Protein AF-0000000077534816 (afdb_homodimer)

Radius of gyration: 38.3 Å; Cα contacts (8 Å, |Δi|>4): 1230; chains: 2; bounding box: 118×128×109 Å

Secondary structure (DSSP, 8-state):
----------STTGGGSGGGGS---------------------------------------------------------------------------------------------------------------B---SGGGGGGBSSEEEEES-PPPPTT-THHHHHHTTTT-EEGGGHHHHHHHHTTS----GGGEE-SS---HHHHHHHHHHHHHHHHHHHHHHHTT--HHHHIIIIIHHHHHHHHTT-TTEEEEE-TTPPPPGGG--BBTTSPBBPP----EEEEE-GGG-HHHHHHHHHHHHHS-GGG--SSS---HHHHTS-EEEEEEEESSTTS--HHHHHHHHHHHHHHHHHHHHHHH-TTSPP-GGGPPPP-SPEEEEEEETTEEEEEEEEE-SSEEEEEEEEEEEESSSHHHHHHHHHHHHHHHHHIIIIIHHHIIIIIS---/----------S--------------------------------------------------------------------------------------------------------------------------B---SGGGGGGBSSEEEEES---PPTT-THHHHHHTTTT-EEGGGHHHHHHHHTTS----GGGEE-SS---HHHHHHHHHHHHHHHHHHHHHHHTT--HHHHIIIIIHHHHHHHHTT-TTEEEEE-TTPPPPGGG--BBTTSPBBPP----EEEEE-GGG-HHHHHHHHHHHHHS-GGG--SSS---HHHHTS-EEEEEEEESSTTS--HHHHHHHHHHHHHHHHHHHHHHH-TTSPP-GGGPPPP-SPEEEEEEETTEEEEEEEEE-SSEEEEEEEEEEEESSSHHHHHHHHHHHHHHHHHIIIIIHHHIIIIIS---

Organism: Fusarium solani (NCBI:txid169388)

Foldseek 3Di:
DDPPPPPDDDPPPPPPPPVPPPPPPDDPPDPPPPDDPCPDPDDDDDDDDDDDDDDDDDDDDDDDDDDDDDDDDDDPDDDPDDDDDPDDDDDPDDDDDDDDDDDDDDDDDDPPPDCPPPVPPCPVPVPVPPQDAAEDQDLVSQCQFQQHEAEAAPDDDDPLQVVLVVLVVLAQLAEQVCQVVVQVVQPDVDDDDPRNYHDDDDDDPVLRVVLLVLLVQLLVQLVVCVVVVNFQVSCCVRHVVSLQCSLCVPPVQKHKDFFQPFWFQPVLFTAGNVRHGHDIAGATMFMWTDCVVPVVLQVLLVVLLVLADPSLSALFRGCPPVRRSTHTQETEHEAQAPVGDRCRRVVRRVSSRFQSLQVLLCCLVPSPDDDDSLPTAGQQDWGWYWYHHRFWIWIWIWGTDNRHIYIHTYGTQFGSNHSSRSSSSSVSVNSSVSCCVPVVVVSCDPRRSDVD/DDPDDDDPDDDPDDPDDDDDPPDDDDDPDDDDDDDDDDDDPDDDDDPDDDDDDDDDDDDYDDDDDDDDDDDDDDDDDDDDDDDDDDDDDDDDDDDDDDDDDDDDDDDDDDPDDPCPPPVCPCPVPVPVPPQDAAEDQDPVSQCQFQQHEAEAAPDDDDPLQVCLVVLVVLFQLAEQVCQVVVQVVQPDVDDDDPRNYHDDDDDDPVLRVVLLVLLVQLLVQLVVCVVVVNFQVSCCVRHVVSLQCSLCVPPVQKHKDFFQPFWFQPVLFTAGNVRHGHDIAGATMFMWTDCVVPVVLQVLLVVLLVLADPSLSALFRGCPPVRRSTHTQETEHEAQAPVGDCCRRVVRRVSSRFQSLQVLLVCLVPSPDDDDSLPTDGQQDWGWYWYHHRFWIWIWIWGTDNRHIYIHTYGTQFGSNHSSRSSSSSVSVNSSVSCCVPVVVVSCDPRRSDVD

Structure (mmCIF, N/CA/C/O backbone):
data_AF-0000000077534816-model_v1
#
loop_
_entity.id
_entity.type
_entity.pdbx_description
1 polymer 'PD-(D/E)XK nuclease-like domain-containing protein'
#
loop_
_atom_site.group_PDB
_atom_site.id
_atom_site.type_symbol
_atom_site.label_atom_id
_atom_site.label_alt_id
_atom_site.label_comp_id
_atom_site.label_asym_id
_atom_site.label_entity_id
_atom_site.label_seq_id
_atom_site.pdbx_PDB_ins_code
_atom_site.Cartn_x
_atom_site.Cartn_y
_atom_site.Cartn_z
_atom_site.occupancy
_atom_site.B_iso_or_equiv
_atom_site.auth_seq_id
_atom_site.auth_comp_id
_atom_site.auth_asym_id
_atom_site.auth_atom_id
_atom_site.pdbx_PDB_model_num
ATOM 1 N N . MET A 1 1 ? 45.531 0.245 58.906 1 21.25 1 MET A N 1
ATOM 2 C CA . MET A 1 1 ? 46.25 -0.153 57.719 1 21.25 1 MET A CA 1
ATOM 3 C C . MET A 1 1 ? 45.312 -0.323 56.531 1 21.25 1 MET A C 1
ATOM 5 O O . MET A 1 1 ? 44.375 -1.097 56.594 1 21.25 1 MET A O 1
ATOM 9 N N . PRO A 1 2 ? 45.219 0.678 55.75 1 23.55 2 PRO A N 1
ATOM 10 C CA . PRO A 1 2 ? 44.062 1.249 55.062 1 23.55 2 PRO A CA 1
ATOM 11 C C . PRO A 1 2 ? 43.75 0.535 53.75 1 23.55 2 PRO A C 1
ATOM 13 O O . PRO A 1 2 ? 44.625 0.396 52.875 1 23.55 2 PRO A O 1
ATOM 16 N N . TYR A 1 3 ? 43.094 -0.6 53.812 1 24.61 3 TYR A N 1
ATOM 17 C CA . TYR A 1 3 ? 42.969 -1.604 52.781 1 24.61 3 TYR A CA 1
ATOM 18 C C . TYR A 1 3 ? 42.344 -1.017 51.531 1 24.61 3 TYR A C 1
ATOM 20 O O . TYR A 1 3 ? 41.188 -0.53 51.562 1 24.61 3 TYR A O 1
ATOM 28 N N . ASN A 1 4 ? 43.156 -0.454 50.594 1 22.78 4 ASN A N 1
ATOM 29 C CA . ASN A 1 4 ? 43 0.358 49.375 1 22.78 4 ASN A CA 1
ATOM 30 C C . ASN A 1 4 ? 42.281 -0.413 48.281 1 22.78 4 ASN A C 1
ATOM 32 O O . ASN A 1 4 ? 42.812 -1.35 47.719 1 22.78 4 ASN A O 1
ATOM 36 N N . LEU A 1 5 ? 41.094 -0.756 48.5 1 22.59 5 LEU A N 1
ATOM 37 C CA . LEU A 1 5 ? 40.25 -1.59 47.625 1 22.59 5 LEU A CA 1
ATOM 38 C C . LEU A 1 5 ? 40.219 -1.009 46.219 1 22.59 5 LEU A C 1
ATOM 40 O O . LEU A 1 5 ? 39.688 0.09 46 1 22.59 5 LEU A O 1
ATOM 44 N N . SER A 1 6 ? 41.25 -1.318 45.312 1 24.66 6 SER A N 1
ATOM 45 C CA . SER A 1 6 ? 41.594 -0.836 44 1 24.66 6 SER A CA 1
ATOM 46 C C . SER A 1 6 ? 40.5 -1.162 42.969 1 24.66 6 SER A C 1
ATOM 48 O O . SER A 1 6 ? 40.125 -2.326 42.812 1 24.66 6 SER A O 1
ATOM 50 N N . TYR A 1 7 ? 39.5 -0.253 42.875 1 23.41 7 TYR A N 1
ATOM 51 C CA . TYR A 1 7 ? 38.344 -0.152 42.031 1 23.41 7 TYR A CA 1
ATOM 52 C C . TYR A 1 7 ? 38.719 -0.36 40.562 1 23.41 7 TYR A C 1
ATOM 54 O O . TYR A 1 7 ? 39.469 0.415 40 1 23.41 7 TYR A O 1
ATOM 62 N N . ALA A 1 8 ? 38.781 -1.659 40.094 1 24.36 8 ALA A N 1
ATOM 63 C CA . ALA A 1 8 ? 39.219 -2.236 38.812 1 24.36 8 ALA A CA 1
ATOM 64 C C . ALA A 1 8 ? 38.469 -1.615 37.656 1 24.36 8 ALA A C 1
ATOM 66 O O . ALA A 1 8 ? 37.219 -1.441 37.719 1 24.36 8 ALA A O 1
ATOM 67 N N . ASN A 1 9 ? 39.156 -0.868 36.656 1 24.5 9 ASN A N 1
ATOM 68 C CA . ASN A 1 9 ? 39.062 0.013 35.5 1 24.5 9 ASN A CA 1
ATOM 69 C C . ASN A 1 9 ? 38.25 -0.627 34.375 1 24.5 9 ASN A C 1
ATOM 71 O O . ASN A 1 9 ? 38.562 -1.755 33.969 1 24.5 9 ASN A O 1
ATOM 75 N N . SER A 1 10 ? 36.969 -0.318 34.25 1 24.31 10 SER A N 1
ATOM 76 C CA . SER A 1 10 ? 35.875 -0.645 33.344 1 24.31 10 SER A CA 1
ATOM 77 C C . SER A 1 10 ? 36.281 -0.472 31.891 1 24.31 10 SER A C 1
ATOM 79 O O . SER A 1 10 ? 36.719 0.607 31.5 1 24.31 10 SER A O 1
ATOM 81 N N . PRO A 1 11 ? 36.656 -1.533 31.094 1 25.75 11 PRO A N 1
ATOM 82 C CA . PRO A 1 11 ? 37.375 -1.544 29.797 1 25.75 11 PRO A CA 1
ATOM 83 C C . PRO A 1 11 ? 36.594 -0.839 28.703 1 25.75 11 PRO A C 1
ATOM 85 O O . PRO A 1 11 ? 36.938 -0.936 27.531 1 25.75 11 PRO A O 1
ATOM 88 N N . TYR A 1 12 ? 35.344 -0.355 28.938 1 24.59 12 TYR A N 1
ATOM 89 C CA . TYR A 1 12 ? 34.625 0.256 27.828 1 24.59 12 TYR A CA 1
ATOM 90 C C . TYR A 1 12 ? 35.438 1.389 27.203 1 24.59 12 TYR A C 1
ATOM 92 O O . TYR A 1 12 ? 34.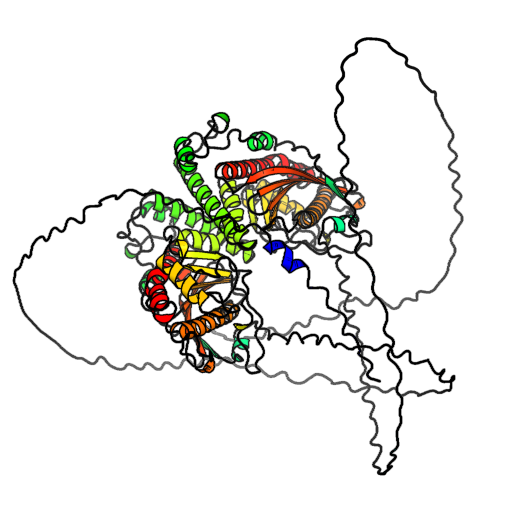906 2.463 26.922 1 24.59 12 TYR A O 1
ATOM 100 N N . ILE A 1 13 ? 36.688 1.562 27.531 1 24.81 13 ILE A N 1
ATOM 101 C CA . ILE A 1 13 ? 37.469 2.693 27.078 1 24.81 13 ILE A CA 1
ATOM 102 C C . ILE A 1 13 ? 37.625 2.631 25.562 1 24.81 13 ILE A C 1
ATOM 104 O O . ILE A 1 13 ? 37.812 3.662 24.906 1 24.81 13 ILE A O 1
ATOM 108 N N . PHE A 1 14 ? 37.781 1.457 24.969 1 24.23 14 PHE A N 1
ATOM 109 C CA . PHE A 1 14 ? 38.75 1.448 23.891 1 24.23 14 PHE A CA 1
ATOM 110 C C . PHE A 1 14 ? 38.188 2.068 22.625 1 24.23 14 PHE A C 1
ATOM 112 O O . PHE A 1 14 ? 38.938 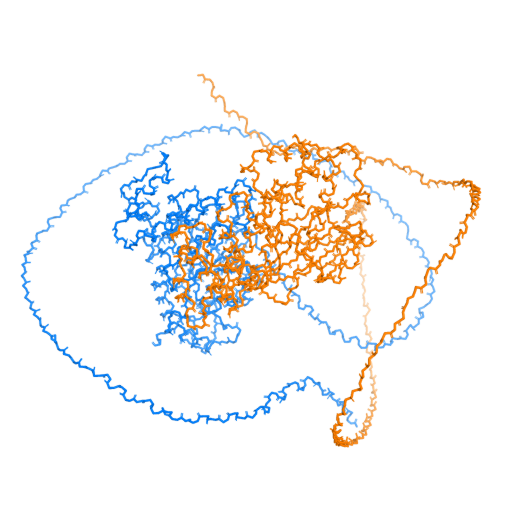2.445 21.719 1 24.23 14 PHE A O 1
ATOM 119 N N . VAL A 1 15 ? 36.844 1.881 22.344 1 25.44 15 VAL A N 1
ATOM 120 C CA . VAL A 1 15 ? 36.594 2.055 20.922 1 25.44 15 VAL A CA 1
ATOM 121 C C . VAL A 1 15 ? 36.688 3.535 20.562 1 25.44 15 VAL A C 1
ATOM 123 O O . VAL A 1 15 ? 36.469 3.914 19.406 1 25.44 15 VAL A O 1
ATOM 126 N N . GLU A 1 16 ? 36.75 4.438 21.547 1 23.31 16 GLU A N 1
ATOM 127 C CA . GLU A 1 16 ? 36.719 5.859 21.203 1 23.31 16 GLU A CA 1
ATOM 128 C C . GLU A 1 16 ? 37.875 6.227 20.266 1 23.31 16 GLU A C 1
ATOM 130 O O . GLU A 1 16 ? 37.75 7.16 19.469 1 23.31 16 GLU A O 1
ATOM 135 N N . SER A 1 17 ? 39 5.609 20.516 1 25.08 17 SER A N 1
ATOM 136 C CA . SER A 1 17 ? 40.219 6.348 20.141 1 25.08 17 SER A CA 1
ATOM 137 C C . SER A 1 17 ? 40.375 6.41 18.625 1 25.08 17 SER A C 1
ATOM 139 O O . SER A 1 17 ? 41.156 7.223 18.125 1 25.08 17 SER A O 1
ATOM 141 N N . TRP A 1 18 ? 40.031 5.281 17.984 1 27.73 18 TRP A N 1
ATOM 142 C CA . TRP A 1 18 ? 40.719 5.184 16.719 1 27.73 18 TRP A CA 1
ATOM 143 C C . TRP A 1 18 ? 40.25 6.262 15.75 1 27.73 18 TRP A C 1
ATOM 145 O O . TRP A 1 18 ? 41.031 6.691 14.875 1 27.73 18 TRP A O 1
ATOM 155 N N . LEU A 1 19 ? 39 6.637 15.898 1 24.55 19 LEU A N 1
ATOM 156 C CA . LEU A 1 19 ? 38.531 7.469 14.797 1 24.55 19 LEU A CA 1
ATOM 157 C C . LEU A 1 19 ? 39.281 8.805 14.766 1 24.55 19 LEU A C 1
ATOM 159 O O . LEU A 1 19 ? 38.969 9.672 13.938 1 24.55 19 LEU A O 1
ATOM 163 N N . ASP A 1 20 ? 39.969 8.977 15.875 1 26.61 20 ASP A N 1
ATOM 164 C CA . ASP A 1 20 ? 40.562 10.312 15.922 1 26.61 20 ASP A CA 1
ATOM 165 C C . ASP A 1 20 ? 41.562 10.508 14.789 1 26.61 20 ASP A C 1
ATOM 167 O O . ASP A 1 20 ? 42 11.633 14.523 1 26.61 20 ASP A O 1
ATOM 171 N N . GLU A 1 21 ? 42.375 9.406 14.594 1 28.05 21 GLU A N 1
ATOM 172 C CA . GLU A 1 21 ? 43.625 9.789 13.938 1 28.05 21 GLU A CA 1
ATOM 173 C C . GLU A 1 21 ? 43.375 10.164 12.477 1 28.05 21 GLU A C 1
ATOM 175 O O . GLU A 1 21 ? 44.312 10.227 11.68 1 28.05 21 GLU A O 1
ATOM 180 N N . LEU A 1 22 ? 42.188 10.023 12 1 24.58 22 LEU A N 1
ATOM 181 C CA . LEU A 1 22 ? 42.25 10.297 10.57 1 24.58 22 LEU A CA 1
ATOM 182 C C . LEU A 1 22 ? 42.75 11.711 10.312 1 24.58 22 LEU A C 1
ATOM 184 O O . LEU A 1 22 ? 42.438 12.641 11.062 1 24.58 22 LEU A O 1
ATOM 188 N N . PRO A 1 23 ? 43.844 11.789 9.516 1 24.14 23 PRO A N 1
ATOM 189 C CA . PRO A 1 23 ? 44.562 13.055 9.312 1 24.14 23 PRO A CA 1
ATOM 190 C C . PRO A 1 23 ? 43.625 14.211 8.977 1 24.14 23 PRO A C 1
ATOM 192 O O . PRO A 1 23 ? 42.5 13.977 8.516 1 24.14 23 PRO A O 1
ATOM 195 N N . PRO A 1 24 ? 43.875 15.359 9.602 1 23.11 24 PRO A N 1
ATOM 196 C CA . PRO A 1 24 ? 43.188 16.656 9.391 1 23.11 24 PRO A CA 1
ATOM 197 C C . PRO A 1 24 ? 43.031 17 7.91 1 23.11 24 PRO A C 1
ATOM 199 O O . PRO A 1 24 ? 44.031 17.125 7.195 1 23.11 24 PRO A O 1
ATOM 202 N N . ALA A 1 25 ? 42.406 16.047 7.148 1 22.12 25 ALA A N 1
ATOM 203 C CA . ALA A 1 25 ? 42.5 16.453 5.746 1 22.12 25 ALA A CA 1
ATOM 204 C C . ALA A 1 25 ? 42.375 17.969 5.602 1 22.12 25 ALA A C 1
ATOM 206 O O . ALA A 1 25 ? 41.531 18.594 6.234 1 22.12 25 ALA A O 1
ATOM 207 N N . CYS A 1 26 ? 43.5 18.531 5.273 1 20.67 26 CYS A N 1
ATOM 208 C CA . CYS A 1 26 ? 43.844 19.891 4.91 1 20.67 26 CYS A CA 1
ATOM 209 C C . CYS A 1 26 ? 42.75 20.547 4.09 1 20.67 26 CYS A C 1
ATOM 211 O O . CYS A 1 26 ? 42 19.859 3.389 1 20.67 26 CYS A O 1
ATOM 213 N N . ASP A 1 27 ? 42.5 21.766 4.535 1 21 27 ASP A N 1
ATOM 214 C CA . ASP A 1 27 ? 41.812 23 4.18 1 21 27 ASP A CA 1
ATOM 215 C C . ASP A 1 27 ? 42.031 23.359 2.715 1 21 27 ASP A C 1
ATOM 217 O O . ASP A 1 27 ? 43.156 23.672 2.322 1 21 27 ASP A O 1
ATOM 221 N N . LEU A 1 28 ? 41.531 22.453 1.84 1 19.7 28 LEU A N 1
ATOM 222 C CA . LEU A 1 28 ? 41.531 22.875 0.44 1 19.7 28 LEU A CA 1
ATOM 223 C C . LEU A 1 28 ? 41.094 24.312 0.294 1 19.7 28 LEU A C 1
ATOM 225 O O . LEU A 1 28 ? 39.938 24.656 0.609 1 19.7 28 LEU A O 1
ATOM 229 N N . ASP A 1 29 ? 42.031 25.25 0.446 1 20.73 29 ASP A N 1
ATOM 230 C CA . ASP A 1 29 ? 42.031 26.703 0.28 1 20.73 29 ASP A CA 1
ATOM 231 C C . ASP A 1 29 ? 41.375 27.109 -1.039 1 20.73 29 ASP A C 1
ATOM 233 O O . ASP A 1 29 ? 41.156 28.297 -1.292 1 20.73 29 ASP A O 1
ATOM 237 N N . LYS A 1 30 ? 41.594 26.234 -2.102 1 20.67 30 LYS A N 1
ATOM 238 C CA . LYS A 1 30 ? 41.812 27.078 -3.277 1 20.67 30 LYS A CA 1
ATOM 239 C C . LYS A 1 30 ? 40.594 27.922 -3.572 1 20.67 30 LYS A C 1
ATOM 241 O O . LYS A 1 30 ? 39.469 27.453 -3.459 1 20.67 30 LYS A O 1
ATOM 246 N N . GLU A 1 31 ? 40.719 29.219 -3.697 1 21.22 31 GLU A N 1
ATOM 247 C CA . GLU A 1 31 ? 40 30.484 -3.881 1 21.22 31 GLU A CA 1
ATOM 248 C C . GLU A 1 31 ? 39.219 30.484 -5.184 1 21.22 31 GLU A C 1
ATOM 250 O O . GLU A 1 31 ? 38.469 31.438 -5.457 1 21.22 31 GLU A O 1
ATOM 255 N N . PRO A 1 32 ? 38.781 29.297 -5.832 1 20.77 32 PRO A N 1
ATOM 256 C CA . PRO A 1 32 ? 38.719 29.828 -7.191 1 20.77 32 PRO A CA 1
ATOM 257 C C . PRO A 1 32 ? 37.844 31.062 -7.297 1 20.77 32 PRO A C 1
ATOM 259 O O . PRO A 1 32 ? 36.938 31.25 -6.484 1 20.77 32 PRO A O 1
ATOM 262 N N . VAL A 1 33 ? 38.25 31.969 -8.133 1 20.8 33 VAL A N 1
ATOM 263 C CA . VAL A 1 33 ? 37.906 33.312 -8.594 1 20.8 33 VAL A CA 1
ATOM 264 C C . VAL A 1 33 ? 36.562 33.281 -9.305 1 20.8 33 VAL A C 1
ATOM 266 O O . VAL A 1 33 ? 36.406 32.688 -10.375 1 20.8 33 VAL A O 1
ATOM 269 N N . LEU A 1 34 ? 35.562 32.656 -8.695 1 19.84 34 LEU A N 1
ATOM 270 C CA . LEU A 1 34 ? 34.406 32.719 -9.586 1 19.84 34 LEU A CA 1
ATOM 271 C C . LEU A 1 34 ? 34.219 34.125 -10.125 1 19.84 34 LEU A C 1
ATOM 273 O O . LEU A 1 34 ? 34.312 35.094 -9.375 1 19.84 34 LEU A O 1
ATOM 277 N N . PRO A 1 35 ? 34.344 34.281 -11.414 1 20.08 35 PRO A N 1
ATOM 278 C CA . PRO A 1 35 ? 34.25 35.562 -12.094 1 20.08 35 PRO A CA 1
ATOM 279 C C . PRO A 1 35 ? 33 36.344 -11.727 1 20.08 35 PRO A C 1
ATOM 281 O O . PRO A 1 35 ? 32.031 35.75 -11.25 1 20.08 35 PRO A O 1
ATOM 284 N N . PRO A 1 36 ? 33.062 37.656 -11.852 1 19.56 36 PRO A N 1
ATOM 285 C CA . PRO A 1 36 ? 32.281 38.844 -11.445 1 19.56 36 PRO A CA 1
ATOM 286 C C . PRO A 1 36 ? 30.891 38.875 -12.102 1 19.56 36 PRO A C 1
ATOM 288 O O . PRO A 1 36 ? 30.125 39.812 -11.875 1 19.56 36 PRO A O 1
ATOM 291 N N . PHE A 1 37 ? 30.219 37.656 -12.438 1 19.78 37 PHE A N 1
ATOM 292 C CA . PHE A 1 37 ? 29.219 38.031 -13.438 1 19.78 37 PHE A CA 1
ATOM 293 C C . PHE A 1 37 ? 28.375 39.219 -12.961 1 19.78 37 PHE A C 1
ATOM 295 O O . PHE A 1 37 ? 27.938 39.219 -11.805 1 19.78 37 PHE A O 1
ATOM 302 N N . GLY A 1 38 ? 28.516 40.312 -13.562 1 17.52 38 GLY A N 1
ATOM 303 C CA . GLY A 1 38 ? 28.031 41.688 -13.57 1 17.52 38 GLY A CA 1
ATOM 304 C C . GLY A 1 38 ? 26.531 41.781 -13.727 1 17.52 38 GLY A C 1
ATOM 305 O O . GLY A 1 38 ? 26.016 41.812 -14.844 1 17.52 38 GLY A O 1
ATOM 306 N N . TYR A 1 39 ? 25.719 40.875 -13.156 1 18.02 39 TYR A N 1
ATOM 307 C CA . TYR A 1 39 ? 24.359 41.156 -13.625 1 18.02 39 TYR A CA 1
ATOM 308 C C . TYR A 1 39 ? 23.938 42.562 -13.297 1 18.02 39 TYR A C 1
ATOM 310 O O . TYR A 1 39 ? 24.141 43.031 -12.18 1 18.02 39 TYR A O 1
ATOM 318 N N . ASP A 1 40 ? 23.875 43.406 -14.273 1 17.16 40 ASP A N 1
ATOM 319 C CA . ASP A 1 40 ? 23.406 44.781 -14.352 1 17.16 40 ASP A CA 1
ATOM 320 C C . ASP A 1 40 ? 22 44.906 -13.773 1 17.16 40 ASP A C 1
ATOM 322 O O . ASP A 1 40 ? 21.109 44.125 -14.117 1 17.16 40 ASP A O 1
ATOM 326 N N . MET A 1 41 ? 21.891 45.594 -12.641 1 18.16 41 MET A N 1
ATOM 327 C CA . MET A 1 41 ? 20.797 46.094 -11.805 1 18.16 41 MET A CA 1
ATOM 328 C C . MET A 1 41 ? 19.859 47 -12.609 1 18.16 41 MET A C 1
ATOM 330 O O . MET A 1 41 ? 19 47.656 -12.039 1 18.16 41 MET A O 1
ATOM 334 N N . SER A 1 42 ? 19.812 47.031 -13.938 1 16.5 42 SER A N 1
ATOM 335 C CA . SER A 1 42 ? 19.234 48.312 -14.312 1 16.5 42 SER A CA 1
ATOM 336 C C . SER A 1 42 ? 17.844 48.5 -13.727 1 16.5 42 SER A C 1
ATOM 338 O O . SER A 1 42 ? 17.094 47.531 -13.57 1 16.5 42 SER A O 1
ATOM 340 N N . GLY A 1 43 ? 17.5 49.812 -13.211 1 16.34 43 GLY A N 1
ATOM 341 C CA . GLY A 1 43 ? 16.656 50.656 -12.398 1 16.34 43 GLY A CA 1
ATOM 342 C C . GLY A 1 43 ? 15.289 50.906 -13.023 1 16.34 43 GLY A C 1
ATOM 343 O O . GLY A 1 43 ? 14.406 51.5 -12.383 1 16.34 43 GLY A O 1
ATOM 344 N N . THR A 1 44 ? 14.969 50.656 -14.328 1 16.08 44 THR A N 1
ATOM 345 C CA . THR A 1 44 ? 14.164 51.812 -14.711 1 16.08 44 THR A CA 1
ATOM 346 C C . THR A 1 44 ? 12.867 51.875 -13.914 1 16.08 44 THR A C 1
ATOM 348 O O . THR A 1 44 ? 12.352 50.812 -13.508 1 16.08 44 THR A O 1
ATOM 351 N N . SER A 1 45 ? 12.336 53.156 -13.664 1 15.86 45 SER A N 1
ATOM 352 C CA . SER A 1 45 ? 11.461 54.031 -12.898 1 15.86 45 SER A CA 1
ATOM 353 C C . SER A 1 45 ? 10.023 53.938 -13.391 1 15.86 45 SER A C 1
ATOM 355 O O . SER A 1 45 ? 9.125 54.562 -12.797 1 15.86 45 SER A O 1
ATOM 357 N N . ARG A 1 46 ? 9.789 53.344 -14.539 1 15.8 46 ARG A N 1
ATOM 358 C CA . ARG A 1 46 ? 8.758 54.156 -15.148 1 15.8 46 ARG A CA 1
ATOM 359 C C . ARG A 1 46 ? 7.648 54.469 -14.156 1 15.8 46 ARG A C 1
ATOM 361 O O . ARG A 1 46 ? 7.477 53.781 -13.164 1 15.8 46 ARG A O 1
ATOM 368 N N . ARG A 1 47 ? 6.453 55.031 -14.875 1 15.34 47 ARG A N 1
ATOM 369 C CA . ARG A 1 47 ? 5.5 56.156 -14.922 1 15.34 47 ARG A CA 1
ATOM 370 C C . ARG A 1 47 ? 4.309 55.875 -14.008 1 15.34 47 ARG A C 1
ATOM 372 O O . ARG A 1 47 ? 3.912 54.719 -13.812 1 15.34 47 ARG A O 1
ATOM 379 N N . SER A 1 48 ? 3.594 57 -13.602 1 14.64 48 SER A N 1
ATOM 380 C CA . SER A 1 48 ? 2.723 57.719 -12.664 1 14.64 48 SER A CA 1
ATOM 381 C C . SER A 1 48 ? 1.257 57.375 -12.906 1 14.64 48 SER A C 1
ATOM 383 O O . SER A 1 48 ? 0.437 57.438 -11.992 1 14.64 48 SER A O 1
ATOM 385 N N . GLU A 1 49 ? 0.746 57.156 -14.211 1 15.73 49 GLU A N 1
ATOM 386 C CA . GLU A 1 49 ? -0.409 58.031 -14.406 1 15.73 49 GLU A CA 1
ATOM 387 C C . GLU A 1 49 ? -1.533 57.688 -13.438 1 15.73 49 GLU A C 1
ATOM 389 O O . GLU A 1 49 ? -1.649 56.531 -13 1 15.73 49 GLU A O 1
ATOM 394 N N . ARG A 1 50 ? -2.492 58.75 -13.414 1 15.33 50 ARG A N 1
ATOM 395 C CA . ARG A 1 50 ? -3.406 59.562 -12.625 1 15.33 50 ARG A CA 1
ATOM 396 C C . ARG A 1 50 ? -4.754 58.875 -12.453 1 15.33 50 ARG A C 1
ATOM 398 O O . ARG A 1 50 ? -5.25 58.719 -11.336 1 15.33 50 ARG A O 1
ATOM 405 N N . LEU A 1 51 ? -5.719 59.219 -13.477 1 14.9 51 LEU A N 1
ATOM 406 C CA . LEU A 1 51 ? -6.816 60.094 -13.055 1 14.9 51 LEU A CA 1
ATOM 407 C C . LEU A 1 51 ? -7.953 59.25 -12.453 1 14.9 51 LEU A C 1
ATOM 409 O O . LEU A 1 51 ? -8.414 59.531 -11.344 1 14.9 51 LEU A O 1
ATOM 413 N N . ARG A 1 52 ? -9.109 59.031 -13.352 1 15.71 52 ARG A N 1
ATOM 414 C CA . ARG A 1 52 ? -10.344 59.781 -13.203 1 15.71 52 ARG A CA 1
ATOM 415 C C . ARG A 1 52 ? -11.312 59.094 -12.258 1 15.71 52 ARG A C 1
ATOM 417 O O . ARG A 1 52 ? -11.172 57.906 -11.984 1 15.71 52 ARG A O 1
ATOM 424 N N . ALA A 1 53 ? -12.68 59.25 -12.688 1 15.27 53 ALA A N 1
ATOM 425 C CA . ALA A 1 53 ? -13.812 60 -12.109 1 15.27 53 ALA A CA 1
ATOM 426 C C . ALA A 1 53 ? -14.727 59.031 -11.336 1 15.27 53 ALA A C 1
ATOM 428 O O . ALA A 1 53 ? -15.047 59.312 -10.172 1 15.27 53 ALA A O 1
ATOM 429 N N . ARG A 1 54 ? -15.883 58.562 -12.008 1 15.62 54 ARG A N 1
ATOM 430 C CA . ARG A 1 54 ? -17.125 59.219 -11.625 1 15.62 54 ARG A CA 1
ATOM 431 C C . ARG A 1 54 ? -17.781 58.5 -10.43 1 15.62 54 ARG A C 1
ATOM 433 O O . ARG A 1 54 ? -17.406 57.375 -10.086 1 15.62 54 ARG A O 1
ATOM 440 N N . PRO A 1 55 ? -19.141 58.156 -10.711 1 15.92 55 PRO A N 1
ATOM 441 C CA . PRO A 1 55 ? -20.328 58.688 -10.039 1 15.92 55 PRO A CA 1
ATOM 442 C C . PRO A 1 55 ? -20.766 57.875 -8.836 1 15.92 55 PRO A C 1
ATOM 444 O O . PRO A 1 55 ? -20.422 56.688 -8.742 1 15.92 55 PRO A O 1
ATOM 447 N N . ALA A 1 56 ? -21.766 58.406 -8.188 1 14.85 56 ALA A N 1
ATOM 448 C CA . ALA A 1 56 ? -22.25 58.625 -6.82 1 14.85 56 ALA A CA 1
ATOM 449 C C . ALA A 1 56 ? -23.016 57.375 -6.328 1 14.85 56 ALA A C 1
ATOM 451 O O . ALA A 1 56 ? -22.703 56.844 -5.266 1 14.85 56 ALA A O 1
ATOM 452 N N . SER A 1 57 ? -24.391 57.5 -6.465 1 15.01 57 SER A N 1
ATOM 453 C CA . SER A 1 57 ? -25.156 57.781 -5.258 1 15.01 57 SER A CA 1
ATOM 454 C C . SER A 1 57 ? -25.547 56.469 -4.543 1 15.01 57 SER A C 1
ATOM 456 O O . SER A 1 57 ? -25.266 56.312 -3.354 1 15.01 57 SER A O 1
ATOM 458 N N . GLY A 1 58 ? -26.906 56.156 -4.699 1 15.35 58 GLY A N 1
ATOM 459 C CA . GLY A 1 58 ? -27.953 56.281 -3.689 1 15.35 58 GLY A CA 1
ATOM 460 C C . GLY A 1 58 ? -28.172 55 -2.9 1 15.35 58 GLY A C 1
ATOM 461 O O . GLY A 1 58 ? -27.797 53.938 -3.35 1 15.35 58 GLY A O 1
ATOM 462 N N . VAL A 1 59 ? -28.875 55.156 -1.685 1 15.35 59 VAL A N 1
ATOM 463 C CA . VAL A 1 59 ? -28.984 54.625 -0.325 1 15.35 59 VAL A CA 1
ATOM 464 C C . VAL A 1 59 ? -29.938 53.438 -0.309 1 15.35 59 VAL A C 1
ATOM 466 O O . VAL A 1 59 ? -29.734 52.469 0.436 1 15.35 59 VAL A O 1
ATOM 469 N N . GLU A 1 60 ? -31.078 53.312 -1.068 1 16.11 60 GLU A N 1
ATOM 470 C CA . GLU A 1 60 ? -32.25 53.25 -0.196 1 16.11 60 GLU A CA 1
ATOM 471 C C . GLU A 1 60 ? -32.344 51.875 0.478 1 16.11 60 GLU A C 1
ATOM 473 O O . GLU A 1 60 ? -32.031 50.875 -0.122 1 16.11 60 GLU A O 1
ATOM 478 N N . GLY A 1 61 ? -32.844 51.812 1.812 1 15.29 61 GLY A N 1
ATOM 479 C CA . GLY A 1 61 ? -32.875 51 3.021 1 15.29 61 GLY A CA 1
ATOM 480 C C . GLY A 1 61 ? -33.938 49.906 2.994 1 15.29 61 GLY A C 1
ATOM 481 O O . GLY A 1 61 ? -33.969 49.062 3.871 1 15.29 61 GLY A O 1
ATOM 482 N N . PRO A 1 62 ? -34.969 49.812 2.178 1 15.66 62 PRO A N 1
ATOM 483 C CA . PRO A 1 62 ? -36.125 49.656 3.098 1 15.66 62 PRO A CA 1
ATOM 484 C C . PRO A 1 62 ? -36 48.375 3.955 1 15.66 62 PRO A C 1
ATOM 486 O O . PRO A 1 62 ? -35.188 47.5 3.674 1 15.66 62 PRO A O 1
ATOM 489 N N . ALA A 1 63 ? -37.406 47.906 4.52 1 15.76 63 ALA A N 1
ATOM 490 C CA . ALA A 1 63 ? -38.156 47.688 5.73 1 15.76 63 ALA A CA 1
ATOM 491 C C . ALA A 1 63 ? -38.156 46.188 6.098 1 15.76 63 ALA A C 1
ATOM 493 O O . ALA A 1 63 ? -37.812 45.344 5.281 1 15.76 63 ALA A O 1
ATOM 494 N N . ASP A 1 64 ? -39.219 45.812 7.066 1 15.15 64 ASP A N 1
ATOM 495 C CA . ASP A 1 64 ? -39.406 45.188 8.383 1 15.15 64 ASP A CA 1
ATOM 496 C C . ASP A 1 64 ? -39.719 43.688 8.258 1 15.15 64 ASP A C 1
ATOM 498 O O . ASP A 1 64 ? -39.062 42.875 8.906 1 15.15 64 ASP A O 1
ATOM 502 N N . SER A 1 65 ? -41.031 43.281 7.828 1 15.61 65 SER A N 1
ATOM 503 C CA . SER A 1 65 ? -41.969 42.75 8.805 1 15.61 65 SER A CA 1
ATOM 504 C C . SER A 1 65 ? -41.656 41.281 9.086 1 15.61 65 SER A C 1
ATOM 506 O O . SER A 1 65 ? -40.969 40.625 8.312 1 15.61 65 SER A O 1
ATOM 508 N N . SER A 1 66 ? -42.719 40.562 9.922 1 15.72 66 SER A N 1
ATOM 509 C CA . SER A 1 66 ? -43.094 39.844 11.133 1 15.72 66 SER A CA 1
ATOM 510 C C . SER A 1 66 ? -43.344 38.375 10.82 1 15.72 66 SER A C 1
ATOM 512 O O . SER A 1 66 ? -43.688 37.594 11.719 1 15.72 66 SER A O 1
ATOM 514 N N . GLU A 1 67 ? -43.188 37.812 9.758 1 16.12 67 GLU A N 1
ATOM 515 C CA . GLU A 1 67 ? -44.125 36.688 9.758 1 16.12 67 GLU A CA 1
ATOM 516 C C . GLU A 1 67 ? -43.812 35.688 10.859 1 16.12 67 GLU A C 1
ATOM 518 O O . GLU A 1 67 ? -42.656 35.25 10.984 1 16.12 67 GLU A O 1
ATOM 523 N N . ALA A 1 68 ? -44.844 35.344 11.773 1 15.75 68 ALA A N 1
ATOM 524 C CA . ALA A 1 68 ? -45.25 34.688 13.016 1 15.75 68 ALA A CA 1
ATOM 525 C C . ALA A 1 68 ? -45 33.188 12.961 1 15.75 68 ALA A C 1
ATOM 527 O O . ALA A 1 68 ? -44.75 32.625 11.883 1 15.75 68 ALA A O 1
ATOM 528 N N . GLY A 1 69 ? -45.781 32.406 14.008 1 15.73 69 GLY A N 1
ATOM 529 C CA . GLY A 1 69 ? -45.656 31.5 15.148 1 15.73 69 GLY A CA 1
ATOM 530 C C . GLY A 1 69 ? -45.906 30.047 14.789 1 15.73 69 GLY A C 1
ATOM 531 O O . GLY A 1 69 ? -45.688 29.156 15.602 1 15.73 69 GLY A O 1
ATOM 532 N N . GLN A 1 70 ? -46.594 29.594 13.688 1 15.99 70 GLN A N 1
ATOM 533 C CA . GLN A 1 70 ? -47.5 28.531 14.055 1 15.99 70 GLN A CA 1
ATOM 534 C C . GLN A 1 70 ? -46.75 27.297 14.539 1 15.99 70 GLN A C 1
ATOM 536 O O . GLN A 1 70 ? -45.812 26.828 13.875 1 15.99 70 GLN A O 1
ATOM 541 N N . ALA A 1 71 ? -47.031 26.844 15.805 1 15.56 71 ALA A N 1
ATOM 542 C CA . ALA A 1 71 ? -46.688 25.938 16.891 1 15.56 71 ALA A CA 1
ATOM 543 C C . ALA A 1 71 ? -47.094 24.5 16.562 1 15.56 71 ALA A C 1
ATOM 545 O O . ALA A 1 71 ? -46.812 23.578 17.328 1 15.56 71 ALA A O 1
ATOM 546 N N . SER A 1 72 ? -47.406 23.969 15.43 1 15.88 72 SER A N 1
ATOM 547 C CA . SER A 1 72 ? -48.281 22.797 15.57 1 15.88 72 SER A CA 1
ATOM 548 C C . SER A 1 72 ? -47.562 21.672 16.312 1 15.88 72 SER A C 1
ATOM 550 O O . SER A 1 72 ? -46.375 21.438 16.109 1 15.88 72 SER A O 1
ATOM 552 N N . THR A 1 73 ? -48.219 21.078 17.438 1 16.19 73 THR A N 1
ATOM 553 C CA . THR A 1 73 ? -48.156 20.234 18.609 1 16.19 73 THR A CA 1
ATOM 554 C C . THR A 1 73 ? -48 18.766 18.219 1 16.19 73 THR A C 1
ATOM 556 O O . THR A 1 73 ? -47.562 17.938 19.016 1 16.19 73 THR A O 1
ATOM 559 N N . VAL A 1 74 ? -48.25 18.203 17.016 1 16.91 74 VAL A N 1
ATOM 560 C CA . VAL A 1 74 ? -49 16.969 17.172 1 16.91 74 VAL A CA 1
ATOM 561 C C . VAL A 1 74 ? -48.156 15.906 17.875 1 16.91 74 VAL A C 1
ATOM 563 O O . VAL A 1 74 ? -46.969 15.758 17.578 1 16.91 74 VAL A O 1
ATOM 566 N N . ALA A 1 75 ? -48.688 15.219 18.969 1 16.33 75 ALA A N 1
ATOM 567 C CA . ALA A 1 75 ? -48.531 14.367 20.141 1 16.33 75 ALA A CA 1
ATOM 568 C C . ALA A 1 75 ? -48.344 12.906 19.75 1 16.33 75 ALA A C 1
ATOM 570 O O . ALA A 1 75 ? -48.125 12.055 20.594 1 16.33 75 ALA A O 1
ATOM 571 N N . ASN A 1 76 ? -47.812 12.438 18.641 1 16.45 76 ASN A N 1
ATOM 572 C CA . ASN A 1 76 ? -48.219 11.047 18.406 1 16.45 76 ASN A CA 1
ATOM 573 C C . ASN A 1 76 ? -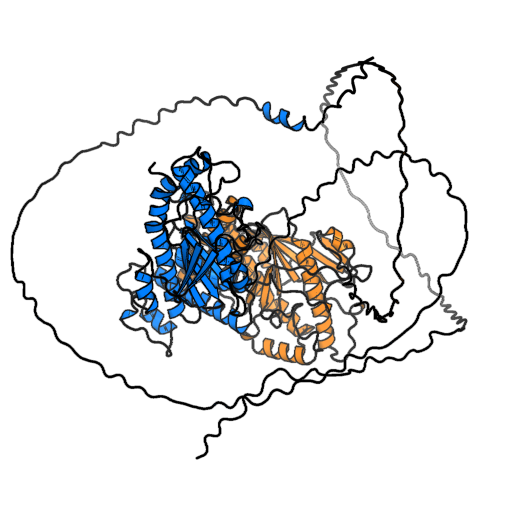47.625 10.117 19.469 1 16.45 76 ASN A C 1
ATOM 575 O O . ASN A 1 76 ? -46.438 10.172 19.75 1 16.45 76 ASN A O 1
ATOM 579 N N . ASP A 1 77 ? -48.406 9.398 20.312 1 16.28 77 ASP A N 1
ATOM 580 C CA . ASP A 1 77 ? -48.562 8.625 21.547 1 16.28 77 ASP A CA 1
ATOM 581 C C . ASP A 1 77 ? -47.875 7.258 21.422 1 16.28 77 ASP A C 1
ATOM 583 O O . ASP A 1 77 ? -47.594 6.609 22.422 1 16.28 77 ASP A O 1
ATOM 587 N N . LEU A 1 78 ? -47.594 6.598 20.297 1 17.23 78 LEU A N 1
ATOM 588 C CA . LEU A 1 78 ? -47.969 5.195 20.391 1 17.23 78 LEU A CA 1
ATOM 589 C C . LEU A 1 78 ? -47.125 4.461 21.422 1 17.23 78 LEU A C 1
ATOM 591 O O . LEU A 1 78 ? -45.938 4.77 21.578 1 17.23 78 LEU A O 1
ATOM 595 N N . VAL A 1 79 ? -47.719 3.557 22.25 1 16.66 79 VAL A N 1
ATOM 596 C CA . VAL A 1 79 ? -47.781 2.818 23.516 1 16.66 79 VAL A CA 1
ATOM 597 C C . VAL A 1 79 ? -46.875 1.584 23.438 1 16.66 79 VAL A C 1
ATOM 599 O O . VAL A 1 79 ? -47.219 0.61 22.75 1 16.66 79 VAL A O 1
ATOM 602 N N . TYR A 1 80 ? -45.656 1.501 22.922 1 17.19 80 TYR A N 1
ATOM 603 C CA . TYR A 1 80 ? -45.125 0.152 22.812 1 17.19 80 TYR A CA 1
ATOM 604 C C . TYR A 1 80 ? -44.938 -0.485 24.188 1 17.19 80 TYR A C 1
ATOM 606 O O . TYR A 1 80 ? -44.312 0.108 25.078 1 17.19 80 TYR A O 1
ATOM 614 N N . ARG A 1 81 ? -45.812 -1.413 24.609 1 16.16 81 ARG A N 1
ATOM 615 C CA . ARG A 1 81 ? -46.031 -2.201 25.828 1 16.16 81 ARG A CA 1
ATOM 616 C C . ARG A 1 81 ? -44.812 -3.076 26.125 1 16.16 81 ARG A C 1
ATOM 618 O O . ARG A 1 81 ? -44.312 -3.756 25.234 1 16.16 81 ARG A O 1
ATOM 625 N N . GLY A 1 82 ? -44.094 -2.957 27.297 1 17.31 82 GLY A N 1
ATOM 626 C CA . GLY A 1 82 ? -42.906 -3.4 28.016 1 17.31 82 GLY A CA 1
ATOM 627 C C . GLY A 1 82 ? -43.031 -4.816 28.547 1 17.31 82 GLY A C 1
ATOM 628 O O . GLY A 1 82 ? -43.812 -5.078 29.469 1 17.31 82 GLY A O 1
ATOM 629 N N . ASN A 1 83 ? -43.344 -5.809 27.703 1 16.89 83 ASN A N 1
ATOM 630 C CA . ASN A 1 83 ? -43.625 -7.047 28.438 1 16.89 83 ASN A CA 1
ATOM 631 C C . ASN A 1 83 ? -42.531 -7.371 29.422 1 16.89 83 ASN A C 1
ATOM 633 O O . ASN A 1 83 ? -41.375 -6.957 29.25 1 16.89 83 ASN A O 1
ATOM 637 N N . PRO A 1 84 ? -42.844 -8.242 30.438 1 16.23 84 PRO A N 1
ATOM 638 C CA . PRO A 1 84 ? -42.562 -8.531 31.844 1 16.23 84 PRO A CA 1
ATOM 639 C C . PRO A 1 84 ? -41.219 -9.258 32.031 1 16.23 84 PRO A C 1
ATOM 641 O O . PRO A 1 84 ? -40.688 -9.812 31.062 1 16.23 84 PRO A O 1
ATOM 644 N N . PHE A 1 85 ? -40.688 -9.32 33.312 1 16.8 85 PHE A N 1
ATOM 645 C CA . PHE A 1 85 ? -39.562 -9.367 34.219 1 16.8 85 PHE A CA 1
ATOM 646 C C . PHE A 1 85 ? -39.125 -10.805 34.5 1 16.8 85 PHE A C 1
ATOM 648 O O . PHE A 1 85 ? -38.219 -11.055 35.281 1 16.8 85 PHE A O 1
ATOM 655 N N . ARG A 1 86 ? -39.188 -11.758 33.562 1 16.5 86 ARG A N 1
ATOM 656 C CA . ARG A 1 86 ? -39.156 -13.047 34.25 1 16.5 86 ARG A CA 1
ATOM 657 C C . ARG A 1 86 ? -37.844 -13.234 34.969 1 16.5 86 ARG A C 1
ATOM 659 O O . ARG A 1 86 ? -36.781 -13.188 34.375 1 16.5 86 ARG A O 1
ATOM 666 N N . SER A 1 87 ? -37.719 -12.898 36.406 1 15.29 87 SER A N 1
ATOM 667 C CA . SER A 1 87 ? -36.719 -12.812 37.438 1 15.29 87 SER A CA 1
ATOM 668 C C . SER A 1 87 ? -35.938 -14.117 37.531 1 15.29 87 SER A C 1
ATOM 670 O O . SER A 1 87 ? -34.719 -14.125 37.438 1 15.29 87 SER A O 1
ATOM 672 N N . ALA A 1 88 ? -36.281 -15.023 38.438 1 15.82 88 ALA A N 1
ATOM 673 C CA . ALA A 1 88 ? -35.625 -15.156 39.75 1 15.82 88 ALA A CA 1
ATOM 674 C C . ALA A 1 88 ? -34.719 -16.406 39.781 1 15.82 88 ALA A C 1
ATOM 676 O O . ALA A 1 88 ? -33.906 -16.562 40.688 1 15.82 88 ALA A O 1
ATOM 677 N N . PRO A 1 89 ? -34.5 -17.281 38.75 1 15.61 89 PRO A N 1
ATOM 678 C CA . PRO A 1 89 ? -34.5 -18.578 39.406 1 15.61 89 PRO A CA 1
ATOM 679 C C . PRO A 1 89 ? -33.219 -18.812 40.25 1 15.61 89 PRO A C 1
ATOM 681 O O . PRO A 1 89 ? -33.312 -19.375 41.344 1 15.61 89 PRO A O 1
ATOM 684 N N . SER A 1 90 ? -31.938 -18.578 39.781 1 16.27 90 SER A N 1
ATOM 685 C CA . SER A 1 90 ? -31.156 -19.812 39.844 1 16.27 90 SER A CA 1
ATOM 686 C C . SER A 1 90 ? -30.578 -20.062 41.219 1 16.27 90 SER A C 1
ATOM 688 O O . SER A 1 90 ? -30.312 -19.109 41.969 1 16.27 90 SER A O 1
ATOM 690 N N . LEU A 1 91 ? -30.531 -21.359 41.719 1 15.78 91 LEU A N 1
ATOM 691 C CA . LEU A 1 91 ? -30.375 -22.281 42.844 1 15.78 91 LEU A CA 1
ATOM 692 C C . LEU A 1 91 ? -28.906 -22.375 43.25 1 15.78 91 LEU A C 1
ATOM 694 O O . LEU A 1 91 ? -28.062 -22.812 42.469 1 15.78 91 LEU A O 1
ATOM 698 N N . THR A 1 92 ? -28.391 -21.438 44.031 1 17.16 92 THR A N 1
ATOM 699 C CA . THR A 1 92 ? -27.047 -21.312 44.594 1 17.16 92 THR A CA 1
ATOM 700 C C . THR A 1 92 ? -26.703 -22.516 45.469 1 17.16 92 THR A C 1
ATOM 702 O O . THR A 1 92 ? -25.703 -22.5 46.188 1 17.16 92 THR A O 1
ATOM 705 N N . SER A 1 93 ? -26.688 -23.75 44.906 1 15.01 93 SER A N 1
ATOM 706 C CA . SER A 1 93 ? -26.516 -24.844 45.844 1 15.01 93 SER A CA 1
ATOM 707 C C . SER A 1 93 ? -25.203 -24.734 46.594 1 15.01 93 SER A C 1
ATOM 709 O O . SER A 1 93 ? -24.203 -24.266 46.062 1 15.01 93 SER A O 1
ATOM 711 N N . ARG A 1 94 ? -25.156 -25.047 47.906 1 15.84 94 ARG A N 1
ATOM 712 C CA . ARG A 1 94 ? -24.5 -24.891 49.219 1 15.84 94 ARG A CA 1
ATOM 713 C C . ARG A 1 94 ? -23.328 -25.844 49.344 1 15.84 94 ARG A C 1
ATOM 715 O O . ARG A 1 94 ? -22.375 -25.578 50.094 1 15.84 94 ARG A O 1
ATOM 722 N N . ASN A 1 95 ? -23.25 -27.031 48.656 1 14.8 95 ASN A N 1
ATOM 723 C CA . ASN A 1 95 ? -23.016 -28.047 49.656 1 14.8 95 ASN A CA 1
ATOM 724 C C . ASN A 1 95 ? -21.594 -27.969 50.219 1 14.8 95 ASN A C 1
ATOM 726 O O . ASN A 1 95 ? -21.406 -27.656 51.406 1 14.8 95 ASN A O 1
ATOM 730 N N . GLY A 1 96 ? -20.734 -29.062 50 1 15.02 96 GLY A N 1
ATOM 731 C CA . GLY A 1 96 ? -20.312 -30.078 50.969 1 15.02 96 GLY A CA 1
ATOM 732 C C . GLY A 1 96 ? -18.969 -29.781 51.594 1 15.02 96 GLY A C 1
ATOM 733 O O . GLY A 1 96 ? -18.25 -28.891 51.156 1 15.02 96 GLY A O 1
ATOM 734 N N . SER A 1 97 ? -18.391 -30.812 52.312 1 15.37 97 SER A N 1
ATOM 735 C CA . SER A 1 97 ? -17.891 -31.156 53.656 1 15.37 97 SER A CA 1
ATOM 736 C C . SER A 1 97 ? -16.359 -31.094 53.688 1 15.37 97 SER A C 1
ATOM 738 O O . SER A 1 97 ? -15.789 -30.469 54.594 1 15.37 97 SER A O 1
ATOM 740 N N . PHE A 1 98 ? -15.578 -32 53.031 1 15.7 98 PHE A N 1
ATOM 741 C CA . PHE A 1 98 ? -14.891 -32.938 53.906 1 15.7 98 PHE A CA 1
ATOM 742 C C . PHE A 1 98 ? -13.562 -32.375 54.375 1 15.7 98 PHE A C 1
ATOM 744 O O . PHE A 1 98 ? -12.914 -31.609 53.625 1 15.7 98 PHE A O 1
ATOM 751 N N . GLN A 1 99 ? -13.117 -32.781 55.594 1 15.23 99 GLN A N 1
ATOM 752 C CA . GLN A 1 99 ? -12.312 -32.438 56.781 1 15.23 99 GLN A CA 1
ATOM 753 C C . GLN A 1 99 ? -10.852 -32.812 56.562 1 15.23 99 GLN A C 1
ATOM 755 O O . GLN A 1 99 ? -9.945 -32.062 56.938 1 15.23 99 GLN A O 1
ATOM 760 N N . SER A 1 100 ? -10.484 -33.969 56.125 1 15.55 100 SER A N 1
ATOM 761 C CA . SER A 1 100 ? -9.742 -34.688 57.156 1 15.55 100 SER A CA 1
ATOM 762 C C . SER A 1 100 ? -8.336 -34.125 57.312 1 15.55 100 SER A C 1
ATOM 764 O O . SER A 1 100 ? -7.848 -33.406 56.406 1 15.55 100 SER A O 1
ATOM 766 N N . GLN A 1 101 ? -7.473 -35.031 57.969 1 15.74 101 GLN A N 1
ATOM 767 C CA . GLN A 1 101 ? -6.566 -35.188 59.094 1 15.74 101 GLN A CA 1
ATOM 768 C C . GLN A 1 101 ? -5.121 -34.938 58.688 1 15.74 101 GLN A C 1
ATOM 770 O O . GLN A 1 101 ? -4.719 -35.281 57.562 1 15.74 101 GLN A O 1
ATOM 775 N N . ARG A 1 102 ? -4.465 -34.281 59.5 1 16.61 102 ARG A N 1
ATOM 776 C CA . ARG A 1 102 ? -3.229 -33.5 59.656 1 16.61 102 ARG A CA 1
ATOM 777 C C . ARG A 1 102 ? -2.029 -34.438 59.812 1 16.61 102 ARG A C 1
ATOM 779 O O . ARG A 1 102 ? -0.92 -34 60.094 1 16.61 102 ARG A O 1
ATOM 786 N N . THR A 1 103 ? -1.973 -35.625 59.188 1 15.71 103 THR A N 1
ATOM 787 C CA . THR A 1 103 ? -1.028 -36.406 60 1 15.71 103 THR A CA 1
ATOM 788 C C . THR A 1 103 ? 0.336 -35.719 60.031 1 15.71 103 THR A C 1
ATOM 790 O O . THR A 1 103 ? 0.626 -34.875 59.219 1 15.71 103 THR A O 1
ATOM 793 N N . GLY A 1 104 ? 1.388 -36.594 60.594 1 15.44 104 GLY A N 1
ATOM 794 C CA . GLY A 1 104 ? 2.4 -36.562 61.625 1 15.44 104 GLY A CA 1
ATOM 795 C C . GLY A 1 104 ? 3.727 -36 61.156 1 15.44 104 GLY A C 1
ATOM 796 O O . GLY A 1 104 ? 3.762 -35.125 60.312 1 15.44 104 GLY A O 1
ATOM 797 N N . ASP A 1 105 ? 4.762 -36.906 61.125 1 16.47 105 ASP A N 1
ATOM 798 C CA . ASP A 1 105 ? 5.891 -36.969 62.062 1 16.47 105 ASP A CA 1
ATOM 799 C C . ASP A 1 105 ? 7.082 -36.188 61.5 1 16.47 105 ASP A C 1
ATOM 801 O O . ASP A 1 105 ? 7.098 -35.781 60.344 1 16.47 105 ASP A O 1
ATOM 805 N N . SER A 1 106 ? 8.289 -36.844 61.688 1 16.91 106 SER A N 1
ATOM 806 C CA . SER A 1 106 ? 9.469 -36.562 62.5 1 16.91 106 SER A CA 1
ATOM 807 C C . SER A 1 106 ? 10.602 -35.969 61.656 1 16.91 106 SER A C 1
ATOM 809 O O . SER A 1 106 ? 11.461 -35.25 62.188 1 16.91 106 SER A O 1
ATOM 811 N N . GLY A 1 107 ? 10.68 -36.375 60.406 1 17.72 107 GLY A N 1
ATOM 812 C CA . GLY A 1 107 ? 12.062 -36.812 60.281 1 17.72 107 GLY A CA 1
ATOM 813 C C . GLY A 1 107 ? 13.07 -35.688 60.438 1 17.72 107 GLY A C 1
ATOM 814 O O . GLY A 1 107 ? 12.695 -34.531 60.469 1 17.72 107 GLY A O 1
ATOM 815 N N . PRO A 1 108 ? 14.242 -36.062 59.812 1 20.53 108 PRO A N 1
ATOM 816 C CA . PRO A 1 108 ? 15.625 -35.938 60.312 1 20.53 108 PRO A CA 1
ATOM 817 C C . PRO A 1 108 ? 16.172 -34.5 60.156 1 20.53 108 PRO A C 1
ATOM 819 O O . PRO A 1 108 ? 15.625 -33.719 59.406 1 20.53 108 PRO A O 1
ATOM 822 N N . PRO A 1 109 ? 17.312 -34.344 60.875 1 20.19 109 PRO A N 1
ATOM 823 C CA . PRO A 1 109 ? 18.016 -33.188 61.406 1 20.19 109 PRO A CA 1
ATOM 824 C C . PRO A 1 109 ? 18.594 -32.281 60.344 1 20.19 109 PRO A C 1
ATOM 826 O O . PRO A 1 109 ? 18.797 -32.719 59.219 1 20.19 109 PRO A O 1
ATOM 829 N N . PRO A 1 110 ? 18.828 -31.062 60.719 1 20.33 110 PRO A N 1
ATOM 830 C CA . PRO A 1 110 ? 18.984 -29.797 60 1 20.33 110 PRO A CA 1
ATOM 831 C C . PRO A 1 110 ? 20.391 -29.609 59.406 1 20.33 110 PRO A C 1
ATOM 833 O O . PRO A 1 110 ? 21.359 -29.5 60.188 1 20.33 110 PRO A O 1
ATOM 836 N N . LEU A 1 111 ? 20.875 -30.703 58.594 1 20.42 111 LEU A N 1
ATOM 837 C CA . LEU A 1 111 ? 22.297 -30.484 58.344 1 20.42 111 LEU A CA 1
ATOM 838 C C . LEU A 1 111 ? 22.547 -29.031 57.938 1 20.42 111 LEU A C 1
ATOM 840 O O . LEU A 1 111 ? 21.688 -28.406 57.312 1 20.42 111 LEU A O 1
ATOM 844 N N . SER A 1 112 ? 23.578 -28.453 58.656 1 20.53 112 SER A N 1
ATOM 845 C CA . SER A 1 112 ? 23.984 -27.062 58.75 1 20.53 112 SER A CA 1
ATOM 846 C C . SER A 1 112 ? 24.5 -26.531 57.438 1 20.53 112 SER A C 1
ATOM 848 O O . SER A 1 112 ? 25.531 -26.969 56.906 1 20.53 112 SER A O 1
ATOM 850 N N . PRO A 1 113 ? 23.688 -26.453 56.375 1 19.92 113 PRO A N 1
ATOM 851 C CA . PRO A 1 113 ? 24.359 -26.172 55.094 1 19.92 113 PRO A CA 1
ATOM 852 C C . PRO A 1 113 ? 25.172 -24.875 55.125 1 19.92 113 PRO A C 1
ATOM 854 O O . PRO A 1 113 ? 24.828 -23.953 55.875 1 19.92 113 PRO A O 1
ATOM 857 N N . THR A 1 114 ? 26.547 -25.016 55 1 21.88 114 THR A N 1
ATOM 858 C CA . THR A 1 114 ? 27.531 -23.938 54.906 1 21.88 114 THR A CA 1
ATOM 859 C C . THR A 1 114 ? 27.078 -22.859 53.938 1 21.88 114 THR A C 1
ATOM 861 O O . THR A 1 114 ? 26.688 -23.172 52.812 1 21.88 114 THR A O 1
ATOM 864 N N . ARG A 1 115 ? 26.734 -21.703 54.469 1 18.98 115 ARG A N 1
ATOM 865 C CA . ARG A 1 115 ? 26.125 -20.547 53.844 1 18.98 115 ARG A CA 1
ATOM 866 C C . ARG A 1 115 ? 27.109 -19.891 52.875 1 18.98 115 ARG A C 1
ATOM 868 O O . ARG A 1 115 ? 28.109 -19.312 53.312 1 18.98 115 ARG A O 1
ATOM 875 N N . SER A 1 116 ? 27.672 -20.641 51.906 1 21.11 116 SER A N 1
ATOM 876 C CA . SER A 1 116 ? 28.5 -19.859 51 1 21.11 116 SER A CA 1
ATOM 877 C C . SER A 1 116 ? 27.812 -18.547 50.594 1 21.11 116 SER A C 1
ATOM 879 O O . SER A 1 116 ? 26.625 -18.547 50.281 1 21.11 116 SER A O 1
ATOM 881 N N . GLU A 1 117 ? 28.344 -17.469 51.188 1 20.59 117 GLU A N 1
ATOM 882 C CA . GLU A 1 117 ? 27.875 -16.094 51.125 1 20.59 117 GLU A CA 1
ATOM 883 C C . GLU A 1 117 ? 27.781 -15.617 49.656 1 20.59 117 GLU A C 1
ATOM 885 O O . GLU A 1 117 ? 28.812 -15.422 49 1 20.59 117 GLU A O 1
ATOM 890 N N . SER A 1 118 ? 27.25 -16.422 48.812 1 20.98 118 SER A N 1
ATOM 891 C CA . SER A 1 118 ? 27.172 -15.898 47.438 1 20.98 118 SER A CA 1
ATOM 892 C C . SER A 1 118 ? 26.562 -14.5 47.406 1 20.98 118 SER A C 1
ATOM 894 O O . SER A 1 118 ? 25.5 -14.273 48 1 20.98 118 SER A O 1
ATOM 896 N N . SER A 1 119 ? 27.5 -13.5 47.562 1 22.09 119 SER A N 1
ATOM 897 C CA . SER A 1 119 ? 27.047 -12.125 47.438 1 22.09 119 SER A CA 1
ATOM 898 C C . SER A 1 119 ? 26.078 -11.961 46.25 1 22.09 119 SER A C 1
ATOM 900 O O . SER A 1 119 ? 26.453 -12.195 45.094 1 22.09 119 SER A O 1
ATOM 902 N N . THR A 1 120 ? 24.938 -12.391 46.469 1 23.03 120 THR A N 1
ATOM 903 C CA . THR A 1 120 ? 23.812 -12.164 45.562 1 23.03 120 THR A CA 1
ATOM 904 C C . THR A 1 120 ? 23.625 -10.672 45.281 1 23.03 120 THR A C 1
ATOM 906 O O . THR A 1 120 ? 23.203 -9.922 46.188 1 23.03 120 THR A O 1
ATOM 909 N N . ALA A 1 121 ? 24.656 -10.031 44.844 1 22.98 121 ALA A N 1
ATOM 910 C CA . ALA A 1 121 ? 24.219 -8.695 44.438 1 22.98 121 ALA A CA 1
ATOM 911 C C . ALA A 1 121 ? 22.906 -8.766 43.688 1 22.98 121 ALA A C 1
ATOM 913 O O . ALA A 1 121 ? 22.828 -9.383 42.594 1 22.98 121 ALA A O 1
ATOM 914 N N . THR A 1 122 ? 21.891 -8.852 44.375 1 26.58 122 THR A N 1
ATOM 915 C CA . THR A 1 122 ? 20.531 -8.672 43.844 1 26.58 122 THR A CA 1
ATOM 916 C C . THR A 1 122 ? 20.438 -7.402 43 1 26.58 122 THR A C 1
ATOM 918 O O . THR A 1 122 ? 20.344 -6.301 43.562 1 26.58 122 THR A O 1
ATOM 921 N N . GLY A 1 123 ? 21.469 -7.098 42.344 1 23.91 123 GLY A N 1
ATOM 922 C CA . GLY A 1 123 ? 21.016 -5.977 41.531 1 23.91 123 GLY A CA 1
ATOM 923 C C . GLY A 1 123 ? 19.656 -6.215 40.906 1 23.91 123 GLY A C 1
ATOM 924 O O . GLY A 1 123 ? 19.5 -7.109 40.062 1 23.91 123 GLY A O 1
ATOM 925 N N . LYS A 1 124 ? 18.734 -6.055 41.688 1 26.42 124 LYS A N 1
ATOM 926 C CA . LYS A 1 124 ? 17.375 -6.004 41.156 1 26.42 124 LYS A CA 1
ATOM 927 C C . LYS A 1 124 ? 17.328 -5.25 39.844 1 26.42 124 LYS A C 1
ATOM 929 O O . LYS A 1 124 ? 17.656 -4.059 39.781 1 26.42 124 LYS A O 1
ATOM 934 N N . THR A 1 125 ? 17.922 -5.898 38.844 1 29.83 125 THR A N 1
ATOM 935 C CA . THR A 1 125 ? 17.391 -5.273 37.656 1 29.83 125 THR A CA 1
ATOM 936 C C . THR A 1 125 ? 15.977 -4.762 37.875 1 29.83 125 THR A C 1
ATOM 938 O O . THR A 1 125 ? 15.07 -5.543 38.188 1 29.83 125 THR A O 1
ATOM 941 N N . THR A 1 126 ? 15.992 -3.77 38.719 1 30.33 126 THR A N 1
ATOM 942 C CA . THR A 1 126 ? 14.688 -3.123 38.594 1 30.33 126 THR A CA 1
ATOM 943 C C . THR A 1 126 ? 14.07 -3.354 37.219 1 30.33 126 THR A C 1
ATOM 945 O O . THR A 1 126 ? 14.672 -2.998 36.219 1 30.33 126 THR A O 1
ATOM 948 N N . THR A 1 127 ? 13.727 -4.598 37.031 1 32.25 127 THR A N 1
ATOM 949 C CA . THR A 1 127 ? 12.766 -4.637 35.938 1 32.25 127 THR A CA 1
ATOM 950 C C . THR A 1 127 ? 12.016 -3.311 35.812 1 32.25 127 THR A C 1
ATOM 952 O O . THR A 1 127 ? 11.281 -2.926 36.75 1 32.25 127 THR A O 1
ATOM 955 N N . THR A 1 128 ? 12.75 -2.324 35.594 1 34.31 128 THR A N 1
ATOM 956 C CA . THR A 1 128 ? 11.891 -1.173 35.344 1 34.31 128 THR A CA 1
ATOM 957 C C . THR A 1 128 ? 10.492 -1.622 34.906 1 34.31 128 THR A C 1
ATOM 959 O O . THR A 1 128 ? 10.344 -2.377 33.938 1 34.31 128 THR A O 1
ATOM 962 N N . SER A 1 129 ? 9.773 -1.935 35.875 1 37.88 129 SER A N 1
ATOM 963 C CA . SER A 1 129 ? 8.359 -2.209 35.688 1 37.88 129 SER A CA 1
ATOM 964 C C . SER A 1 129 ? 7.844 -1.572 34.375 1 37.88 129 SER A C 1
ATOM 966 O O . SER A 1 129 ? 7.891 -0.35 34.219 1 37.88 129 SER A O 1
ATOM 968 N N . ARG A 1 130 ? 8.219 -2.119 33.375 1 42.78 130 ARG A N 1
ATOM 969 C CA . ARG A 1 130 ? 7.473 -1.629 32.219 1 42.78 130 ARG A CA 1
ATOM 970 C C . ARG A 1 130 ? 6.074 -1.164 32.625 1 42.78 130 ARG A C 1
ATOM 972 O O . ARG A 1 130 ? 5.215 -1.981 32.938 1 42.78 130 ARG A O 1
ATOM 979 N N . ARG A 1 131 ? 5.988 -0.119 33.406 1 45.53 131 ARG A N 1
ATOM 980 C CA . ARG A 1 131 ? 4.691 0.44 33.781 1 45.53 131 ARG A CA 1
ATOM 981 C C . ARG A 1 131 ? 3.654 0.154 32.688 1 45.53 131 ARG A C 1
ATOM 983 O O . ARG A 1 131 ? 3.891 0.416 31.516 1 45.53 131 ARG A O 1
ATOM 990 N N . ALA A 1 132 ? 2.689 -0.568 33.062 1 57.06 132 ALA A N 1
ATOM 991 C CA . ALA A 1 132 ? 1.55 -1.051 32.281 1 57.06 132 ALA A CA 1
ATOM 992 C C . ALA A 1 132 ? 0.918 0.08 31.469 1 57.06 132 ALA A C 1
ATOM 994 O O . ALA A 1 132 ? 0.668 1.165 32 1 57.06 132 ALA A O 1
ATOM 995 N N . LYS A 1 133 ? 1.186 0.152 30.203 1 70.12 133 LYS A N 1
ATOM 996 C CA . LYS A 1 133 ? 0.47 1.091 29.344 1 70.12 133 LYS A CA 1
ATOM 997 C C . LYS A 1 133 ? -1.036 0.86 29.422 1 70.12 133 LYS A C 1
ATOM 999 O O . LYS A 1 133 ? -1.488 -0.265 29.641 1 70.12 133 LYS A O 1
ATOM 1004 N N . SER A 1 134 ? -1.759 1.976 29.594 1 65.38 134 SER A N 1
ATOM 1005 C CA . SER A 1 134 ? -3.217 1.899 29.578 1 65.38 134 SER A CA 1
ATOM 1006 C C . SER A 1 134 ? -3.746 1.574 28.188 1 65.38 134 SER A C 1
ATOM 1008 O O . SER A 1 134 ? -3.453 2.285 27.234 1 65.38 134 SER A O 1
ATOM 1010 N N . PRO A 1 135 ? -4.383 0.417 28.047 1 71.94 135 PRO A N 1
ATOM 1011 C CA . PRO A 1 135 ? -4.93 0.079 26.734 1 71.94 135 PRO A CA 1
ATOM 1012 C C . PRO A 1 135 ? -6.055 1.019 26.297 1 71.94 135 PRO A C 1
ATOM 1014 O O . PRO A 1 135 ? -6.824 1.494 27.141 1 71.94 135 PRO A O 1
ATOM 1017 N N . VAL A 1 136 ? -6.039 1.522 25.125 1 78.81 136 VAL A N 1
ATOM 1018 C CA . VAL A 1 136 ? -7.105 2.336 24.547 1 78.81 136 VAL A CA 1
ATOM 1019 C C . VAL A 1 136 ? -7.734 1.603 23.375 1 78.81 136 VAL A C 1
ATOM 1021 O O . VAL A 1 136 ? -7.094 1.417 22.328 1 78.81 136 VAL A O 1
ATOM 1024 N N . LYS A 1 137 ? -8.969 1.128 23.5 1 73.62 137 LYS A N 1
ATOM 1025 C CA . LYS A 1 137 ? -9.641 0.394 22.422 1 73.62 137 LYS A CA 1
ATOM 1026 C C . LYS A 1 137 ? -10.828 1.177 21.875 1 73.62 137 LYS A C 1
ATOM 1028 O O . LYS A 1 137 ? -11.234 0.985 20.734 1 73.62 137 LYS A O 1
ATOM 1033 N N . SER A 1 138 ? -11.289 2.016 22.812 1 80.31 138 SER A N 1
ATOM 1034 C CA . SER A 1 138 ? -12.477 2.768 22.422 1 80.31 138 SER A CA 1
ATOM 1035 C C . SER A 1 138 ? -12.359 4.23 22.844 1 80.31 138 SER A C 1
ATOM 1037 O O . SER A 1 138 ? -11.461 4.598 23.609 1 80.31 138 SER A O 1
ATOM 1039 N N . VAL A 1 139 ? -13.242 5.012 22.328 1 83.56 139 VAL A N 1
ATOM 1040 C CA . VAL A 1 139 ? -13.297 6.426 22.672 1 83.56 139 VAL A CA 1
ATOM 1041 C C . VAL A 1 139 ? -13.625 6.59 24.156 1 83.56 139 VAL A C 1
ATOM 1043 O O . VAL A 1 139 ? -13.188 7.551 24.781 1 83.56 139 VAL A O 1
ATOM 1046 N N . ALA A 1 140 ? -14.258 5.668 24.672 1 81.62 140 ALA A N 1
ATOM 1047 C CA . ALA A 1 140 ? -14.602 5.711 26.094 1 81.62 140 ALA A CA 1
ATOM 1048 C C . ALA A 1 140 ? -13.344 5.68 26.969 1 81.62 140 ALA A C 1
ATOM 1050 O O . ALA A 1 140 ? -13.297 6.32 28.016 1 81.62 140 ALA A O 1
ATOM 1051 N N . ASP A 1 141 ? -12.383 4.996 26.5 1 83.5 141 ASP A N 1
ATOM 1052 C CA . ASP A 1 141 ? -11.125 4.891 27.234 1 83.5 141 ASP A CA 1
ATOM 1053 C C . ASP A 1 141 ? -10.422 6.242 27.297 1 83.5 141 ASP A C 1
ATOM 1055 O O . ASP A 1 141 ? -9.641 6.496 28.219 1 83.5 141 ASP A O 1
ATOM 1059 N N . LEU A 1 142 ? -10.695 7.094 26.391 1 88.69 142 LEU A N 1
ATOM 1060 C CA . LEU A 1 142 ? -10.031 8.391 26.297 1 88.69 142 LEU A CA 1
ATOM 1061 C C . LEU A 1 142 ? -10.594 9.359 27.328 1 88.69 142 LEU A C 1
ATOM 1063 O O . LEU A 1 142 ? -10 10.414 27.594 1 88.69 142 LEU A O 1
ATOM 1067 N N . TYR A 1 143 ? -11.672 9.023 27.906 1 84.19 143 TYR A N 1
ATOM 1068 C CA . TYR A 1 143 ? -12.289 9.852 28.938 1 84.19 143 TYR A CA 1
ATOM 1069 C C . TYR A 1 143 ? -11.375 9.984 30.156 1 84.19 143 TYR A C 1
ATOM 1071 O O . TYR A 1 143 ? -11.477 10.953 30.906 1 84.19 143 TYR A O 1
ATOM 1079 N N . LEU A 1 144 ? -10.469 9.055 30.297 1 84.25 144 LEU A N 1
ATOM 1080 C CA . LEU A 1 144 ? -9.594 9.016 31.469 1 84.25 144 LEU A CA 1
ATOM 1081 C C . LEU A 1 144 ? -8.281 9.75 31.188 1 84.25 144 LEU A C 1
ATOM 1083 O O . LEU A 1 144 ? -7.379 9.75 32.031 1 84.25 144 LEU A O 1
ATOM 1087 N N . ALA A 1 145 ? -8.266 10.336 30.094 1 90.25 145 ALA A N 1
ATOM 1088 C CA . ALA A 1 145 ? -7.051 11.07 29.75 1 90.25 145 ALA A CA 1
ATOM 1089 C C . ALA A 1 145 ? -6.879 12.289 30.656 1 90.25 145 ALA A C 1
ATOM 1091 O O . ALA A 1 145 ? -7.859 12.961 30.984 1 90.25 145 ALA A O 1
ATOM 1092 N N . ALA A 1 146 ? -5.625 12.625 31.031 1 87.44 146 ALA A N 1
ATOM 1093 C CA . ALA A 1 146 ? -5.336 13.805 31.844 1 87.44 146 ALA A CA 1
ATOM 1094 C C . ALA A 1 146 ? -5.793 15.078 31.141 1 87.44 146 ALA A C 1
ATOM 1096 O O . ALA A 1 146 ? -6.465 15.922 31.734 1 87.44 146 ALA A O 1
ATOM 1097 N N . LYS A 1 147 ? -5.312 15.258 30 1 89.94 147 LYS A N 1
ATOM 1098 C CA . LYS A 1 147 ? -5.953 16.25 29.141 1 89.94 147 LYS A CA 1
ATOM 1099 C C . LYS A 1 147 ? -7.129 15.641 28.391 1 89.94 147 LYS A C 1
ATOM 1101 O O . LYS A 1 147 ? -6.945 14.766 27.547 1 89.94 147 LYS A O 1
ATOM 1106 N N . GLN A 1 148 ? -8.242 16.125 28.609 1 90.88 148 GLN A N 1
ATOM 1107 C CA . GLN A 1 148 ? -9.477 15.461 28.203 1 90.88 148 GLN A CA 1
ATOM 1108 C C . GLN A 1 148 ? -9.664 15.547 26.688 1 90.88 148 GLN A C 1
ATOM 1110 O O . GLN A 1 148 ? -9.18 16.484 26.047 1 90.88 148 GLN A O 1
ATOM 1115 N N . PHE A 1 149 ? -10.391 14.523 26.234 1 93.69 149 PHE A N 1
ATOM 1116 C CA . PHE A 1 149 ? -10.875 14.547 24.859 1 93.69 149 PHE A CA 1
ATOM 1117 C C . PHE A 1 149 ? -12.383 14.789 24.812 1 93.69 149 PHE A C 1
ATOM 1119 O O . PHE A 1 149 ? -13.133 14.195 25.594 1 93.69 149 PHE A O 1
ATOM 1126 N N . GLU A 1 150 ? -12.773 15.641 24 1 94 150 GLU A N 1
ATOM 1127 C CA . GLU A 1 150 ? -14.188 15.875 23.719 1 94 150 GLU A CA 1
ATOM 1128 C C . GLU A 1 150 ? -14.508 15.633 22.25 1 94 150 GLU A C 1
ATOM 1130 O O . GLU A 1 150 ? -13.781 16.078 21.375 1 94 150 GLU A O 1
ATOM 1135 N N . PHE A 1 151 ? -15.539 14.898 22.031 1 93.94 151 PHE A N 1
ATOM 1136 C CA . PHE A 1 151 ? -15.992 14.609 20.688 1 93.94 151 PHE A CA 1
ATOM 1137 C C . PHE A 1 151 ? -17.328 15.273 20.406 1 93.94 151 PHE A C 1
ATOM 1139 O O . PHE A 1 151 ? -18.266 15.156 21.203 1 93.94 151 PHE A O 1
ATOM 1146 N N . ASP A 1 152 ? -17.391 15.969 19.297 1 92.75 152 ASP A N 1
ATOM 1147 C CA . ASP A 1 152 ? -18.656 16.609 18.969 1 92.75 152 ASP A CA 1
ATOM 1148 C C . ASP A 1 152 ? -18.859 16.688 17.453 1 92.75 152 ASP A C 1
ATOM 1150 O O . ASP A 1 152 ? -18.094 16.109 16.688 1 92.75 152 ASP A O 1
ATOM 1154 N N . ASN A 1 153 ? -20.047 17.312 17.062 1 90.56 153 ASN A N 1
ATOM 1155 C CA . ASN A 1 153 ? -20.375 17.5 15.648 1 90.56 153 ASN A CA 1
ATOM 1156 C C . ASN A 1 153 ? -20.562 18.984 15.32 1 90.56 153 ASN A C 1
ATOM 1158 O O . ASN A 1 153 ? -21.281 19.328 14.383 1 90.56 153 ASN A O 1
ATOM 1162 N N . GLU A 1 154 ? -19.969 19.844 16.078 1 85.25 154 GLU A N 1
ATOM 1163 C CA . GLU A 1 154 ? -20.219 21.266 15.984 1 85.25 154 GLU A CA 1
ATOM 1164 C C . GLU A 1 154 ? -19.047 22 15.359 1 85.25 154 GLU A C 1
ATOM 1166 O O . GLU A 1 154 ? -18.938 23.234 15.461 1 85.25 154 GLU A O 1
ATOM 1171 N N . GLY A 1 155 ? -18.25 21.297 14.781 1 85.06 155 GLY A N 1
ATOM 1172 C CA . GLY A 1 155 ? -17.094 21.969 14.227 1 85.06 155 GLY A CA 1
ATOM 1173 C C . GLY A 1 155 ? -17.406 22.781 12.984 1 85.06 155 GLY A C 1
ATOM 1174 O O . GLY A 1 155 ? -18.281 22.422 12.203 1 85.06 155 GLY A O 1
ATOM 1175 N N . GLU A 1 156 ? -16.688 23.938 12.93 1 90.69 156 GLU A N 1
ATOM 1176 C CA . GLU A 1 156 ? -16.781 24.766 11.742 1 90.69 156 GLU A CA 1
ATOM 1177 C C . GLU A 1 156 ? -15.539 24.625 10.867 1 90.69 156 GLU A C 1
ATOM 1179 O O . GLU A 1 156 ? -14.422 24.484 11.383 1 90.69 156 GLU A O 1
ATOM 1184 N N . VAL A 1 157 ? -15.773 24.688 9.562 1 94.38 157 VAL A N 1
ATOM 1185 C CA . VAL A 1 157 ? -14.656 24.625 8.625 1 94.38 157 VAL A CA 1
ATOM 1186 C C . VAL A 1 157 ? -13.734 25.828 8.828 1 94.38 157 VAL A C 1
ATOM 1188 O O . VAL A 1 157 ? -14.18 26.969 8.797 1 94.38 157 VAL A O 1
ATOM 1191 N N . PRO A 1 158 ? -12.523 25.594 9.094 1 93.38 158 PRO A N 1
ATOM 1192 C CA . PRO A 1 158 ? -11.586 26.688 9.328 1 93.38 158 PRO A CA 1
ATOM 1193 C C . PRO A 1 158 ? -11.328 27.531 8.078 1 93.38 158 PRO A C 1
ATOM 1195 O O . PRO A 1 158 ? -11.648 27.094 6.969 1 93.38 158 PRO A O 1
ATOM 1198 N N . ASP A 1 159 ? -10.695 28.672 8.406 1 91.31 159 ASP A N 1
ATOM 1199 C CA . ASP A 1 159 ? -10.281 29.531 7.301 1 91.31 159 ASP A CA 1
ATOM 1200 C C . ASP A 1 159 ? -9.328 28.781 6.363 1 91.31 159 ASP A C 1
ATOM 1202 O O . ASP A 1 159 ? -8.453 28.047 6.816 1 91.31 159 ASP A O 1
ATOM 1206 N N . GLY A 1 160 ? -9.609 28.953 5.055 1 93.81 160 GLY A N 1
ATOM 1207 C CA . GLY A 1 160 ? -8.734 28.344 4.07 1 93.81 160 GLY A CA 1
ATOM 1208 C C . GLY A 1 160 ? -9.273 27.031 3.529 1 93.81 160 GLY A C 1
ATOM 1209 O O . GLY A 1 160 ? -8.758 26.516 2.541 1 93.81 160 GLY A O 1
ATOM 1210 N N . MET A 1 161 ? -10.328 26.531 4.18 1 96.81 161 MET A N 1
ATOM 1211 C CA . MET A 1 161 ? -10.891 25.266 3.729 1 96.81 161 MET A CA 1
ATOM 1212 C C . MET A 1 161 ? -12.344 25.453 3.295 1 96.81 161 MET A C 1
ATOM 1214 O O . MET A 1 161 ? -13.078 24.469 3.164 1 96.81 161 MET A O 1
ATOM 1218 N N . GLU A 1 162 ? -12.781 26.625 3.047 1 96.19 162 GLU A N 1
ATOM 1219 C CA . GLU A 1 162 ? -14.18 26.938 2.789 1 96.19 162 GLU A CA 1
ATOM 1220 C C . GLU A 1 162 ? -14.68 26.25 1.524 1 96.19 162 GLU A C 1
ATOM 1222 O O . GLU A 1 162 ? -15.852 25.875 1.436 1 96.19 162 GLU A O 1
ATOM 1227 N N . LYS A 1 163 ? -13.773 26.047 0.603 1 96.81 163 LYS A N 1
ATOM 1228 C CA . LYS A 1 163 ? -14.141 25.422 -0.666 1 96.81 163 LYS A CA 1
ATOM 1229 C C . LYS A 1 163 ? -14.68 24 -0.45 1 96.81 163 LYS A C 1
ATOM 1231 O O . LYS A 1 163 ? -15.391 23.469 -1.306 1 96.81 163 LYS A O 1
ATOM 1236 N N . LEU A 1 164 ? -14.344 23.391 0.655 1 98.06 164 LEU A N 1
ATOM 1237 C CA . LEU A 1 164 ? -14.797 22.031 0.952 1 98.06 164 LEU A CA 1
ATOM 1238 C C . LEU A 1 164 ? -16.328 21.984 1.021 1 98.06 164 LEU A C 1
ATOM 1240 O O . LEU A 1 164 ? -16.922 20.969 0.685 1 98.06 164 LEU A O 1
ATOM 1244 N N . LEU A 1 165 ? -16.922 23.109 1.459 1 97.19 165 LEU A N 1
ATOM 1245 C CA . LEU A 1 165 ? -18.375 23.156 1.569 1 97.19 165 LEU A CA 1
ATOM 1246 C C . LEU A 1 165 ? -19.031 23.094 0.192 1 97.19 165 LEU A C 1
ATOM 1248 O O . LEU A 1 165 ? -20.047 22.406 0.012 1 97.19 165 LEU A O 1
ATOM 1252 N N . ASP A 1 166 ? -18.453 23.734 -0.743 1 97 166 ASP A N 1
ATOM 1253 C CA . ASP A 1 166 ? -18.953 23.672 -2.115 1 97 166 ASP A CA 1
ATOM 1254 C C . ASP A 1 166 ? -18.734 22.281 -2.709 1 97 166 ASP A C 1
ATOM 1256 O O . ASP A 1 166 ? -19.625 21.734 -3.377 1 97 166 ASP A O 1
ATOM 1260 N N . ILE A 1 167 ? -17.609 21.703 -2.488 1 97.94 167 ILE A N 1
ATOM 1261 C CA . ILE A 1 167 ? -17.25 20.406 -3.035 1 97.94 167 ILE A CA 1
ATOM 1262 C C . ILE A 1 167 ? -18.188 19.344 -2.475 1 97.94 167 ILE A C 1
ATOM 1264 O O . ILE A 1 167 ? -18.625 18.438 -3.199 1 97.94 167 ILE A O 1
ATOM 1268 N N . LYS A 1 168 ? -18.422 19.5 -1.222 1 96.12 168 LYS A N 1
ATOM 1269 C CA . LYS A 1 168 ? -19.359 18.594 -0.566 1 96.12 168 LYS A CA 1
ATOM 1270 C C . LYS A 1 168 ? -20.688 18.531 -1.318 1 96.12 168 LYS A C 1
ATOM 1272 O O . LYS A 1 168 ? -21.328 17.484 -1.355 1 96.12 168 LYS A O 1
ATOM 1277 N N . ASP A 1 169 ? -21 19.641 -1.931 1 95.88 169 ASP A N 1
ATOM 1278 C CA . ASP A 1 169 ? -22.25 19.75 -2.67 1 95.88 169 ASP A CA 1
ATOM 1279 C C . ASP A 1 169 ? -22.031 19.5 -4.16 1 95.88 169 ASP A C 1
ATOM 1281 O O . ASP A 1 169 ? -22.859 19.891 -4.984 1 95.88 169 ASP A O 1
ATOM 1285 N N . ASN A 1 170 ? -20.922 19 -4.586 1 96.69 170 ASN A N 1
ATOM 1286 C CA . ASN A 1 170 ? -20.562 18.562 -5.934 1 96.69 170 ASN A CA 1
ATOM 1287 C C . ASN A 1 170 ? -20.359 19.766 -6.867 1 96.69 170 ASN A C 1
ATOM 1289 O O . ASN A 1 170 ? -20.516 19.641 -8.078 1 96.69 170 ASN A O 1
ATOM 1293 N N . MET A 1 171 ? -20.047 20.891 -6.23 1 97 171 MET A N 1
ATOM 1294 C CA . MET A 1 171 ? -19.797 22.062 -7.074 1 97 171 MET A CA 1
ATOM 1295 C C . MET A 1 171 ? -18.406 21.984 -7.711 1 97 171 MET A C 1
ATOM 1297 O O . MET A 1 171 ? -17.406 21.859 -7.008 1 97 171 MET A O 1
ATOM 1301 N N . GLU A 1 172 ? -18.375 22.016 -9.008 1 97.38 172 GLU A N 1
ATOM 1302 C CA . GLU A 1 172 ? -17.156 22.156 -9.797 1 97.38 172 GLU A CA 1
ATOM 1303 C C . GLU A 1 172 ? -16.172 21.016 -9.5 1 97.38 172 GLU A C 1
ATOM 1305 O O . GLU A 1 172 ? -14.984 21.266 -9.281 1 97.38 172 GLU A O 1
ATOM 1310 N N . ILE A 1 173 ? -16.609 19.812 -9.547 1 97.31 173 ILE A N 1
ATOM 1311 C CA . ILE A 1 173 ? -15.781 18.703 -9.125 1 97.31 173 ILE A CA 1
ATOM 1312 C C . ILE A 1 173 ? -15.156 18.031 -10.344 1 97.31 173 ILE A C 1
ATOM 1314 O O . ILE A 1 173 ? -14.148 17.312 -10.219 1 97.31 173 ILE A O 1
ATOM 1318 N N . ILE A 1 174 ? -15.672 18.25 -11.539 1 97.38 174 ILE A N 1
ATOM 1319 C CA . ILE A 1 174 ? -15.117 17.562 -12.703 1 97.38 174 ILE A CA 1
ATOM 1320 C C . ILE A 1 174 ? -14.523 18.594 -13.672 1 97.38 174 ILE A C 1
ATOM 1322 O O . ILE A 1 174 ? -15.07 19.688 -13.844 1 97.38 174 ILE A O 1
ATOM 1326 N N . PRO A 1 175 ? -13.438 18.219 -14.336 1 97 175 PRO A N 1
ATOM 1327 C CA . PRO A 1 175 ? -12.859 19.125 -15.328 1 97 175 PRO A CA 1
ATOM 1328 C C . PRO A 1 175 ? -13.742 19.281 -16.562 1 97 175 PRO A C 1
ATOM 1330 O O . PRO A 1 175 ? -14.133 18.281 -17.188 1 97 175 PRO A O 1
ATOM 1333 N N . GLY A 1 176 ? -13.953 20.469 -16.969 1 96.69 176 GLY A N 1
ATOM 1334 C CA . GLY A 1 176 ? -14.836 20.766 -18.094 1 96.69 176 GLY A CA 1
ATOM 1335 C C . GLY A 1 176 ? -14.297 20.266 -19.422 1 96.69 176 GLY A C 1
ATOM 1336 O O . GLY A 1 176 ? -15.062 19.906 -20.312 1 96.69 176 GLY A O 1
ATOM 1337 N N . ILE A 1 177 ? -13.062 20.188 -19.531 1 96.06 177 ILE A N 1
ATOM 1338 C CA . ILE A 1 177 ? -12.398 19.906 -20.797 1 96.06 177 ILE A CA 1
ATOM 1339 C C . ILE A 1 177 ? -12.703 18.469 -21.234 1 96.06 177 ILE A C 1
ATOM 1341 O O . ILE A 1 177 ? -12.609 18.141 -22.406 1 96.06 177 ILE A O 1
ATOM 1345 N N . ILE A 1 178 ? -13.086 17.578 -20.25 1 96.62 178 ILE A N 1
ATOM 1346 C CA . ILE A 1 178 ? -13.391 16.203 -20.625 1 96.62 178 ILE A CA 1
ATOM 1347 C C . ILE A 1 178 ? -14.781 15.828 -20.125 1 96.62 178 ILE A C 1
ATOM 1349 O O . ILE A 1 178 ? -15.008 14.703 -19.688 1 96.62 178 ILE A O 1
ATOM 1353 N N . GLU A 1 179 ? -15.688 16.734 -20.078 1 96.31 179 GLU A N 1
ATOM 1354 C CA . GLU A 1 179 ? -17.047 16.531 -19.578 1 96.31 179 GLU A CA 1
ATOM 1355 C C . GLU A 1 179 ? -17.719 15.375 -20.312 1 96.31 179 GLU A C 1
ATOM 1357 O O . GLU A 1 179 ? -18.391 14.547 -19.688 1 96.31 179 GLU A O 1
ATOM 1362 N N . GLN A 1 180 ? -17.516 15.273 -21.531 1 95.62 180 GLN A N 1
ATOM 1363 C CA . GLN A 1 180 ? -18.156 14.242 -22.344 1 95.62 180 GLN A CA 1
ATOM 1364 C C . GLN A 1 180 ? -17.609 12.859 -22 1 95.62 180 GLN A C 1
ATOM 1366 O O . GLN A 1 180 ? -18.359 11.891 -21.891 1 95.62 180 GLN A O 1
ATOM 1371 N N . GLU A 1 181 ? -16.312 12.805 -21.875 1 96 181 GLU A N 1
ATOM 1372 C CA . GLU A 1 181 ? -15.688 11.539 -21.516 1 96 181 GLU A CA 1
ATOM 1373 C C . GLU A 1 181 ? -16.141 11.07 -20.141 1 96 181 GLU A C 1
ATOM 1375 O O . GLU A 1 181 ? -16.344 9.867 -19.922 1 96 181 GLU A O 1
ATOM 1380 N N . ILE A 1 182 ? -16.328 12.016 -19.234 1 96.88 182 ILE A N 1
ATOM 1381 C CA . ILE A 1 182 ? -16.781 11.68 -17.891 1 96.88 182 ILE A CA 1
ATOM 1382 C C . ILE A 1 182 ? -18.234 11.195 -17.938 1 96.88 182 ILE A C 1
ATOM 1384 O O . ILE A 1 182 ? -18.578 10.211 -17.281 1 96.88 182 ILE A O 1
ATOM 1388 N N . GLN A 1 183 ? -19.062 11.852 -18.719 1 96.69 183 GLN A N 1
ATOM 1389 C CA . GLN A 1 183 ? -20.438 11.422 -18.875 1 96.69 183 GLN A CA 1
ATOM 1390 C C . GLN A 1 183 ? -20.516 10 -19.438 1 96.69 183 GLN A C 1
ATOM 1392 O O . GLN A 1 183 ? -21.328 9.195 -19 1 96.69 183 GLN A O 1
ATOM 1397 N N . GLN A 1 184 ? -19.672 9.742 -20.328 1 95.94 184 GLN A N 1
ATOM 1398 C CA . GLN A 1 184 ? -19.625 8.398 -20.906 1 95.94 184 GLN A CA 1
ATOM 1399 C C . GLN A 1 184 ? -19.234 7.363 -19.844 1 95.94 184 GLN A C 1
ATOM 1401 O O . GLN A 1 184 ? -19.797 6.266 -19.812 1 95.94 184 GLN A O 1
ATOM 1406 N N . ALA A 1 185 ? -18.281 7.746 -19.062 1 94.44 185 ALA A N 1
ATOM 1407 C CA . ALA A 1 185 ? -17.812 6.832 -18.016 1 94.44 185 ALA A CA 1
ATOM 1408 C C . ALA A 1 185 ? -18.891 6.59 -16.969 1 94.44 185 ALA A C 1
ATOM 1410 O O . ALA A 1 185 ? -18.953 5.512 -16.375 1 94.44 185 ALA A O 1
ATOM 1411 N N . LEU A 1 186 ? -19.703 7.562 -16.688 1 93.81 186 LEU A N 1
ATOM 1412 C CA . LEU A 1 186 ? -20.781 7.457 -15.703 1 93.81 186 LEU A CA 1
ATOM 1413 C C . LEU A 1 186 ? -21.891 6.551 -16.203 1 93.81 186 LEU A C 1
ATOM 1415 O O . LEU A 1 186 ? -22.609 5.941 -15.406 1 93.81 186 LEU A O 1
ATOM 1419 N N . GLY A 1 187 ? -21.953 6.48 -17.391 1 87.62 187 GLY A N 1
ATOM 1420 C CA . GLY A 1 187 ? -23.031 5.688 -17.953 1 87.62 187 GLY A CA 1
ATOM 1421 C C . GLY A 1 187 ? -24.375 6.387 -17.906 1 87.62 187 GLY A C 1
ATOM 1422 O O . GLY A 1 187 ? -24.438 7.617 -17.938 1 87.62 187 GLY A O 1
ATOM 1423 N N . THR A 1 188 ? -25.406 5.516 -17.812 1 86.94 188 THR A N 1
ATOM 1424 C CA . THR A 1 188 ? -26.766 6.035 -17.922 1 86.94 188 THR A CA 1
ATOM 1425 C C . THR A 1 188 ? -27.375 6.285 -16.547 1 86.94 188 THR A C 1
ATOM 1427 O O . THR A 1 188 ? -28.375 6.977 -16.422 1 86.94 188 THR A O 1
ATOM 1430 N N . GLN A 1 189 ? -26.688 5.863 -15.617 1 82.75 189 GLN A N 1
ATOM 1431 C CA . GLN A 1 189 ? -27.297 5.906 -14.289 1 82.75 189 GLN A CA 1
ATOM 1432 C C . GLN A 1 189 ? -26.969 7.219 -13.586 1 82.75 189 GLN A C 1
ATOM 1434 O O . GLN A 1 189 ? -27.594 7.555 -12.57 1 82.75 189 GLN A O 1
ATOM 1439 N N . SER A 1 190 ? -26.016 7.914 -14.086 1 88.75 190 SER A N 1
ATOM 1440 C CA . SER A 1 190 ? -25.625 9.195 -13.5 1 88.75 190 SER A CA 1
ATOM 1441 C C . SER A 1 190 ? -25.422 10.258 -14.57 1 88.75 190 SER A C 1
ATOM 1443 O O . SER A 1 190 ? -24.984 9.945 -15.68 1 88.75 190 SER A O 1
ATOM 1445 N N . LYS A 1 191 ? -25.828 11.453 -14.203 1 92.19 191 LYS A N 1
ATOM 1446 C CA . LYS A 1 191 ? -25.719 12.547 -15.156 1 92.19 191 LYS A CA 1
ATOM 1447 C C . LYS A 1 191 ? -24.844 13.672 -14.609 1 92.19 191 LYS A C 1
ATOM 1449 O O . LYS A 1 191 ? -24.953 14.039 -13.438 1 92.19 191 LYS A O 1
ATOM 1454 N N . VAL A 1 192 ? -24.062 14.117 -15.469 1 95.75 192 VAL A N 1
ATOM 1455 C CA . VAL A 1 192 ? -23.297 15.312 -15.141 1 95.75 192 VAL A CA 1
ATOM 1456 C C . VAL A 1 192 ? -24.203 16.547 -15.18 1 95.75 192 VAL A C 1
ATOM 1458 O O . VAL A 1 192 ? -24.859 16.797 -16.188 1 95.75 192 VAL A O 1
ATOM 1461 N N . ARG A 1 193 ? -24.203 17.281 -14.055 1 95.69 193 ARG A N 1
ATOM 1462 C CA . ARG A 1 193 ? -24.969 18.516 -13.977 1 95.69 193 ARG A CA 1
ATOM 1463 C C . ARG A 1 193 ? -24.078 19.734 -14.227 1 95.69 193 ARG A C 1
ATOM 1465 O O . ARG A 1 193 ? -22.875 19.688 -13.953 1 95.69 193 ARG A O 1
ATOM 1472 N N . PRO A 1 194 ? -24.656 20.766 -14.633 1 95.5 194 PRO A N 1
ATOM 1473 C CA . PRO A 1 194 ? -23.859 21.938 -15.016 1 95.5 194 PRO A CA 1
ATOM 1474 C C . PRO A 1 194 ? -23 22.484 -13.867 1 95.5 194 PRO A C 1
ATOM 1476 O O . PRO A 1 194 ? -21.875 22.922 -14.094 1 95.5 194 PRO A O 1
ATOM 1479 N N . TRP A 1 195 ? -23.531 22.453 -12.664 1 96.38 195 TRP A N 1
ATOM 1480 C CA . TRP A 1 195 ? -22.797 23.062 -11.547 1 96.38 195 TRP A CA 1
ATOM 1481 C C . TRP A 1 195 ? -21.625 22.188 -11.133 1 96.38 195 TRP A C 1
ATOM 1483 O O . TRP A 1 195 ? -20.75 22.641 -10.391 1 96.38 195 TRP A O 1
ATOM 1493 N N . MET A 1 196 ? -21.609 20.938 -11.617 1 97.56 196 MET A N 1
ATOM 1494 C CA . MET A 1 196 ? -20.531 20.016 -11.273 1 97.56 196 MET A CA 1
ATOM 1495 C C . MET A 1 196 ? -19.281 20.312 -12.094 1 97.56 196 MET A C 1
ATOM 1497 O O . MET A 1 196 ? -18.188 19.828 -11.766 1 97.56 196 MET A O 1
ATOM 1501 N N . VAL A 1 197 ? -19.406 21.078 -13.148 1 97.62 197 VAL A N 1
ATOM 1502 C CA . VAL A 1 197 ? -18.344 21.234 -14.141 1 97.62 197 VAL A CA 1
ATOM 1503 C C . VAL A 1 197 ? -17.469 22.438 -13.781 1 97.62 197 VAL A C 1
ATOM 1505 O O . VAL A 1 197 ? -17.984 23.547 -13.609 1 97.62 197 VAL A O 1
ATOM 1508 N N . ASP A 1 198 ? -16.25 22.125 -13.609 1 96.62 198 ASP A N 1
ATOM 1509 C CA . ASP A 1 198 ? -15.242 23.172 -13.383 1 96.62 198 ASP A CA 1
ATOM 1510 C C . ASP A 1 198 ? -14.664 23.656 -14.711 1 96.62 198 ASP A C 1
ATOM 1512 O O . ASP A 1 198 ? -13.859 22.969 -15.336 1 96.62 198 ASP A O 1
ATOM 1516 N N . LYS A 1 199 ? -14.836 24.844 -15.055 1 92.31 199 LYS A N 1
ATOM 1517 C CA . LYS A 1 199 ? -14.391 25.406 -16.328 1 92.31 199 LYS A CA 1
ATOM 1518 C C . LYS A 1 199 ? -13.219 26.359 -16.125 1 92.31 199 LYS A C 1
ATOM 1520 O O . LYS A 1 199 ? -12.57 26.766 -17.094 1 92.31 199 LYS A O 1
ATOM 1525 N N . ASP A 1 200 ? -12.875 26.562 -14.93 1 88.81 200 ASP A N 1
ATOM 1526 C CA . ASP A 1 200 ? -11.945 27.641 -14.648 1 88.81 200 ASP A CA 1
ATOM 1527 C C . ASP A 1 200 ? -10.539 27.094 -14.375 1 88.81 200 ASP A C 1
ATOM 1529 O O . ASP A 1 200 ? -9.547 27.766 -14.672 1 88.81 200 ASP A O 1
ATOM 1533 N N . THR A 1 201 ? -10.484 25.969 -13.875 1 85.31 201 THR A N 1
ATOM 1534 C CA . THR A 1 201 ? -9.172 25.422 -13.531 1 85.31 201 THR A CA 1
ATOM 1535 C C . THR A 1 201 ? -8.453 24.922 -14.781 1 85.31 201 THR A C 1
ATOM 1537 O O . THR A 1 201 ? -8.93 24 -15.445 1 85.31 201 THR A O 1
ATOM 1540 N N . PRO A 1 202 ? -7.352 25.516 -15.008 1 85.88 202 PRO A N 1
ATOM 1541 C CA . PRO A 1 202 ? -6.621 25.094 -16.203 1 85.88 202 PRO A CA 1
ATOM 1542 C C . PRO A 1 202 ? -6.012 23.703 -16.078 1 85.88 202 PRO A C 1
ATOM 1544 O O . PRO A 1 202 ? -5.395 23.391 -15.055 1 85.88 202 PRO A O 1
ATOM 1547 N N . THR A 1 203 ? -6.293 22.828 -17.031 1 90.19 203 THR A N 1
ATOM 1548 C CA . THR A 1 203 ? -5.719 21.5 -17.141 1 90.19 203 THR A CA 1
ATOM 1549 C C . THR A 1 203 ? -5.688 21.047 -18.594 1 90.19 203 THR A C 1
ATOM 1551 O O . THR A 1 203 ? -6.52 21.469 -19.406 1 90.19 203 THR A O 1
ATOM 1554 N N . SER A 1 204 ? -4.637 20.328 -18.906 1 91.75 204 SER A N 1
ATOM 1555 C CA . SER A 1 204 ? -4.598 19.797 -20.266 1 91.75 204 SER A CA 1
ATOM 1556 C C . SER A 1 204 ? -5.543 18.609 -20.406 1 91.75 204 SER A C 1
ATOM 1558 O O . SER A 1 204 ? -5.859 17.922 -19.422 1 91.75 204 SER A O 1
ATOM 1560 N N . ARG A 1 205 ? -6.004 18.391 -21.625 1 92.19 205 ARG A N 1
ATOM 1561 C CA . ARG A 1 205 ? -6.863 17.25 -21.906 1 92.19 205 ARG A CA 1
ATOM 1562 C C . ARG A 1 205 ? -6.164 15.938 -21.562 1 92.19 205 ARG A C 1
ATOM 1564 O O . ARG A 1 205 ? -6.777 15.031 -21 1 92.19 205 ARG A O 1
ATOM 1571 N N . GLU A 1 206 ? -4.898 15.859 -21.844 1 88.56 206 GLU A N 1
ATOM 1572 C CA . GLU A 1 206 ? -4.098 14.672 -21.562 1 88.56 206 GLU A CA 1
ATOM 1573 C C . GLU A 1 206 ? -4.055 14.375 -20.062 1 88.56 206 GLU A C 1
ATOM 1575 O O . GLU A 1 206 ? -4.238 13.227 -19.641 1 88.56 206 GLU A O 1
ATOM 1580 N N . THR A 1 207 ? -3.875 15.406 -19.328 1 91.88 207 THR A N 1
ATOM 1581 C CA . THR A 1 207 ? -3.807 15.258 -17.891 1 91.88 207 THR A CA 1
ATOM 1582 C C . THR A 1 207 ? -5.164 14.852 -17.312 1 91.88 207 THR A C 1
ATOM 1584 O O . THR A 1 207 ? -5.238 13.984 -16.438 1 91.88 207 THR A O 1
ATOM 1587 N N . ALA A 1 208 ? -6.156 15.469 -17.859 1 95.06 208 ALA A N 1
ATOM 1588 C CA . ALA A 1 208 ? -7.504 15.18 -17.391 1 95.06 208 ALA A CA 1
ATOM 1589 C C . ALA A 1 208 ? -7.91 13.75 -17.719 1 95.06 208 ALA A C 1
ATOM 1591 O O . ALA A 1 208 ? -8.547 13.07 -16.906 1 95.06 208 ALA A O 1
ATOM 1592 N N . LEU A 1 209 ? -7.543 13.258 -18.828 1 93.81 209 LEU A N 1
ATOM 1593 C CA . LEU A 1 209 ? -7.867 11.898 -19.234 1 93.81 209 LEU A CA 1
ATOM 1594 C C . LEU A 1 209 ? -7.082 10.883 -18.422 1 93.81 209 LEU A C 1
ATOM 1596 O O . LEU A 1 209 ? -7.605 9.828 -18.047 1 93.81 209 LEU A O 1
ATOM 1600 N N . ARG A 1 210 ? -5.855 11.219 -18.172 1 92.75 210 ARG A N 1
ATOM 1601 C CA . ARG A 1 210 ? -5.043 10.352 -17.312 1 92.75 210 ARG A CA 1
ATOM 1602 C C . ARG A 1 210 ? -5.652 10.227 -15.93 1 92.75 210 ARG A C 1
ATOM 1604 O O . ARG A 1 210 ? -5.695 9.133 -15.359 1 92.75 210 ARG A O 1
ATOM 1611 N N . GLU A 1 211 ? -6.074 11.336 -15.422 1 95.38 211 GLU A N 1
ATOM 1612 C CA . GLU A 1 211 ? -6.715 11.32 -14.117 1 95.38 211 GLU A CA 1
ATOM 1613 C C . GLU A 1 211 ? -7.984 10.477 -14.133 1 95.38 211 GLU A C 1
ATOM 1615 O O . GLU A 1 211 ? -8.227 9.695 -13.203 1 95.38 211 GLU A O 1
ATOM 1620 N N . LEU A 1 212 ? -8.75 10.656 -15.156 1 96.56 212 LEU A N 1
ATOM 1621 C CA . LEU A 1 212 ? -9.961 9.852 -15.289 1 96.56 212 LEU A CA 1
ATOM 1622 C C . LEU A 1 212 ? -9.625 8.359 -15.281 1 96.56 212 LEU A C 1
ATOM 1624 O O . LEU A 1 212 ? -10.312 7.578 -14.617 1 96.56 212 LEU A O 1
ATOM 1628 N N . ASP A 1 213 ? -8.617 8 -15.961 1 94.62 213 ASP A N 1
ATOM 1629 C CA . ASP A 1 213 ? -8.195 6.605 -16.016 1 94.62 213 ASP A CA 1
ATOM 1630 C C . ASP A 1 213 ? -7.793 6.102 -14.633 1 94.62 213 ASP A C 1
ATOM 1632 O O . ASP A 1 213 ? -8.141 4.984 -14.242 1 94.62 213 ASP A O 1
ATOM 1636 N N . GLU A 1 214 ? -7.078 6.902 -13.914 1 96 214 GLU A N 1
ATOM 1637 C CA . GLU A 1 214 ? -6.668 6.547 -12.562 1 96 214 GLU A CA 1
ATOM 1638 C C . GLU A 1 214 ? -7.871 6.422 -11.633 1 96 214 GLU A C 1
ATOM 1640 O O . GLU A 1 214 ? -7.926 5.512 -10.797 1 96 214 GLU A O 1
ATOM 1645 N N . LEU A 1 215 ? -8.812 7.285 -11.797 1 98.06 215 LEU A N 1
ATOM 1646 C CA . LEU A 1 215 ? -9.984 7.258 -10.93 1 98.06 215 LEU A CA 1
ATOM 1647 C C . LEU A 1 215 ? -10.844 6.031 -11.219 1 98.06 215 LEU A C 1
ATOM 1649 O O . LEU A 1 215 ? -11.445 5.461 -10.305 1 98.06 215 LEU A O 1
ATOM 1653 N N . ARG A 1 216 ? -10.875 5.621 -12.43 1 96.5 216 ARG A N 1
ATOM 1654 C CA . ARG A 1 216 ? -11.586 4.395 -12.773 1 96.5 216 ARG A CA 1
ATOM 1655 C C . ARG A 1 216 ? -10.922 3.182 -12.133 1 96.5 216 ARG A C 1
ATOM 1657 O O . ARG A 1 216 ? -11.609 2.277 -11.656 1 96.5 216 ARG A O 1
ATOM 1664 N N . LEU A 1 217 ? -9.641 3.215 -12.156 1 95.88 217 LEU A N 1
ATOM 1665 C CA . LEU A 1 217 ? -8.914 2.125 -11.508 1 95.88 217 LEU A CA 1
ATOM 1666 C C . LEU A 1 217 ? -9.188 2.105 -10.008 1 95.88 217 LEU A C 1
ATOM 1668 O O . LEU A 1 217 ? -9.383 1.036 -9.422 1 95.88 217 LEU A O 1
ATOM 1672 N N . ILE A 1 218 ? -9.172 3.24 -9.406 1 97.81 218 ILE A N 1
ATOM 1673 C CA . ILE A 1 218 ? -9.461 3.35 -7.98 1 97.81 218 ILE A CA 1
ATOM 1674 C C . ILE A 1 218 ? -10.859 2.814 -7.691 1 97.81 218 ILE A C 1
ATOM 1676 O O . ILE A 1 218 ? -11.062 2.08 -6.719 1 97.81 218 ILE A O 1
ATOM 1680 N N . LEU A 1 219 ? -11.781 3.172 -8.516 1 97.31 219 LEU A N 1
ATOM 1681 C CA . LEU A 1 219 ? -13.156 2.713 -8.359 1 97.31 219 LEU A CA 1
ATOM 1682 C C . LEU A 1 219 ? -13.234 1.191 -8.445 1 97.31 219 LEU A C 1
ATOM 1684 O O . LEU A 1 219 ? -13.906 0.554 -7.629 1 97.31 219 LEU A O 1
ATOM 1688 N N . GLU A 1 220 ? -12.57 0.666 -9.375 1 96.12 220 GLU A N 1
ATOM 1689 C CA . GLU A 1 220 ? -12.562 -0.782 -9.562 1 96.12 220 GLU A CA 1
ATOM 1690 C C . GLU A 1 220 ? -11.953 -1.488 -8.359 1 96.12 220 GLU A C 1
ATOM 1692 O O . GLU A 1 220 ? -12.477 -2.5 -7.891 1 96.12 220 GLU A O 1
ATOM 1697 N N . GLU A 1 221 ? -10.883 -0.959 -7.902 1 97.38 221 GLU A N 1
ATOM 1698 C CA . GLU A 1 221 ? -10.219 -1.551 -6.742 1 97.38 221 GLU A CA 1
ATOM 1699 C C . GLU A 1 221 ? -11.078 -1.432 -5.492 1 97.38 221 GLU A C 1
ATOM 1701 O O . GLU A 1 221 ? -11.102 -2.338 -4.656 1 97.38 221 GLU A O 1
ATOM 1706 N N . SER A 1 222 ? -11.719 -0.28 -5.363 1 97.88 222 SER A N 1
ATOM 1707 C CA . SER A 1 222 ? -12.625 -0.092 -4.23 1 97.88 222 SER A CA 1
ATOM 1708 C C . SER A 1 222 ? -13.742 -1.128 -4.238 1 97.88 222 SER A C 1
ATOM 1710 O O . SER A 1 222 ? -14.047 -1.722 -3.201 1 97.88 222 SER A O 1
ATOM 1712 N N . GLN A 1 223 ? -14.312 -1.367 -5.348 1 96.25 223 GLN A N 1
ATOM 1713 C CA . GLN A 1 223 ? -15.359 -2.369 -5.488 1 96.25 223 GLN A CA 1
ATOM 1714 C C . GLN A 1 223 ? -14.836 -3.77 -5.188 1 96.25 223 GLN A C 1
ATOM 1716 O O . GLN A 1 223 ? -15.492 -4.559 -4.512 1 96.25 223 GLN A O 1
ATOM 1721 N N . PHE A 1 224 ? -13.727 -4.016 -5.707 1 95.38 224 PHE A N 1
ATOM 1722 C CA . PHE A 1 224 ? -13.102 -5.309 -5.457 1 95.38 224 PHE A CA 1
ATOM 1723 C C . PHE A 1 224 ? -12.906 -5.535 -3.963 1 95.38 224 PHE A C 1
ATOM 1725 O O . PHE A 1 224 ? -13.25 -6.594 -3.438 1 95.38 224 PHE A O 1
ATOM 1732 N N . CYS A 1 225 ? -12.297 -4.523 -3.309 1 96.12 225 CYS A N 1
ATOM 1733 C CA . CYS A 1 225 ? -12.023 -4.641 -1.881 1 96.12 225 CYS A CA 1
ATOM 1734 C C . CYS A 1 225 ? -13.305 -4.863 -1.095 1 96.12 225 CYS A C 1
ATOM 1736 O O . CYS A 1 225 ? -13.336 -5.676 -0.167 1 96.12 225 CYS A O 1
ATOM 1738 N N . GLU A 1 226 ? -14.367 -4.203 -1.421 1 94.25 226 GLU A N 1
ATOM 1739 C CA . GLU A 1 226 ? -15.656 -4.34 -0.742 1 94.25 226 GLU A CA 1
ATOM 1740 C C . GLU A 1 226 ? -16.25 -5.723 -0.974 1 94.25 226 GLU A C 1
ATOM 1742 O O . GLU A 1 226 ? -16.688 -6.387 -0.027 1 94.25 226 GLU A O 1
ATOM 1747 N N . ASN A 1 227 ? -16.234 -6.133 -2.197 1 93.12 227 ASN A N 1
ATOM 1748 C CA . ASN A 1 227 ? -16.906 -7.371 -2.592 1 93.12 227 ASN A CA 1
ATOM 1749 C C . ASN A 1 227 ? -16.203 -8.594 -1.993 1 93.12 227 ASN A C 1
ATOM 1751 O O . ASN A 1 227 ? -16.859 -9.594 -1.683 1 93.12 227 ASN A O 1
ATOM 1755 N N . PHE A 1 228 ? -14.898 -8.477 -1.803 1 92.88 228 PHE A N 1
ATOM 1756 C CA . PHE A 1 228 ? -14.156 -9.672 -1.413 1 92.88 228 PHE A CA 1
ATOM 1757 C C . PHE A 1 228 ? -13.648 -9.547 0.019 1 92.88 228 PHE A C 1
ATOM 1759 O O . PHE A 1 228 ? -12.852 -10.375 0.472 1 92.88 228 PHE A O 1
ATOM 1766 N N . GLY A 1 229 ? -14.094 -8.547 0.697 1 91.75 229 GLY A N 1
ATOM 1767 C CA . GLY A 1 229 ? -13.688 -8.398 2.086 1 91.75 229 GLY A CA 1
ATOM 1768 C C . GLY A 1 229 ? -12.188 -8.273 2.258 1 91.75 229 GLY A C 1
ATOM 1769 O O . GLY A 1 229 ? -11.586 -9 3.057 1 91.75 229 GLY A O 1
ATOM 1770 N N . ALA A 1 230 ? -11.586 -7.352 1.46 1 94.56 230 ALA A N 1
ATOM 1771 C CA . ALA A 1 230 ? -10.133 -7.184 1.507 1 94.56 230 ALA A CA 1
ATOM 1772 C C . ALA A 1 230 ? -9.695 -6.574 2.836 1 94.56 230 ALA A C 1
ATOM 1774 O O . ALA A 1 230 ? -10.484 -5.898 3.504 1 94.56 230 ALA A O 1
ATOM 1775 N N . SER A 1 231 ? -8.5 -6.863 3.197 1 94.75 231 SER A N 1
ATOM 1776 C CA . SER A 1 231 ? -7.918 -6.359 4.438 1 94.75 231 SER A CA 1
ATOM 1777 C C . SER A 1 231 ? -7.688 -4.855 4.367 1 94.75 231 SER A C 1
ATOM 1779 O O . SER A 1 231 ? -7.707 -4.266 3.285 1 94.75 231 SER A O 1
ATOM 1781 N N . GLU A 1 232 ? -7.406 -4.27 5.496 1 94.69 232 GLU A N 1
ATOM 1782 C CA . GLU A 1 232 ? -7.055 -2.857 5.59 1 94.69 232 GLU A CA 1
ATOM 1783 C C . GLU A 1 232 ? -5.809 -2.543 4.762 1 94.69 232 GLU A C 1
ATOM 1785 O O . GLU A 1 232 ? -5.758 -1.526 4.066 1 94.69 232 GLU A O 1
ATOM 1790 N N . ALA A 1 233 ? -4.867 -3.375 4.801 1 94.75 233 ALA A N 1
ATOM 1791 C CA . ALA A 1 233 ? -3.643 -3.193 4.023 1 94.75 233 ALA A CA 1
ATOM 1792 C C . ALA A 1 233 ? -3.938 -3.209 2.527 1 94.75 233 ALA A C 1
ATOM 1794 O O . ALA A 1 233 ? -3.344 -2.445 1.764 1 94.75 233 ALA A O 1
ATOM 1795 N N . ALA A 1 234 ? -4.809 -4.07 2.104 1 95.69 234 ALA A N 1
ATOM 1796 C CA . ALA A 1 234 ? -5.195 -4.141 0.696 1 95.69 234 ALA A CA 1
ATOM 1797 C C . ALA A 1 234 ? -5.941 -2.879 0.27 1 95.69 234 ALA A C 1
ATOM 1799 O O . ALA A 1 234 ? -5.723 -2.361 -0.828 1 95.69 234 ALA A O 1
ATOM 1800 N N . TRP A 1 235 ? -6.801 -2.375 1.158 1 96.62 235 TRP A N 1
ATOM 1801 C CA . TRP A 1 235 ? -7.457 -1.096 0.913 1 96.62 235 TRP A CA 1
ATOM 1802 C C . TRP A 1 235 ? -6.434 0.024 0.762 1 96.62 235 TRP A C 1
ATOM 1804 O O . TRP A 1 235 ? -6.539 0.854 -0.144 1 96.62 235 TRP A O 1
ATOM 1814 N N . ASN A 1 236 ? -5.48 0.058 1.6 1 96.5 236 ASN A N 1
ATOM 1815 C CA . ASN A 1 236 ? -4.441 1.081 1.562 1 96.5 236 ASN A CA 1
ATOM 1816 C C . ASN A 1 236 ? -3.643 1.022 0.262 1 96.5 236 ASN A C 1
ATOM 1818 O O . ASN A 1 236 ? -3.357 2.057 -0.344 1 96.5 236 ASN A O 1
ATOM 1822 N N . ASP A 1 237 ? -3.43 -0.159 -0.181 1 93.81 237 ASP A N 1
ATOM 1823 C CA . ASP A 1 237 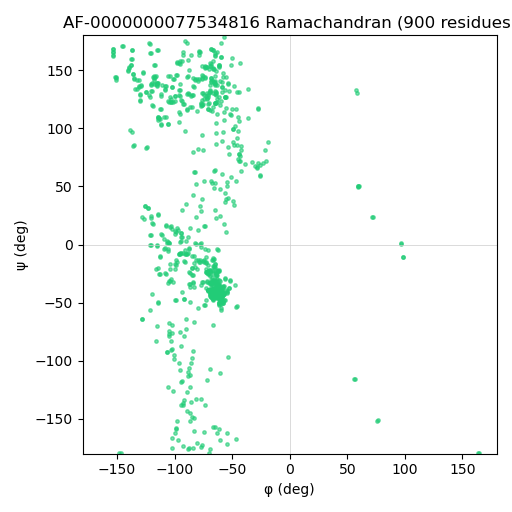? -2.646 -0.382 -1.393 1 93.81 237 ASP A CA 1
ATOM 1824 C C . ASP A 1 237 ? -3.443 -0.005 -2.639 1 93.81 237 ASP A C 1
ATOM 1826 O O . ASP A 1 237 ? -2.967 0.765 -3.477 1 93.81 237 ASP A O 1
ATOM 1830 N N . GLY A 1 238 ? -4.566 -0.532 -2.705 1 95.12 238 GLY A N 1
ATOM 1831 C CA . GLY A 1 238 ? -5.332 -0.452 -3.939 1 95.12 238 GLY A CA 1
ATOM 1832 C C . GLY A 1 238 ? -6.145 0.824 -4.059 1 95.12 238 GLY A C 1
ATOM 1833 O O . GLY A 1 238 ? -6.516 1.231 -5.16 1 95.12 238 GLY A O 1
ATOM 1834 N N . VAL A 1 239 ? -6.391 1.471 -2.893 1 98.06 239 VAL A N 1
ATOM 1835 C CA . VAL A 1 239 ? -7.336 2.582 -2.955 1 98.06 239 VAL A CA 1
ATOM 1836 C C . VAL A 1 239 ? -6.715 3.822 -2.316 1 98.06 239 VAL A C 1
ATOM 1838 O O . VAL A 1 239 ? -6.41 4.797 -3.008 1 98.06 239 VAL A O 1
ATOM 1841 N N . THR A 1 240 ? -6.43 3.777 -1.021 1 98.19 240 THR A N 1
ATOM 1842 C CA . THR A 1 240 ? -6.059 4.965 -0.26 1 98.19 240 THR A CA 1
ATOM 1843 C C . THR A 1 240 ? -4.773 5.578 -0.812 1 98.19 240 THR A C 1
ATOM 1845 O O . THR A 1 240 ? -4.703 6.785 -1.042 1 98.19 240 THR A O 1
ATOM 1848 N N . SER A 1 241 ? -3.824 4.762 -0.934 1 97.25 241 SER A N 1
ATOM 1849 C CA . SER A 1 241 ? -2.545 5.246 -1.445 1 97.25 241 SER A CA 1
ATOM 1850 C C . SER A 1 241 ? -2.703 5.867 -2.828 1 97.25 241 SER A C 1
ATOM 1852 O O . SER A 1 241 ? -2.139 6.93 -3.104 1 97.25 241 SER A O 1
ATOM 1854 N N . ARG A 1 242 ? -3.436 5.273 -3.668 1 96.94 242 ARG A N 1
ATOM 1855 C CA . ARG A 1 242 ? -3.635 5.766 -5.027 1 96.94 242 ARG A CA 1
ATOM 1856 C C . ARG A 1 242 ? -4.391 7.09 -5.027 1 96.94 242 ARG A C 1
ATOM 1858 O O . ARG A 1 242 ? -4.086 7.984 -5.816 1 96.94 242 ARG A O 1
ATOM 1865 N N . VAL A 1 243 ? -5.34 7.176 -4.141 1 98.62 243 VAL A N 1
ATOM 1866 C CA . VAL A 1 243 ? -6.082 8.422 -3.992 1 98.62 243 VAL A CA 1
ATOM 1867 C C . VAL A 1 243 ? -5.129 9.547 -3.598 1 98.62 243 VAL A C 1
ATOM 1869 O O . VAL A 1 243 ? -5.164 10.633 -4.184 1 98.62 243 VAL A O 1
ATOM 1872 N N . LEU A 1 244 ? -4.32 9.258 -2.678 1 98.69 244 LEU A N 1
ATOM 1873 C CA . LEU A 1 244 ? -3.408 10.273 -2.162 1 98.69 244 LEU A CA 1
ATOM 1874 C C . LEU A 1 244 ? -2.371 10.656 -3.215 1 98.69 244 LEU A C 1
ATOM 1876 O O . LEU A 1 244 ? -2.061 11.836 -3.385 1 98.69 244 LEU A O 1
ATOM 1880 N N . PHE A 1 245 ? -1.886 9.672 -3.977 1 97.75 245 PHE A N 1
ATOM 1881 C CA . PHE A 1 245 ? -0.944 9.961 -5.051 1 97.75 245 PHE A CA 1
ATOM 1882 C C . PHE A 1 245 ? -1.59 10.844 -6.113 1 97.75 245 PHE A C 1
ATOM 1884 O O . PHE A 1 245 ? -0.992 11.82 -6.566 1 97.75 245 PHE A O 1
ATOM 1891 N N . GLU A 1 246 ? -2.766 10.477 -6.461 1 97.12 246 GLU A N 1
ATOM 1892 C CA . GLU A 1 246 ? -3.438 11.234 -7.512 1 97.12 246 GLU A CA 1
ATOM 1893 C C . GLU A 1 246 ? -3.752 12.656 -7.051 1 97.12 246 GLU A C 1
ATOM 1895 O O . GLU A 1 246 ? -3.553 13.609 -7.801 1 97.12 246 GLU A O 1
ATOM 1900 N N . ALA A 1 247 ? -4.23 12.797 -5.844 1 98.38 247 ALA A N 1
ATOM 1901 C CA . ALA A 1 247 ? -4.629 14.102 -5.309 1 98.38 247 ALA A CA 1
ATOM 1902 C C . ALA A 1 247 ? -3.436 15.047 -5.238 1 98.38 247 ALA A C 1
ATOM 1904 O O . ALA A 1 247 ? -3.576 16.25 -5.488 1 98.38 247 ALA A O 1
ATOM 1905 N N . LEU A 1 248 ? -2.279 14.508 -4.945 1 97.75 248 LEU A N 1
ATOM 1906 C CA . LEU A 1 248 ? -1.154 15.375 -4.621 1 97.75 248 LEU A CA 1
ATOM 1907 C C . LEU A 1 248 ? -0.164 15.445 -5.777 1 97.75 248 LEU A C 1
ATOM 1909 O O . LEU A 1 248 ? 0.869 16.109 -5.68 1 97.75 248 LEU A O 1
ATOM 1913 N N . ARG A 1 249 ? -0.482 14.789 -6.805 1 93.12 249 ARG A N 1
ATOM 1914 C CA . ARG A 1 249 ? 0.424 14.625 -7.938 1 93.12 249 ARG A CA 1
ATOM 1915 C C . ARG A 1 249 ? 0.931 15.977 -8.43 1 93.12 249 ARG A C 1
ATOM 1917 O O . ARG A 1 249 ? 2.1 16.109 -8.797 1 93.12 249 ARG A O 1
ATOM 1924 N N . ALA A 1 250 ? 0.152 16.969 -8.438 1 91.44 250 ALA A N 1
ATOM 1925 C CA . ALA A 1 250 ? 0.506 18.25 -9.031 1 91.44 250 ALA A CA 1
ATOM 1926 C C . ALA A 1 250 ? 0.872 19.281 -7.961 1 91.44 250 ALA A C 1
ATOM 1928 O O . ALA A 1 250 ? 0.904 20.484 -8.227 1 91.44 250 ALA A O 1
ATOM 1929 N N . ILE A 1 251 ? 1.12 18.797 -6.77 1 94.75 251 ILE A N 1
ATOM 1930 C CA . ILE A 1 251 ? 1.444 19.672 -5.66 1 94.75 251 ILE A CA 1
ATOM 1931 C C . ILE A 1 251 ? 2.777 19.266 -5.039 1 94.75 251 ILE A C 1
ATOM 1933 O O . ILE A 1 251 ? 2.807 18.609 -3.996 1 94.75 251 ILE A O 1
ATOM 1937 N N . PRO A 1 252 ? 3.846 19.688 -5.586 1 92.31 252 PRO A N 1
ATOM 1938 C CA . PRO A 1 252 ? 5.164 19.219 -5.168 1 92.31 252 PRO A CA 1
ATOM 1939 C C . PRO A 1 252 ? 5.508 19.609 -3.734 1 92.31 252 PRO A C 1
ATOM 1941 O O . PRO A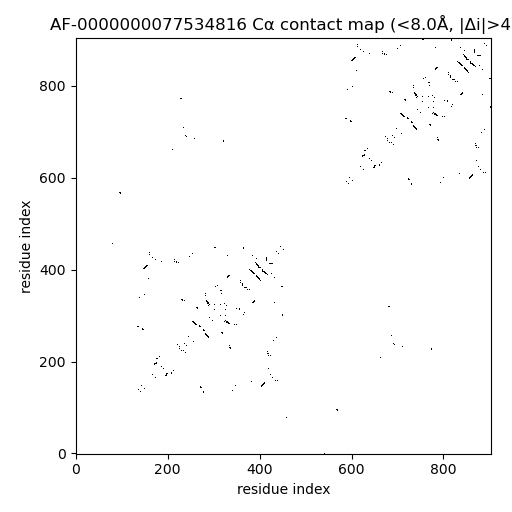 1 252 ? 6.387 19 -3.115 1 92.31 252 PRO A O 1
ATOM 1944 N N . SER A 1 253 ? 4.789 20.625 -3.219 1 96.12 253 SER A N 1
ATOM 1945 C CA . SER A 1 253 ? 5.109 21.141 -1.89 1 96.12 253 SER A CA 1
ATOM 1946 C C . SER A 1 253 ? 4.453 20.297 -0.801 1 96.12 253 SER A C 1
ATOM 1948 O O . SER A 1 253 ? 4.734 20.469 0.386 1 96.12 253 SER A O 1
ATOM 1950 N N . VAL A 1 254 ? 3.582 19.422 -1.199 1 98.25 254 VAL A N 1
ATOM 1951 C CA . VAL A 1 254 ? 2.904 18.531 -0.249 1 98.25 254 VAL A CA 1
ATOM 1952 C C . VAL A 1 254 ? 3.014 17.094 -0.714 1 98.25 254 VAL A C 1
ATOM 1954 O O . VAL A 1 254 ? 2.873 16.797 -1.904 1 98.25 254 VAL A O 1
ATOM 1957 N N . ARG A 1 255 ? 3.293 16.234 0.236 1 97.62 255 ARG A N 1
ATOM 1958 C CA . ARG A 1 255 ? 3.352 14.805 -0.059 1 97.62 255 ARG A CA 1
ATOM 1959 C C . ARG A 1 255 ? 2.719 13.992 1.063 1 97.62 255 ARG A C 1
ATOM 1961 O O . ARG A 1 255 ? 2.713 14.414 2.221 1 97.62 255 ARG A O 1
ATOM 1968 N N . HIS A 1 256 ? 2.199 12.844 0.688 1 98.5 256 HIS A N 1
ATOM 1969 C CA . HIS A 1 256 ? 1.713 11.938 1.726 1 98.5 256 HIS A CA 1
ATOM 1970 C C . HIS A 1 256 ? 2.77 10.906 2.094 1 98.5 256 HIS A C 1
ATOM 1972 O O . HIS A 1 256 ? 3.684 10.633 1.31 1 98.5 256 HIS A O 1
ATOM 1978 N N . HIS A 1 257 ? 2.615 10.422 3.32 1 98.31 257 HIS A N 1
ATOM 1979 C CA . HIS A 1 257 ? 3.484 9.352 3.799 1 98.31 257 HIS A CA 1
ATOM 1980 C C . HIS A 1 257 ? 2.672 8.219 4.426 1 98.31 257 HIS A C 1
ATOM 1982 O O . HIS A 1 257 ? 1.682 8.469 5.117 1 98.31 257 HIS A O 1
ATOM 1988 N N . ASN A 1 258 ? 3.092 6.992 4.047 1 97.69 258 ASN A N 1
ATOM 1989 C CA . ASN A 1 258 ? 2.654 5.844 4.84 1 97.69 258 ASN A CA 1
ATOM 1990 C C . ASN A 1 258 ? 3.34 5.809 6.203 1 97.69 258 ASN A C 1
ATOM 1992 O O . ASN A 1 258 ? 4.555 5.617 6.285 1 97.69 258 ASN A O 1
ATOM 1996 N N . ILE A 1 259 ? 2.549 5.938 7.27 1 97.5 259 ILE A N 1
ATOM 1997 C CA . ILE A 1 259 ? 3.148 6.016 8.602 1 97.5 259 ILE A CA 1
ATOM 1998 C C . ILE A 1 259 ? 2.586 4.906 9.484 1 97.5 259 ILE A C 1
ATOM 2000 O O . ILE A 1 259 ? 2.391 5.105 10.688 1 97.5 259 ILE A O 1
ATOM 2004 N N . THR A 1 260 ? 2.248 3.811 8.961 1 95.44 260 THR A N 1
ATOM 2005 C CA . THR A 1 260 ? 1.64 2.693 9.672 1 95.44 260 THR A CA 1
ATOM 2006 C C . THR A 1 260 ? 2.613 2.111 10.695 1 95.44 260 THR A C 1
ATOM 2008 O O . THR A 1 260 ? 2.211 1.355 11.578 1 95.44 260 THR A O 1
ATOM 2011 N N . THR A 1 261 ? 3.922 2.426 10.586 1 93.69 261 THR A N 1
ATOM 2012 C CA . THR A 1 261 ? 4.906 1.894 11.523 1 93.69 261 THR A CA 1
ATOM 2013 C C . THR A 1 261 ? 5.527 3.016 12.352 1 93.69 261 THR A C 1
ATOM 2015 O O . THR A 1 261 ? 6.418 2.771 13.164 1 93.69 261 THR A O 1
ATOM 2018 N N . ALA A 1 262 ? 5.098 4.199 12.07 1 95.69 262 ALA A N 1
ATOM 2019 C CA . ALA A 1 262 ? 5.645 5.328 12.82 1 95.69 262 ALA A CA 1
ATOM 2020 C C . ALA A 1 262 ? 5.148 5.312 14.266 1 95.69 262 ALA A C 1
ATOM 2022 O O . ALA A 1 262 ? 3.949 5.43 14.523 1 95.69 262 ALA A O 1
ATOM 2023 N N . ARG A 1 263 ? 6.059 5.262 15.094 1 94.94 263 ARG A N 1
ATOM 2024 C CA . ARG A 1 263 ? 5.691 5.215 16.5 1 94.94 263 ARG A CA 1
ATOM 2025 C C . ARG A 1 263 ? 5.797 6.598 17.141 1 94.94 263 ARG A C 1
ATOM 2027 O O . ARG A 1 263 ? 6.688 7.379 16.797 1 94.94 263 ARG A O 1
ATOM 2034 N N . LEU A 1 264 ? 4.902 6.797 18.047 1 95.44 264 LEU A N 1
ATOM 2035 C CA . LEU A 1 264 ? 4.977 8.016 18.844 1 95.44 264 LEU A CA 1
ATOM 2036 C C . LEU A 1 264 ? 6.191 7.996 19.766 1 95.44 264 LEU A C 1
ATOM 2038 O O . LEU A 1 264 ? 6.527 6.953 20.328 1 95.44 264 LEU A O 1
ATOM 2042 N N . GLU A 1 265 ? 6.812 9.109 19.875 1 94.62 265 GLU A N 1
ATOM 2043 C CA . GLU A 1 265 ? 7.859 9.227 20.891 1 94.62 265 GLU A CA 1
ATOM 2044 C C . GLU A 1 265 ? 7.277 9.102 22.297 1 94.62 265 GLU A C 1
ATOM 2046 O O . GLU A 1 265 ? 6.219 9.656 22.594 1 94.62 265 GLU A O 1
ATOM 2051 N N . ASN A 1 266 ? 7.973 8.453 23.125 1 91.44 266 ASN A N 1
ATOM 2052 C CA . ASN A 1 266 ? 7.469 8.109 24.438 1 91.44 266 ASN A CA 1
ATOM 2053 C C . ASN A 1 266 ? 7.141 9.359 25.25 1 91.44 266 ASN A C 1
ATOM 2055 O O . ASN A 1 266 ? 6.16 9.375 26 1 91.44 266 ASN A O 1
ATOM 2059 N N . CYS A 1 267 ? 7.898 10.375 25.188 1 90.12 267 CYS A N 1
ATOM 2060 C CA . CYS A 1 267 ? 7.707 11.594 25.969 1 90.12 267 CYS A CA 1
ATOM 2061 C C . CYS A 1 267 ? 6.434 12.312 25.547 1 90.12 267 CYS A C 1
ATOM 2063 O O . CYS A 1 267 ? 5.965 13.211 26.25 1 90.12 267 CYS A O 1
ATOM 2065 N N . LEU A 1 268 ? 5.848 11.906 24.375 1 93.56 268 LEU A N 1
ATOM 2066 C CA . LEU A 1 268 ? 4.688 12.617 23.859 1 93.56 268 LEU A CA 1
ATOM 2067 C C . LEU A 1 268 ? 3.412 11.805 24.062 1 93.56 268 LEU A C 1
ATOM 2069 O O . LEU A 1 268 ? 2.312 12.289 23.781 1 93.56 268 LEU A O 1
ATOM 2073 N N . LEU A 1 269 ? 3.559 10.648 24.562 1 92.06 269 LEU A N 1
ATOM 2074 C CA . LEU A 1 269 ? 2.379 9.828 24.797 1 92.06 269 LEU A CA 1
ATOM 2075 C C . LEU A 1 269 ? 1.47 10.453 25.844 1 92.06 269 LEU A C 1
ATOM 2077 O O . LEU A 1 269 ? 1.924 10.805 26.938 1 92.06 269 LEU A O 1
ATOM 2081 N N . PRO A 1 270 ? 0.206 10.555 25.484 1 90.38 270 PRO A N 1
ATOM 2082 C CA . PRO A 1 270 ? -0.711 11.062 26.5 1 90.38 270 PRO A CA 1
ATOM 2083 C C . PRO A 1 270 ? -0.776 10.156 27.734 1 90.38 270 PRO A C 1
ATOM 2085 O O . PRO A 1 270 ? -0.514 8.953 27.641 1 90.38 270 PRO A O 1
ATOM 2088 N N . VAL A 1 271 ? -1.12 10.789 28.781 1 89.69 271 VAL A N 1
ATOM 2089 C CA . VAL A 1 271 ? -1.202 10.055 30.047 1 89.69 271 VAL A CA 1
ATOM 2090 C C . VAL A 1 271 ? -2.641 10.07 30.562 1 89.69 271 VAL A C 1
ATOM 2092 O O . VAL A 1 271 ? -3.416 10.961 30.219 1 89.69 271 VAL A O 1
ATOM 2095 N N . ASP A 1 272 ? -2.904 9.094 31.312 1 87.88 272 ASP A N 1
ATOM 2096 C CA . ASP A 1 272 ? -4.227 9.062 31.922 1 87.88 272 ASP A CA 1
ATOM 2097 C C . ASP A 1 272 ? -4.23 9.82 33.25 1 87.88 272 ASP A C 1
ATOM 2099 O O . ASP A 1 272 ? -3.242 10.469 33.594 1 87.88 272 ASP A O 1
ATOM 2103 N N . LEU A 1 273 ? -5.371 9.805 33.969 1 86.69 273 LEU A N 1
ATOM 2104 C CA . LEU A 1 273 ? -5.562 10.555 35.219 1 86.69 273 LEU A CA 1
ATOM 2105 C C . LEU A 1 273 ? -4.605 10.078 36.281 1 86.69 273 LEU A C 1
ATOM 2107 O O . LEU A 1 273 ? -4.27 10.828 37.219 1 86.69 273 LEU A O 1
ATOM 2111 N N . SER A 1 274 ? -4.109 8.844 36.156 1 87.12 274 SER A N 1
ATOM 2112 C CA . SER A 1 274 ? -3.176 8.297 37.156 1 87.12 274 SER A CA 1
ATOM 2113 C C . SER A 1 274 ? -1.732 8.609 36.781 1 87.12 274 SER A C 1
ATOM 2115 O O . SER A 1 274 ? -0.808 8.297 37.531 1 87.12 274 SER A O 1
ATOM 2117 N N . GLY A 1 275 ? -1.598 9.102 35.656 1 86.94 275 GLY A N 1
ATOM 2118 C CA . GLY A 1 275 ? -0.261 9.438 35.188 1 86.94 275 GLY A CA 1
ATOM 2119 C C . GLY A 1 275 ? 0.357 8.352 34.312 1 86.94 275 GLY A C 1
ATOM 2120 O O . GLY A 1 275 ? 1.495 8.484 33.844 1 86.94 275 GLY A O 1
ATOM 2121 N N . GLU A 1 276 ? -0.415 7.332 34.125 1 87.75 276 GLU A N 1
ATOM 2122 C CA . GLU A 1 276 ? 0.077 6.258 33.25 1 87.75 276 GLU A CA 1
ATOM 2123 C C . GLU A 1 276 ? -0.113 6.598 31.781 1 87.75 276 GLU A C 1
ATOM 2125 O O . GLU A 1 276 ? -1.147 7.141 31.391 1 87.75 276 GLU A O 1
ATOM 2130 N N . GLN A 1 277 ? 0.854 6.211 31.047 1 89.19 277 GLN A N 1
ATOM 2131 C CA . GLN A 1 277 ? 0.806 6.504 29.609 1 89.19 277 GLN A CA 1
ATOM 2132 C C . GLN A 1 277 ? -0.165 5.57 28.891 1 89.19 277 GLN A C 1
ATOM 2134 O O . GLN A 1 277 ? -0.25 4.383 29.219 1 89.19 277 GLN A O 1
ATOM 2139 N N . PHE A 1 278 ? -0.819 6.188 27.938 1 87.69 278 PHE A N 1
ATOM 2140 C CA . PHE A 1 278 ? -1.608 5.355 27.031 1 87.69 278 PHE A CA 1
ATOM 2141 C C . PHE A 1 278 ? -0.705 4.496 26.156 1 87.69 278 PHE A C 1
ATOM 2143 O O . PHE A 1 278 ? 0.45 4.852 25.906 1 87.69 278 PHE A O 1
ATOM 2150 N N . ASP A 1 279 ? -1.318 3.381 25.703 1 85.25 279 ASP A N 1
ATOM 2151 C CA . ASP A 1 279 ? -0.628 2.588 24.688 1 85.25 279 ASP A CA 1
ATOM 2152 C C . ASP A 1 279 ? -0.47 3.373 23.391 1 85.25 279 ASP A C 1
ATOM 2154 O O . ASP A 1 279 ? -1.386 4.086 22.969 1 85.25 279 ASP A O 1
ATOM 2158 N N . SER A 1 280 ? 0.718 3.174 22.859 1 81.25 280 SER A N 1
ATOM 2159 C CA . SER A 1 280 ? 0.968 3.844 21.578 1 81.25 280 SER A CA 1
ATOM 2160 C C . SER A 1 280 ? 0.054 3.309 20.484 1 81.25 280 SER A C 1
ATOM 2162 O O . SER A 1 280 ? -0.254 2.115 20.453 1 81.25 280 SER A O 1
ATOM 2164 N N . LYS A 1 281 ? -0.432 4.273 19.734 1 84.44 281 LYS A N 1
ATOM 2165 C CA . LYS A 1 281 ? -1.289 3.93 18.609 1 84.44 281 LYS A CA 1
ATOM 2166 C C . LYS A 1 281 ? -0.665 4.371 17.281 1 84.44 281 LYS A C 1
ATOM 2168 O O . LYS A 1 281 ? 0.012 5.402 17.234 1 84.44 281 LYS A O 1
ATOM 2173 N N . LEU A 1 282 ? -0.932 3.529 16.328 1 91.19 282 LEU A N 1
ATOM 2174 C CA . LEU A 1 282 ? -0.413 3.814 15 1 91.19 282 LEU A CA 1
ATOM 2175 C C . LEU A 1 282 ? -1.5 4.406 14.102 1 91.19 282 LEU A C 1
ATOM 2177 O O . LEU A 1 282 ? -2.688 4.133 14.305 1 91.19 282 LEU A O 1
ATOM 2181 N N . VAL A 1 283 ? -1.118 5.301 13.328 1 95.88 283 VAL A N 1
ATOM 2182 C CA . VAL A 1 283 ? -1.976 5.871 12.297 1 95.88 283 VAL A CA 1
ATOM 2183 C C . VAL A 1 283 ? -1.423 5.52 10.914 1 95.88 283 VAL A C 1
ATOM 2185 O O . VAL A 1 283 ? -0.274 5.09 10.789 1 95.88 283 VAL A O 1
ATOM 2188 N N . ASP A 1 284 ? -2.221 5.734 9.875 1 97.19 284 ASP A N 1
ATOM 2189 C CA . ASP A 1 284 ? -1.878 5.098 8.609 1 97.19 284 ASP A CA 1
ATOM 2190 C C . ASP A 1 284 ? -1.165 6.074 7.676 1 97.19 284 ASP A C 1
ATOM 2192 O O . ASP A 1 284 ? -0.155 5.727 7.062 1 97.19 284 ASP A O 1
ATOM 2196 N N . TYR A 1 285 ? -1.712 7.266 7.535 1 98.69 285 TYR A N 1
ATOM 2197 C CA . TYR A 1 285 ? -1.118 8.203 6.59 1 98.69 285 TYR A CA 1
ATOM 2198 C C . TYR A 1 285 ? -1.071 9.609 7.176 1 98.69 285 TYR A C 1
ATOM 2200 O O . TYR A 1 285 ? -1.818 9.93 8.109 1 98.69 285 TYR A O 1
ATOM 2208 N N . SER A 1 286 ? -0.15 10.359 6.688 1 98.69 286 SER A N 1
ATOM 2209 C CA . SER A 1 286 ? -0.135 11.805 6.898 1 98.69 286 SER A CA 1
ATOM 2210 C C . SER A 1 286 ? 0.187 12.547 5.605 1 98.69 286 SER A C 1
ATOM 2212 O O . SER A 1 286 ? 0.84 12 4.715 1 98.69 286 SER A O 1
ATOM 2214 N N . MET A 1 287 ? -0.382 13.695 5.453 1 98.81 287 MET A N 1
ATOM 2215 C CA . MET A 1 287 ? 0.078 14.656 4.461 1 98.81 287 MET A CA 1
ATOM 2216 C C . MET A 1 287 ? 1.029 15.672 5.09 1 98.81 287 MET A C 1
ATOM 2218 O O . MET A 1 287 ? 0.729 16.25 6.141 1 98.81 287 MET A O 1
ATOM 2222 N N . ASN A 1 288 ? 2.176 15.836 4.484 1 98.75 288 ASN A N 1
ATOM 2223 C CA . ASN A 1 288 ? 3.234 16.656 5.055 1 98.75 288 ASN A CA 1
ATOM 2224 C C . ASN A 1 288 ? 3.73 17.703 4.051 1 98.75 288 ASN A C 1
ATOM 2226 O O . ASN A 1 288 ? 3.688 17.469 2.842 1 98.75 288 ASN A O 1
ATOM 2230 N N . LEU A 1 289 ? 4.133 18.797 4.609 1 98.44 289 LEU A N 1
ATOM 2231 C CA . LEU A 1 289 ? 4.914 19.719 3.789 1 98.44 289 LEU A CA 1
ATOM 2232 C C . LEU A 1 289 ? 6.262 19.094 3.426 1 98.44 289 LEU A C 1
ATOM 2234 O O . LEU A 1 289 ? 6.801 18.281 4.18 1 98.44 289 LEU A O 1
ATOM 2238 N N . VAL A 1 290 ? 6.781 19.5 2.271 1 97.25 290 VAL A N 1
ATOM 2239 C CA . VAL A 1 290 ? 8.055 18.984 1.784 1 97.25 290 VAL A CA 1
ATOM 2240 C C . VAL A 1 290 ? 9.141 20.031 1.953 1 97.25 290 VAL A C 1
ATOM 2242 O O . VAL A 1 290 ? 9.312 20.906 1.096 1 97.25 290 VAL A O 1
ATOM 2245 N N . PRO A 1 291 ? 10.023 19.922 2.93 1 94.94 291 PRO A N 1
ATOM 2246 C CA . PRO A 1 291 ? 11.031 20.938 3.189 1 94.94 291 PRO A CA 1
ATOM 2247 C C . PRO A 1 291 ? 12.016 21.109 2.035 1 94.94 291 PRO A C 1
ATOM 2249 O O . PRO A 1 291 ? 12.469 22.219 1.757 1 94.94 291 PRO A O 1
ATOM 2252 N N . SER A 1 292 ? 12.359 20.031 1.346 1 91.06 292 SER A N 1
ATOM 2253 C CA . SER A 1 292 ? 13.336 20.109 0.263 1 91.06 292 SER A CA 1
ATOM 2254 C C . SER A 1 292 ? 12.812 20.953 -0.893 1 91.06 292 SER A C 1
ATOM 2256 O O . SER A 1 292 ? 13.602 21.453 -1.707 1 91.06 292 SER A O 1
ATOM 2258 N N . ALA A 1 293 ? 11.555 21.125 -0.93 1 91.69 293 ALA A N 1
ATOM 2259 C CA . ALA A 1 293 ? 10.945 21.953 -1.978 1 91.69 293 ALA A CA 1
ATOM 2260 C C . ALA A 1 293 ? 10.891 23.406 -1.562 1 91.69 293 ALA A C 1
ATOM 2262 O O . ALA A 1 293 ? 10.547 24.281 -2.369 1 91.69 293 ALA A O 1
ATOM 2263 N N . ASP A 1 294 ? 11.211 23.766 -0.354 1 92.56 294 ASP A N 1
ATOM 2264 C CA . ASP A 1 294 ? 11.164 25.094 0.246 1 92.56 294 ASP A CA 1
ATOM 2265 C C . ASP A 1 294 ? 12.398 25.344 1.113 1 92.56 294 ASP A C 1
ATOM 2267 O O . ASP A 1 294 ? 12.391 25.031 2.309 1 92.56 294 ASP A O 1
ATOM 2271 N N . ALA A 1 295 ? 13.344 26.016 0.577 1 92.12 295 ALA A N 1
ATOM 2272 C CA . ALA A 1 295 ? 14.625 26.203 1.242 1 92.12 295 ALA A CA 1
ATOM 2273 C C . ALA A 1 295 ? 14.453 26.969 2.559 1 92.12 295 ALA A C 1
ATOM 2275 O O . ALA A 1 295 ? 15.156 26.688 3.533 1 92.12 295 ALA A O 1
ATOM 2276 N N . THR A 1 296 ? 13.578 27.906 2.486 1 94.25 296 THR A N 1
ATOM 2277 C CA . THR A 1 296 ? 13.328 28.688 3.691 1 94.25 296 THR A CA 1
ATOM 2278 C C . THR A 1 296 ? 12.766 27.812 4.801 1 94.25 296 THR A C 1
ATOM 2280 O O . THR A 1 296 ? 13.203 27.891 5.949 1 94.25 296 THR A O 1
ATOM 2283 N N . LEU A 1 297 ? 11.82 27.016 4.438 1 95.25 297 LEU A N 1
ATOM 2284 C CA . LEU A 1 297 ? 11.227 26.094 5.402 1 95.25 297 LEU A CA 1
ATOM 2285 C C . LEU A 1 297 ? 12.281 25.141 5.957 1 95.25 297 LEU A C 1
ATOM 2287 O O . LEU A 1 297 ? 12.352 24.922 7.172 1 95.25 297 LEU A O 1
ATOM 2291 N N . GLU A 1 298 ? 13.039 24.594 5.129 1 95 298 GLU A N 1
ATOM 2292 C CA . GLU A 1 298 ? 14.078 23.641 5.516 1 95 298 GLU A CA 1
ATOM 2293 C C . GLU A 1 298 ? 15.078 24.266 6.48 1 95 298 GLU A C 1
ATOM 2295 O O . GLU A 1 298 ? 15.414 23.672 7.508 1 95 298 GLU A O 1
ATOM 2300 N N . LYS A 1 299 ? 15.555 25.438 6.176 1 94.75 299 LYS A N 1
ATOM 2301 C CA . LYS A 1 299 ? 16.516 26.156 7.016 1 94.75 299 LYS A CA 1
ATOM 2302 C C . LYS A 1 299 ? 15.914 26.469 8.383 1 94.75 299 LYS A C 1
ATOM 2304 O O . LYS A 1 299 ? 16.594 26.328 9.406 1 94.75 299 LYS A O 1
ATOM 2309 N N . SER A 1 300 ? 14.711 26.922 8.336 1 94.69 300 SER A N 1
ATOM 2310 C CA . SER A 1 300 ? 14.055 27.297 9.586 1 94.69 300 SER A CA 1
ATOM 2311 C C . SER A 1 300 ? 13.867 26.078 10.492 1 94.69 300 SER A C 1
ATOM 2313 O O . SER A 1 300 ? 14.039 26.188 11.711 1 94.69 300 SER A O 1
ATOM 2315 N N . ILE A 1 301 ? 13.477 24.953 9.898 1 95.19 301 ILE A N 1
ATOM 2316 C CA . ILE A 1 301 ? 13.297 23.734 10.672 1 95.19 301 ILE A CA 1
ATOM 2317 C C . ILE A 1 301 ? 14.641 23.297 11.266 1 95.19 301 ILE A C 1
ATOM 2319 O O . ILE A 1 301 ? 14.719 22.953 12.445 1 95.19 301 ILE A O 1
ATOM 2323 N N . ARG A 1 302 ? 15.672 23.344 10.523 1 93.5 302 ARG A N 1
ATOM 2324 C CA . ARG A 1 302 ? 17 22.984 10.984 1 93.5 302 ARG A CA 1
ATOM 2325 C C . ARG A 1 302 ? 17.453 23.891 12.133 1 93.5 302 ARG A C 1
ATOM 2327 O O . ARG A 1 302 ? 18.016 23.406 13.125 1 93.5 302 ARG A O 1
ATOM 2334 N N . HIS A 1 303 ? 17.203 25.125 11.938 1 91.75 303 HIS A N 1
ATOM 2335 C CA . HIS A 1 303 ? 17.562 26.078 12.969 1 91.75 303 HIS A CA 1
ATOM 2336 C C . HIS A 1 303 ? 16.828 25.797 14.273 1 91.75 303 HIS A C 1
ATOM 2338 O O . HIS A 1 303 ? 17.453 25.719 15.336 1 91.75 303 HIS A O 1
ATOM 2344 N N . LEU A 1 304 ? 15.578 25.641 14.141 1 91.94 304 LEU A N 1
ATOM 2345 C CA . LEU A 1 304 ? 14.758 25.375 15.32 1 91.94 304 LEU A CA 1
ATOM 2346 C C . LEU A 1 304 ? 15.219 24.109 16.031 1 91.94 304 LEU A C 1
ATOM 2348 O O . LEU A 1 304 ? 15.406 24.125 17.25 1 91.94 304 LEU A O 1
ATOM 2352 N N . LEU A 1 305 ? 15.391 23.047 15.281 1 91.75 305 LEU A N 1
ATOM 2353 C CA . LEU A 1 305 ? 15.711 21.75 15.867 1 91.75 305 LEU A CA 1
ATOM 2354 C C . LEU A 1 305 ? 17.156 21.734 16.375 1 91.75 305 LEU A C 1
ATOM 2356 O O . LEU A 1 305 ? 17.531 20.844 17.156 1 91.75 305 LEU A O 1
ATOM 2360 N N . GLY A 1 306 ? 17.906 22.688 15.953 1 89.56 306 GLY A N 1
ATOM 2361 C CA . GLY A 1 306 ? 19.234 22.875 16.516 1 89.56 306 GLY A CA 1
ATOM 2362 C C . GLY A 1 306 ? 19.203 23.438 17.938 1 89.56 306 GLY A C 1
ATOM 2363 O O . GLY A 1 306 ? 20.156 23.281 18.688 1 89.56 306 GLY A O 1
ATOM 2364 N N . LEU A 1 307 ? 18.125 24.062 18.312 1 86.94 307 LEU A N 1
ATOM 2365 C CA . LEU A 1 307 ? 18.016 24.781 19.578 1 86.94 307 LEU A CA 1
ATOM 2366 C C . LEU A 1 307 ? 17.312 23.922 20.625 1 86.94 307 LEU A C 1
ATOM 2368 O O . LEU A 1 307 ? 17.312 24.25 21.812 1 86.94 307 LEU A O 1
ATOM 2372 N N . VAL A 1 308 ? 16.688 22.844 20.172 1 88.81 308 VAL A N 1
ATOM 2373 C CA . VAL A 1 308 ? 15.891 22.062 21.109 1 88.81 308 VAL A CA 1
ATOM 2374 C C . VAL A 1 308 ? 16.719 20.906 21.656 1 88.81 308 VAL A C 1
ATOM 2376 O O . VAL A 1 308 ? 17.719 20.516 21.062 1 88.81 308 VAL A O 1
ATOM 2379 N N . PRO A 1 309 ? 16.328 20.391 22.797 1 87.94 309 PRO A N 1
ATOM 2380 C CA . PRO A 1 309 ? 17.062 19.266 23.375 1 87.94 309 PRO A CA 1
ATOM 2381 C C . PRO A 1 309 ? 17.094 18.047 22.469 1 87.94 309 PRO A C 1
ATOM 2383 O O . PRO A 1 309 ? 16.203 17.875 21.625 1 87.94 309 PRO A O 1
ATOM 2386 N N . ARG A 1 310 ? 17.984 17.125 22.672 1 86.06 310 ARG A N 1
ATOM 2387 C CA . ARG A 1 310 ? 18.266 15.977 21.797 1 86.06 310 ARG A CA 1
ATOM 2388 C C . ARG A 1 310 ? 17.062 15.047 21.703 1 86.06 310 ARG A C 1
ATOM 2390 O O . ARG A 1 310 ? 16.781 14.484 20.641 1 86.06 310 ARG A O 1
ATOM 2397 N N . ASN A 1 311 ? 16.406 14.93 22.75 1 87.06 311 ASN A N 1
ATOM 2398 C CA . ASN A 1 311 ? 15.305 13.969 22.781 1 87.06 311 ASN A CA 1
ATOM 2399 C C . ASN A 1 311 ? 14.039 14.547 22.156 1 87.06 311 ASN A C 1
ATOM 2401 O O . ASN A 1 311 ? 13.008 13.875 22.109 1 87.06 311 ASN A O 1
ATOM 2405 N N . ARG A 1 312 ? 14.094 15.734 21.703 1 90.25 312 ARG A N 1
ATOM 2406 C CA . ARG A 1 312 ? 12.93 16.375 21.094 1 90.25 312 ARG A CA 1
ATOM 2407 C C . ARG A 1 312 ? 13.266 16.906 19.703 1 90.25 312 ARG A C 1
ATOM 2409 O O . ARG A 1 312 ? 12.594 17.812 19.203 1 90.25 312 ARG A O 1
ATOM 2416 N N . LYS A 1 313 ? 14.281 16.406 19.047 1 93.12 313 LYS A N 1
ATOM 2417 C CA . LYS A 1 313 ? 14.734 16.891 17.75 1 93.12 313 LYS A CA 1
ATOM 2418 C C . LYS A 1 313 ? 13.914 16.297 16.609 1 93.12 313 LYS A C 1
ATOM 2420 O O . LYS A 1 313 ? 14.453 15.641 15.719 1 93.12 313 LYS A O 1
ATOM 2425 N N . PHE A 1 314 ? 12.695 16.562 16.594 1 96.12 314 PHE A N 1
ATOM 2426 C CA . PHE A 1 314 ? 11.727 16.172 15.578 1 96.12 314 PHE A CA 1
ATOM 2427 C C . PHE A 1 314 ? 10.602 17.188 15.492 1 96.12 314 PHE A C 1
ATOM 2429 O O . PHE A 1 314 ? 10.219 17.797 16.5 1 96.12 314 PHE A O 1
ATOM 2436 N N . ILE A 1 315 ? 10.156 17.406 14.328 1 96.62 315 ILE A N 1
ATOM 2437 C CA . ILE A 1 315 ? 9.156 18.453 14.133 1 96.62 315 ILE A CA 1
ATOM 2438 C C . ILE A 1 315 ? 7.766 17.906 14.438 1 96.62 315 ILE A C 1
ATOM 2440 O O . ILE A 1 315 ? 6.871 18.656 14.836 1 96.62 315 ILE A O 1
ATOM 2444 N N . ASN A 1 316 ? 7.578 16.594 14.141 1 97.69 316 ASN A N 1
ATOM 2445 C CA . ASN A 1 316 ? 6.312 15.922 14.438 1 97.69 316 ASN A CA 1
ATOM 2446 C C . ASN A 1 316 ? 6.383 15.133 15.734 1 97.69 316 ASN A C 1
ATOM 2448 O O . ASN A 1 316 ? 7.168 15.461 16.625 1 97.69 316 ASN A O 1
ATOM 2452 N N . GLN A 1 317 ? 5.547 14.188 15.914 1 97.06 317 GLN A N 1
ATOM 2453 C CA . GLN A 1 317 ? 5.492 13.406 17.141 1 97.06 317 GLN A CA 1
ATOM 2454 C C . GLN A 1 317 ? 6.215 12.07 16.984 1 97.06 317 GLN A C 1
ATOM 2456 O O . GLN A 1 317 ? 6.051 11.164 17.797 1 97.06 317 GLN A O 1
ATOM 2461 N N . SER A 1 318 ? 6.945 11.922 15.906 1 96.75 318 SER A N 1
ATOM 2462 C CA . SER A 1 318 ? 7.66 10.688 15.617 1 96.75 318 SER A CA 1
ATOM 2463 C C . SER A 1 318 ? 9.039 10.961 15.031 1 96.75 318 SER A C 1
ATOM 2465 O O . SER A 1 318 ? 9.227 11.961 14.328 1 96.75 318 SER A O 1
ATOM 2467 N N . THR A 1 319 ? 9.984 10.047 15.305 1 95.69 319 THR A N 1
ATOM 2468 C CA . THR A 1 319 ? 11.32 10.133 14.711 1 95.69 319 THR A CA 1
ATOM 2469 C C . THR A 1 319 ? 11.398 9.289 13.445 1 95.69 319 THR A C 1
ATOM 2471 O O . THR A 1 319 ? 12.492 9.078 12.898 1 95.69 319 THR A O 1
ATOM 2474 N N . TYR A 1 320 ? 10.25 8.836 13.023 1 96.38 320 TYR A N 1
ATOM 2475 C CA . TYR A 1 320 ? 10.211 8.094 11.766 1 96.38 320 TYR A CA 1
ATOM 2476 C C . TYR A 1 320 ? 10.812 8.922 10.633 1 96.38 320 TYR A C 1
ATOM 2478 O O . TYR A 1 320 ? 10.398 10.062 10.406 1 96.38 320 TYR A O 1
ATOM 2486 N N . GLY A 1 321 ? 11.727 8.398 9.945 1 93.94 321 GLY A N 1
ATOM 2487 C CA . GLY A 1 321 ? 12.578 9.078 8.984 1 93.94 321 GLY A CA 1
ATOM 2488 C C . GLY A 1 321 ? 11.805 9.977 8.039 1 93.94 321 GLY A C 1
ATOM 2489 O O . GLY A 1 321 ? 12.078 11.18 7.945 1 93.94 321 GLY A O 1
ATOM 2490 N N . PRO A 1 322 ? 10.836 9.469 7.395 1 95.69 322 PRO A N 1
ATOM 2491 C CA . PRO A 1 322 ? 10.117 10.219 6.359 1 95.69 322 PRO A CA 1
ATOM 2492 C C . PRO A 1 322 ? 9.391 11.445 6.91 1 95.69 322 PRO A C 1
ATOM 2494 O O . PRO A 1 322 ? 9.164 12.414 6.184 1 95.69 322 PRO A O 1
ATOM 2497 N N . ILE A 1 323 ? 9.055 11.43 8.219 1 97.25 323 ILE A N 1
ATOM 2498 C CA . ILE A 1 323 ? 8.219 12.539 8.672 1 97.25 323 ILE A CA 1
ATOM 2499 C C . ILE A 1 323 ? 8.922 13.297 9.789 1 97.25 323 ILE A C 1
ATOM 2501 O O . ILE A 1 323 ? 8.438 14.336 10.242 1 97.25 323 ILE A O 1
ATOM 2505 N N . ARG A 1 324 ? 10.094 12.898 10.188 1 96.12 324 ARG A N 1
ATOM 2506 C CA . ARG A 1 324 ? 10.797 13.484 11.32 1 96.12 324 ARG A CA 1
ATOM 2507 C C . ARG A 1 324 ? 11 14.984 11.125 1 96.12 324 ARG A C 1
ATOM 2509 O O . ARG A 1 324 ? 10.906 15.766 12.07 1 96.12 324 ARG A O 1
ATOM 2516 N N . PHE A 1 325 ? 11.234 15.367 9.867 1 96 325 PHE A N 1
ATOM 2517 C CA . PHE A 1 325 ? 11.562 16.766 9.594 1 96 325 PHE A CA 1
ATOM 2518 C C . PHE A 1 325 ? 10.562 17.375 8.625 1 96 325 PHE A C 1
ATOM 2520 O O . PHE A 1 325 ? 10.812 18.438 8.047 1 96 325 PHE A O 1
ATOM 2527 N N . SER A 1 326 ? 9.516 16.672 8.32 1 97.81 326 SER A N 1
ATOM 2528 C CA . SER A 1 326 ? 8.477 17.125 7.398 1 97.81 326 SER A CA 1
ATOM 2529 C C . SER A 1 326 ? 7.168 17.391 8.133 1 97.81 326 SER A C 1
ATOM 2531 O O . SER A 1 326 ? 6.406 16.469 8.406 1 97.81 326 SER A O 1
ATOM 2533 N N . PRO A 1 327 ? 6.863 18.656 8.359 1 98.31 327 PRO A N 1
ATOM 2534 C CA . PRO A 1 327 ? 5.688 18.984 9.172 1 98.31 327 PRO A CA 1
ATOM 2535 C C . PRO A 1 327 ? 4.402 18.359 8.625 1 98.31 327 PRO A C 1
ATOM 2537 O O . PRO A 1 327 ? 4.09 18.531 7.441 1 98.31 327 PRO A O 1
ATOM 2540 N N . ALA A 1 328 ? 3.697 17.672 9.422 1 98.62 328 ALA A N 1
ATOM 2541 C CA . ALA A 1 328 ? 2.441 17.031 9.07 1 98.62 328 ALA A CA 1
ATOM 2542 C C . ALA A 1 328 ? 1.255 17.953 9.289 1 98.62 328 ALA A C 1
ATOM 2544 O O . ALA A 1 328 ? 1.087 18.516 10.375 1 98.62 328 ALA A O 1
ATOM 2545 N N . GLY A 1 329 ? 0.38 18.109 8.281 1 98.44 329 GLY A N 1
ATOM 2546 C CA . GLY A 1 329 ? -0.765 18.984 8.391 1 98.44 329 GLY A CA 1
ATOM 2547 C C . GLY A 1 329 ? -2.094 18.266 8.352 1 98.44 329 GLY A C 1
ATOM 2548 O O . GLY A 1 329 ? -3.125 18.828 8.734 1 98.44 329 GLY A O 1
ATOM 2549 N N . VAL A 1 330 ? -2.111 17.062 7.836 1 98.75 330 VAL A N 1
ATOM 2550 C CA . VAL A 1 330 ? -3.305 16.234 7.797 1 98.75 330 VAL A CA 1
ATOM 2551 C C . VAL A 1 330 ? -2.955 14.805 8.242 1 98.75 330 VAL A C 1
ATOM 2553 O O . VAL A 1 330 ? -1.926 14.258 7.836 1 98.75 330 VAL A O 1
ATOM 2556 N N . HIS A 1 331 ? -3.768 14.281 9.094 1 98.56 331 HIS A N 1
ATOM 2557 C CA . HIS A 1 331 ? -3.596 12.898 9.531 1 98.56 331 HIS A CA 1
ATOM 2558 C C . HIS A 1 331 ? -4.773 12.031 9.094 1 98.56 331 HIS A C 1
ATOM 2560 O O . HIS A 1 331 ? -5.926 12.469 9.156 1 98.56 331 HIS A O 1
ATOM 2566 N N . ILE A 1 332 ? -4.469 10.789 8.633 1 98.69 332 ILE A N 1
ATOM 2567 C CA . ILE A 1 332 ? -5.488 9.93 8.039 1 98.69 332 ILE A CA 1
ATOM 2568 C C . ILE A 1 332 ? -5.426 8.547 8.68 1 98.69 332 ILE A C 1
ATOM 2570 O O . ILE A 1 332 ? -4.367 7.914 8.703 1 98.69 332 ILE A O 1
ATOM 2574 N N . GLU A 1 333 ? -6.5 8.133 9.203 1 98 333 GLU A N 1
ATOM 2575 C CA . GLU A 1 333 ? -6.695 6.77 9.688 1 98 333 GLU A CA 1
ATOM 2576 C C . GLU A 1 333 ? -7.625 5.984 8.766 1 98 333 GLU A C 1
ATOM 2578 O O . GLU A 1 333 ? -8.625 6.523 8.281 1 98 333 GLU A O 1
ATOM 2583 N N . THR A 1 334 ? -7.273 4.75 8.484 1 97.19 334 THR A N 1
ATOM 2584 C CA . THR A 1 334 ? -8.07 3.936 7.574 1 97.19 334 THR A CA 1
ATOM 2585 C C . THR A 1 334 ? -8.617 2.703 8.289 1 97.19 334 THR A C 1
ATOM 2587 O O . THR A 1 334 ? -7.984 2.18 9.211 1 97.19 334 THR A O 1
ATOM 2590 N N . LYS A 1 335 ? -9.805 2.369 7.965 1 94.25 335 LYS A N 1
ATOM 2591 C CA . LYS A 1 335 ? -10.461 1.137 8.391 1 94.25 335 LYS A CA 1
ATOM 2592 C C . LYS A 1 335 ? -11.102 0.419 7.207 1 94.25 335 LYS A C 1
ATOM 2594 O O . LYS A 1 335 ? -11.688 1.059 6.328 1 94.25 335 LYS A O 1
ATOM 2599 N N . ALA A 1 336 ? -11 -0.896 7.234 1 92.31 336 ALA A N 1
ATOM 2600 C CA . ALA A 1 336 ? -11.602 -1.665 6.148 1 92.31 336 ALA A CA 1
ATOM 2601 C C . ALA A 1 336 ? -13.125 -1.648 6.242 1 92.31 336 ALA A C 1
ATOM 2603 O O . ALA A 1 336 ? -13.82 -1.784 5.23 1 92.31 336 ALA A O 1
ATOM 2604 N N . SER A 1 337 ? -13.602 -1.571 7.512 1 87.56 337 SER A N 1
ATOM 2605 C CA . SER A 1 337 ? -15.047 -1.581 7.715 1 87.56 337 SER A CA 1
ATOM 2606 C C . SER A 1 337 ? -15.445 -0.702 8.898 1 87.56 337 SER A C 1
ATOM 2608 O O . SER A 1 337 ? -14.578 -0.23 9.641 1 87.56 337 SER A O 1
ATOM 2610 N N . SER A 1 338 ? -16.703 -0.535 8.992 1 81.31 338 SER A N 1
ATOM 2611 C CA . SER A 1 338 ? -17.234 0.324 10.039 1 81.31 338 SER A CA 1
ATOM 2612 C C . SER A 1 338 ? -17.234 -0.386 11.391 1 81.31 338 SER A C 1
ATOM 2614 O O . SER A 1 338 ? -17.531 0.223 12.422 1 81.31 338 SER A O 1
ATOM 2616 N N . ALA A 1 339 ? -16.766 -1.59 11.375 1 76.44 339 ALA A N 1
ATOM 2617 C CA . ALA A 1 339 ? -16.734 -2.352 12.617 1 76.44 339 ALA A CA 1
ATOM 2618 C C . ALA A 1 339 ? -15.695 -1.804 13.586 1 76.44 339 ALA A C 1
ATOM 2620 O O . ALA A 1 339 ? -15.789 -2.006 14.797 1 76.44 339 ALA A O 1
ATOM 2621 N N . SER A 1 340 ? -14.781 -1.169 13.07 1 82.12 340 SER A N 1
ATOM 2622 C CA . SER A 1 340 ? -13.719 -0.594 13.891 1 82.12 340 SER A CA 1
ATOM 2623 C C . SER A 1 340 ? -13.734 0.93 13.82 1 82.12 340 SER A C 1
ATOM 2625 O O . SER A 1 340 ? -13.898 1.508 12.742 1 82.12 340 SER A O 1
ATOM 2627 N N . ASP A 1 341 ? -13.547 1.508 15.008 1 88.19 341 ASP A N 1
ATOM 2628 C CA . ASP A 1 341 ? -13.547 2.963 15.117 1 88.19 341 ASP A CA 1
ATOM 2629 C C . ASP A 1 341 ? -12.125 3.52 15.047 1 88.19 341 ASP A C 1
ATOM 2631 O O . ASP A 1 341 ? -11.258 3.127 15.828 1 88.19 341 ASP A O 1
ATOM 2635 N N . GLY A 1 342 ? -11.898 4.418 14.109 1 92 342 GLY A N 1
ATOM 2636 C CA . GLY A 1 342 ? -10.57 4.988 13.922 1 92 342 GLY A CA 1
ATOM 2637 C C . GLY A 1 342 ? -10.32 6.203 14.789 1 92 342 GLY A C 1
ATOM 2638 O O . GLY A 1 342 ? -9.188 6.691 14.867 1 92 342 GLY A O 1
ATOM 2639 N N . ARG A 1 343 ? -11.234 6.762 15.609 1 92.38 343 ARG A N 1
ATOM 2640 C CA . ARG A 1 343 ? -11.133 8.008 16.359 1 92.38 343 ARG A CA 1
ATOM 2641 C C . ARG A 1 343 ? -10.141 7.879 17.516 1 92.38 343 ARG A C 1
ATOM 2643 O O . ARG A 1 343 ? -9.336 8.781 17.75 1 92.38 343 ARG A O 1
ATOM 2650 N N . PRO A 1 344 ? -10.133 6.746 18.172 1 91.94 344 PRO A N 1
ATOM 2651 C CA . PRO A 1 344 ? -9.18 6.645 19.281 1 91.94 344 PRO A CA 1
ATOM 2652 C C . PRO A 1 344 ? -7.727 6.77 18.812 1 91.94 344 PRO A C 1
ATOM 2654 O O . PRO A 1 344 ? -6.934 7.473 19.453 1 91.94 344 PRO A O 1
ATOM 2657 N N . GLN A 1 345 ? -7.422 6.078 17.688 1 93.31 345 GLN A N 1
ATOM 2658 C CA . GLN A 1 345 ? -6.059 6.129 17.172 1 93.31 345 GLN A CA 1
ATOM 2659 C C . GLN A 1 345 ? -5.68 7.551 16.766 1 93.31 345 GLN A C 1
ATOM 2661 O O . GLN A 1 345 ? -4.621 8.055 17.141 1 93.31 345 GLN A O 1
ATOM 2666 N N . LEU A 1 346 ? -6.559 8.203 16.078 1 95.12 346 LEU A N 1
ATOM 2667 C CA . LEU A 1 346 ? -6.289 9.555 15.602 1 95.12 346 LEU A CA 1
ATOM 2668 C C . LEU A 1 346 ? -6.199 10.539 16.766 1 95.12 346 LEU A C 1
ATOM 2670 O O . LEU A 1 346 ? -5.43 11.5 16.703 1 95.12 346 LEU A O 1
ATOM 2674 N N . SER A 1 347 ? -6.969 10.289 17.766 1 94.69 347 SER A N 1
ATOM 2675 C CA . SER A 1 347 ? -7.004 11.195 18.906 1 94.69 347 SER A CA 1
ATOM 2676 C C . SER A 1 347 ? -5.691 11.156 19.672 1 94.69 347 SER A C 1
ATOM 2678 O O . SER A 1 347 ? -5.133 12.203 20.016 1 94.69 347 SER A O 1
ATOM 2680 N N . ILE A 1 348 ? -5.207 9.992 19.906 1 94.69 348 ILE A N 1
ATOM 2681 C CA . ILE A 1 348 ? -3.938 9.844 20.609 1 94.69 348 ILE A CA 1
ATOM 2682 C C . ILE A 1 348 ? -2.809 10.438 19.766 1 94.69 348 ILE A C 1
ATOM 2684 O O . ILE A 1 348 ? -1.946 11.148 20.281 1 94.69 348 ILE A O 1
ATOM 2688 N N . TRP A 1 349 ? -2.898 10.141 18.484 1 96.81 349 TRP A N 1
ATOM 2689 C CA . TRP A 1 349 ? -1.873 10.602 17.547 1 96.81 349 TRP A CA 1
ATOM 2690 C C . TRP A 1 349 ? -1.826 12.125 17.5 1 96.81 349 TRP A C 1
ATOM 2692 O O . TRP A 1 349 ? -0.75 12.727 17.578 1 96.81 349 TRP A O 1
ATOM 2702 N N . ILE A 1 350 ? -2.979 12.766 17.422 1 97.31 350 ILE A N 1
ATOM 2703 C CA . ILE A 1 350 ? -3.025 14.219 17.266 1 97.31 350 ILE A CA 1
ATOM 2704 C C . ILE A 1 350 ? -2.699 14.883 18.609 1 97.31 350 ILE A C 1
ATOM 2706 O O . ILE A 1 350 ? -2.082 15.953 18.641 1 97.31 350 ILE A O 1
ATOM 2710 N N . ALA A 1 351 ? -3.055 14.266 19.703 1 95.62 351 ALA A N 1
ATOM 2711 C CA . ALA A 1 351 ? -2.697 14.812 21 1 95.62 351 ALA A CA 1
ATOM 2712 C C . ALA A 1 351 ? -1.184 14.898 21.172 1 95.62 351 ALA A C 1
ATOM 2714 O O . ALA A 1 351 ? -0.665 15.875 21.703 1 95.62 351 ALA A O 1
ATOM 2715 N N . ALA A 1 352 ? -0.541 13.859 20.719 1 96.31 352 ALA A N 1
ATOM 2716 C CA . ALA A 1 352 ? 0.918 13.859 20.766 1 96.31 352 ALA A CA 1
ATOM 2717 C C . ALA A 1 352 ? 1.503 14.953 19.875 1 96.31 352 ALA A C 1
ATOM 2719 O O . ALA A 1 352 ? 2.473 15.609 20.25 1 96.31 352 ALA A O 1
ATOM 2720 N N . TRP A 1 353 ? 0.959 15.102 18.734 1 97.5 353 TRP A N 1
ATOM 2721 C CA . TRP A 1 353 ? 1.404 16.172 17.828 1 97.5 353 TRP A CA 1
ATOM 2722 C C . TRP A 1 353 ? 1.227 17.531 18.469 1 97.5 353 TRP A C 1
ATOM 2724 O O . TRP A 1 353 ? 2.141 18.359 18.453 1 97.5 353 TRP A O 1
ATOM 2734 N N . LEU A 1 354 ? 0.083 17.797 19.062 1 97.06 354 LEU A N 1
ATOM 2735 C CA . LEU A 1 354 ? -0.219 19.062 19.719 1 97.06 354 LEU A CA 1
ATOM 2736 C C . LEU A 1 354 ? 0.756 19.328 20.859 1 97.06 354 LEU A C 1
ATOM 2738 O O . LEU A 1 354 ? 1.195 20.453 21.062 1 97.06 354 LEU A O 1
ATOM 2742 N N . ASP A 1 355 ? 1.044 18.281 21.562 1 94.88 355 ASP A N 1
ATOM 2743 C CA . ASP A 1 355 ? 2.018 18.422 22.641 1 94.88 355 ASP A CA 1
ATOM 2744 C C . ASP A 1 355 ? 3.375 18.875 22.094 1 94.88 355 ASP A C 1
ATOM 2746 O O . ASP A 1 355 ? 4.016 19.75 22.656 1 94.88 355 ASP A O 1
ATOM 2750 N N . GLN A 1 356 ? 3.789 18.266 21.078 1 95.69 356 GLN A N 1
ATOM 2751 C CA . GLN A 1 356 ? 5.051 18.656 20.438 1 95.69 356 GLN A CA 1
ATOM 2752 C C . GLN A 1 356 ? 5.004 20.094 19.938 1 95.69 356 GLN A C 1
ATOM 2754 O O . GLN A 1 356 ? 5.973 20.844 20.094 1 95.69 356 GLN A O 1
ATOM 2759 N N . MET A 1 357 ? 3.916 20.484 19.391 1 96.19 357 MET A N 1
ATOM 2760 C CA . MET A 1 357 ? 3.77 21.859 18.891 1 96.19 357 MET A CA 1
ATOM 2761 C C . MET A 1 357 ? 3.822 22.859 20.047 1 96.19 357 MET A C 1
ATOM 2763 O O . MET A 1 357 ? 4.418 23.922 19.922 1 96.19 357 MET A O 1
ATOM 2767 N N . ARG A 1 358 ? 3.197 22.562 21.125 1 94.31 358 ARG A N 1
ATOM 2768 C CA . ARG A 1 358 ? 3.26 23.438 22.297 1 94.31 358 ARG A CA 1
ATOM 2769 C C . ARG A 1 358 ? 4.695 23.609 22.766 1 94.31 358 ARG A C 1
ATOM 2771 O O . ARG A 1 358 ? 5.109 24.719 23.109 1 94.31 358 ARG A O 1
ATOM 2778 N N . PHE A 1 359 ? 5.359 22.547 22.781 1 93.69 359 PHE A N 1
ATOM 2779 C CA . PHE A 1 359 ? 6.762 22.594 23.188 1 93.69 359 PHE A CA 1
ATOM 2780 C C . PHE A 1 359 ? 7.566 23.484 22.25 1 93.69 359 PHE A C 1
ATOM 2782 O O . PHE A 1 359 ? 8.312 24.344 22.703 1 93.69 359 PHE A O 1
ATOM 2789 N N . LEU A 1 360 ? 7.395 23.203 21 1 93.75 360 LEU A N 1
ATOM 2790 C CA . LEU A 1 360 ? 8.172 23.938 20 1 93.75 360 LEU A CA 1
ATOM 2791 C C . LEU A 1 360 ? 7.797 25.422 20.016 1 93.75 360 LEU A C 1
ATOM 2793 O O . LEU A 1 360 ? 8.656 26.281 19.797 1 93.75 360 LEU A O 1
ATOM 2797 N N . GLN A 1 361 ? 6.551 25.672 20.219 1 91.88 361 GLN A N 1
ATOM 2798 C CA . GLN A 1 361 ? 6.102 27.062 20.359 1 91.88 361 GLN A CA 1
ATOM 2799 C C . GLN A 1 361 ? 6.82 27.766 21.5 1 91.88 361 GLN A C 1
ATOM 2801 O O . GLN A 1 361 ? 7.195 28.922 21.391 1 91.88 361 GLN A O 1
ATOM 2806 N N . CYS A 1 362 ? 6.957 27.062 22.562 1 89.12 362 CYS A N 1
ATOM 2807 C CA . CYS A 1 362 ? 7.641 27.594 23.734 1 89.12 362 CYS A CA 1
ATOM 2808 C C . CYS A 1 362 ? 9.117 27.844 23.438 1 89.12 362 CYS A C 1
ATOM 2810 O O . CYS A 1 362 ? 9.672 28.875 23.828 1 89.12 362 CYS A O 1
ATOM 2812 N N . MET A 1 363 ? 9.695 26.906 22.766 1 87.25 363 MET A N 1
ATOM 2813 C CA . MET A 1 363 ? 11.117 27.016 22.438 1 87.25 363 MET A CA 1
ATOM 2814 C C . MET A 1 363 ? 11.375 28.125 21.438 1 87.25 363 MET A C 1
ATOM 2816 O O . MET A 1 363 ? 12.438 28.75 21.469 1 87.25 363 MET A O 1
ATOM 2820 N N . ALA A 1 364 ? 10.453 28.344 20.594 1 84.69 364 ALA A N 1
ATOM 2821 C CA . ALA A 1 364 ? 10.586 29.391 19.594 1 84.69 364 ALA A CA 1
ATOM 2822 C C . ALA A 1 364 ? 10.617 30.766 20.234 1 84.69 364 ALA A C 1
ATOM 2824 O O . ALA A 1 364 ? 11.273 31.672 19.734 1 84.69 364 ALA A O 1
ATOM 2825 N N . VAL A 1 365 ? 9.969 30.938 21.344 1 82.12 365 VAL A N 1
ATOM 2826 C CA . VAL A 1 365 ? 9.883 32.219 22.031 1 82.12 365 VAL A CA 1
ATOM 2827 C C . VAL A 1 365 ? 11.016 32.344 23.062 1 82.12 365 VAL A C 1
ATOM 2829 O O . VAL A 1 365 ? 11.664 33.375 23.156 1 82.12 365 VAL A O 1
ATOM 2832 N N . GLU A 1 366 ? 11.164 31.25 23.828 1 80.69 366 GLU A N 1
ATOM 2833 C CA . GLU A 1 366 ? 12.188 31.234 24.859 1 80.69 366 GLU A CA 1
ATOM 2834 C C . GLU A 1 366 ? 12.953 29.906 24.859 1 80.69 366 GLU A C 1
ATOM 2836 O O . GLU A 1 366 ? 12.656 29.016 25.656 1 80.69 366 GLU A O 1
ATOM 2841 N N . PRO A 1 367 ? 13.93 29.719 24.078 1 73.06 367 PRO A N 1
ATOM 2842 C CA . PRO A 1 367 ? 14.633 28.453 23.906 1 73.06 367 PRO A CA 1
ATOM 2843 C C . PRO A 1 367 ? 15.18 27.906 25.234 1 73.06 367 PRO A C 1
ATOM 2845 O O . PRO A 1 367 ? 15.32 26.688 25.375 1 73.06 367 PRO A O 1
ATOM 2848 N N . LEU A 1 368 ? 15.484 28.719 26.125 1 68.06 368 LEU A N 1
ATOM 2849 C CA . LEU A 1 368 ? 16.141 28.234 27.344 1 68.06 368 LEU A CA 1
ATOM 2850 C C . LEU A 1 368 ? 15.156 28.156 28.5 1 68.06 368 LEU A C 1
ATOM 2852 O O . LEU A 1 368 ? 15.531 27.812 29.609 1 68.06 368 LEU A O 1
ATOM 2856 N N . ALA A 1 369 ? 13.969 28.266 28.109 1 70.69 369 ALA A N 1
ATOM 2857 C CA . ALA A 1 369 ? 13 28.234 29.203 1 70.69 369 ALA A CA 1
ATOM 2858 C C . ALA A 1 369 ? 12.57 26.797 29.5 1 70.69 369 ALA A C 1
ATOM 2860 O O . ALA A 1 369 ? 12.609 25.938 28.625 1 70.69 369 ALA A O 1
ATOM 2861 N N . GLU A 1 370 ? 12.352 26.5 30.734 1 78.44 370 GLU A N 1
ATOM 2862 C CA . GLU A 1 370 ? 11.789 25.203 31.109 1 78.44 370 GLU A CA 1
ATOM 2863 C C . GLU A 1 370 ? 10.367 25.047 30.578 1 78.44 370 GLU A C 1
ATOM 2865 O O . GLU A 1 370 ? 9.531 25.938 30.734 1 78.44 370 GLU A O 1
ATOM 2870 N N . PHE A 1 371 ? 10.195 24.047 29.812 1 81.12 371 PHE A N 1
ATOM 2871 C CA . PHE A 1 371 ? 8.883 23.766 29.234 1 81.12 371 PHE A CA 1
ATOM 2872 C C . PHE A 1 371 ? 7.953 23.156 30.266 1 81.12 371 PHE A C 1
ATOM 2874 O O . PHE A 1 371 ? 8.312 22.172 30.922 1 81.12 371 PHE A O 1
ATOM 2881 N N . ASP A 1 372 ? 6.867 23.859 30.484 1 77.81 372 ASP A N 1
ATOM 2882 C CA . ASP A 1 372 ? 5.766 23.344 31.297 1 77.81 372 ASP A CA 1
ATOM 2883 C C . ASP A 1 372 ? 4.512 23.141 30.453 1 77.81 372 ASP A C 1
ATOM 2885 O O . ASP A 1 372 ? 3.834 24.094 30.078 1 77.81 372 ASP A O 1
ATOM 2889 N N . ALA A 1 373 ? 4.203 21.922 30.266 1 72.81 373 ALA A N 1
ATOM 2890 C CA . ALA A 1 373 ? 3.084 21.562 29.406 1 72.81 373 ALA A CA 1
ATOM 2891 C C . ALA A 1 373 ? 1.772 22.125 29.938 1 72.81 373 ALA A C 1
ATOM 2893 O O . ALA A 1 373 ? 0.906 22.547 29.172 1 72.81 373 ALA A O 1
ATOM 2894 N N . ALA A 1 374 ? 1.683 22.172 31.203 1 70.06 374 ALA A N 1
ATOM 2895 C CA . ALA A 1 374 ? 0.451 22.609 31.844 1 70.06 374 ALA A CA 1
ATOM 2896 C C . ALA A 1 374 ? 0.252 24.125 31.656 1 70.06 374 ALA A C 1
ATOM 2898 O O . ALA A 1 374 ? -0.879 24.609 31.672 1 70.06 374 ALA A O 1
ATOM 2899 N N . LYS A 1 375 ? 1.288 24.797 31.438 1 75.75 375 LYS A N 1
ATOM 2900 C CA . LYS A 1 375 ? 1.21 26.25 31.328 1 75.75 375 LYS A CA 1
ATOM 2901 C C . LYS A 1 375 ? 1.354 26.719 29.891 1 75.75 375 LYS A C 1
ATOM 2903 O O . LYS A 1 375 ? 1.257 27.906 29.594 1 75.75 375 LYS A O 1
ATOM 2908 N N . SER A 1 376 ? 1.47 25.75 29.078 1 84.25 376 SER A N 1
ATOM 2909 C CA . SER A 1 376 ? 1.712 26.125 27.688 1 84.25 376 SER A CA 1
ATOM 2910 C C . SER A 1 376 ? 0.423 26.562 26.984 1 84.25 376 SER A C 1
ATOM 2912 O O . SER A 1 376 ? -0.654 26.031 27.297 1 84.25 376 SER A O 1
ATOM 2914 N N . LYS A 1 377 ? 0.589 27.562 26.156 1 89.62 377 LYS A N 1
ATOM 2915 C CA . LYS A 1 377 ? -0.546 28.047 25.391 1 89.62 377 LYS A CA 1
ATOM 2916 C C . LYS A 1 377 ? -1.005 27.016 24.359 1 89.62 377 LYS A C 1
ATOM 2918 O O . LYS A 1 377 ? -0.181 26.344 23.734 1 89.62 377 LYS A O 1
ATOM 2923 N N . PRO A 1 378 ? -2.299 26.938 24.219 1 95.12 378 PRO A N 1
ATOM 2924 C CA . PRO A 1 378 ? -2.82 26 23.203 1 95.12 378 PRO A CA 1
ATOM 2925 C C . PRO A 1 378 ? -2.363 26.359 21.797 1 95.12 378 PRO A C 1
ATOM 2927 O O . PRO A 1 378 ? -2.08 27.516 21.5 1 95.12 378 PRO A O 1
ATOM 2930 N N . VAL A 1 379 ? -2.316 25.312 21 1 96.06 379 VAL A N 1
ATOM 2931 C CA . VAL A 1 379 ? -1.986 25.484 19.578 1 96.06 379 VAL A CA 1
ATOM 2932 C C . VAL A 1 379 ? -3.166 26.125 18.844 1 96.06 379 VAL A C 1
ATOM 2934 O O . VAL A 1 379 ? -4.293 25.625 18.938 1 96.06 379 VAL A O 1
ATOM 2937 N N . SER A 1 380 ? -2.938 27.172 18.141 1 94.44 380 SER A N 1
ATOM 2938 C CA . SER A 1 380 ? -4.008 28 17.609 1 94.44 380 SER A CA 1
ATOM 2939 C C . SER A 1 380 ? -4.57 27.422 16.312 1 94.44 380 SER A C 1
ATOM 2941 O O . SER A 1 380 ? -5.672 27.781 15.898 1 94.44 380 SER A O 1
ATOM 2943 N N . VAL A 1 381 ? -3.906 26.594 15.641 1 96.06 381 VAL A N 1
ATOM 2944 C CA . VAL A 1 381 ? -4.344 26.062 14.359 1 96.06 381 VAL A CA 1
ATOM 2945 C C . VAL A 1 381 ? -5.293 24.875 14.586 1 96.06 381 VAL A C 1
ATOM 2947 O O . VAL A 1 381 ? -5.086 24.078 15.492 1 96.06 381 VAL A O 1
ATOM 2950 N N . LYS A 1 382 ? -6.383 24.844 13.828 1 97 382 LYS A N 1
ATOM 2951 C CA . LYS A 1 382 ? -7.27 23.688 13.805 1 97 382 LYS A CA 1
ATOM 2952 C C . LYS A 1 382 ? -6.773 22.641 12.812 1 97 382 LYS A C 1
ATOM 2954 O O . LYS A 1 382 ? -6.574 22.938 11.633 1 97 382 LYS A O 1
ATOM 2959 N N . MET A 1 383 ? -6.668 21.422 13.312 1 97.94 383 MET A N 1
ATOM 2960 C CA . MET A 1 383 ? -5.977 20.406 12.516 1 97.94 383 MET A CA 1
ATOM 2961 C C . MET A 1 383 ? -6.977 19.453 11.852 1 97.94 383 MET A C 1
ATOM 2963 O O . MET A 1 383 ? -7.77 18.812 12.539 1 97.94 383 MET A O 1
ATOM 2967 N N . PRO A 1 384 ? -6.953 19.328 10.508 1 98.44 384 PRO A N 1
ATOM 2968 C CA . PRO A 1 384 ? -7.805 18.359 9.828 1 98.44 384 PRO A CA 1
ATOM 2969 C C . PRO A 1 384 ? -7.375 16.922 10.086 1 98.44 384 PRO A C 1
ATOM 2971 O O . PRO A 1 384 ? -6.188 16.594 10.016 1 98.44 384 PRO A O 1
ATOM 2974 N N . LEU A 1 385 ? -8.336 16.141 10.461 1 98.44 385 LEU A N 1
ATOM 2975 C CA . LEU A 1 385 ? -8.227 14.688 10.602 1 98.44 385 LEU A CA 1
ATOM 2976 C C . LEU A 1 385 ? -9.188 13.977 9.648 1 98.44 385 LEU A C 1
ATOM 2978 O O . LEU A 1 385 ? -10.32 14.43 9.453 1 98.44 385 LEU A O 1
ATOM 2982 N N . VAL A 1 386 ? -8.695 12.883 9.008 1 98.75 386 VAL A N 1
ATOM 2983 C CA . VAL A 1 386 ? -9.555 12.148 8.086 1 98.75 386 VAL A CA 1
ATOM 2984 C C . VAL A 1 386 ? -9.609 10.672 8.484 1 98.75 386 VAL A C 1
ATOM 2986 O O . VAL A 1 386 ? -8.586 10.07 8.797 1 98.75 386 VAL A O 1
ATOM 2989 N N . ILE A 1 387 ? -10.797 10.172 8.547 1 98 387 ILE A N 1
ATOM 2990 C CA . ILE A 1 387 ? -10.984 8.734 8.711 1 98 387 ILE A CA 1
ATOM 2991 C C . ILE A 1 387 ? -11.594 8.141 7.445 1 98 387 ILE A C 1
ATOM 2993 O O . ILE A 1 387 ? -12.711 8.508 7.059 1 98 387 ILE A O 1
ATOM 2997 N N . ALA A 1 388 ? -10.844 7.273 6.801 1 97.94 388 ALA A N 1
ATOM 2998 C CA . ALA A 1 388 ? -11.336 6.516 5.66 1 97.94 388 ALA A CA 1
ATOM 2999 C C . ALA A 1 388 ? -11.836 5.137 6.09 1 97.94 388 ALA A C 1
ATOM 3001 O O . ALA A 1 388 ? -11.047 4.305 6.547 1 97.94 388 ALA A O 1
ATOM 3002 N N . THR A 1 389 ? -13.102 4.902 5.996 1 96.25 389 THR A N 1
ATOM 3003 C CA . THR A 1 389 ? -13.711 3.611 6.305 1 96.25 389 THR A CA 1
ATOM 3004 C C . THR A 1 389 ? -14.273 2.963 5.039 1 96.25 389 THR A C 1
ATOM 3006 O O . THR A 1 389 ? -15.328 3.367 4.543 1 96.25 389 THR A O 1
ATOM 3009 N N . GLY A 1 390 ? -13.578 1.917 4.594 1 94.81 390 GLY A N 1
ATOM 3010 C CA . GLY A 1 390 ? -13.914 1.422 3.268 1 94.81 390 GLY A CA 1
ATOM 3011 C C . GLY A 1 390 ? -13.828 2.488 2.193 1 94.81 390 GLY A C 1
ATOM 3012 O O . GLY A 1 390 ? -12.773 3.096 1.996 1 94.81 390 GLY A O 1
ATOM 3013 N N . SER A 1 391 ? -14.992 2.746 1.639 1 96.62 391 SER A N 1
ATOM 3014 C CA . SER A 1 391 ? -15.016 3.688 0.523 1 96.62 391 SER A CA 1
ATOM 3015 C C . SER A 1 391 ? -15.297 5.109 1.003 1 96.62 391 SER A C 1
ATOM 3017 O O . SER A 1 391 ? -15.133 6.066 0.248 1 96.62 391 SER A O 1
ATOM 3019 N N . SER A 1 392 ? -15.609 5.285 2.232 1 97.5 392 SER A N 1
ATOM 3020 C CA . SER A 1 392 ? -16.062 6.586 2.713 1 97.5 392 SER A CA 1
ATOM 3021 C C . SER A 1 392 ? -14.961 7.32 3.465 1 97.5 392 SER A C 1
ATOM 3023 O O . SER A 1 392 ? -14.281 6.73 4.301 1 97.5 392 SER A O 1
ATOM 3025 N N . TRP A 1 393 ? -14.82 8.594 3.18 1 98.44 393 TRP A N 1
ATOM 3026 C CA . TRP A 1 393 ? -13.82 9.438 3.812 1 98.44 393 TRP A CA 1
ATOM 3027 C C . TRP A 1 393 ? -14.469 10.578 4.586 1 98.44 393 TRP A C 1
ATOM 3029 O O . TRP A 1 393 ? -15.094 11.461 3.99 1 98.44 393 TRP A O 1
ATOM 3039 N N . ARG A 1 394 ? -14.258 10.633 5.863 1 97.75 394 ARG A N 1
ATOM 3040 C CA . ARG A 1 394 ? -14.891 11.648 6.707 1 97.75 394 ARG A CA 1
ATOM 3041 C C . ARG A 1 394 ? -13.852 12.594 7.293 1 97.75 394 ARG A C 1
ATOM 3043 O O . ARG A 1 394 ? -12.781 12.164 7.727 1 97.75 394 ARG A O 1
ATOM 3050 N N . LEU A 1 395 ? -14.242 13.875 7.301 1 98.31 395 LEU A N 1
ATOM 3051 C CA . LEU A 1 395 ? -13.367 14.922 7.832 1 98.31 395 LEU A CA 1
ATOM 3052 C C . LEU A 1 395 ? -13.711 15.227 9.289 1 98.31 395 LEU A C 1
ATOM 3054 O O . LEU A 1 395 ? -14.891 15.352 9.641 1 98.31 395 LEU A O 1
ATOM 3058 N N . TYR A 1 396 ? -12.727 15.281 10.062 1 98 396 TYR A N 1
ATOM 3059 C CA . TYR A 1 396 ? -12.773 15.758 11.438 1 98 396 TYR A CA 1
ATOM 3060 C C . TYR A 1 396 ? -11.828 16.938 11.633 1 98 396 TYR A C 1
ATOM 3062 O O . TYR A 1 396 ? -10.969 17.203 10.789 1 98 396 TYR A O 1
ATOM 3070 N N . LEU A 1 397 ? -12.031 17.641 12.742 1 97.81 397 LEU A N 1
ATOM 3071 C CA . LEU A 1 397 ? -11.156 18.734 13.148 1 97.81 397 LEU A CA 1
ATOM 3072 C C . LEU A 1 397 ? -10.719 18.578 14.602 1 97.81 397 LEU A C 1
ATOM 3074 O O . LEU A 1 397 ? -11.555 18.328 15.477 1 97.81 397 LEU A O 1
ATOM 3078 N N . ALA A 1 398 ? -9.43 18.672 14.781 1 97.81 398 ALA A N 1
ATOM 3079 C CA . ALA A 1 398 ? -8.914 18.719 16.141 1 97.81 398 ALA A CA 1
ATOM 3080 C C . ALA A 1 398 ? -8.586 20.141 16.562 1 97.81 398 ALA A C 1
ATOM 3082 O O . ALA A 1 398 ? -7.859 20.844 15.852 1 97.81 398 ALA A O 1
ATOM 3083 N N . THR A 1 399 ? -9.102 20.547 17.688 1 97.31 399 THR A N 1
ATOM 3084 C CA . THR A 1 399 ? -8.859 21.859 18.25 1 97.31 399 THR A CA 1
ATOM 3085 C C . THR A 1 399 ? -8.25 21.734 19.641 1 97.31 399 THR A C 1
ATOM 3087 O O . THR A 1 399 ? -8.781 21.047 20.516 1 97.31 399 THR A O 1
ATOM 3090 N N . ASP A 1 400 ? -7.156 22.453 19.766 1 96.88 400 ASP A N 1
ATOM 3091 C CA . ASP A 1 400 ? -6.488 22.469 21.062 1 96.88 400 ASP A CA 1
ATOM 3092 C C . ASP A 1 400 ? -7.082 23.562 21.953 1 96.88 400 ASP A C 1
ATOM 3094 O O . ASP A 1 400 ? -7.289 24.688 21.531 1 96.88 400 ASP A O 1
ATOM 3098 N N . ARG A 1 401 ? -7.422 23.156 23.109 1 94.69 401 ARG A N 1
ATOM 3099 C CA . ARG A 1 401 ? -7.84 24.062 24.172 1 94.69 401 ARG A CA 1
ATOM 3100 C C . ARG A 1 401 ? -6.957 23.906 25.406 1 94.69 401 ARG A C 1
ATOM 3102 O O . ARG A 1 401 ? -6.078 23.047 25.438 1 94.69 401 ARG A O 1
ATOM 3109 N N . GLU A 1 402 ? -7.137 24.766 26.391 1 91.69 402 GLU A N 1
ATOM 3110 C CA . GLU A 1 402 ? -6.293 24.766 27.578 1 91.69 402 GLU A CA 1
ATOM 3111 C C . GLU A 1 402 ? -6.418 23.438 28.328 1 91.69 402 GLU A C 1
ATOM 3113 O O . GLU A 1 402 ? -5.414 22.859 28.734 1 91.69 402 GLU A O 1
ATOM 3118 N N . ASP A 1 403 ? -7.629 22.953 28.422 1 89 403 ASP A N 1
ATOM 3119 C CA . ASP A 1 403 ? -7.852 21.828 29.312 1 89 403 ASP A CA 1
ATOM 3120 C C . ASP A 1 403 ? -8.219 20.562 28.531 1 89 403 ASP A C 1
ATOM 3122 O O . ASP A 1 403 ? -8.258 19.469 29.078 1 89 403 ASP A O 1
ATOM 3126 N N . LYS A 1 404 ? -8.469 20.734 27.281 1 93.88 404 LYS A N 1
ATOM 3127 C CA . LYS A 1 404 ? -8.953 19.578 26.531 1 93.88 404 LYS A CA 1
ATOM 3128 C C . LYS A 1 404 ? -8.602 19.688 25.062 1 93.88 404 LYS A C 1
ATOM 3130 O O . LYS A 1 404 ? -8.219 20.766 24.594 1 93.88 404 LYS A O 1
ATOM 3135 N N . VAL A 1 405 ? -8.641 18.609 24.328 1 95.62 405 VAL A N 1
ATOM 3136 C CA . VAL A 1 405 ? -8.617 18.516 22.875 1 95.62 405 VAL A CA 1
ATOM 3137 C C . VAL A 1 405 ? -10.016 18.188 22.344 1 95.62 405 VAL A C 1
ATOM 3139 O O . VAL A 1 405 ? -10.617 17.188 22.766 1 95.62 405 VAL A O 1
ATOM 3142 N N . VAL A 1 406 ? -10.516 19.016 21.5 1 96.38 406 VAL A N 1
ATOM 3143 C CA . VAL A 1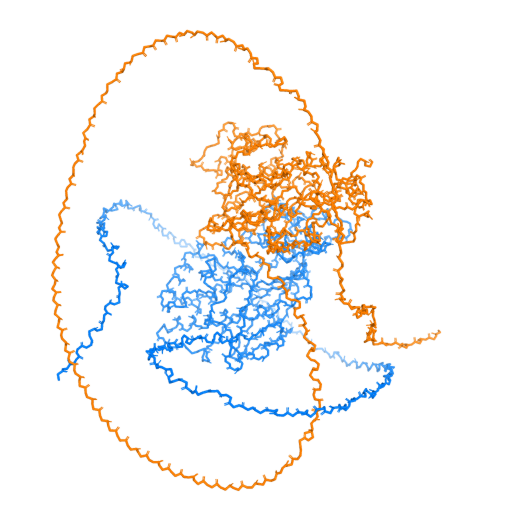 406 ? -11.836 18.797 20.922 1 96.38 406 VAL A CA 1
ATOM 3144 C C . VAL A 1 406 ? -11.695 18.203 19.531 1 96.38 406 VAL A C 1
ATOM 3146 O O . VAL A 1 406 ? -11.016 18.766 18.672 1 96.38 406 VAL A O 1
ATOM 3149 N N . VAL A 1 407 ? -12.297 17.078 19.312 1 96.75 407 VAL A N 1
ATOM 3150 C CA . VAL A 1 407 ? -12.352 16.453 18 1 96.75 407 VAL A CA 1
ATOM 3151 C C . VAL A 1 407 ? -13.773 16.547 17.438 1 96.75 407 VAL A C 1
ATOM 3153 O O . VAL A 1 407 ? -14.672 15.836 17.906 1 96.75 407 VAL A O 1
ATOM 3156 N N . SER A 1 408 ? -13.93 17.344 16.438 1 97.25 408 SER A N 1
ATOM 3157 C CA . SER A 1 408 ? -15.25 17.578 15.859 1 97.25 408 SER A CA 1
ATOM 3158 C C . SER A 1 408 ? -15.422 16.828 14.547 1 97.25 408 SER A C 1
ATOM 3160 O O . SER A 1 408 ? -14.578 16.906 13.656 1 97.25 408 SER A O 1
ATOM 3162 N N . SER A 1 409 ? -16.484 16.078 14.484 1 96.56 409 SER A N 1
ATOM 3163 C CA . SER A 1 409 ? -16.875 15.477 13.211 1 96.56 409 SER A CA 1
ATOM 3164 C C . SER A 1 409 ? -17.516 16.5 12.289 1 96.56 409 SER A C 1
ATOM 3166 O O . SER A 1 409 ? -18.406 17.25 12.703 1 96.56 409 SER A O 1
ATOM 3168 N N . LEU A 1 410 ? -17.094 16.578 11.117 1 96.62 410 LEU A N 1
ATOM 3169 C CA . LEU A 1 410 ? -17.672 17.531 10.18 1 96.62 410 LEU A CA 1
ATOM 3170 C C . LEU A 1 410 ? -18.547 16.828 9.148 1 96.62 410 LEU A C 1
ATOM 3172 O O . LEU A 1 410 ? -19.688 16.469 9.445 1 96.62 410 LEU A O 1
ATOM 3176 N N . PHE A 1 411 ? -18 16.438 7.969 1 96.19 411 PHE A N 1
ATOM 3177 C CA . PHE A 1 411 ? -18.766 15.781 6.91 1 96.19 411 PHE A CA 1
ATOM 3178 C C . PHE A 1 411 ? -17.859 14.914 6.043 1 96.19 411 PHE A C 1
ATOM 3180 O O . PHE A 1 411 ? -16.641 14.93 6.191 1 96.19 411 PHE A O 1
ATOM 3187 N N . ASP A 1 412 ? -18.531 14.109 5.234 1 97.12 412 ASP A N 1
ATOM 3188 C CA . ASP A 1 412 ? -17.781 13.305 4.262 1 97.12 412 ASP A CA 1
ATOM 3189 C C . ASP A 1 412 ? -17.219 14.18 3.146 1 97.12 412 ASP A C 1
ATOM 3191 O O . ASP A 1 412 ? -17.938 14.969 2.539 1 97.12 412 ASP A O 1
ATOM 3195 N N . ILE A 1 413 ? -15.961 13.945 2.949 1 98.19 413 ILE A N 1
ATOM 3196 C CA . ILE A 1 413 ? -15.312 14.797 1.952 1 98.19 413 ILE A CA 1
ATOM 3197 C C . ILE A 1 413 ? -15.289 14.078 0.604 1 98.19 413 ILE A C 1
ATOM 3199 O O . ILE A 1 413 ? -14.867 14.656 -0.403 1 98.19 413 ILE A O 1
ATOM 3203 N N . GLY A 1 414 ? -15.664 12.844 0.543 1 98 414 GLY A N 1
ATOM 3204 C CA . GLY A 1 414 ? -15.75 12.055 -0.675 1 98 414 GLY A CA 1
ATOM 3205 C C . GLY A 1 414 ? -15.828 10.562 -0.416 1 98 414 GLY A C 1
ATOM 3206 O O . GLY A 1 414 ? -15.93 10.133 0.735 1 98 414 GLY A O 1
ATOM 3207 N N . ASP A 1 415 ? -15.898 9.867 -1.536 1 97.69 415 ASP A N 1
ATOM 3208 C CA . ASP A 1 415 ? -15.938 8.406 -1.477 1 97.69 415 ASP A CA 1
ATOM 3209 C C . ASP A 1 415 ? -15.375 7.793 -2.758 1 97.69 415 ASP A C 1
ATOM 3211 O O . ASP A 1 415 ? -15.188 8.492 -3.756 1 97.69 415 ASP A O 1
ATOM 3215 N N . THR A 1 416 ? -15.094 6.52 -2.672 1 98.12 416 THR A N 1
ATOM 3216 C CA . THR A 1 416 ? -14.594 5.801 -3.838 1 98.12 416 THR A CA 1
ATOM 3217 C C . THR A 1 416 ? -15.594 4.75 -4.301 1 98.12 416 THR A C 1
ATOM 3219 O O . THR A 1 416 ? -15.211 3.727 -4.867 1 98.12 416 THR A O 1
ATOM 3222 N N . ARG A 1 417 ? -16.906 4.977 -4.004 1 95.44 417 ARG A N 1
ATOM 3223 C CA . ARG A 1 417 ? -17.969 4.086 -4.457 1 95.44 417 ARG A CA 1
ATOM 3224 C C . ARG A 1 417 ? -18.469 4.48 -5.844 1 95.44 417 ARG A C 1
ATOM 3226 O O . ARG A 1 417 ? -19.016 3.652 -6.57 1 95.44 417 ARG A O 1
ATOM 3233 N N . SER A 1 418 ? -18.25 5.754 -6.148 1 95.81 418 SER A N 1
ATOM 3234 C CA . SER A 1 418 ? -18.688 6.277 -7.441 1 95.81 418 SER A CA 1
ATOM 3235 C C . SER A 1 418 ? -17.625 7.188 -8.047 1 95.81 418 SER A C 1
ATOM 3237 O O . SER A 1 418 ? -16.734 7.68 -7.348 1 95.81 418 SER A O 1
ATOM 3239 N N . LEU A 1 419 ? -17.734 7.348 -9.328 1 97.25 419 LEU A N 1
ATOM 3240 C CA . LEU A 1 419 ? -16.781 8.203 -10.023 1 97.25 419 LEU A CA 1
ATOM 3241 C C . LEU A 1 419 ? -16.875 9.641 -9.531 1 97.25 419 LEU A C 1
ATOM 3243 O O . LEU A 1 419 ? -15.852 10.289 -9.281 1 97.25 419 LEU A O 1
ATOM 3247 N N . LEU A 1 420 ? -18.094 10.133 -9.359 1 97.12 420 LEU A N 1
ATOM 3248 C CA . LEU A 1 420 ? -18.281 11.492 -8.867 1 97.12 420 LEU A CA 1
ATOM 3249 C C . LEU A 1 420 ? -17.781 11.633 -7.434 1 97.12 420 LEU A C 1
ATOM 3251 O O . LEU A 1 420 ? -17.172 12.641 -7.078 1 97.12 420 LEU A O 1
ATOM 3255 N N . GLY A 1 421 ? -18.094 10.625 -6.656 1 97.56 421 GLY A N 1
ATOM 3256 C CA . GLY A 1 421 ? -17.578 10.625 -5.297 1 97.56 421 GLY A CA 1
ATOM 3257 C C . GLY A 1 421 ? -16.062 10.664 -5.234 1 97.56 421 GLY A C 1
ATOM 3258 O O . GLY A 1 421 ? -15.492 11.312 -4.352 1 97.56 421 GLY A O 1
ATOM 3259 N N . THR A 1 422 ? -15.445 9.961 -6.199 1 98.44 422 THR A N 1
ATOM 3260 C CA . THR A 1 422 ? -13.992 9.93 -6.242 1 98.44 422 THR A CA 1
ATOM 3261 C C . THR A 1 422 ? -13.438 11.281 -6.676 1 98.44 422 THR A C 1
ATOM 3263 O O . THR A 1 422 ? -12.422 11.742 -6.152 1 98.44 422 THR A O 1
ATOM 3266 N N . TYR A 1 423 ? -14.07 11.922 -7.617 1 98.31 423 TYR A N 1
ATOM 3267 C CA . TYR A 1 423 ? -13.672 13.273 -8 1 98.31 423 TYR A CA 1
ATOM 3268 C C . TYR A 1 423 ? -13.781 14.234 -6.824 1 98.31 423 TYR A C 1
ATOM 3270 O O . TYR A 1 423 ? -12.898 15.062 -6.609 1 98.31 423 TYR A O 1
ATOM 3278 N N . ARG A 1 424 ? -14.844 14.109 -6.109 1 98.25 424 ARG A N 1
ATOM 3279 C CA . ARG A 1 424 ? -15.031 14.945 -4.926 1 98.25 424 ARG A CA 1
ATOM 3280 C C . ARG A 1 424 ? -13.898 14.742 -3.928 1 98.25 424 ARG A C 1
ATOM 3282 O O . ARG A 1 424 ? -13.367 15.711 -3.379 1 98.25 424 ARG A O 1
ATOM 3289 N N . LEU A 1 425 ? -13.594 13.539 -3.729 1 98.75 425 LEU A N 1
ATOM 3290 C CA . LEU A 1 425 ? -12.531 13.195 -2.785 1 98.75 425 LEU A CA 1
ATOM 3291 C C . LEU A 1 425 ? -11.203 13.812 -3.209 1 98.75 425 LEU A C 1
ATOM 3293 O O . LEU A 1 425 ? -10.508 14.422 -2.393 1 98.75 425 LEU A O 1
ATOM 3297 N N . ILE A 1 426 ? -10.867 13.656 -4.453 1 98.62 426 ILE A N 1
ATOM 3298 C CA . ILE A 1 426 ? -9.609 14.188 -4.98 1 98.62 426 ILE A CA 1
ATOM 3299 C C . ILE A 1 426 ? -9.57 15.703 -4.809 1 98.62 426 ILE A C 1
ATOM 3301 O O . ILE A 1 426 ? -8.578 16.25 -4.34 1 98.62 426 ILE A O 1
ATOM 3305 N N . LYS A 1 427 ? -10.602 16.328 -5.141 1 98.06 427 LYS A N 1
ATOM 3306 C CA . LYS A 1 427 ? -10.656 17.797 -5.031 1 98.06 427 LYS A CA 1
ATOM 3307 C C . LYS A 1 427 ? -10.578 18.234 -3.576 1 98.06 427 LYS A C 1
ATOM 3309 O O . LYS A 1 427 ? -9.938 19.25 -3.266 1 98.06 427 LYS A O 1
ATOM 3314 N N . SER A 1 428 ? -11.273 17.547 -2.738 1 98.75 428 SER A N 1
ATOM 3315 C CA . SER A 1 428 ? -11.234 17.875 -1.315 1 98.75 428 SER A CA 1
ATOM 3316 C C . SER A 1 428 ? -9.82 17.781 -0.764 1 98.75 428 SER A C 1
ATOM 3318 O O . SER A 1 428 ? -9.375 18.656 -0.012 1 98.75 428 SER A O 1
ATOM 3320 N N . LEU A 1 429 ? -9.141 16.719 -1.146 1 98.81 429 LEU A N 1
ATOM 3321 C CA . LEU A 1 429 ? -7.773 16.531 -0.678 1 98.81 429 LEU A CA 1
ATOM 3322 C C . LEU A 1 429 ? -6.859 17.625 -1.22 1 98.81 429 LEU A C 1
ATOM 3324 O O . LEU A 1 429 ? -5.914 18.047 -0.543 1 98.81 429 LEU A O 1
ATOM 3328 N N . ARG A 1 430 ? -7.137 18.094 -2.359 1 98.12 430 ARG A N 1
ATOM 3329 C CA . ARG A 1 430 ? -6.363 19.203 -2.926 1 98.12 430 ARG A CA 1
ATOM 3330 C C . ARG A 1 430 ? -6.594 20.484 -2.146 1 98.12 430 ARG A C 1
ATOM 3332 O O . ARG A 1 430 ? -5.664 21.281 -1.94 1 98.12 430 ARG A O 1
ATOM 3339 N N . VAL A 1 431 ? -7.812 20.672 -1.706 1 98.19 431 VAL A N 1
ATOM 3340 C CA . VAL A 1 431 ? -8.109 21.844 -0.883 1 98.19 431 VAL A CA 1
ATOM 3341 C C . VAL A 1 431 ? -7.348 21.75 0.435 1 98.19 431 VAL A C 1
ATOM 3343 O O . VAL A 1 431 ? -6.809 22.75 0.915 1 98.19 431 VAL A O 1
ATOM 3346 N N . LEU A 1 432 ? -7.277 20.594 1.007 1 98.69 432 LEU A N 1
ATOM 3347 C CA . LEU A 1 432 ? -6.512 20.406 2.234 1 98.69 432 LEU A CA 1
ATOM 3348 C C . LEU A 1 432 ? -5.027 20.672 1.997 1 98.69 432 LEU A C 1
ATOM 3350 O O . LEU A 1 432 ? -4.359 21.281 2.844 1 98.69 432 LEU A O 1
ATOM 3354 N N . ALA A 1 433 ? -4.551 20.203 0.858 1 98.62 433 ALA A N 1
ATOM 3355 C CA . ALA A 1 433 ? -3.158 20.484 0.506 1 98.62 433 ALA A CA 1
ATOM 3356 C C . ALA A 1 433 ? -2.914 21.984 0.354 1 98.62 433 ALA A C 1
ATOM 3358 O O . ALA A 1 433 ? -1.873 22.484 0.776 1 98.62 433 ALA A O 1
ATOM 3359 N N . GLU A 1 434 ? -3.838 22.625 -0.24 1 97.5 434 GLU A N 1
ATOM 3360 C CA . GLU A 1 434 ? -3.73 24.078 -0.386 1 97.5 434 GLU A CA 1
ATOM 3361 C C . GLU A 1 434 ? -3.742 24.766 0.973 1 97.5 434 GLU A C 1
ATOM 3363 O O . GLU A 1 434 ? -2.996 25.719 1.195 1 97.5 434 GLU A O 1
ATOM 3368 N N . TRP A 1 435 ? -4.605 24.359 1.768 1 98.12 435 TRP A N 1
ATOM 3369 C CA . TRP A 1 435 ? -4.645 24.875 3.131 1 98.12 435 TRP A CA 1
ATOM 3370 C C . TRP A 1 435 ? -3.295 24.703 3.818 1 98.12 435 TRP A C 1
ATOM 3372 O O . TRP A 1 435 ? -2.842 25.594 4.543 1 98.12 435 TRP A O 1
ATOM 3382 N N . MET A 1 436 ? -2.598 23.578 3.654 1 98.19 436 MET A N 1
ATOM 3383 C CA . MET A 1 436 ? -1.286 23.312 4.238 1 98.19 436 MET A CA 1
ATOM 3384 C C . MET A 1 436 ? -0.257 24.328 3.74 1 98.19 436 MET A C 1
ATOM 3386 O O . MET A 1 436 ? 0.563 24.812 4.52 1 98.19 436 MET A O 1
ATOM 3390 N N . GLN A 1 437 ? -0.348 24.641 2.49 1 96.69 437 GLN A N 1
ATOM 3391 C CA . GLN A 1 437 ? 0.596 25.578 1.883 1 96.69 437 GLN A CA 1
ATOM 3392 C C . GLN A 1 437 ? 0.331 27 2.344 1 96.69 437 GLN A C 1
ATOM 3394 O O . GLN A 1 437 ? 1.212 27.859 2.258 1 96.69 437 GLN A O 1
ATOM 3399 N N . GLY A 1 438 ? -0.872 27.25 2.762 1 95.62 438 GLY A N 1
ATOM 3400 C CA . GLY A 1 438 ? -1.274 28.594 3.174 1 95.62 438 GLY A CA 1
ATOM 3401 C C . GLY A 1 438 ? -1.347 28.75 4.68 1 95.62 438 GLY A C 1
ATOM 3402 O O . GLY A 1 438 ? -0.324 28.969 5.336 1 95.62 438 GLY A O 1
ATOM 3403 N N . SER A 1 439 ? -2.508 28.484 5.18 1 96.19 439 SER A N 1
ATOM 3404 C CA . SER A 1 439 ? -2.801 28.75 6.586 1 96.19 439 SER A CA 1
ATOM 3405 C C . SER A 1 439 ? -1.877 27.953 7.5 1 96.19 439 SER A C 1
ATOM 3407 O O . SER A 1 439 ? -1.392 28.469 8.508 1 96.19 439 SER A O 1
ATOM 3409 N N . PHE A 1 440 ? -1.644 26.719 7.215 1 97.56 440 PHE A N 1
ATOM 3410 C CA . PHE A 1 440 ? -0.796 25.875 8.047 1 97.56 440 PHE A CA 1
ATOM 3411 C C . PHE A 1 440 ? 0.652 26.344 8 1 97.56 440 PHE A C 1
ATOM 3413 O O . PHE A 1 440 ? 1.315 26.438 9.031 1 97.56 440 PHE A O 1
ATOM 3420 N N . ARG A 1 441 ? 1.148 26.625 6.812 1 96.75 441 ARG A N 1
ATOM 3421 C CA . ARG A 1 441 ? 2.502 27.141 6.664 1 96.75 441 ARG A CA 1
ATOM 3422 C C . ARG A 1 441 ? 2.67 28.453 7.418 1 96.75 441 ARG A C 1
ATOM 3424 O O . ARG A 1 441 ? 3.693 28.672 8.07 1 96.75 441 ARG A O 1
ATOM 3431 N N . THR A 1 442 ? 1.691 29.297 7.355 1 95.5 442 THR A N 1
ATOM 3432 C CA . THR A 1 442 ? 1.709 30.562 8.07 1 95.5 442 THR A CA 1
ATOM 3433 C C . THR A 1 442 ? 1.769 30.344 9.578 1 95.5 442 THR A C 1
ATOM 3435 O O . THR A 1 442 ? 2.529 31.016 10.281 1 95.5 442 THR A O 1
ATOM 3438 N N . PHE A 1 443 ? 1.007 29.469 10.031 1 96.12 443 PHE A N 1
ATOM 3439 C CA . PHE A 1 443 ? 1.044 29.109 11.445 1 96.12 443 PHE A CA 1
ATOM 3440 C C . PHE A 1 443 ? 2.445 28.656 11.852 1 96.12 443 PHE A C 1
ATOM 3442 O O . PHE A 1 443 ? 2.961 29.094 12.883 1 96.12 443 PHE A O 1
ATOM 3449 N N . LEU A 1 444 ? 3.07 27.75 11.047 1 96.81 444 LEU A N 1
ATOM 3450 C CA . LEU A 1 444 ? 4.418 27.281 11.352 1 96.81 444 LEU A CA 1
ATOM 3451 C C . LEU A 1 444 ? 5.402 28.438 11.414 1 96.81 444 LEU A C 1
ATOM 3453 O O . LEU A 1 444 ? 6.199 28.531 12.352 1 96.81 444 LEU A O 1
ATOM 3457 N N . ASP A 1 445 ? 5.293 29.328 10.523 1 95.12 445 ASP A N 1
ATOM 3458 C CA . ASP A 1 445 ? 6.23 30.453 10.43 1 95.12 445 ASP A CA 1
ATOM 3459 C C . ASP A 1 445 ? 6.098 31.375 11.633 1 95.12 445 ASP A C 1
ATOM 3461 O O . ASP A 1 445 ? 7.102 31.797 12.211 1 95.12 445 ASP A O 1
ATOM 3465 N N . HIS A 1 446 ? 4.918 31.578 12.016 1 93.88 446 HIS A N 1
ATOM 3466 C CA . HIS A 1 446 ? 4.664 32.594 13.023 1 93.88 446 HIS A CA 1
ATOM 3467 C C . HIS A 1 446 ? 4.793 32.031 14.43 1 93.88 446 HIS A C 1
ATOM 3469 O O . HIS A 1 446 ? 5.23 32.75 15.344 1 93.88 446 HIS A O 1
ATOM 3475 N N . ASN A 1 447 ? 4.398 30.781 14.523 1 93.38 447 ASN A N 1
ATOM 3476 C CA . ASN A 1 447 ? 4.258 30.281 15.883 1 93.38 447 ASN A CA 1
ATOM 3477 C C . ASN A 1 447 ? 5.371 29.297 16.234 1 93.38 447 ASN A C 1
ATOM 3479 O O . ASN A 1 447 ? 5.684 29.078 17.406 1 93.38 447 ASN A O 1
ATOM 3483 N N . ILE A 1 448 ? 5.922 28.672 15.266 1 94.38 448 ILE A N 1
ATOM 3484 C CA . ILE A 1 448 ? 6.832 27.562 15.539 1 94.38 448 ILE A CA 1
ATOM 3485 C C . ILE A 1 448 ? 8.242 27.938 15.094 1 94.38 448 ILE A C 1
ATOM 3487 O O . ILE A 1 448 ? 9.195 27.812 15.867 1 94.38 448 ILE A O 1
ATOM 3491 N N . LEU A 1 449 ? 8.406 28.406 13.93 1 92.5 449 LEU A N 1
ATOM 3492 C CA . LEU A 1 449 ? 9.727 28.562 13.32 1 92.5 449 LEU A CA 1
ATOM 3493 C C . LEU A 1 449 ? 10.266 29.969 13.547 1 92.5 449 LEU A C 1
ATOM 3495 O O . LEU A 1 449 ? 11.469 30.203 13.414 1 92.5 449 LEU A O 1
ATOM 3499 N N . GLY A 1 450 ? 9.617 30.797 14.227 1 74.62 450 GLY A N 1
ATOM 3500 C CA . GLY A 1 450 ? 10.062 32.156 14.539 1 74.62 450 GLY A CA 1
ATOM 3501 C C . GLY A 1 450 ? 10.344 32.969 13.305 1 74.62 450 GLY A C 1
ATOM 3502 O O . GLY A 1 450 ? 10.539 32.438 12.219 1 74.62 450 GLY A O 1
ATOM 3503 N N . ALA A 1 451 ? 9.844 34.219 13.219 1 54.88 451 ALA A N 1
ATOM 3504 C CA . ALA A 1 451 ? 10.219 35.188 12.172 1 54.88 451 ALA A CA 1
ATOM 3505 C C . ALA A 1 451 ? 11.727 35.188 11.961 1 54.88 451 ALA A C 1
ATOM 3507 O O . ALA A 1 451 ? 12.484 35.5 12.883 1 54.88 451 ALA A O 1
ATOM 3508 N N . LEU A 1 452 ? 12.32 34.125 11.344 1 44.41 452 LEU A N 1
ATOM 3509 C CA . LEU A 1 452 ? 13.688 34.469 10.984 1 44.41 452 LEU A CA 1
ATOM 3510 C C . LEU A 1 452 ? 13.719 35.625 10.016 1 44.41 452 LEU A C 1
ATOM 3512 O O . LEU A 1 452 ? 12.867 35.75 9.133 1 44.41 452 LEU A O 1
ATOM 3516 N N . MET B 1 1 ? -57.875 -1.887 8.031 1 18.84 1 MET B N 1
ATOM 3517 C CA . MET B 1 1 ? -57.844 -3.045 8.914 1 18.84 1 MET B CA 1
ATOM 3518 C C . MET B 1 1 ? -56.688 -2.945 9.898 1 18.84 1 MET B C 1
ATOM 3520 O O . MET B 1 1 ? -55.719 -2.209 9.656 1 18.84 1 MET B O 1
ATOM 3524 N N . PRO B 1 2 ? -56.406 -4.008 10.766 1 20.27 2 PRO B N 1
ATOM 3525 C CA . PRO B 1 2 ? -55.844 -4.113 12.117 1 20.27 2 PRO B CA 1
ATOM 3526 C C . PRO B 1 2 ? -54.312 -4.02 12.133 1 20.27 2 PRO B C 1
ATOM 3528 O O . PRO B 1 2 ? -53.656 -4.609 11.281 1 20.27 2 PRO B O 1
ATOM 3531 N N . TYR B 1 3 ? -53.75 -3.01 12.711 1 23.83 3 TYR B N 1
ATOM 3532 C CA . TYR B 1 3 ? -52.406 -2.398 12.758 1 23.83 3 TYR B CA 1
ATOM 3533 C C . TYR B 1 3 ? -51.5 -3.133 13.742 1 23.83 3 TYR B C 1
ATOM 3535 O O . TYR B 1 3 ? -50.812 -2.504 14.539 1 23.83 3 TYR B O 1
ATOM 3543 N N . ASN B 1 4 ? -51.844 -4.352 13.977 1 21.02 4 ASN B N 1
ATOM 3544 C CA . ASN B 1 4 ? -51.312 -4.848 15.234 1 21.02 4 ASN B CA 1
ATOM 3545 C C . ASN B 1 4 ? -49.781 -4.781 15.258 1 21.02 4 ASN B C 1
ATOM 3547 O O . ASN B 1 4 ? -49.125 -5.172 14.297 1 21.02 4 ASN B O 1
ATOM 3551 N N . LEU B 1 5 ? -49.125 -4.277 16.234 1 21.33 5 LEU B N 1
ATOM 3552 C CA . LEU B 1 5 ? -47.938 -3.611 16.781 1 21.33 5 LEU B CA 1
ATOM 3553 C C . LEU B 1 5 ? -46.875 -4.629 17.125 1 21.33 5 LEU B C 1
ATOM 3555 O O . LEU B 1 5 ? -45.719 -4.258 17.344 1 21.33 5 LEU B O 1
ATOM 3559 N N . SER B 1 6 ? -47.156 -5.922 17.438 1 20.59 6 SER B N 1
ATOM 3560 C CA . SER B 1 6 ? -46.656 -6.465 18.703 1 20.59 6 SER B CA 1
ATOM 3561 C C . SER B 1 6 ? -45.125 -6.621 18.672 1 20.59 6 SER B C 1
ATOM 3563 O O . SER B 1 6 ? -44.438 -6.152 19.578 1 20.59 6 SER B O 1
ATOM 3565 N N . TYR B 1 7 ? -44.594 -7.824 18.578 1 21.45 7 TYR B N 1
ATOM 3566 C CA . TYR B 1 7 ? -43.719 -8.539 19.484 1 21.45 7 TYR B CA 1
ATOM 3567 C C . TYR B 1 7 ? -42.25 -8.281 19.172 1 21.45 7 TYR B C 1
ATOM 3569 O O . TYR B 1 7 ? -41.812 -8.547 18.047 1 21.45 7 TYR B O 1
ATOM 3577 N N . ALA B 1 8 ? -41.562 -7.406 19.812 1 22.64 8 ALA B N 1
ATOM 3578 C CA . ALA B 1 8 ? -40.25 -6.801 20 1 22.64 8 ALA B CA 1
ATOM 3579 C C . ALA B 1 8 ? -39.219 -7.828 20.484 1 22.64 8 ALA B C 1
ATOM 3581 O O . ALA B 1 8 ? -38.094 -7.473 20.859 1 22.64 8 ALA B O 1
ATOM 3582 N N . ASN B 1 9 ? -39.625 -9.094 20.766 1 22.23 9 ASN B N 1
ATOM 3583 C CA . ASN B 1 9 ? -38.875 -9.969 21.672 1 22.23 9 ASN B CA 1
ATOM 3584 C C . ASN B 1 9 ? -37.406 -10.078 21.25 1 22.23 9 ASN B C 1
ATOM 3586 O O . ASN B 1 9 ? -37.094 -10.055 20.062 1 22.23 9 ASN B O 1
ATOM 3590 N N . SER B 1 10 ? -36.375 -10.062 22.219 1 22.73 10 SER B N 1
ATOM 3591 C CA . SER B 1 10 ? -35.031 -9.914 22.766 1 22.73 10 SER B CA 1
ATOM 3592 C C . SER B 1 10 ? -34.156 -11.102 22.391 1 22.73 10 SER B C 1
ATOM 3594 O O . SER B 1 10 ? -34.625 -12.25 22.391 1 22.73 10 SER B O 1
ATOM 3596 N N . PRO B 1 11 ? -33 -11.008 21.859 1 22.64 11 PRO B N 1
ATOM 3597 C CA . PRO B 1 11 ? -32.062 -11.938 21.234 1 22.64 11 PRO B CA 1
ATOM 3598 C C . PRO B 1 11 ? -31.5 -12.961 22.219 1 22.64 11 PRO B C 1
ATOM 3600 O O . PRO B 1 11 ? -30.594 -13.719 21.875 1 22.64 11 PRO B O 1
ATOM 3603 N N . TYR B 1 12 ? -31.672 -12.828 23.562 1 21.61 12 TYR B N 1
ATOM 3604 C CA . TYR B 1 12 ? -30.75 -13.477 24.484 1 21.61 12 TYR B CA 1
ATOM 3605 C C . TYR B 1 12 ? -30.828 -14.992 24.344 1 21.61 12 TYR B C 1
ATOM 3607 O O . TYR B 1 12 ? -30.078 -15.719 25.016 1 21.61 12 TYR B O 1
ATOM 3615 N N . ILE B 1 13 ? -31.75 -15.672 23.984 1 21.5 13 ILE B N 1
ATOM 3616 C CA . ILE B 1 13 ? -32.094 -16.953 24.562 1 21.5 13 ILE B CA 1
ATOM 3617 C C . ILE B 1 13 ? -31.016 -17.984 24.266 1 21.5 13 ILE B C 1
ATOM 3619 O O . ILE B 1 13 ? -30.641 -18.766 25.141 1 21.5 13 ILE B O 1
ATOM 3623 N N . PHE B 1 14 ? -30.688 -18.531 23.125 1 19.83 14 PHE B N 1
ATOM 3624 C CA . PHE B 1 14 ? -30.484 -19.969 22.969 1 19.83 14 PHE B CA 1
ATOM 3625 C C . PHE B 1 14 ? -29.109 -20.375 23.469 1 19.83 14 PHE B C 1
ATOM 3627 O O . PHE B 1 14 ? -28.094 -20 22.875 1 19.83 14 PHE B O 1
ATOM 3634 N N . VAL B 1 15 ? -28.844 -20.594 24.781 1 22.97 15 VAL B N 1
ATOM 3635 C CA . VAL B 1 15 ? -27.781 -21.328 25.469 1 22.97 15 VAL B CA 1
ATOM 3636 C C . VAL B 1 15 ? -27.719 -22.766 24.938 1 22.97 15 VAL B C 1
ATOM 3638 O O . VAL B 1 15 ? -28.609 -23.562 25.219 1 22.97 15 VAL B O 1
ATOM 3641 N N . GLU B 1 16 ? -27.672 -23.016 23.75 1 19.27 16 GLU B N 1
ATOM 3642 C CA . GLU B 1 16 ? -27.578 -24.391 23.312 1 19.27 16 GLU B CA 1
ATOM 3643 C C . GLU B 1 16 ? -26.562 -25.172 24.141 1 19.27 16 GLU B C 1
ATOM 3645 O O . GLU B 1 16 ? -25.516 -24.641 24.531 1 19.27 16 GLU B O 1
ATOM 3650 N N . SER B 1 17 ? -26.875 -26.516 24.734 1 20.41 17 SER B N 1
ATOM 3651 C CA . SER B 1 17 ? -26.906 -27.766 25.484 1 20.41 17 SER B CA 1
ATOM 3652 C C . SER B 1 17 ? -25.594 -28.531 25.344 1 20.41 17 SER B C 1
ATOM 3654 O O . SER B 1 17 ? -24.797 -28.25 24.438 1 20.41 17 SER B O 1
ATOM 3656 N N . TRP B 1 18 ? -25.656 -29.859 25.688 1 22.59 18 TRP B N 1
ATOM 3657 C CA . TRP B 1 18 ? -25.234 -31.109 26.312 1 22.59 18 TRP B CA 1
ATOM 3658 C C . TRP B 1 18 ? -24.312 -31.891 25.391 1 22.59 18 TRP B C 1
ATOM 3660 O O . TRP B 1 18 ? -23.891 -33 25.719 1 22.59 18 TRP B O 1
ATOM 3670 N N . LEU B 1 19 ? -23.875 -31.438 24.281 1 20.5 19 LEU B N 1
ATOM 3671 C CA . LEU B 1 19 ? -23.281 -32.469 23.438 1 20.5 19 LEU B CA 1
ATOM 3672 C C . LEU B 1 19 ? -22.406 -33.406 24.25 1 20.5 19 LEU B C 1
ATOM 3674 O O . LEU B 1 19 ? -21.828 -33 25.25 1 20.5 19 LEU B O 1
ATOM 3678 N N . ASP B 1 20 ? -22.266 -34.594 23.688 1 22.97 20 ASP B N 1
ATOM 3679 C CA . ASP B 1 20 ? -22.094 -36.031 23.812 1 22.97 20 ASP B CA 1
ATOM 3680 C C . ASP B 1 20 ? -20.672 -36.375 24.266 1 22.97 20 ASP B C 1
ATOM 3682 O O . ASP B 1 20 ? -20.281 -37.531 24.266 1 22.97 20 ASP B O 1
ATOM 3686 N N . GLU B 1 21 ? -19.812 -35.469 24.406 1 24.44 21 GLU B N 1
ATOM 3687 C CA . GLU B 1 21 ? -18.484 -36.031 24.578 1 24.44 21 GLU B CA 1
ATOM 3688 C C . GLU B 1 21 ? -18.375 -36.781 25.906 1 24.44 21 GLU B C 1
ATOM 3690 O O . GLU B 1 21 ? -17.891 -36.219 26.891 1 24.44 21 GLU B O 1
ATOM 3695 N N . LEU B 1 22 ? -19.234 -37.656 26.125 1 23.25 22 LEU B N 1
ATOM 3696 C CA . LEU B 1 22 ? -19.188 -38.406 27.375 1 23.25 22 LEU B CA 1
ATOM 3697 C C . LEU B 1 22 ? -18.047 -39.438 27.344 1 23.25 22 LEU B C 1
ATOM 3699 O O . LEU B 1 22 ? -17.719 -40.031 28.375 1 23.25 22 LEU B O 1
ATOM 3703 N N . PRO B 1 23 ? -17 -39.5 26.5 1 22.34 23 PRO B N 1
ATOM 3704 C CA . PRO B 1 23 ? -16.828 -40.969 26.609 1 22.34 23 PRO B CA 1
ATOM 3705 C C . PRO B 1 23 ? -16.578 -41.406 28.047 1 22.34 23 PRO B C 1
ATOM 3707 O O . PRO B 1 23 ? -16.125 -40.625 28.875 1 22.34 23 PRO B O 1
ATOM 3710 N N . PRO B 1 24 ? -17.094 -42.625 28.266 1 20.58 24 PRO B N 1
ATOM 3711 C CA . PRO B 1 24 ? -16.938 -43.344 29.547 1 20.58 24 PRO B CA 1
ATOM 3712 C C . PRO B 1 24 ? -15.469 -43.531 29.938 1 20.58 24 PRO B C 1
ATOM 3714 O O . PRO B 1 24 ? -14.578 -43.375 29.094 1 20.58 24 PRO B O 1
ATOM 3717 N N . ALA B 1 25 ? -15.25 -44.094 31 1 20.81 25 ALA B N 1
ATOM 3718 C CA . ALA B 1 25 ? -14.305 -44.406 32.062 1 20.81 25 ALA B CA 1
ATOM 3719 C C . ALA B 1 25 ? -13.328 -45.5 31.625 1 20.81 25 ALA B C 1
ATOM 3721 O O . ALA B 1 25 ? -12.367 -45.812 32.344 1 20.81 25 ALA B O 1
ATOM 3722 N N . CYS B 1 26 ? -13.383 -46.156 30.328 1 19 26 CYS B N 1
ATOM 3723 C CA . CYS B 1 26 ? -12.961 -47.531 30.609 1 19 26 CYS B CA 1
ATOM 3724 C C . CYS B 1 26 ? -11.516 -47.562 31.078 1 19 26 CYS B C 1
ATOM 3726 O O . CYS B 1 26 ? -10.727 -46.688 30.781 1 19 26 CYS B O 1
ATOM 3728 N N . ASP B 1 27 ? -11.188 -48.75 31.734 1 19.16 27 ASP B N 1
ATOM 3729 C CA . ASP B 1 27 ? -10.219 -49.438 32.594 1 19.16 27 ASP B CA 1
ATOM 3730 C C . ASP B 1 27 ? -8.984 -49.844 31.797 1 19.16 27 ASP B C 1
ATOM 3732 O O . ASP B 1 27 ? -9.094 -50.562 30.797 1 19.16 27 ASP B O 1
ATOM 3736 N N . LEU B 1 28 ? -8 -49.125 31.766 1 18.41 28 LEU B N 1
ATOM 3737 C CA . LEU B 1 28 ? -6.695 -49.344 31.156 1 18.41 28 LEU B CA 1
ATOM 3738 C C . LEU B 1 28 ? -6.066 -50.625 31.656 1 18.41 28 LEU B C 1
ATOM 3740 O O . LEU B 1 28 ? -5.023 -50.594 32.312 1 18.41 28 LEU B O 1
ATOM 3744 N N . ASP B 1 29 ? -6.969 -51.656 31.812 1 17.52 29 ASP B N 1
ATOM 3745 C CA . ASP B 1 29 ? -6.168 -52.719 32.406 1 17.52 29 ASP B CA 1
ATOM 3746 C C . ASP B 1 29 ? -5.023 -53.125 31.5 1 17.52 29 ASP B C 1
ATOM 3748 O O . ASP B 1 29 ? -3.855 -53.062 31.875 1 17.52 29 ASP B O 1
ATOM 3752 N N . LYS B 1 30 ? -5.199 -54.438 30.953 1 17.73 30 LYS B N 1
ATOM 3753 C CA . LYS B 1 30 ? -4.363 -55.625 31.141 1 17.73 30 LYS B CA 1
ATOM 3754 C C . LYS B 1 30 ? -3.301 -55.75 30.062 1 17.73 30 LYS B C 1
ATOM 3756 O O . LYS B 1 30 ? -3.398 -55.062 29.016 1 17.73 30 LYS B O 1
ATOM 3761 N N . GLU B 1 31 ? -3.146 -57.031 29.469 1 17.62 31 GLU B N 1
ATOM 3762 C CA . GLU B 1 31 ? -2.029 -57.969 29.562 1 17.62 31 GLU B CA 1
ATOM 3763 C C . GLU B 1 31 ? -1.216 -57.969 28.266 1 17.62 31 GLU B C 1
ATOM 3765 O O . GLU B 1 31 ? 0.01 -57.844 28.297 1 17.62 31 GLU B O 1
ATOM 3770 N N . PRO B 1 32 ? -1.734 -58.719 27.109 1 18.22 32 PRO B N 1
ATOM 3771 C CA . PRO B 1 32 ? -1.082 -60 26.859 1 18.22 32 PRO B CA 1
ATOM 3772 C C . PRO B 1 32 ? 0.079 -59.906 25.875 1 18.22 32 PRO B C 1
ATOM 3774 O O . PRO B 1 32 ? 0.233 -58.875 25.203 1 18.22 32 PRO B O 1
ATOM 3777 N N . VAL B 1 33 ? 0.178 -60.938 24.906 1 17.91 33 VAL B N 1
ATOM 3778 C CA . VAL B 1 33 ? 1.007 -62.094 24.562 1 17.91 33 VAL B CA 1
ATOM 3779 C C . VAL B 1 33 ? 1.621 -61.906 23.188 1 17.91 33 VAL B C 1
ATOM 3781 O O . VAL B 1 33 ? 2.805 -62.188 22.984 1 17.91 33 VAL B O 1
ATOM 3784 N N . LEU B 1 34 ? 0.981 -61.406 22.062 1 17.11 34 LEU B N 1
ATOM 3785 C CA . LEU B 1 34 ? 1.05 -62.5 21.094 1 17.11 34 LEU B CA 1
ATOM 3786 C C . LEU B 1 34 ? 2.439 -62.594 20.469 1 17.11 34 LEU B C 1
ATOM 3788 O O . LEU B 1 34 ? 3.17 -61.594 20.438 1 17.11 34 LEU B O 1
ATOM 3792 N N . PRO B 1 35 ? 2.561 -63.594 19.375 1 18.7 35 PRO B N 1
ATOM 3793 C CA . PRO B 1 35 ? 3.402 -64.688 18.953 1 18.7 35 PRO B CA 1
ATOM 3794 C C . PRO B 1 35 ? 4.512 -64.25 18 1 18.7 35 PRO B C 1
ATOM 3796 O O . PRO B 1 35 ? 4.465 -63.188 17.438 1 18.7 35 PRO B O 1
ATOM 3799 N N . PRO B 1 36 ? 5.285 -65.312 17.438 1 19.81 36 PRO B N 1
ATOM 3800 C CA . PRO B 1 36 ? 6.621 -65.75 17 1 19.81 36 PRO B CA 1
ATOM 3801 C C . PRO B 1 36 ? 6.883 -65.438 15.523 1 19.81 36 PRO B C 1
ATOM 3803 O O . PRO B 1 36 ? 8 -65.688 15.047 1 19.81 36 PRO B O 1
ATOM 3806 N N . PHE B 1 37 ? 5.988 -64.75 14.711 1 17.45 37 PHE B N 1
ATOM 3807 C CA . PHE B 1 37 ? 6 -65.438 13.414 1 17.45 37 PHE B CA 1
ATOM 3808 C C . PHE B 1 37 ? 7.371 -65.312 12.758 1 17.45 37 PHE B C 1
ATOM 3810 O O . PHE B 1 37 ? 8.039 -64.25 12.883 1 17.45 37 PHE B O 1
ATOM 3817 N N . GLY B 1 38 ? 7.875 -66.375 12 1 17.86 38 GLY B N 1
ATOM 3818 C CA . GLY B 1 38 ? 8.945 -67.188 11.43 1 17.86 38 GLY B CA 1
ATOM 3819 C C . GLY B 1 38 ? 9.391 -66.75 10.07 1 17.86 38 GLY B C 1
ATOM 3820 O O . GLY B 1 38 ? 10.297 -67.312 9.461 1 17.86 38 GLY B O 1
ATOM 3821 N N . TYR B 1 39 ? 8.805 -65.75 9.344 1 16.84 39 TYR B N 1
ATOM 3822 C CA . TYR B 1 39 ? 8.906 -66.125 7.938 1 16.84 39 TYR B CA 1
ATOM 3823 C C . TYR B 1 39 ? 10.352 -66.062 7.461 1 16.84 39 TYR B C 1
ATOM 3825 O O . TYR B 1 39 ? 11.117 -65.188 7.879 1 16.84 39 TYR B O 1
ATOM 3833 N N . ASP B 1 40 ? 10.781 -67.125 6.652 1 17.64 40 ASP B N 1
ATOM 3834 C CA . ASP B 1 40 ? 11.891 -67.812 6.066 1 17.64 40 ASP B CA 1
ATOM 3835 C C . ASP B 1 40 ? 12.43 -67.125 4.828 1 17.64 40 ASP B C 1
ATOM 3837 O O . ASP B 1 40 ? 13.352 -67.625 4.176 1 17.64 40 ASP B O 1
ATOM 3841 N N . MET B 1 41 ? 12.094 -65.938 4.508 1 17.64 41 MET B N 1
ATOM 3842 C CA . MET B 1 41 ? 12.219 -65.812 3.057 1 17.64 41 MET B CA 1
ATOM 3843 C C . MET B 1 41 ? 13.664 -66 2.617 1 17.64 41 MET B C 1
ATOM 3845 O O . MET B 1 41 ? 14.555 -65.312 3.041 1 17.64 41 MET B O 1
ATOM 3849 N N . SER B 1 42 ? 14.031 -67.125 1.871 1 17.06 42 SER B N 1
ATOM 3850 C CA . SER B 1 42 ? 15.195 -67.875 1.358 1 17.06 42 SER B CA 1
ATOM 3851 C C . SER B 1 42 ? 15.859 -67.125 0.215 1 17.06 42 SER B C 1
ATOM 3853 O O . SER B 1 42 ? 17.062 -67.25 -0.009 1 17.06 42 SER B O 1
ATOM 3855 N N . GLY B 1 43 ? 15.156 -66.438 -0.693 1 17.19 43 GLY B N 1
ATOM 3856 C CA . GLY B 1 43 ? 15.57 -66.812 -2.037 1 17.19 43 GLY B CA 1
ATOM 3857 C C . GLY B 1 43 ? 16.984 -66.438 -2.367 1 17.19 43 GLY B C 1
ATOM 3858 O O . GLY B 1 43 ? 17.562 -65.562 -1.693 1 17.19 43 GLY B O 1
ATOM 3859 N N . THR B 1 44 ? 17.625 -67 -3.414 1 16.62 44 THR B N 1
ATOM 3860 C CA . THR B 1 44 ? 18.875 -67.562 -3.928 1 16.62 44 THR B CA 1
ATOM 3861 C C . THR B 1 44 ? 19.688 -66.438 -4.613 1 16.62 44 THR B C 1
ATOM 3863 O O . THR B 1 44 ? 20.859 -66.25 -4.309 1 16.62 44 THR B O 1
ATOM 3866 N N . SER B 1 45 ? 19.328 -66.062 -5.855 1 15.98 45 SER B N 1
ATOM 3867 C CA . SER B 1 45 ? 20.172 -66.562 -6.938 1 15.98 45 SER B CA 1
ATOM 3868 C C . SER B 1 45 ? 21.359 -65.625 -7.176 1 15.98 45 SER B C 1
ATOM 3870 O O . SER B 1 45 ? 22.516 -66 -7.129 1 15.98 45 SER B O 1
ATOM 3872 N N . ARG B 1 46 ? 21.281 -64.938 -8.484 1 15.59 46 ARG B N 1
ATOM 3873 C CA . ARG B 1 46 ? 22.219 -65.062 -9.602 1 15.59 46 ARG B CA 1
ATOM 3874 C C . ARG B 1 46 ? 23.25 -63.906 -9.547 1 15.59 46 ARG B C 1
ATOM 3876 O O . ARG B 1 46 ? 22.875 -62.75 -9.531 1 15.59 46 ARG B O 1
ATOM 3883 N N . ARG B 1 47 ? 24.469 -64 -9.188 1 17.88 47 ARG B N 1
ATOM 3884 C CA . ARG B 1 47 ? 25.672 -63.188 -9.086 1 17.88 47 ARG B CA 1
ATOM 3885 C C . ARG B 1 47 ? 26.141 -62.719 -10.461 1 17.88 47 ARG B C 1
ATOM 3887 O O . ARG B 1 47 ? 27.25 -62.219 -10.609 1 17.88 47 ARG B O 1
ATOM 3894 N N . SER B 1 48 ? 25.375 -62.625 -11.516 1 15.59 48 SER B N 1
ATOM 3895 C CA . SER B 1 48 ? 26.188 -62.75 -12.719 1 15.59 48 SER B CA 1
ATOM 3896 C C . SER B 1 48 ? 27.25 -61.656 -12.789 1 15.59 48 SER B C 1
ATOM 3898 O O . SER B 1 48 ? 27.141 -60.625 -12.125 1 15.59 48 SER B O 1
ATOM 3900 N N . GLU B 1 49 ? 28.234 -61.781 -13.891 1 17.06 49 GLU B N 1
ATOM 3901 C CA . GLU B 1 49 ? 29.594 -61.688 -14.414 1 17.06 49 GLU B CA 1
ATOM 3902 C C . GLU B 1 49 ? 29.922 -60.25 -14.836 1 17.06 49 GLU B C 1
ATOM 3904 O O . GLU B 1 49 ? 29.016 -59.5 -15.195 1 17.06 49 GLU B O 1
ATOM 3909 N N . ARG B 1 50 ? 31.141 -59.875 -14.602 1 17.78 50 ARG B N 1
ATOM 3910 C CA . ARG B 1 50 ? 32.188 -58.875 -14.617 1 17.78 50 ARG B CA 1
ATOM 3911 C C . ARG B 1 50 ? 32.469 -58.406 -16.047 1 17.78 50 ARG B C 1
ATOM 3913 O O . ARG B 1 50 ? 33.25 -59 -16.766 1 17.78 50 ARG B O 1
ATOM 3920 N N . LEU B 1 51 ? 31.453 -58.094 -16.766 1 15.58 51 LEU B N 1
ATOM 3921 C CA . LEU B 1 51 ? 31.922 -57.938 -18.141 1 15.58 51 LEU B CA 1
ATOM 3922 C C . LEU B 1 51 ? 33.062 -56.938 -18.219 1 15.58 51 LEU B C 1
ATOM 3924 O O . LEU B 1 51 ? 33.219 -56.062 -17.344 1 15.58 51 LEU B O 1
ATOM 3928 N N . ARG B 1 52 ? 33.469 -56.562 -19.594 1 16.17 52 ARG B N 1
ATOM 3929 C CA . ARG B 1 52 ? 34.594 -56.562 -20.547 1 16.17 52 ARG B CA 1
ATOM 3930 C C . ARG B 1 52 ? 35.219 -55.188 -20.656 1 16.17 52 ARG B C 1
ATOM 3932 O O . ARG B 1 52 ? 36.438 -55.062 -20.594 1 16.17 52 ARG B O 1
ATOM 3939 N N . ALA B 1 53 ? 34.625 -54.156 -21.359 1 16.28 53 ALA B N 1
ATOM 3940 C CA . ALA B 1 53 ? 35.312 -53.75 -22.594 1 16.28 53 ALA B CA 1
ATOM 3941 C C . ALA B 1 53 ? 36.406 -52.719 -22.297 1 16.28 53 ALA B C 1
ATOM 3943 O O . ALA B 1 53 ? 36.312 -51.969 -21.328 1 16.28 53 ALA B O 1
ATOM 3944 N N . ARG B 1 54 ? 37.406 -52.5 -23.312 1 16.09 54 ARG B N 1
ATOM 3945 C CA . ARG B 1 54 ? 38.812 -52.312 -23.625 1 16.09 54 ARG B CA 1
ATOM 3946 C C . ARG B 1 54 ? 39.188 -50.844 -23.594 1 16.09 54 ARG B C 1
ATOM 3948 O O . ARG B 1 54 ? 40.25 -50.469 -23.047 1 16.09 54 ARG B O 1
ATOM 3955 N N . PRO B 1 55 ? 38.781 -49.938 -24.609 1 15.66 55 PRO B N 1
ATOM 3956 C CA . PRO B 1 55 ? 39.875 -49.594 -25.531 1 15.66 55 PRO B CA 1
ATOM 3957 C C . PRO B 1 55 ? 40.781 -48.531 -25 1 15.66 55 PRO B C 1
ATOM 3959 O O . PRO B 1 55 ? 40.469 -47.844 -24 1 15.66 55 PRO B O 1
ATOM 3962 N N . ALA B 1 56 ? 41.094 -47.438 -25.969 1 15.9 56 ALA B N 1
ATOM 3963 C CA . ALA B 1 56 ? 42.281 -47.062 -26.734 1 15.9 56 ALA B CA 1
ATOM 3964 C C . ALA B 1 56 ? 42.969 -45.875 -26.078 1 15.9 56 ALA B C 1
ATOM 3966 O O . ALA B 1 56 ? 42.375 -45.125 -25.281 1 15.9 56 ALA B O 1
ATOM 3967 N N . SER B 1 57 ? 44.031 -45.344 -26.734 1 15.78 57 SER B N 1
ATOM 3968 C CA . SER B 1 57 ? 45.438 -45 -26.609 1 15.78 57 SER B CA 1
ATOM 3969 C C . SER B 1 57 ? 45.594 -43.531 -26.219 1 15.78 57 SER B C 1
ATOM 3971 O O . SER B 1 57 ? 46.281 -43.219 -25.234 1 15.78 57 SER B O 1
ATOM 3973 N N . GLY B 1 58 ? 46.062 -42.625 -27.172 1 15.62 58 GLY B N 1
ATOM 3974 C CA . GLY B 1 58 ? 47.438 -42.188 -27.312 1 15.62 58 GLY B CA 1
ATOM 3975 C C . GLY B 1 58 ? 47.656 -40.812 -26.75 1 15.62 58 GLY B C 1
ATOM 3976 O O . GLY B 1 58 ? 48.625 -40.594 -25.984 1 15.62 58 GLY B O 1
ATOM 3977 N N . VAL B 1 59 ? 47.375 -39.625 -27.469 1 15.87 59 VAL B N 1
ATOM 3978 C CA . VAL B 1 59 ? 48.469 -38.844 -28 1 15.87 59 VAL B CA 1
ATOM 3979 C C . VAL B 1 59 ? 48.969 -37.875 -26.938 1 15.87 59 VAL B C 1
ATOM 3981 O O . VAL B 1 59 ? 48.25 -37.531 -26 1 15.87 59 VAL B O 1
ATOM 3984 N N . GLU B 1 60 ? 49.562 -36.656 -27.391 1 16.02 60 GLU B N 1
ATOM 3985 C CA . GLU B 1 60 ? 50.906 -36.125 -27.375 1 16.02 60 GLU B CA 1
ATOM 3986 C C . GLU B 1 60 ? 51.062 -35.031 -26.328 1 16.02 60 GLU B C 1
ATOM 3988 O O . GLU B 1 60 ? 50.062 -34.562 -25.766 1 16.02 60 GLU B O 1
ATOM 3993 N N . GLY B 1 61 ? 51.5 -33.719 -26.734 1 15.62 61 GLY B N 1
ATOM 3994 C CA . GLY B 1 61 ? 52.844 -33.156 -26.531 1 15.62 61 GLY B CA 1
ATOM 3995 C C . GLY B 1 61 ? 52.906 -32.188 -25.375 1 15.62 61 GLY B C 1
ATOM 3996 O O . GLY B 1 61 ? 51.875 -31.859 -24.766 1 15.62 61 GLY B O 1
ATOM 3997 N N . PRO B 1 62 ? 53.438 -30.812 -25.578 1 16.22 62 PRO B N 1
ATOM 3998 C CA . PRO B 1 62 ? 54.688 -30.344 -24.984 1 16.22 62 PRO B CA 1
ATOM 3999 C C . PRO B 1 62 ? 54.469 -29.547 -23.703 1 16.22 62 PRO B C 1
ATOM 4001 O O . PRO B 1 62 ? 53.344 -29.172 -23.375 1 16.22 62 PRO B O 1
ATOM 4004 N N . ALA B 1 63 ? 55.5 -28.5 -23.344 1 15.61 63 ALA B N 1
ATOM 4005 C CA . ALA B 1 63 ? 56.594 -28.266 -22.391 1 15.61 63 ALA B CA 1
ATOM 4006 C C . ALA B 1 63 ? 56.281 -27.094 -21.469 1 15.61 63 ALA B C 1
ATOM 4008 O O . ALA B 1 63 ? 56.438 -27.203 -20.25 1 15.61 63 ALA B O 1
ATOM 4009 N N . ASP B 1 64 ? 56.219 -25.734 -21.766 1 15.03 64 ASP B N 1
ATOM 4010 C CA . ASP B 1 64 ? 57.375 -24.906 -21.375 1 15.03 64 ASP B CA 1
ATOM 4011 C C . ASP B 1 64 ? 57.125 -24.266 -20.016 1 15.03 64 ASP B C 1
ATOM 4013 O O . ASP B 1 64 ? 57.969 -24.391 -19.109 1 15.03 64 ASP B O 1
ATOM 4017 N N . SER B 1 65 ? 57.062 -22.766 -19.844 1 15.68 65 SER B N 1
ATOM 4018 C CA . SER B 1 65 ? 58.125 -21.922 -19.266 1 15.68 65 SER B CA 1
ATOM 4019 C C . SER B 1 65 ? 57.781 -21.547 -17.828 1 15.68 65 SER B C 1
ATOM 4021 O O . SER B 1 65 ? 56.625 -21.625 -17.406 1 15.68 65 SER B O 1
ATOM 4023 N N . SER B 1 66 ? 58.5 -20.469 -17.078 1 15.46 66 SER B N 1
ATOM 4024 C CA . SER B 1 66 ? 59.469 -20.234 -16.016 1 15.46 66 SER B CA 1
ATOM 4025 C C . SER B 1 66 ? 58.844 -19.484 -14.844 1 15.46 66 SER B C 1
ATOM 4027 O O . SER B 1 66 ? 58.938 -19.906 -13.695 1 15.46 66 SER B O 1
ATOM 4029 N N . GLU B 1 67 ? 58.656 -18.031 -14.734 1 15.65 67 GLU B N 1
ATOM 4030 C CA . GLU B 1 67 ? 59.5 -17.266 -13.852 1 15.65 67 GLU B CA 1
ATOM 4031 C C . GLU B 1 67 ? 58.938 -17.156 -12.445 1 15.65 67 GLU B C 1
ATOM 4033 O O . GLU B 1 67 ? 57.719 -17.25 -12.266 1 15.65 67 GLU B O 1
ATOM 4038 N N . ALA B 1 68 ? 59.688 -16.5 -11.188 1 14.93 68 ALA B N 1
ATOM 4039 C CA . ALA B 1 68 ? 60.281 -16.703 -9.875 1 14.93 68 ALA B CA 1
ATOM 4040 C C . ALA B 1 68 ? 59.625 -15.836 -8.82 1 14.93 68 ALA B C 1
ATOM 4042 O O . ALA B 1 68 ? 59.344 -16.297 -7.707 1 14.93 68 ALA B O 1
ATOM 4043 N N . GLY B 1 69 ? 59.438 -14.469 -8.727 1 14.93 69 GLY B N 1
ATOM 4044 C CA . GLY B 1 69 ? 60.219 -13.758 -7.73 1 14.93 69 GLY B CA 1
ATOM 4045 C C . GLY B 1 69 ? 59.594 -13.773 -6.355 1 14.93 69 GLY B C 1
ATOM 4046 O O . GLY B 1 69 ? 58.438 -14.156 -6.203 1 14.93 69 GLY B O 1
ATOM 4047 N N . GLN B 1 70 ? 59.781 -12.562 -5.336 1 15.23 70 GLN B N 1
ATOM 4048 C CA . GLN B 1 70 ? 60.469 -12.266 -4.082 1 15.23 70 GLN B CA 1
ATOM 4049 C C . GLN B 1 70 ? 59.469 -12.094 -2.941 1 15.23 70 GLN B C 1
ATOM 4051 O O . GLN B 1 70 ? 58.438 -11.438 -3.107 1 15.23 70 GLN B O 1
ATOM 4056 N N . ALA B 1 71 ? 59.656 -12.625 -1.662 1 15.16 71 ALA B N 1
ATOM 4057 C CA . ALA B 1 71 ? 59.125 -13.023 -0.367 1 15.16 71 ALA B CA 1
ATOM 4058 C C . ALA B 1 71 ? 59.25 -11.898 0.655 1 15.16 71 ALA B C 1
ATOM 4060 O O . ALA B 1 71 ? 58.875 -12.047 1.813 1 15.16 71 ALA B O 1
ATOM 4061 N N . SER B 1 72 ? 59.25 -10.664 0.574 1 14.91 72 SER B N 1
ATOM 4062 C CA . SER B 1 72 ? 59.969 -10.047 1.682 1 14.91 72 SER B CA 1
ATOM 4063 C C . SER B 1 72 ? 59.219 -10.203 2.994 1 14.91 72 SER B C 1
ATOM 4065 O O . SER B 1 72 ? 58 -10.32 2.996 1 14.91 72 SER B O 1
ATOM 4067 N N . THR B 1 73 ? 59.875 -10.281 4.398 1 14.91 73 THR B N 1
ATOM 4068 C CA . THR B 1 73 ? 60.062 -10.828 5.738 1 14.91 73 THR B CA 1
ATOM 4069 C C . THR B 1 73 ? 59.438 -9.914 6.785 1 14.91 73 THR B C 1
ATOM 4071 O O . THR B 1 73 ? 59 -10.375 7.844 1 14.91 73 THR B O 1
ATOM 4074 N N . VAL B 1 74 ? 59.062 -8.617 6.875 1 15.27 74 VAL B N 1
ATOM 4075 C CA . VAL B 1 74 ? 59.625 -7.871 8 1 15.27 74 VAL B CA 1
ATOM 4076 C C . VAL B 1 74 ? 58.875 -8.273 9.289 1 15.27 74 VAL B C 1
ATOM 4078 O O . VAL B 1 74 ? 57.688 -8.508 9.273 1 15.27 74 VAL B O 1
ATOM 4081 N N . ALA B 1 75 ? 59.531 -8.375 10.711 1 14.63 75 ALA B N 1
ATOM 4082 C CA . ALA B 1 75 ? 59.75 -8.961 12.031 1 14.63 75 ALA B CA 1
ATOM 4083 C C . ALA B 1 75 ? 59.062 -8.133 13.117 1 14.63 75 ALA B C 1
ATOM 4085 O O . ALA B 1 75 ? 58.688 -8.664 14.148 1 14.63 75 ALA B O 1
ATOM 4086 N N . ASN B 1 76 ? 58.562 -6.895 13.195 1 14.72 76 ASN B N 1
ATOM 4087 C CA . ASN B 1 76 ? 59 -6.137 14.359 1 14.72 76 ASN B CA 1
ATOM 4088 C C . ASN B 1 76 ? 58.344 -6.621 15.641 1 14.72 76 ASN B C 1
ATOM 4090 O O . ASN B 1 76 ? 57.188 -7.055 15.609 1 14.72 76 ASN B O 1
ATOM 4094 N N . ASP B 1 77 ? 58.938 -6.496 17.031 1 14.84 77 ASP B N 1
ATOM 4095 C CA . ASP B 1 77 ? 59.312 -7.012 18.344 1 14.84 77 ASP B CA 1
ATOM 4096 C C . ASP B 1 77 ? 58.375 -6.5 19.422 1 14.84 77 ASP B C 1
ATOM 4098 O O . ASP B 1 77 ? 58.156 -7.188 20.422 1 14.84 77 ASP B O 1
ATOM 4102 N N . LEU B 1 78 ? 57.688 -5.332 19.609 1 15.16 78 LEU B N 1
ATOM 4103 C CA . LEU B 1 78 ? 57.938 -4.605 20.859 1 15.16 78 LEU B CA 1
ATOM 4104 C C . LEU B 1 78 ? 57.281 -5.312 22.047 1 15.16 78 LEU B C 1
ATOM 4106 O O . LEU B 1 78 ? 56.25 -5.934 21.906 1 15.16 78 LEU B O 1
ATOM 4110 N N . VAL B 1 79 ? 57.844 -5.211 23.469 1 14.56 79 VAL B N 1
ATOM 4111 C CA . VAL B 1 79 ? 58.219 -5.824 24.734 1 14.56 79 VAL B CA 1
ATOM 4112 C C . VAL B 1 79 ? 57.188 -5.488 25.797 1 14.56 79 VAL B C 1
ATOM 4114 O O . VAL B 1 79 ? 56.844 -6.336 26.641 1 14.56 79 VAL B O 1
ATOM 4117 N N . TYR B 1 80 ? 56.438 -4.418 25.938 1 14.84 80 TYR B N 1
ATOM 4118 C CA . TYR B 1 80 ? 56.531 -3.828 27.266 1 14.84 80 TYR B CA 1
ATOM 4119 C C . TYR B 1 80 ? 55.938 -4.742 28.328 1 14.84 80 TYR B C 1
ATOM 4121 O O . TYR B 1 80 ? 54.969 -5.461 28.047 1 14.84 80 TYR B O 1
ATOM 4129 N N . ARG B 1 81 ? 56.5 -4.602 29.609 1 14.27 81 ARG B N 1
ATOM 4130 C CA . ARG B 1 81 ? 56.906 -5.215 30.875 1 14.27 81 ARG B CA 1
ATOM 4131 C C . ARG B 1 81 ? 55.719 -5.285 31.844 1 14.27 81 ARG B C 1
ATOM 4133 O O . ARG B 1 81 ? 54.688 -4.66 31.609 1 14.27 81 ARG B O 1
ATOM 4140 N N . GLY B 1 82 ? 55.969 -4.871 33.312 1 14.07 82 GLY B N 1
ATOM 4141 C CA . GLY B 1 82 ? 56.156 -5.633 34.562 1 14.07 82 GLY B CA 1
ATOM 4142 C C . GLY B 1 82 ? 54.938 -5.605 35.469 1 14.07 82 GLY B C 1
ATOM 4143 O O . GLY B 1 82 ? 54.469 -6.656 35.875 1 14.07 82 GLY B O 1
ATOM 4144 N N . ASN B 1 83 ? 54.594 -4.434 36.219 1 14.47 83 ASN B N 1
ATOM 4145 C CA . ASN B 1 83 ? 54.875 -4.418 37.625 1 14.47 83 ASN B CA 1
ATOM 4146 C C . ASN B 1 83 ? 53.75 -5.102 38.438 1 14.47 83 ASN B C 1
ATOM 4148 O O . ASN B 1 83 ? 52.625 -5.238 37.938 1 14.47 83 ASN B O 1
ATOM 4152 N N . PRO B 1 84 ? 53.938 -5.012 39.938 1 14.34 84 PRO B N 1
ATOM 4153 C CA . PRO B 1 84 ? 53.938 -5.879 41.125 1 14.34 84 PRO B CA 1
ATOM 4154 C C . PRO B 1 84 ? 52.594 -5.949 41.812 1 14.34 84 PRO B C 1
ATOM 4156 O O . PRO B 1 84 ? 51.656 -5.27 41.406 1 14.34 84 PRO B O 1
ATOM 4159 N N . PHE B 1 85 ? 52.594 -5.422 43.219 1 14.02 85 PHE B N 1
ATOM 4160 C CA . PHE B 1 85 ? 52.594 -6.109 44.5 1 14.02 85 PHE B CA 1
ATOM 4161 C C . PHE B 1 85 ? 51.188 -6.035 45.156 1 14.02 85 PHE B C 1
ATOM 4163 O O . PHE B 1 85 ? 50.656 -7.055 45.562 1 14.02 85 PHE B O 1
ATOM 4170 N N . ARG B 1 86 ? 50.781 -4.82 45.781 1 14 86 ARG B N 1
ATOM 4171 C CA . ARG B 1 86 ? 50.688 -4.746 47.219 1 14 86 ARG B CA 1
ATOM 4172 C C . ARG B 1 86 ? 49.406 -5.422 47.719 1 14 86 ARG B C 1
ATOM 4174 O O . ARG B 1 86 ? 48.438 -5.547 47 1 14 86 ARG B O 1
ATOM 4181 N N . SER B 1 87 ? 49.406 -5.695 49.219 1 13.23 87 SER B N 1
ATOM 4182 C CA . SER B 1 87 ? 49.094 -6.594 50.344 1 13.23 87 SER B CA 1
ATOM 4183 C C . SER B 1 87 ? 47.719 -6.285 50.938 1 13.23 87 SER B C 1
ATOM 4185 O O . SER B 1 87 ? 47 -7.188 51.375 1 13.23 87 SER B O 1
ATOM 4187 N N . ALA B 1 88 ? 47.344 -5.016 51.094 1 13.8 88 ALA B N 1
ATOM 4188 C CA . ALA B 1 88 ? 47.062 -4.766 52.5 1 13.8 88 ALA B CA 1
ATOM 4189 C C . ALA B 1 88 ? 45.875 -5.578 52.969 1 13.8 88 ALA B C 1
ATOM 4191 O O . ALA B 1 88 ? 45 -5.926 52.188 1 13.8 88 ALA B O 1
ATOM 4192 N N . PRO B 1 89 ? 45.844 -5.598 54.438 1 14.18 89 PRO B N 1
ATOM 4193 C CA . PRO B 1 89 ? 45.5 -6.48 55.562 1 14.18 89 PRO B CA 1
ATOM 4194 C C . PRO B 1 89 ? 44 -6.605 55.812 1 14.18 89 PRO B C 1
ATOM 4196 O O . PRO B 1 89 ? 43.219 -5.934 55.125 1 14.18 89 PRO B O 1
ATOM 4199 N N . SER B 1 90 ? 43.719 -6.445 57.188 1 13.3 90 SER B N 1
ATOM 4200 C CA . SER B 1 90 ? 43.312 -7.336 58.25 1 13.3 90 SER B CA 1
ATOM 4201 C C . SER B 1 90 ? 41.844 -7.148 58.594 1 13.3 90 SER B C 1
ATOM 4203 O O . SER B 1 90 ? 41.094 -8.125 58.719 1 13.3 90 SER B O 1
ATOM 4205 N N . LEU B 1 91 ? 41.531 -5.891 59.188 1 13.82 91 LEU B N 1
ATOM 4206 C CA . LEU B 1 91 ? 41.062 -5.887 60.562 1 13.82 91 LEU B CA 1
ATOM 4207 C C . LEU B 1 91 ? 39.656 -6.469 60.656 1 13.82 91 LEU B C 1
ATOM 4209 O O . LEU B 1 91 ? 38.906 -6.492 59.688 1 13.82 91 LEU B O 1
ATOM 4213 N N . THR B 1 92 ? 39.188 -6.449 62 1 13.53 92 THR B N 1
ATOM 4214 C CA . THR B 1 92 ? 38.719 -7.258 63.125 1 13.53 92 THR B CA 1
ATOM 4215 C C . THR B 1 92 ? 37.188 -7.188 63.188 1 13.53 92 THR B C 1
ATOM 4217 O O . THR B 1 92 ? 36.5 -8.219 63.188 1 13.53 92 THR B O 1
ATOM 4220 N N . SER B 1 93 ? 36.688 -6.207 64.062 1 13.77 93 SER B N 1
ATOM 4221 C CA . SER B 1 93 ? 36.125 -6.547 65.375 1 13.77 93 SER B CA 1
ATOM 4222 C C . SER B 1 93 ? 34.656 -6.887 65.25 1 13.77 93 SER B C 1
ATOM 4224 O O . SER B 1 93 ? 34 -6.613 64.25 1 13.77 93 SER B O 1
ATOM 4226 N N . ARG B 1 94 ? 33.969 -6.414 66.438 1 13.4 94 ARG B N 1
ATOM 4227 C CA . ARG B 1 94 ? 33.312 -7.039 67.625 1 13.4 94 ARG B CA 1
ATOM 4228 C C . ARG B 1 94 ? 31.812 -7.145 67.375 1 13.4 94 ARG B C 1
ATOM 4230 O O . ARG B 1 94 ? 31.234 -8.227 67.562 1 13.4 94 ARG B O 1
ATOM 4237 N N . ASN B 1 95 ? 31.156 -6.117 68.062 1 13.74 95 ASN B N 1
ATOM 4238 C CA . ASN B 1 95 ? 30.406 -6.324 69.25 1 13.74 95 ASN B CA 1
ATOM 4239 C C . ASN B 1 95 ? 28.984 -6.797 69 1 13.74 95 ASN B C 1
ATOM 4241 O O . ASN B 1 95 ? 28.5 -6.688 67.875 1 13.74 95 ASN B O 1
ATOM 4245 N N . GLY B 1 96 ? 28.094 -6.348 70 1 13.88 96 GLY B N 1
ATOM 4246 C CA . GLY B 1 96 ? 27.281 -6.871 71.062 1 13.88 96 GLY B CA 1
ATOM 4247 C C . GLY B 1 96 ? 25.844 -7.16 70.625 1 13.88 96 GLY B C 1
ATOM 4248 O O . GLY B 1 96 ? 25.453 -6.922 69.5 1 13.88 96 GLY B O 1
ATOM 4249 N N . SER B 1 97 ? 24.938 -6.688 71.625 1 13.62 97 SER B N 1
ATOM 4250 C CA . SER B 1 97 ? 24.078 -7.359 72.562 1 13.62 97 SER B CA 1
ATOM 4251 C C . SER B 1 97 ? 22.656 -7.496 72 1 13.62 97 SER B C 1
ATOM 4253 O O . SER B 1 97 ? 22.094 -8.594 72 1 13.62 97 SER B O 1
ATOM 4255 N N . PHE B 1 98 ? 21.828 -6.41 72.25 1 14.23 98 PHE B N 1
ATOM 4256 C CA . PHE B 1 98 ? 20.766 -6.547 73.25 1 14.23 98 PHE B CA 1
ATOM 4257 C C . PHE B 1 98 ? 19.578 -7.293 72.688 1 14.23 98 PHE B C 1
ATOM 4259 O O . PHE B 1 98 ? 19.359 -7.289 71.5 1 14.23 98 PHE B O 1
ATOM 4266 N N . GLN B 1 99 ? 18.75 -7.762 73.75 1 13.38 99 GLN B N 1
ATOM 4267 C CA . GLN B 1 99 ? 17.859 -8.812 74.25 1 13.38 99 GLN B CA 1
ATOM 4268 C C . GLN B 1 99 ? 16.438 -8.641 73.75 1 13.38 99 GLN B C 1
ATOM 4270 O O . GLN B 1 99 ? 15.82 -9.602 73.312 1 13.38 99 GLN B O 1
ATOM 4275 N N . SER B 1 100 ? 15.758 -7.57 74.188 1 13.91 100 SER B N 1
ATOM 4276 C CA . SER B 1 100 ? 14.68 -7.891 75.125 1 13.91 100 SER B CA 1
ATOM 4277 C C . SER B 1 100 ? 13.492 -8.516 74.438 1 13.91 100 SER B C 1
ATOM 4279 O O . SER B 1 100 ? 13.414 -8.469 73.188 1 13.91 100 SER B O 1
ATOM 4281 N N . GLN B 1 101 ? 12.289 -7.988 74.938 1 14.2 101 GLN B N 1
ATOM 4282 C CA . GLN B 1 101 ? 11.172 -8.492 75.75 1 14.2 101 GLN B CA 1
ATOM 4283 C C . GLN B 1 101 ? 10.062 -9.039 74.875 1 14.2 101 GLN B C 1
ATOM 4285 O O . GLN B 1 101 ? 9.945 -8.648 73.688 1 14.2 101 GLN B O 1
ATOM 4290 N N . ARG B 1 102 ? 9.227 -9.75 75.625 1 13.9 102 ARG B N 1
ATOM 4291 C CA . ARG B 1 102 ? 8.352 -10.922 75.688 1 13.9 102 ARG B CA 1
ATOM 4292 C C . ARG B 1 102 ? 7.004 -10.602 75 1 13.9 102 ARG B C 1
ATOM 4294 O O . ARG B 1 102 ? 6.453 -11.406 74.25 1 13.9 102 ARG B O 1
ATOM 4301 N N . THR B 1 103 ? 6.336 -9.461 75.5 1 14.3 103 THR B N 1
ATOM 4302 C CA . THR B 1 103 ? 5.133 -9.867 76.25 1 14.3 103 THR B CA 1
ATOM 4303 C C . THR B 1 103 ? 4.117 -10.484 75.25 1 14.3 103 THR B C 1
ATOM 4305 O O . THR B 1 103 ? 4.223 -10.312 74.062 1 14.3 103 THR B O 1
ATOM 4308 N N . GLY B 1 104 ? 2.789 -10.359 75.875 1 13.95 104 GLY B N 1
ATOM 4309 C CA . GLY B 1 104 ? 1.735 -11.258 76.312 1 13.95 104 GLY B CA 1
ATOM 4310 C C . GLY B 1 104 ? 0.761 -11.617 75.188 1 13.95 104 GLY B C 1
ATOM 4311 O O . GLY B 1 104 ? 1.029 -11.367 74 1 13.95 104 GLY B O 1
ATOM 4312 N N . ASP B 1 105 ? -0.546 -11.242 75.625 1 14.55 105 ASP B N 1
ATOM 4313 C CA . ASP B 1 105 ? -1.625 -12.156 76 1 14.55 105 ASP B CA 1
ATOM 4314 C C . ASP B 1 105 ? -2.457 -12.539 74.75 1 14.55 105 ASP B C 1
ATOM 4316 O O . ASP B 1 105 ? -2.611 -13.719 74.438 1 14.55 105 ASP B O 1
ATOM 4320 N N . SER B 1 106 ? -3.717 -11.914 74.875 1 15.66 106 SER B N 1
ATOM 4321 C CA . SER B 1 106 ? -4.945 -12.656 75.125 1 15.66 106 SER B CA 1
ATOM 4322 C C . SER B 1 106 ? -5.527 -13.227 73.812 1 15.66 106 SER B C 1
ATOM 4324 O O . SER B 1 106 ? -5.16 -12.797 72.75 1 15.66 106 SER B O 1
ATOM 4326 N N . GLY B 1 107 ? -6.84 -13.5 74.062 1 15.48 107 GLY B N 1
ATOM 4327 C CA . GLY B 1 107 ? -7.641 -14.711 74 1 15.48 107 GLY B CA 1
ATOM 4328 C C . GLY B 1 107 ? -8.273 -14.93 72.688 1 15.48 107 GLY B C 1
ATOM 4329 O O . GLY B 1 107 ? -8.172 -16.016 72.125 1 15.48 107 GLY B O 1
ATOM 4330 N N . PRO B 1 108 ? -9.211 -13.922 72.375 1 17.88 108 PRO B N 1
ATOM 4331 C CA . PRO B 1 108 ? -10.453 -14.703 72.312 1 17.88 108 PRO B CA 1
ATOM 4332 C C . PRO B 1 108 ? -10.516 -15.633 71.125 1 17.88 108 PRO B C 1
ATOM 4334 O O . PRO B 1 108 ? -9.766 -15.445 70.125 1 17.88 108 PRO B O 1
ATOM 4337 N N . PRO B 1 109 ? -11.805 -16.25 71.125 1 17.44 109 PRO B N 1
ATOM 4338 C CA . PRO B 1 109 ? -12.227 -17.609 70.812 1 17.44 109 PRO B CA 1
ATOM 4339 C C . PRO B 1 109 ? -12.25 -17.859 69.312 1 17.44 109 PRO B C 1
ATOM 4341 O O . PRO B 1 109 ? -12.219 -16.922 68.5 1 17.44 109 PRO B O 1
ATOM 4344 N N . PRO B 1 110 ? -12.797 -19.062 69.125 1 17.58 110 PRO B N 1
ATOM 4345 C CA . PRO B 1 110 ? -12.617 -20.125 68.125 1 17.58 110 PRO B CA 1
ATOM 4346 C C . PRO B 1 110 ? -13.484 -19.906 66.938 1 17.58 110 PRO B C 1
ATOM 4348 O O . PRO B 1 110 ? -13.477 -20.734 66 1 17.58 110 PRO B O 1
ATOM 4351 N N . LEU B 1 111 ? -14.094 -18.656 66.75 1 19.47 111 LEU B N 1
ATOM 4352 C CA . LEU B 1 111 ? -15.297 -19.016 66.062 1 19.47 111 LEU B CA 1
ATOM 4353 C C . LEU B 1 111 ? -14.953 -19.859 64.812 1 19.47 111 LEU B C 1
ATOM 4355 O O . LEU B 1 111 ? -13.867 -19.734 64.25 1 19.47 111 LEU B O 1
ATOM 4359 N N . SER B 1 112 ? -15.867 -20.891 64.75 1 17.17 112 SER B N 1
ATOM 4360 C CA . SER B 1 112 ? -15.891 -22.141 64 1 17.17 112 SER B CA 1
ATOM 4361 C C . SER B 1 112 ? -15.797 -21.875 62.5 1 17.17 112 SER B C 1
ATOM 4363 O O . SER B 1 112 ? -16.312 -20.875 62 1 17.17 112 SER B O 1
ATOM 4365 N N . PRO B 1 113 ? -15.102 -22.781 61.906 1 18.42 113 PRO B N 1
ATOM 4366 C CA . PRO B 1 113 ? -14.594 -22.781 60.531 1 18.42 113 PRO B CA 1
ATOM 4367 C C . PRO B 1 113 ? -15.68 -23.094 59.5 1 18.42 113 PRO B C 1
ATOM 4369 O O . PRO B 1 113 ? -15.406 -23.109 58.281 1 18.42 113 PRO B O 1
ATOM 4372 N N . THR B 1 114 ? -16.953 -22.609 59.625 1 20.27 114 THR B N 1
ATOM 4373 C CA . THR B 1 114 ? -17.688 -23.438 58.688 1 20.27 114 THR B CA 1
ATOM 4374 C C . THR B 1 114 ? -16.984 -23.453 57.312 1 20.27 114 THR B C 1
ATOM 4376 O O . THR B 1 114 ? -16.625 -22.406 56.781 1 20.27 114 THR B O 1
ATOM 4379 N N . ARG B 1 115 ? -16.594 -24.656 57.062 1 17.42 115 ARG B N 1
ATOM 4380 C CA . ARG B 1 115 ? -15.797 -25.078 55.906 1 17.42 115 ARG B CA 1
ATOM 4381 C C . ARG B 1 115 ? -16.562 -24.891 54.594 1 17.42 115 ARG B C 1
ATOM 4383 O O . ARG B 1 115 ? -17.562 -25.578 54.344 1 17.42 115 ARG B O 1
ATOM 4390 N N . SER B 1 116 ? -17.062 -23.719 54.375 1 19.39 116 SER B N 1
ATOM 4391 C CA . SER B 1 116 ? -17.672 -23.672 53.062 1 19.39 116 SER B CA 1
ATOM 4392 C C . SER B 1 116 ? -16.766 -24.312 52 1 19.39 116 SER B C 1
ATOM 4394 O O . SER B 1 116 ? -15.586 -23.969 51.906 1 19.39 116 SER B O 1
ATOM 4396 N N . GLU B 1 117 ? -17.109 -25.578 51.75 1 18.78 117 GLU B N 1
ATOM 4397 C CA . GLU B 1 117 ? -16.438 -26.453 50.812 1 18.78 117 GLU B CA 1
ATOM 4398 C C . GLU B 1 117 ? -16.328 -25.797 49.438 1 18.78 117 GLU B C 1
ATOM 4400 O O . GLU B 1 117 ? -17.359 -25.422 48.844 1 18.78 117 GLU B O 1
ATOM 4405 N N . SER B 1 118 ? -15.438 -24.938 49.312 1 19.53 118 SER B N 1
ATOM 4406 C CA . SER B 1 118 ? -15.023 -24.344 48.062 1 19.53 118 SER B CA 1
ATOM 4407 C C . SER B 1 118 ? -14.711 -25.406 47 1 19.53 118 SER B C 1
ATOM 4409 O O . SER B 1 118 ? -13.773 -26.188 47.188 1 19.53 118 SER B O 1
ATOM 4411 N N . SER B 1 119 ? -15.719 -26.188 46.75 1 20.92 119 SER B N 1
ATOM 4412 C CA . SER B 1 119 ? -15.281 -27.109 45.719 1 20.92 119 SER B CA 1
ATOM 4413 C C . SER B 1 119 ? -14.555 -26.359 44.594 1 20.92 119 SER B C 1
ATOM 4415 O O . SER B 1 119 ? -15.086 -25.406 44.031 1 20.92 119 SER B O 1
ATOM 4417 N N . THR B 1 120 ? -13.32 -26.328 44.844 1 21.33 120 THR B N 1
ATOM 4418 C CA . THR B 1 120 ? -12.297 -25.906 43.875 1 21.33 120 THR B CA 1
ATOM 4419 C C . THR B 1 120 ? -12.414 -26.703 42.562 1 21.33 120 THR B C 1
ATOM 4421 O O . THR B 1 120 ? -12.047 -27.875 42.531 1 21.33 120 THR B O 1
ATOM 4424 N N . ALA B 1 121 ? -13.531 -26.922 42.156 1 21.7 121 ALA B N 1
ATOM 4425 C CA . ALA B 1 121 ? -13.336 -27.609 40.875 1 21.7 121 ALA B CA 1
ATOM 4426 C C . ALA B 1 121 ? -12.273 -26.906 40.031 1 21.7 121 ALA B C 1
ATOM 4428 O O . ALA B 1 121 ? -12.422 -25.734 39.719 1 21.7 121 ALA B O 1
ATOM 4429 N N . THR B 1 122 ? -11.094 -27.312 40.344 1 24.7 122 THR B N 1
ATOM 4430 C CA . THR B 1 122 ? -9.961 -26.953 39.5 1 24.7 122 THR B CA 1
ATOM 4431 C C . THR B 1 122 ? -10.258 -27.25 38.031 1 24.7 122 THR B C 1
ATOM 4433 O O . THR B 1 122 ? -10.234 -28.406 37.594 1 24.7 122 THR B O 1
ATOM 4436 N N . GLY B 1 123 ? -11.414 -27.047 37.625 1 23.36 123 GLY B N 1
ATOM 4437 C CA . GLY B 1 123 ? -11.391 -27.25 36.188 1 23.36 123 GLY B CA 1
ATOM 4438 C C . GLY B 1 123 ? -10.188 -26.609 35.5 1 23.36 123 GLY B C 1
ATOM 4439 O O . GLY B 1 123 ? -10.062 -25.375 35.5 1 23.36 123 GLY B O 1
ATOM 4440 N N . LYS B 1 124 ? -9.172 -27.328 35.688 1 25.7 124 LYS B N 1
ATOM 4441 C CA . LYS B 1 124 ? -7.984 -26.953 34.938 1 25.7 124 LYS B CA 1
ATOM 4442 C C . LYS B 1 124 ? -8.344 -26.609 33.469 1 25.7 124 LYS B C 1
ATOM 4444 O O . LYS B 1 124 ? -8.867 -27.453 32.75 1 25.7 124 LYS B O 1
ATOM 4449 N N . THR B 1 125 ? -8.984 -25.5 33.281 1 30.09 125 THR B N 1
ATOM 4450 C CA . THR B 1 125 ? -8.859 -25.078 31.891 1 30.09 125 THR B CA 1
ATOM 4451 C C . THR B 1 125 ? -7.559 -25.609 31.281 1 30.09 125 THR B C 1
ATOM 4453 O O . THR B 1 125 ? -6.469 -25.266 31.734 1 30.09 125 THR B O 1
ATOM 4456 N N . THR B 1 126 ? -7.652 -26.906 31.125 1 29.75 126 THR B N 1
ATOM 4457 C CA . THR B 1 126 ? -6.523 -27.297 30.281 1 29.75 126 THR B CA 1
ATOM 4458 C C . THR B 1 126 ? -6.191 -26.188 29.281 1 29.75 126 THR B C 1
ATOM 4460 O O . THR B 1 126 ? -7.047 -25.781 28.484 1 29.75 126 THR B O 1
ATOM 4463 N N . THR B 1 127 ? -5.668 -25.156 29.781 1 31.77 127 THR B N 1
ATOM 4464 C CA . THR B 1 127 ? -4.941 -24.375 28.797 1 31.77 127 THR B CA 1
ATOM 4465 C C . THR B 1 127 ? -4.465 -25.25 27.641 1 31.77 127 THR B C 1
ATOM 4467 O O . THR B 1 127 ? -3.639 -26.141 27.844 1 31.77 127 THR B O 1
ATOM 4470 N N . THR B 1 128 ? -5.426 -25.875 27 1 33.78 128 THR B N 1
ATOM 4471 C CA . THR B 1 128 ? -4.824 -26.484 25.828 1 33.78 128 THR B CA 1
ATOM 4472 C C . THR B 1 128 ? -3.49 -25.828 25.5 1 33.78 128 THR B C 1
ATOM 4474 O O . THR B 1 128 ? -3.418 -24.609 25.328 1 33.78 128 THR B O 1
ATOM 4477 N N . SER B 1 129 ? -2.6 -26.344 26.078 1 37.47 129 SER B N 1
ATOM 4478 C CA . SER B 1 129 ? -1.226 -25.938 25.812 1 37.47 129 SER B CA 1
ATOM 4479 C C . SER B 1 129 ? -1.061 -25.422 24.391 1 37.47 129 SER B C 1
ATOM 4481 O O . SER B 1 129 ? -1.294 -26.172 23.438 1 37.47 129 SER B O 1
ATOM 4483 N N . ARG B 1 130 ? -1.636 -24.375 24.125 1 42.81 130 ARG B N 1
ATOM 4484 C CA . ARG B 1 130 ? -1.192 -23.844 22.828 1 42.81 130 ARG B CA 1
ATOM 4485 C C . ARG B 1 130 ? 0.185 -24.375 22.469 1 42.81 130 ARG B C 1
ATOM 4487 O O . ARG B 1 130 ? 1.181 -24.047 23.109 1 42.81 130 ARG B O 1
ATOM 4494 N N . ARG B 1 131 ? 0.226 -25.688 22.156 1 45.31 131 ARG B N 1
ATOM 4495 C CA . ARG B 1 131 ? 1.503 -26.234 21.703 1 45.31 131 ARG B CA 1
ATOM 4496 C C . ARG B 1 131 ? 2.354 -25.156 21.031 1 45.31 131 ARG B C 1
ATOM 4498 O O . ARG B 1 131 ? 1.879 -24.453 20.141 1 45.31 131 ARG B O 1
ATOM 4505 N N . ALA B 1 132 ? 3.402 -24.906 21.594 1 57.34 132 ALA B N 1
ATOM 4506 C CA . ALA B 1 132 ? 4.418 -23.922 21.234 1 57.34 132 ALA B CA 1
ATOM 4507 C C . ALA B 1 132 ? 4.797 -24.016 19.766 1 57.34 132 ALA B C 1
ATOM 4509 O O . ALA B 1 132 ? 5.051 -25.125 19.25 1 57.34 132 ALA B O 1
ATOM 4510 N N . LYS B 1 133 ? 4.266 -23.188 18.938 1 69.25 133 LYS B N 1
ATOM 4511 C CA . LYS B 1 133 ? 4.734 -23.109 17.547 1 69.25 133 LYS B CA 1
ATOM 4512 C C . LYS B 1 133 ? 6.246 -22.906 17.5 1 69.25 133 LYS B C 1
ATOM 4514 O O . LYS B 1 133 ? 6.824 -22.297 18.406 1 69.25 133 LYS B O 1
ATOM 4519 N N . SER B 1 134 ? 6.871 -23.719 16.656 1 65.31 134 SER B N 1
ATOM 4520 C CA . SER B 1 134 ? 8.305 -23.531 16.453 1 65.31 134 SER B CA 1
ATOM 4521 C C . SER B 1 134 ? 8.609 -22.219 15.734 1 65.31 134 SER B C 1
ATOM 4523 O O . SER B 1 134 ? 8.102 -21.969 14.641 1 65.31 134 SER B O 1
ATOM 4525 N N . PRO B 1 135 ? 9.273 -21.328 16.406 1 71.81 135 PRO B N 1
ATOM 4526 C CA . PRO B 1 135 ? 9.617 -20.062 15.758 1 71.81 135 PRO B CA 1
ATOM 4527 C C . PRO B 1 135 ? 10.562 -20.25 14.578 1 71.81 135 PRO B C 1
ATOM 4529 O O . PRO B 1 135 ? 11.422 -21.141 14.602 1 71.81 135 PRO B O 1
ATOM 4532 N N . VAL B 1 136 ? 10.297 -19.688 13.477 1 77.81 136 VAL B N 1
ATOM 4533 C CA . VAL B 1 136 ? 11.18 -19.688 12.312 1 77.81 136 VAL B CA 1
ATOM 4534 C C . VAL B 1 136 ? 11.672 -18.266 12.031 1 77.81 136 VAL B C 1
ATOM 4536 O O . VAL B 1 136 ? 10.891 -17.406 11.641 1 77.81 136 VAL B O 1
ATOM 4539 N N . LYS B 1 137 ? 12.93 -17.969 12.273 1 73.19 137 LYS B N 1
ATOM 4540 C CA . LYS B 1 137 ? 13.477 -16.641 12.055 1 73.19 137 LYS B CA 1
ATOM 4541 C C . LYS B 1 137 ? 14.492 -16.625 10.914 1 73.19 137 LYS B C 1
ATOM 4543 O O . LYS B 1 137 ? 14.711 -15.602 10.273 1 73.19 137 LYS B O 1
ATOM 4548 N N . SER B 1 138 ? 15.039 -17.875 10.781 1 80.06 138 SER B N 1
ATOM 4549 C CA . SER B 1 138 ? 16.078 -17.969 9.758 1 80.06 138 SER B CA 1
ATOM 4550 C C . SER B 1 138 ? 15.914 -19.234 8.922 1 80.06 138 SER B C 1
ATOM 4552 O O . SER B 1 138 ? 15.125 -20.109 9.273 1 80.06 138 SER B O 1
ATOM 4554 N N . VAL B 1 139 ? 16.625 -19.25 7.863 1 83.31 139 VAL B N 1
ATOM 4555 C CA . VAL B 1 139 ? 16.609 -20.422 6.984 1 83.31 139 VAL B CA 1
ATOM 4556 C C . VAL B 1 139 ? 17.156 -21.641 7.73 1 83.31 139 VAL B C 1
ATOM 4558 O O . VAL B 1 139 ? 16.75 -22.766 7.469 1 83.31 139 VAL B O 1
ATOM 4561 N N . ALA B 1 140 ? 17.953 -21.422 8.656 1 81.44 140 ALA B N 1
ATOM 4562 C CA . ALA B 1 140 ? 18.531 -22.5 9.445 1 81.44 140 ALA B CA 1
ATOM 4563 C C . ALA B 1 140 ? 17.438 -23.234 10.227 1 81.44 140 ALA B C 1
ATOM 4565 O O . ALA B 1 140 ? 17.516 -24.453 10.414 1 81.44 140 ALA B O 1
ATOM 4566 N N . ASP B 1 141 ? 16.469 -22.516 10.609 1 83.06 141 ASP B N 1
ATOM 4567 C CA . ASP B 1 141 ? 15.367 -23.094 11.359 1 83.06 141 ASP B CA 1
ATOM 4568 C C . ASP B 1 141 ? 14.57 -24.062 10.492 1 83.06 141 ASP B C 1
ATOM 4570 O O . ASP B 1 141 ? 13.922 -24.984 11.008 1 83.06 141 ASP B O 1
ATOM 4574 N N . LEU B 1 142 ? 14.633 -23.922 9.227 1 88.56 142 LEU B N 1
ATOM 4575 C CA . LEU B 1 142 ? 13.859 -24.719 8.297 1 88.56 142 LEU B CA 1
ATOM 4576 C C . LEU B 1 142 ? 14.5 -26.094 8.102 1 88.56 142 LEU B C 1
ATOM 4578 O O . LEU B 1 142 ? 13.875 -27.016 7.559 1 88.56 142 LEU B O 1
ATOM 4582 N N . TYR B 1 143 ? 15.688 -26.25 8.539 1 83.69 143 TYR B N 1
ATOM 4583 C CA . TYR B 1 143 ? 16.406 -27.516 8.445 1 83.69 143 TYR B CA 1
ATOM 4584 C C . TYR B 1 143 ? 15.695 -28.594 9.242 1 83.69 143 TYR B C 1
ATOM 4586 O O . TYR B 1 143 ? 15.836 -29.797 8.945 1 83.69 143 TYR B O 1
ATOM 4594 N N . LEU B 1 144 ? 14.906 -28.203 10.195 1 83.94 144 LEU B N 1
ATOM 4595 C CA . LEU B 1 144 ? 14.25 -29.141 11.102 1 83.94 144 LEU B CA 1
ATOM 4596 C C . LEU B 1 144 ? 12.852 -29.484 10.594 1 83.94 144 LEU B C 1
ATOM 4598 O O . LEU B 1 144 ? 12.102 -30.188 11.273 1 83.94 144 LEU B O 1
ATOM 4602 N N . ALA B 1 145 ? 12.602 -29.016 9.469 1 90.25 145 ALA B N 1
ATOM 4603 C CA . ALA B 1 145 ? 11.289 -29.328 8.906 1 90.25 145 ALA B CA 1
ATOM 4604 C C . ALA B 1 145 ? 11.172 -30.797 8.555 1 90.25 145 ALA B C 1
ATOM 4606 O O . ALA B 1 145 ? 12.141 -31.422 8.094 1 90.25 145 ALA B O 1
ATOM 4607 N N . ALA B 1 146 ? 9.961 -31.406 8.758 1 87.38 146 ALA B N 1
ATOM 4608 C CA . ALA B 1 146 ? 9.719 -32.812 8.406 1 87.38 146 ALA B CA 1
ATOM 4609 C C . ALA B 1 146 ? 9.945 -33.062 6.918 1 87.38 146 ALA B C 1
ATOM 4611 O O . ALA B 1 146 ? 10.633 -34 6.535 1 87.38 146 ALA B O 1
ATOM 4612 N N . LYS B 1 147 ? 9.273 -32.312 6.164 1 89.88 147 LYS B N 1
ATOM 4613 C CA . LYS B 1 147 ? 9.68 -32.25 4.762 1 89.88 147 LYS B CA 1
ATOM 4614 C C . LYS B 1 147 ? 10.758 -31.188 4.559 1 89.88 147 LYS B C 1
ATOM 4616 O O . LYS B 1 147 ? 10.508 -30 4.723 1 89.88 147 LYS B O 1
ATOM 4621 N N . GLN B 1 148 ? 11.844 -31.594 4.152 1 90.75 148 GLN B N 1
ATOM 4622 C CA . GLN B 1 148 ? 13.039 -30.766 4.188 1 90.75 148 GLN B CA 1
ATOM 4623 C C . GLN B 1 148 ? 12.977 -29.641 3.145 1 90.75 148 GLN B C 1
ATOM 4625 O O . GLN B 1 148 ? 12.312 -29.797 2.115 1 90.75 148 GLN B O 1
ATOM 4630 N N . PHE B 1 149 ? 13.695 -28.578 3.506 1 93.62 149 PHE B N 1
ATOM 4631 C CA . PHE B 1 149 ? 13.938 -27.516 2.543 1 93.62 149 PHE B CA 1
ATOM 4632 C C . PHE B 1 149 ? 15.391 -27.516 2.084 1 93.62 149 PHE B C 1
ATOM 4634 O O . PHE B 1 149 ? 16.312 -27.688 2.895 1 93.62 149 PHE B O 1
ATOM 4641 N N . GLU B 1 150 ? 15.562 -27.406 0.86 1 94 150 GLU B N 1
ATOM 4642 C CA . GLU B 1 150 ? 16.891 -27.25 0.278 1 94 150 GLU B CA 1
ATOM 4643 C C . GLU B 1 150 ? 17 -25.938 -0.514 1 94 150 GLU B C 1
ATOM 4645 O O . GLU B 1 150 ? 16.094 -25.609 -1.279 1 94 150 GLU B O 1
ATOM 4650 N N . PHE B 1 151 ? 18.031 -25.219 -0.272 1 93.94 151 PHE B N 1
ATOM 4651 C CA . PHE B 1 151 ? 18.281 -23.953 -0.965 1 93.94 151 PHE B CA 1
ATOM 4652 C C . PHE B 1 151 ? 19.484 -24.062 -1.876 1 93.94 151 PHE B C 1
ATOM 4654 O O . PHE B 1 151 ? 20.547 -24.531 -1.451 1 93.94 151 PHE B O 1
ATOM 4661 N N . ASP B 1 152 ? 19.297 -23.688 -3.104 1 92.75 152 ASP B N 1
ATOM 4662 C CA . ASP B 1 152 ? 20.438 -23.766 -4.012 1 92.75 152 ASP B CA 1
ATOM 4663 C C . ASP B 1 152 ? 20.391 -22.641 -5.047 1 92.75 152 ASP B C 1
ATOM 4665 O O . ASP B 1 152 ? 19.547 -21.75 -4.953 1 92.75 152 ASP B O 1
ATOM 4669 N N . ASN B 1 153 ? 21.438 -22.641 -5.965 1 90.81 153 ASN B N 1
ATOM 4670 C CA . ASN B 1 153 ? 21.531 -21.656 -7.043 1 90.81 153 ASN B CA 1
ATOM 4671 C C . ASN B 1 153 ? 21.531 -22.328 -8.414 1 90.81 153 ASN B C 1
ATOM 4673 O O . ASN B 1 153 ? 22.062 -21.781 -9.375 1 90.81 153 ASN B O 1
ATOM 4677 N N . GLU B 1 154 ? 21 -23.516 -8.484 1 85.12 154 GLU B N 1
ATOM 4678 C CA . GLU B 1 154 ? 21.125 -24.344 -9.688 1 85.12 154 GLU B CA 1
ATOM 4679 C C . GLU B 1 154 ? 19.797 -24.422 -10.438 1 85.12 154 GLU B C 1
ATOM 4681 O O . GLU B 1 154 ? 19.609 -25.297 -11.281 1 85.12 154 GLU B O 1
ATOM 4686 N N . GLY B 1 155 ? 19 -23.578 -10.125 1 84.94 155 GLY B N 1
ATOM 4687 C CA . GLY B 1 155 ? 17.703 -23.672 -10.789 1 84.94 155 GLY B CA 1
ATOM 4688 C C . GLY B 1 155 ? 17.75 -23.234 -12.242 1 84.94 155 GLY B C 1
ATOM 4689 O O . GLY B 1 155 ? 18.531 -22.344 -12.602 1 84.94 155 GLY B O 1
ATOM 4690 N N . GLU B 1 156 ? 16.922 -23.969 -13.039 1 90.62 156 GLU B N 1
ATOM 4691 C CA . GLU B 1 156 ? 16.75 -23.594 -14.438 1 90.62 156 GLU B CA 1
ATOM 4692 C C . GLU B 1 156 ? 15.391 -22.938 -14.664 1 90.62 156 GLU B C 1
ATOM 4694 O O . GLU B 1 156 ? 14.391 -23.328 -14.047 1 90.62 156 GLU B O 1
ATOM 4699 N N . VAL B 1 157 ? 15.383 -21.969 -15.578 1 94.5 157 VAL B N 1
ATOM 4700 C CA . VAL B 1 157 ? 14.141 -21.281 -15.914 1 94.5 157 VAL B CA 1
ATOM 4701 C C . VAL B 1 157 ? 13.164 -22.281 -16.547 1 94.5 157 VAL B C 1
ATOM 4703 O O . VAL B 1 157 ? 13.5 -22.953 -17.531 1 94.5 157 VAL B O 1
ATOM 4706 N N . PRO B 1 158 ? 12.062 -22.438 -16 1 93.06 158 PRO B N 1
ATOM 4707 C CA . PRO B 1 158 ? 11.094 -23.406 -16.531 1 93.06 158 PRO B CA 1
ATOM 4708 C C . PRO B 1 158 ? 10.555 -23 -17.906 1 93.06 158 PRO B C 1
ATOM 4710 O O . PRO B 1 158 ? 10.727 -21.844 -18.328 1 93.06 158 PRO B O 1
ATOM 4713 N N . ASP B 1 159 ? 9.906 -24.031 -18.469 1 91.38 159 ASP B N 1
ATOM 4714 C CA . ASP B 1 159 ? 9.234 -23.766 -19.734 1 91.38 159 ASP B CA 1
ATOM 4715 C C . ASP B 1 159 ? 8.203 -22.656 -19.594 1 91.38 159 ASP B C 1
ATOM 4717 O O . ASP B 1 159 ? 7.488 -22.594 -18.594 1 91.38 159 ASP B O 1
ATOM 4721 N N . GLY B 1 160 ? 8.242 -21.75 -20.594 1 94 160 GLY B N 1
ATOM 4722 C CA . GLY B 1 160 ? 7.27 -20.672 -20.578 1 94 160 GLY B CA 1
ATOM 4723 C C . GLY B 1 160 ? 7.816 -19.375 -20.016 1 94 160 GLY B C 1
ATOM 4724 O O . GLY B 1 160 ? 7.184 -18.328 -20.125 1 94 160 GLY B O 1
ATOM 4725 N N . MET B 1 161 ? 9.008 -19.484 -19.422 1 96.81 161 MET B N 1
ATOM 4726 C CA . MET B 1 161 ? 9.594 -18.281 -18.844 1 96.81 161 MET B CA 1
ATOM 4727 C C . MET B 1 161 ? 10.93 -17.953 -19.484 1 96.81 161 MET B C 1
ATOM 4729 O O . MET B 1 161 ? 11.711 -17.172 -18.938 1 96.81 161 MET B O 1
ATOM 4733 N N . GLU B 1 162 ? 11.219 -18.469 -20.609 1 96.19 162 GLU B N 1
ATOM 4734 C CA . GLU B 1 162 ? 12.523 -18.375 -21.266 1 96.19 162 GLU B CA 1
ATOM 4735 C C . GLU B 1 162 ? 12.859 -16.922 -21.594 1 96.19 162 GLU B C 1
ATOM 4737 O O . GLU B 1 162 ? 14.031 -16.516 -21.562 1 96.19 162 GLU B O 1
ATOM 4742 N N . LYS B 1 163 ? 11.836 -16.141 -21.859 1 96.75 163 LYS B N 1
ATOM 4743 C CA . LYS B 1 163 ? 12.031 -14.742 -22.234 1 96.75 163 LYS B CA 1
ATOM 4744 C C . LYS B 1 163 ? 12.719 -13.969 -21.109 1 96.75 163 LYS B C 1
ATOM 4746 O O . LYS B 1 163 ? 13.305 -12.914 -21.344 1 96.75 163 LYS B O 1
ATOM 4751 N N . LEU B 1 164 ? 12.625 -14.461 -19.891 1 98.12 164 LEU B N 1
ATOM 4752 C CA . LEU B 1 164 ? 13.234 -13.781 -18.75 1 98.12 164 LEU B CA 1
ATOM 4753 C C . LEU B 1 164 ? 14.75 -13.68 -18.922 1 98.12 164 LEU B C 1
ATOM 4755 O O . LEU B 1 164 ? 15.367 -12.719 -18.453 1 98.12 164 LEU B O 1
ATOM 4759 N N . LEU B 1 165 ? 15.32 -14.68 -19.625 1 97.12 165 LEU B N 1
ATOM 4760 C CA . LEU B 1 165 ? 16.766 -14.68 -19.828 1 97.12 165 LEU B CA 1
ATOM 4761 C C . LEU B 1 165 ? 17.172 -13.531 -20.75 1 97.12 165 LEU B C 1
ATOM 4763 O O . LEU B 1 165 ? 18.188 -12.875 -20.516 1 97.12 165 LEU B O 1
ATOM 4767 N N . ASP B 1 166 ? 16.406 -13.281 -21.719 1 97 166 ASP B N 1
ATOM 4768 C CA . ASP B 1 166 ? 16.656 -12.148 -22.609 1 97 166 ASP B CA 1
ATOM 4769 C C . ASP B 1 166 ? 16.469 -10.82 -21.891 1 97 166 ASP B C 1
ATOM 4771 O O . ASP B 1 166 ? 17.266 -9.898 -22.047 1 97 166 ASP B O 1
ATOM 4775 N N . ILE B 1 167 ? 15.438 -10.719 -21.125 1 98 167 ILE B N 1
ATOM 4776 C CA . ILE B 1 167 ? 15.102 -9.492 -20.406 1 98 167 ILE B CA 1
ATOM 4777 C C . ILE B 1 167 ? 16.203 -9.164 -19.406 1 98 167 ILE B C 1
ATOM 4779 O O . ILE B 1 167 ? 16.578 -8.008 -19.234 1 98 167 ILE B O 1
ATOM 4783 N N . LYS B 1 168 ? 16.625 -10.211 -18.781 1 96.25 168 LYS B N 1
ATOM 4784 C CA . LYS B 1 168 ? 17.719 -10.062 -17.844 1 96.25 168 LYS B CA 1
ATOM 4785 C C . LYS B 1 168 ? 18.906 -9.344 -18.484 1 96.25 168 LYS B C 1
ATOM 4787 O O . LYS B 1 168 ? 19.625 -8.594 -17.812 1 96.25 168 LYS B O 1
ATOM 4792 N N . ASP B 1 169 ? 19.031 -9.562 -19.766 1 95.88 169 ASP B N 1
ATOM 4793 C CA . ASP B 1 169 ? 20.141 -8.961 -20.516 1 95.88 169 ASP B CA 1
ATOM 4794 C C . ASP B 1 169 ? 19.688 -7.691 -21.234 1 95.88 169 ASP B C 1
ATOM 4796 O O . ASP B 1 169 ? 20.344 -7.242 -22.172 1 95.88 169 ASP B O 1
ATOM 4800 N N . ASN B 1 170 ? 18.578 -7.133 -20.922 1 96.62 170 ASN B N 1
ATOM 4801 C CA . ASN B 1 170 ? 18.031 -5.855 -21.375 1 96.62 170 ASN B CA 1
ATOM 4802 C C . ASN B 1 170 ? 17.578 -5.922 -22.828 1 96.62 170 ASN B C 1
ATOM 4804 O O . ASN B 1 170 ? 17.547 -4.902 -23.516 1 96.62 170 ASN B O 1
ATOM 4808 N N . MET B 1 171 ? 17.281 -7.148 -23.25 1 97.06 171 MET B N 1
ATOM 4809 C CA . MET B 1 171 ? 16.797 -7.27 -24.625 1 97.06 171 MET B CA 1
ATOM 4810 C C . MET B 1 171 ? 15.344 -6.848 -24.734 1 97.06 171 MET B C 1
ATOM 4812 O O . MET B 1 171 ? 14.477 -7.387 -24.047 1 97.06 171 MET B O 1
ATOM 4816 N N . GLU B 1 172 ? 15.086 -5.863 -25.547 1 97.44 172 GLU B N 1
ATOM 4817 C CA . GLU B 1 172 ? 13.75 -5.438 -25.938 1 97.44 172 GLU B CA 1
ATOM 4818 C C . GLU B 1 172 ? 12.914 -5.027 -24.734 1 97.44 172 GLU B C 1
ATOM 4820 O O . GLU B 1 172 ? 11.766 -5.449 -24.578 1 97.44 172 GLU B O 1
ATOM 4825 N N . ILE B 1 173 ? 13.43 -4.195 -23.922 1 97.31 173 ILE B N 1
ATOM 4826 C CA . ILE B 1 173 ? 12.766 -3.871 -22.656 1 97.31 173 ILE B CA 1
ATOM 4827 C C . ILE B 1 173 ? 12.008 -2.557 -22.797 1 97.31 173 ILE B C 1
ATOM 4829 O O . ILE B 1 173 ? 11.102 -2.27 -22.016 1 97.31 173 ILE B O 1
ATOM 4833 N N . ILE B 1 174 ? 12.297 -1.746 -23.812 1 97.38 174 ILE B N 1
ATOM 4834 C CA . ILE B 1 174 ? 11.625 -0.457 -23.922 1 97.38 174 ILE B CA 1
ATOM 4835 C C . ILE B 1 174 ? 10.805 -0.414 -25.203 1 97.38 174 ILE B C 1
ATOM 4837 O O . ILE B 1 174 ? 11.219 -0.941 -26.234 1 97.38 174 ILE B O 1
ATOM 4841 N N . PRO B 1 175 ? 9.648 0.241 -25.156 1 97 175 PRO B N 1
ATOM 4842 C CA . PRO B 1 175 ? 8.852 0.376 -26.375 1 97 175 PRO B CA 1
ATOM 4843 C C . PRO B 1 175 ? 9.5 1.291 -27.406 1 97 175 PRO B C 1
ATOM 4845 O O . PRO B 1 175 ? 9.859 2.43 -27.094 1 97 175 PRO B O 1
ATOM 4848 N N . GLY B 1 176 ? 9.531 0.853 -28.609 1 96.69 176 GLY B N 1
ATOM 4849 C CA . GLY B 1 176 ? 10.195 1.591 -29.672 1 96.69 176 GLY B CA 1
ATOM 4850 C C . GLY B 1 176 ? 9.477 2.877 -30.031 1 96.69 176 GLY B C 1
ATOM 4851 O O . GLY B 1 176 ? 10.117 3.855 -30.438 1 96.69 176 GLY B O 1
ATOM 4852 N N . ILE B 1 177 ? 8.273 2.928 -29.828 1 96 177 ILE B N 1
ATOM 4853 C CA . ILE B 1 177 ? 7.43 4.023 -30.297 1 96 177 ILE B CA 1
ATOM 4854 C C . ILE B 1 177 ? 7.766 5.297 -29.516 1 96 177 ILE B C 1
ATOM 4856 O O . ILE B 1 177 ? 7.496 6.406 -29.984 1 96 177 ILE B O 1
ATOM 4860 N N . ILE B 1 178 ? 8.367 5.137 -28.297 1 96.56 178 ILE B N 1
ATOM 4861 C CA . ILE B 1 178 ? 8.711 6.328 -27.531 1 96.56 178 ILE B CA 1
ATOM 4862 C C . ILE B 1 178 ? 10.188 6.297 -27.172 1 96.56 178 ILE B C 1
ATOM 4864 O O . ILE B 1 178 ? 10.57 6.707 -26.062 1 96.56 178 ILE B O 1
ATOM 4868 N N . GLU B 1 179 ? 11.008 5.758 -27.984 1 96.31 179 GLU B N 1
ATOM 4869 C CA . GLU B 1 179 ? 12.438 5.617 -27.75 1 96.31 179 GLU B CA 1
ATOM 4870 C C . GLU B 1 179 ? 13.078 6.969 -27.438 1 96.31 179 GLU B C 1
ATOM 4872 O O . GLU B 1 179 ? 13.906 7.07 -26.531 1 96.31 179 GLU B O 1
ATOM 4877 N N . GLN B 1 180 ? 12.688 7.953 -28.078 1 95.56 180 GLN B N 1
ATOM 4878 C CA . GLN B 1 180 ? 13.266 9.281 -27.891 1 95.56 180 GLN B CA 1
ATOM 4879 C C . GLN B 1 180 ? 12.891 9.859 -26.531 1 95.56 180 GLN B C 1
ATOM 4881 O O . GLN B 1 180 ? 13.727 10.469 -25.859 1 95.56 180 GLN B O 1
ATOM 4886 N N . GLU B 1 181 ? 11.633 9.695 -26.188 1 96 181 GLU B N 1
ATOM 4887 C CA . GLU B 1 181 ? 11.18 10.18 -24.891 1 96 181 GLU B CA 1
ATOM 4888 C C . GLU B 1 181 ? 11.906 9.469 -23.75 1 96 181 GLU B C 1
ATOM 4890 O O . GLU B 1 181 ? 12.227 10.086 -22.734 1 96 181 GLU B O 1
ATOM 4895 N N . ILE B 1 182 ? 12.164 8.18 -23.953 1 96.94 182 ILE B N 1
ATOM 4896 C CA . ILE B 1 182 ? 12.859 7.41 -22.922 1 96.94 182 ILE B CA 1
ATOM 4897 C C . ILE B 1 182 ? 14.312 7.871 -22.828 1 96.94 182 ILE B C 1
ATOM 4899 O O . ILE B 1 182 ? 14.844 8.039 -21.734 1 96.94 182 ILE B O 1
ATOM 4903 N N . GLN B 1 183 ? 14.938 8.125 -23.969 1 96.62 183 GLN B N 1
ATOM 4904 C CA . GLN B 1 183 ? 16.297 8.641 -23.953 1 96.62 183 GLN B CA 1
ATOM 4905 C C . GLN B 1 183 ? 16.391 9.977 -23.234 1 96.62 183 GLN B C 1
ATOM 4907 O O . GLN B 1 183 ? 17.328 10.227 -22.484 1 96.62 183 GLN B O 1
ATOM 4912 N N . GLN B 1 184 ? 15.445 10.758 -23.438 1 95.75 184 GLN B N 1
ATOM 4913 C CA . GLN B 1 184 ? 15.398 12.047 -22.766 1 95.75 184 GLN B CA 1
ATOM 4914 C C . GLN B 1 184 ? 15.266 11.875 -21.25 1 95.75 184 GLN B C 1
ATOM 4916 O O . GLN B 1 184 ? 15.906 12.594 -20.484 1 95.75 184 GLN B O 1
ATOM 4921 N N . ALA B 1 185 ? 14.438 10.953 -20.906 1 94.38 185 ALA B N 1
ATOM 4922 C CA . ALA B 1 185 ? 14.219 10.703 -19.484 1 94.38 185 ALA B CA 1
ATOM 4923 C C . ALA B 1 185 ? 15.469 10.141 -18.828 1 94.38 185 ALA B C 1
ATOM 4925 O O . ALA B 1 185 ? 15.719 10.391 -17.641 1 94.38 185 ALA B O 1
ATOM 4926 N N . LEU B 1 186 ? 16.234 9.383 -19.531 1 93.81 186 LEU B N 1
ATOM 4927 C CA . LEU B 1 186 ? 17.469 8.773 -19.016 1 93.81 186 LEU B CA 1
ATOM 4928 C C . LEU B 1 186 ? 18.547 9.828 -18.812 1 93.81 186 LEU B C 1
ATOM 4930 O O . LEU B 1 186 ? 19.422 9.664 -17.969 1 93.81 186 LEU B O 1
ATOM 4934 N N . GLY B 1 187 ? 18.406 10.773 -19.5 1 87.5 187 GLY B N 1
ATOM 4935 C CA . GLY B 1 187 ? 19.438 11.797 -19.422 1 87.5 187 GLY B CA 1
ATOM 4936 C C . GLY B 1 187 ? 20.719 11.414 -20.156 1 87.5 187 GLY B C 1
ATOM 4937 O O . GLY B 1 187 ? 20.672 10.664 -21.125 1 87.5 187 GLY B O 1
ATOM 4938 N N . THR B 1 188 ? 21.812 12 -19.625 1 86.69 188 THR B N 1
ATOM 4939 C CA . THR B 1 188 ? 23.078 11.867 -20.328 1 86.69 188 THR B CA 1
ATOM 4940 C C . THR B 1 188 ? 23.891 10.711 -19.766 1 86.69 188 THR B C 1
ATOM 4942 O O . THR B 1 188 ? 24.859 10.258 -20.406 1 86.69 188 THR B O 1
ATOM 4945 N N . GLN B 1 189 ? 23.438 10.203 -18.766 1 83 189 GLN B N 1
ATOM 4946 C CA . GLN B 1 189 ? 24.266 9.211 -18.078 1 83 189 GLN B CA 1
ATOM 4947 C C . GLN B 1 189 ? 23.953 7.805 -18.578 1 83 189 GLN B C 1
ATOM 4949 O O . GLN B 1 189 ? 24.703 6.863 -18.297 1 83 189 GLN B O 1
ATOM 4954 N N . SER B 1 190 ? 22.875 7.672 -19.266 1 88.75 190 SER B N 1
ATOM 4955 C CA . SER B 1 190 ? 22.484 6.375 -19.812 1 88.75 190 SER B CA 1
ATOM 4956 C C . SER B 1 190 ? 22.016 6.496 -21.25 1 88.75 190 SER B C 1
ATOM 4958 O O . SER B 1 190 ? 21.422 7.504 -21.641 1 88.75 190 SER B O 1
ATOM 4960 N N . LYS B 1 191 ? 22.391 5.465 -21.984 1 92.19 191 LYS B N 1
ATOM 4961 C CA . LYS B 1 191 ? 22.031 5.477 -23.406 1 92.19 191 LYS B CA 1
ATOM 4962 C C . LYS B 1 191 ? 21.172 4.27 -23.766 1 92.19 191 LYS B C 1
ATOM 4964 O O . LYS B 1 191 ? 21.453 3.148 -23.328 1 92.19 191 LYS B O 1
ATOM 4969 N N . VAL B 1 192 ? 20.234 4.582 -24.531 1 95.88 192 VAL B N 1
ATOM 4970 C CA . VAL B 1 192 ? 19.422 3.504 -25.094 1 95.88 192 VAL B CA 1
ATOM 4971 C C . VAL B 1 192 ? 20.203 2.816 -26.219 1 95.88 192 VAL B C 1
ATOM 4973 O O . VAL B 1 192 ? 20.672 3.473 -27.156 1 95.88 192 VAL B O 1
ATOM 4976 N N . ARG B 1 193 ? 20.344 1.489 -26.047 1 95.75 193 ARG B N 1
ATOM 4977 C CA . ARG B 1 193 ? 21.016 0.699 -27.078 1 95.75 193 ARG B CA 1
ATOM 4978 C C . ARG B 1 193 ? 20 0.037 -28 1 95.75 193 ARG B C 1
ATOM 4980 O O . ARG B 1 193 ? 18.859 -0.237 -27.594 1 95.75 193 ARG B O 1
ATOM 4987 N N . PRO B 1 194 ? 20.391 -0.291 -29.172 1 95.56 194 PRO B N 1
ATOM 4988 C CA . PRO B 1 194 ? 19.453 -0.808 -30.172 1 95.56 194 PRO B CA 1
ATOM 4989 C C . PRO B 1 194 ? 18.781 -2.102 -29.719 1 95.56 194 PRO B C 1
ATOM 4991 O O . PRO B 1 194 ? 17.594 -2.312 -30 1 95.56 194 PRO B O 1
ATOM 4994 N N . TRP B 1 195 ? 19.484 -2.936 -29.031 1 96.31 195 TRP B N 1
ATOM 4995 C CA . TRP B 1 195 ? 18.922 -4.23 -28.672 1 96.31 195 TRP B CA 1
ATOM 4996 C C . TRP B 1 195 ? 17.906 -4.086 -27.547 1 96.31 195 TRP B C 1
ATOM 4998 O O . TRP B 1 195 ? 17.141 -5.008 -27.281 1 96.31 195 TRP B O 1
ATOM 5008 N N . MET B 1 196 ? 17.906 -2.949 -26.891 1 97.5 196 MET B N 1
ATOM 5009 C CA . MET B 1 196 ? 16.984 -2.703 -25.797 1 97.5 196 MET B CA 1
ATOM 5010 C C . MET B 1 196 ? 15.594 -2.363 -26.312 1 97.5 196 MET B C 1
ATOM 5012 O O . MET B 1 196 ? 14.617 -2.393 -25.562 1 97.5 196 MET B O 1
ATOM 5016 N N . VAL B 1 197 ? 15.477 -2.035 -27.578 1 97.62 197 VAL B N 1
ATOM 5017 C CA . VAL B 1 197 ? 14.258 -1.458 -28.141 1 97.62 197 VAL B CA 1
ATOM 5018 C C . VAL B 1 197 ? 13.359 -2.57 -28.688 1 97.62 197 VAL B C 1
ATOM 5020 O O . VAL B 1 197 ? 13.797 -3.375 -29.516 1 97.62 197 VAL B O 1
ATOM 5023 N N . ASP B 1 198 ? 12.211 -2.609 -28.156 1 96.56 198 ASP B N 1
ATOM 5024 C CA . ASP B 1 198 ? 11.18 -3.521 -28.641 1 96.56 198 ASP B CA 1
ATOM 5025 C C . ASP B 1 198 ? 10.352 -2.881 -29.75 1 96.56 198 ASP B C 1
ATOM 5027 O O . ASP B 1 198 ? 9.508 -2.02 -29.5 1 96.56 198 ASP B O 1
ATOM 5031 N N . LYS B 1 199 ? 10.375 -3.361 -30.906 1 92.31 199 LYS B N 1
ATOM 5032 C CA . LYS B 1 199 ? 9.688 -2.783 -32.062 1 92.31 199 LYS B CA 1
ATOM 5033 C C . LYS B 1 199 ? 8.492 -3.637 -32.469 1 92.31 199 LYS B C 1
ATOM 5035 O O . LYS B 1 199 ? 7.664 -3.207 -33.281 1 92.31 199 LYS B O 1
ATOM 5040 N N . ASP B 1 200 ? 8.344 -4.688 -31.797 1 88.75 200 ASP B N 1
ATOM 5041 C CA . ASP B 1 200 ? 7.387 -5.672 -32.281 1 88.75 200 ASP B CA 1
ATOM 5042 C C . ASP B 1 200 ? 6.098 -5.633 -31.469 1 88.75 200 ASP B C 1
ATOM 5044 O O . ASP B 1 200 ? 5.016 -5.918 -32 1 88.75 200 ASP B O 1
ATOM 5048 N N . THR B 1 201 ? 6.191 -5.32 -30.281 1 85.12 201 THR B N 1
ATOM 5049 C CA . THR B 1 201 ? 5 -5.328 -29.438 1 85.12 201 THR B CA 1
ATOM 5050 C C . THR B 1 201 ? 4.133 -4.105 -29.719 1 85.12 201 THR B C 1
ATOM 5052 O O . THR B 1 201 ? 4.57 -2.969 -29.516 1 85.12 201 THR B O 1
ATOM 5055 N N . PRO B 1 202 ? 2.961 -4.387 -30.125 1 85.94 202 PRO B N 1
ATOM 5056 C CA . PRO B 1 202 ? 2.078 -3.26 -30.438 1 85.94 202 PRO B CA 1
ATOM 5057 C C . PRO B 1 202 ? 1.612 -2.516 -29.188 1 85.94 202 PRO B C 1
ATOM 5059 O O . PRO B 1 202 ? 1.182 -3.145 -28.219 1 85.94 202 PRO B O 1
ATOM 5062 N N . THR B 1 203 ? 1.831 -1.219 -29.156 1 90.19 203 THR B N 1
ATOM 5063 C CA . THR B 1 203 ? 1.359 -0.324 -28.109 1 90.19 203 THR B CA 1
ATOM 5064 C C . THR B 1 203 ? 1.128 1.081 -28.656 1 90.19 203 THR B C 1
ATOM 5066 O O . THR B 1 203 ? 1.82 1.514 -29.578 1 90.19 203 THR B O 1
ATOM 5069 N N . SER B 1 204 ? 0.068 1.685 -28.156 1 91.81 204 SER B N 1
ATOM 5070 C CA . SER B 1 204 ? -0.157 3.064 -28.578 1 91.81 204 SER B CA 1
ATOM 5071 C C . SER B 1 204 ? 0.841 4.012 -27.922 1 91.81 204 SER B C 1
ATOM 5073 O O . SER B 1 204 ? 1.364 3.719 -26.844 1 91.81 204 SER B O 1
ATOM 5075 N N . ARG B 1 205 ? 1.096 5.094 -28.609 1 92.12 205 ARG B N 1
ATOM 5076 C CA . ARG B 1 205 ? 1.986 6.109 -28.047 1 92.12 205 ARG B CA 1
ATOM 5077 C C . ARG B 1 205 ? 1.461 6.637 -26.719 1 92.12 205 ARG B C 1
ATOM 5079 O O . ARG B 1 205 ? 2.23 6.836 -25.781 1 92.12 205 ARG B O 1
ATOM 5086 N N . GLU B 1 206 ? 0.184 6.805 -26.625 1 88.56 206 GLU B N 1
ATOM 5087 C CA . GLU B 1 206 ? -0.459 7.293 -25.406 1 88.56 206 GLU B CA 1
ATOM 5088 C C . GLU B 1 206 ? -0.23 6.336 -24.234 1 88.56 206 GLU B C 1
ATOM 5090 O O . GLU B 1 206 ? 0.111 6.766 -23.125 1 88.56 206 GLU B O 1
ATOM 5095 N N . THR B 1 207 ? -0.358 5.105 -24.531 1 92 207 THR B N 1
ATOM 5096 C CA . THR B 1 207 ? -0.172 4.09 -23.516 1 92 207 THR B CA 1
ATOM 5097 C C . THR B 1 207 ? 1.287 4.027 -23.062 1 92 207 THR B C 1
ATOM 5099 O O . THR B 1 207 ? 1.576 3.91 -21.875 1 92 207 THR B O 1
ATOM 5102 N N . ALA B 1 208 ? 2.125 4.125 -24.047 1 95.12 208 ALA B N 1
ATOM 5103 C CA . ALA B 1 208 ? 3.555 4.055 -23.75 1 95.12 208 ALA B CA 1
ATOM 5104 C C . ALA B 1 208 ? 4.008 5.258 -22.922 1 95.12 208 ALA B C 1
ATOM 5106 O O . ALA B 1 208 ? 4.82 5.121 -22.016 1 95.12 208 ALA B O 1
ATOM 5107 N N . LEU B 1 209 ? 3.486 6.391 -23.188 1 93.69 209 LEU B N 1
ATOM 5108 C CA . LEU B 1 209 ? 3.844 7.598 -22.453 1 93.69 209 LEU B CA 1
ATOM 5109 C C . LEU B 1 209 ? 3.287 7.559 -21.031 1 93.69 209 LEU B C 1
ATOM 5111 O O . LEU B 1 209 ? 3.947 8 -20.094 1 93.69 209 LEU B O 1
ATOM 5115 N N . ARG B 1 210 ? 2.102 7.07 -20.938 1 92.81 210 ARG B N 1
ATOM 5116 C CA . ARG B 1 210 ? 1.513 6.91 -19.609 1 92.81 210 ARG B CA 1
ATOM 5117 C C . ARG B 1 210 ? 2.357 5.98 -18.75 1 92.81 210 ARG B C 1
ATOM 5119 O O . ARG B 1 210 ? 2.582 6.258 -17.562 1 92.81 210 ARG B O 1
ATOM 5126 N N . GLU B 1 211 ? 2.771 4.922 -19.359 1 95.44 211 GLU B N 1
ATOM 5127 C CA . GLU B 1 211 ? 3.623 3.98 -18.641 1 95.44 211 GLU B CA 1
ATOM 5128 C C . GLU B 1 211 ? 4.934 4.637 -18.219 1 95.44 211 GLU B C 1
ATOM 5130 O O . GLU B 1 211 ? 5.391 4.449 -17.078 1 95.44 211 GLU B O 1
ATOM 5135 N N . LEU B 1 212 ? 5.508 5.359 -19.109 1 96.56 212 LEU B N 1
ATOM 5136 C CA . LEU B 1 212 ? 6.738 6.07 -18.781 1 96.56 212 LEU B CA 1
ATOM 5137 C C . LEU B 1 212 ? 6.531 6.992 -17.594 1 96.56 212 LEU B C 1
ATOM 5139 O O . LEU B 1 212 ? 7.371 7.039 -16.688 1 96.56 212 LEU B O 1
ATOM 5143 N N . ASP B 1 213 ? 5.449 7.664 -17.578 1 94.56 213 ASP B N 1
ATOM 5144 C CA . ASP B 1 213 ? 5.133 8.57 -16.469 1 94.56 213 ASP B CA 1
ATOM 5145 C C . ASP B 1 213 ? 5.008 7.805 -15.148 1 94.56 213 ASP B C 1
ATOM 5147 O O . ASP B 1 213 ? 5.504 8.25 -14.117 1 94.56 213 ASP B O 1
ATOM 5151 N N . GLU B 1 214 ? 4.363 6.688 -15.195 1 96 214 GLU B N 1
ATOM 5152 C CA . GLU B 1 214 ? 4.211 5.852 -14.008 1 96 214 GLU B CA 1
ATOM 5153 C C . GLU B 1 214 ? 5.559 5.32 -13.531 1 96 214 GLU B C 1
ATOM 5155 O O . GLU B 1 214 ? 5.824 5.273 -12.328 1 96 214 GLU B O 1
ATOM 5160 N N . LEU B 1 215 ? 6.387 4.965 -14.453 1 98.06 215 LEU B N 1
ATOM 5161 C CA . LEU B 1 215 ? 7.684 4.414 -14.086 1 98.06 215 LEU B CA 1
ATOM 5162 C C . LEU B 1 215 ? 8.578 5.488 -13.469 1 98.06 215 LEU B C 1
ATOM 5164 O O . LEU B 1 215 ? 9.367 5.207 -12.562 1 98.06 215 LEU B O 1
ATOM 5168 N N . ARG B 1 216 ? 8.422 6.672 -13.922 1 96.44 216 ARG B N 1
ATOM 5169 C CA . ARG B 1 216 ? 9.164 7.777 -13.32 1 96.44 216 ARG B CA 1
ATOM 5170 C C . ARG B 1 216 ? 8.719 8.016 -11.883 1 96.44 216 ARG B C 1
ATOM 5172 O O . ARG B 1 216 ? 9.539 8.289 -11 1 96.44 216 ARG B O 1
ATOM 5179 N N . LEU B 1 217 ? 7.449 7.918 -11.703 1 95.81 217 LEU B N 1
ATOM 5180 C CA . LEU B 1 217 ? 6.926 8.07 -10.344 1 95.81 217 LEU B CA 1
ATOM 5181 C C . LEU B 1 217 ? 7.445 6.961 -9.438 1 95.81 217 LEU B C 1
ATOM 5183 O O . LEU B 1 217 ? 7.816 7.215 -8.289 1 95.81 217 LEU B O 1
ATOM 5187 N N . ILE B 1 218 ? 7.457 5.781 -9.93 1 97.75 218 ILE B N 1
ATOM 5188 C CA . ILE B 1 218 ? 7.965 4.645 -9.172 1 97.75 218 ILE B CA 1
ATOM 5189 C C . ILE B 1 218 ? 9.43 4.875 -8.82 1 97.75 218 ILE B C 1
ATOM 5191 O O . ILE B 1 218 ? 9.852 4.621 -7.684 1 97.75 218 ILE B O 1
ATOM 5195 N N . LEU B 1 219 ? 10.172 5.34 -9.758 1 97.25 219 LEU B N 1
ATOM 5196 C CA . LEU B 1 219 ? 11.586 5.625 -9.539 1 97.25 219 LEU B CA 1
ATOM 5197 C C . LEU B 1 219 ? 11.773 6.672 -8.445 1 97.25 219 LEU B C 1
ATOM 5199 O O . LEU B 1 219 ? 12.617 6.512 -7.566 1 97.25 219 LEU B O 1
ATOM 5203 N N . GLU B 1 220 ? 11 7.668 -8.508 1 96 220 GLU B N 1
ATOM 5204 C CA . GLU B 1 220 ? 11.07 8.734 -7.52 1 96 220 GLU B CA 1
ATOM 5205 C C . GLU B 1 220 ? 10.727 8.219 -6.125 1 96 220 GLU B C 1
ATOM 5207 O O . GLU B 1 220 ? 11.406 8.555 -5.148 1 96 220 GLU B O 1
ATOM 5212 N N . GLU B 1 221 ? 9.719 7.445 -6.07 1 97.31 221 GLU B N 1
ATOM 5213 C CA . GLU B 1 221 ? 9.305 6.887 -4.789 1 97.31 221 GLU B CA 1
ATOM 5214 C C . GLU B 1 221 ? 10.359 5.922 -4.242 1 97.31 221 GLU B C 1
ATOM 5216 O O . GLU B 1 221 ? 10.586 5.867 -3.035 1 97.31 221 GLU B O 1
ATOM 5221 N N . SER B 1 222 ? 10.914 5.137 -5.148 1 97.88 222 SER B N 1
ATOM 5222 C CA . SER B 1 222 ? 11.977 4.227 -4.738 1 97.88 222 SER B CA 1
ATOM 5223 C C . SER B 1 222 ? 13.148 4.984 -4.137 1 97.88 222 SER B C 1
ATOM 5225 O O . SER B 1 222 ? 13.672 4.598 -3.09 1 97.88 222 SER B O 1
ATOM 5227 N N . GLN B 1 223 ? 13.531 6.043 -4.734 1 96.12 223 GLN B N 1
ATOM 5228 C CA . GLN B 1 223 ? 14.625 6.875 -4.234 1 96.12 223 GLN B CA 1
ATOM 5229 C C . GLN B 1 223 ? 14.258 7.5 -2.889 1 96.12 223 GLN B C 1
ATOM 5231 O O . GLN B 1 223 ? 15.086 7.543 -1.976 1 96.12 223 GLN B O 1
ATOM 5236 N N . PHE B 1 224 ? 13.109 7.961 -2.836 1 95.25 224 PHE B N 1
ATOM 5237 C CA . PHE B 1 224 ? 12.641 8.547 -1.587 1 95.25 224 PHE B CA 1
ATOM 5238 C C . PHE B 1 224 ? 12.719 7.535 -0.451 1 95.25 224 PHE B C 1
ATOM 5240 O O . PHE B 1 224 ? 13.227 7.84 0.626 1 95.25 224 PHE B O 1
ATOM 5247 N N . CYS B 1 225 ? 12.148 6.34 -0.724 1 96.06 225 CYS B N 1
ATOM 5248 C CA . CYS B 1 225 ? 12.133 5.301 0.301 1 96.06 225 CYS B CA 1
ATOM 5249 C C . CYS B 1 225 ? 13.547 4.953 0.748 1 96.06 225 CYS B C 1
ATOM 5251 O O . CYS B 1 225 ? 13.797 4.77 1.939 1 96.06 225 CYS B O 1
ATOM 5253 N N . GLU B 1 226 ? 14.477 4.859 -0.139 1 94.25 226 GLU B N 1
ATOM 5254 C CA . GLU B 1 226 ? 15.859 4.535 0.176 1 94.25 226 GLU B CA 1
ATOM 5255 C C . GLU B 1 226 ? 16.516 5.648 0.987 1 94.25 226 GLU B C 1
ATOM 5257 O O . GLU B 1 226 ? 17.141 5.387 2.016 1 94.25 226 GLU B O 1
ATOM 5262 N N . ASN B 1 227 ? 16.328 6.848 0.542 1 92.88 227 ASN B N 1
ATOM 5263 C CA . ASN B 1 227 ? 17 8 1.13 1 92.88 227 ASN B CA 1
ATOM 5264 C C . ASN B 1 227 ? 16.516 8.273 2.551 1 92.88 227 ASN B C 1
ATOM 5266 O O . ASN B 1 227 ? 17.281 8.727 3.398 1 92.88 227 ASN B O 1
ATOM 5270 N N . PHE B 1 228 ? 15.266 7.957 2.799 1 92.81 228 PHE B N 1
ATOM 5271 C CA . PHE B 1 228 ? 14.695 8.367 4.074 1 92.81 228 PHE B CA 1
ATOM 5272 C C . PHE B 1 228 ? 14.43 7.156 4.965 1 92.81 228 PHE B C 1
ATOM 5274 O O . PHE B 1 228 ? 13.789 7.277 6.008 1 92.81 228 PHE B O 1
ATOM 5281 N N . GLY B 1 229 ? 14.898 6.031 4.539 1 91.94 229 GLY B N 1
ATOM 5282 C CA . GLY B 1 229 ? 14.719 4.848 5.363 1 91.94 229 GLY B CA 1
ATOM 5283 C C . GLY B 1 229 ? 13.266 4.52 5.629 1 91.94 229 GLY B C 1
ATOM 5284 O O . GLY B 1 229 ? 12.859 4.328 6.777 1 91.94 229 GLY B O 1
ATOM 5285 N N . ALA B 1 230 ? 12.469 4.477 4.527 1 94.62 230 ALA B N 1
ATOM 5286 C CA . ALA B 1 230 ? 11.039 4.219 4.672 1 94.62 230 ALA B CA 1
ATOM 5287 C C . ALA B 1 230 ? 10.781 2.777 5.105 1 94.62 230 ALA B C 1
ATOM 5289 O O . ALA B 1 230 ? 11.609 1.896 4.879 1 94.62 230 ALA B O 1
ATOM 5290 N N . SER B 1 231 ? 9.695 2.592 5.754 1 94.75 231 SER B N 1
ATOM 5291 C CA . SER B 1 231 ? 9.289 1.277 6.242 1 94.75 231 SER B CA 1
ATOM 5292 C C . SER B 1 231 ? 8.938 0.342 5.094 1 94.75 231 SER B C 1
ATOM 5294 O O . SER B 1 231 ? 8.727 0.791 3.963 1 94.75 231 SER B O 1
ATOM 5296 N N . GLU B 1 232 ? 8.797 -0.925 5.406 1 94.62 232 GLU B N 1
ATOM 5297 C CA . GLU B 1 232 ? 8.359 -1.935 4.449 1 94.62 232 GLU B CA 1
ATOM 5298 C C . GLU B 1 232 ? 6.977 -1.608 3.898 1 94.62 232 GLU B C 1
ATOM 5300 O O . GLU B 1 232 ? 6.734 -1.736 2.697 1 94.62 232 GLU B O 1
ATOM 5305 N N . ALA B 1 233 ? 6.121 -1.174 4.711 1 94.75 233 ALA B N 1
ATOM 5306 C CA . ALA B 1 233 ? 4.777 -0.795 4.285 1 94.75 233 ALA B CA 1
ATOM 5307 C C . ALA B 1 233 ? 4.82 0.382 3.316 1 94.75 233 ALA B C 1
ATOM 5309 O O . ALA B 1 233 ? 4.051 0.425 2.35 1 94.75 233 ALA B O 1
ATOM 5310 N N . ALA B 1 234 ? 5.672 1.33 3.584 1 95.62 234 ALA B N 1
ATOM 5311 C CA . ALA B 1 234 ? 5.824 2.48 2.695 1 95.62 234 ALA B CA 1
ATOM 5312 C C . ALA B 1 234 ? 6.391 2.057 1.343 1 95.62 234 ALA B C 1
ATOM 5314 O O . ALA B 1 234 ? 5.949 2.545 0.299 1 95.62 234 ALA B O 1
ATOM 5315 N N . TRP B 1 235 ? 7.34 1.125 1.356 1 96.62 235 TRP B N 1
ATOM 5316 C CA . TRP B 1 235 ? 7.848 0.546 0.117 1 96.62 235 TRP B CA 1
ATOM 5317 C C . TRP B 1 235 ? 6.73 -0.137 -0.664 1 96.62 235 TRP B C 1
ATOM 5319 O O . TRP B 1 235 ? 6.621 0.035 -1.88 1 96.62 235 TRP B O 1
ATOM 5329 N N . ASN B 1 236 ? 5.93 -0.868 -0.012 1 96.5 236 ASN B N 1
ATOM 5330 C CA . ASN B 1 236 ? 4.824 -1.578 -0.646 1 96.5 236 ASN B CA 1
ATOM 5331 C C . ASN B 1 236 ? 3.828 -0.612 -1.278 1 96.5 236 ASN B C 1
ATOM 5333 O O . ASN B 1 236 ? 3.365 -0.834 -2.398 1 96.5 236 ASN B O 1
ATOM 5337 N N . ASP B 1 237 ? 3.629 0.453 -0.603 1 93.75 237 ASP B N 1
ATOM 5338 C CA . ASP B 1 237 ? 2.67 1.456 -1.057 1 93.75 237 ASP B CA 1
ATOM 5339 C C . A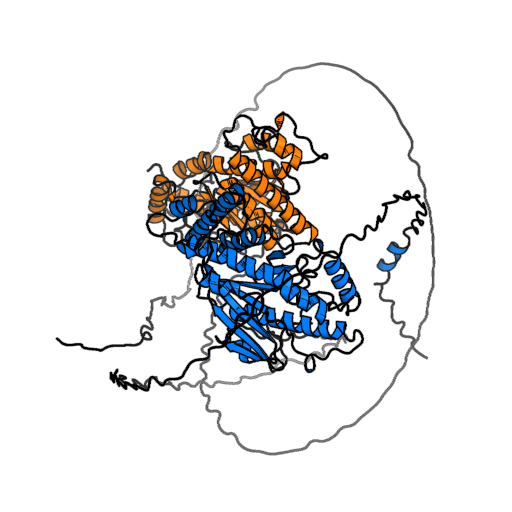SP B 1 237 ? 3.215 2.234 -2.252 1 93.75 237 ASP B C 1
ATOM 5341 O O . ASP B 1 237 ? 2.543 2.352 -3.279 1 93.75 237 ASP B O 1
ATOM 5345 N N . GLY B 1 238 ? 4.348 2.709 -2.078 1 95 238 GLY B N 1
ATOM 5346 C CA . GLY B 1 238 ? 4.887 3.66 -3.035 1 95 238 GLY B CA 1
ATOM 5347 C C . GLY B 1 238 ? 5.562 2.998 -4.223 1 95 238 GLY B C 1
ATOM 5348 O O . GLY B 1 238 ? 5.707 3.611 -5.281 1 95 238 GLY B O 1
ATOM 5349 N N . VAL B 1 239 ? 5.945 1.721 -4.043 1 98 239 VAL B N 1
ATOM 5350 C CA . VAL B 1 239 ? 6.773 1.13 -5.09 1 98 239 VAL B CA 1
ATOM 5351 C C . VAL B 1 239 ? 6.172 -0.202 -5.535 1 98 239 VAL B C 1
ATOM 5353 O O . VAL B 1 239 ? 5.676 -0.324 -6.656 1 98 239 VAL B O 1
ATOM 5356 N N . THR B 1 240 ? 6.117 -1.185 -4.641 1 98.19 240 THR B N 1
ATOM 5357 C CA . THR B 1 240 ? 5.785 -2.555 -5.012 1 98.19 240 THR B CA 1
ATOM 5358 C C . THR B 1 240 ? 4.383 -2.627 -5.609 1 98.19 240 THR B C 1
ATOM 5360 O O . THR B 1 240 ? 4.18 -3.229 -6.668 1 98.19 240 THR B O 1
ATOM 5363 N N . SER B 1 241 ? 3.496 -2.096 -4.895 1 97.25 241 SER B N 1
ATOM 5364 C CA . SER B 1 241 ? 2.117 -2.119 -5.371 1 97.25 241 SER B CA 1
ATOM 5365 C C . SER B 1 241 ? 1.993 -1.449 -6.738 1 97.25 241 SER B C 1
ATOM 5367 O O . SER B 1 241 ? 1.31 -1.962 -7.625 1 97.25 241 SER B O 1
ATOM 5369 N N . ARG B 1 242 ? 2.629 -0.366 -6.922 1 96.94 242 ARG B N 1
ATOM 5370 C CA . ARG B 1 242 ? 2.561 0.374 -8.18 1 96.94 242 ARG B CA 1
ATOM 5371 C C . ARG B 1 242 ? 3.197 -0.417 -9.312 1 96.94 242 ARG B C 1
ATOM 5373 O O . ARG B 1 242 ? 2.691 -0.413 -10.438 1 96.94 242 ARG B O 1
ATOM 5380 N N . VAL B 1 243 ? 4.262 -1.082 -9 1 98.62 243 VAL B N 1
ATOM 5381 C CA . VAL B 1 243 ? 4.918 -1.938 -9.984 1 98.62 243 VAL B CA 1
ATOM 5382 C C . VAL B 1 243 ? 3.957 -3.035 -10.438 1 98.62 243 VAL B C 1
ATOM 5384 O O . VAL B 1 243 ? 3.807 -3.279 -11.641 1 98.62 243 VAL B O 1
ATOM 5387 N N . LEU B 1 244 ? 3.336 -3.604 -9.508 1 98.69 244 LEU B N 1
ATOM 5388 C CA . LEU B 1 244 ? 2.445 -4.719 -9.812 1 98.69 244 LEU B CA 1
ATOM 5389 C C . LEU B 1 244 ? 1.221 -4.238 -10.586 1 98.69 244 LEU B C 1
ATOM 5391 O O . LEU B 1 244 ? 0.793 -4.891 -11.539 1 98.69 244 LEU B O 1
ATOM 5395 N N . PHE B 1 245 ? 0.694 -3.07 -10.227 1 97.75 245 PHE B N 1
ATOM 5396 C CA . PHE B 1 245 ? -0.433 -2.508 -10.961 1 97.75 245 PHE B CA 1
ATOM 5397 C C . PHE B 1 245 ? -0.045 -2.211 -12.406 1 97.75 245 PHE B C 1
ATOM 5399 O O . PHE B 1 245 ? -0.788 -2.537 -13.336 1 97.75 245 PHE B O 1
ATOM 5406 N N . GLU B 1 246 ? 1.084 -1.615 -12.539 1 97.12 246 GLU B N 1
ATOM 5407 C CA . GLU B 1 246 ? 1.509 -1.249 -13.883 1 97.12 246 GLU B CA 1
ATOM 5408 C C . GLU B 1 246 ? 1.777 -2.488 -14.734 1 97.12 246 GLU B C 1
ATOM 5410 O O . GLU B 1 246 ? 1.379 -2.547 -15.898 1 97.12 246 GLU B O 1
ATOM 5415 N N . ALA B 1 247 ? 2.438 -3.479 -14.188 1 98.38 247 ALA B N 1
ATOM 5416 C CA . ALA B 1 247 ? 2.814 -4.688 -14.914 1 98.38 247 ALA B CA 1
ATOM 5417 C C . ALA B 1 247 ? 1.58 -5.445 -15.391 1 98.38 247 ALA B C 1
ATOM 5419 O O . ALA B 1 247 ? 1.582 -6.02 -16.484 1 98.38 247 ALA B O 1
ATOM 5420 N N . LEU B 1 248 ? 0.542 -5.398 -14.602 1 97.81 248 LEU B N 1
ATOM 5421 C CA . LEU B 1 248 ? -0.58 -6.289 -14.875 1 97.81 248 LEU B CA 1
ATOM 5422 C C . LEU B 1 248 ? -1.749 -5.523 -15.484 1 97.81 248 LEU B C 1
ATOM 5424 O O . LEU B 1 248 ? -2.803 -6.102 -15.758 1 97.81 248 LEU B O 1
ATOM 5428 N N . ARG B 1 249 ? -1.554 -4.301 -15.672 1 93.25 249 ARG B N 1
ATOM 5429 C CA . ARG B 1 249 ? -2.615 -3.396 -16.109 1 93.25 249 ARG B CA 1
ATOM 5430 C C . ARG B 1 249 ? -3.305 -3.922 -17.359 1 93.25 249 ARG B C 1
ATOM 5432 O O . ARG B 1 249 ? -4.523 -3.818 -17.5 1 93.25 249 ARG B O 1
ATOM 5439 N N . ALA B 1 250 ? -2.625 -4.5 -18.25 1 91.44 250 ALA B N 1
ATOM 5440 C CA . ALA B 1 250 ? -3.176 -4.895 -19.547 1 91.44 250 ALA B CA 1
ATOM 5441 C C . ALA B 1 250 ? -3.439 -6.398 -19.594 1 91.44 250 ALA B C 1
ATOM 5443 O O . ALA B 1 250 ? -3.615 -6.973 -20.672 1 91.44 250 ALA B O 1
ATOM 5444 N N . ILE B 1 251 ? -3.443 -7.012 -18.438 1 94.75 251 ILE B N 1
ATOM 5445 C CA . ILE B 1 251 ? -3.652 -8.453 -18.359 1 94.75 251 ILE B CA 1
ATOM 5446 C C . ILE B 1 251 ? -4.828 -8.758 -17.438 1 94.75 251 ILE B C 1
ATOM 5448 O O . ILE B 1 251 ? -4.629 -9.125 -16.266 1 94.75 251 ILE B O 1
ATOM 5452 N N . PRO B 1 252 ? -6.008 -8.711 -17.922 1 92.38 252 PRO B N 1
ATOM 5453 C CA . PRO B 1 252 ? -7.195 -8.828 -17.078 1 92.38 252 PRO B CA 1
ATOM 5454 C C . PRO B 1 252 ? -7.328 -10.203 -16.422 1 92.38 252 PRO B C 1
ATOM 5456 O O . PRO B 1 252 ? -8.039 -10.352 -15.422 1 92.38 252 PRO B O 1
ATOM 5459 N N . SER B 1 253 ? -6.605 -11.18 -16.984 1 96.19 253 SER B N 1
ATOM 5460 C CA . SER B 1 253 ? -6.742 -12.547 -16.484 1 96.19 253 SER B CA 1
ATOM 5461 C C . SER B 1 253 ? -5.852 -12.789 -15.281 1 96.19 253 SER B C 1
ATOM 5463 O O . SER B 1 253 ? -5.945 -13.836 -14.625 1 96.19 253 SER B O 1
ATOM 5465 N N . VAL B 1 254 ? -4.992 -11.875 -15 1 98.25 254 VAL B N 1
ATOM 5466 C CA . VAL B 1 254 ? -4.098 -11.984 -13.852 1 98.25 254 VAL B CA 1
ATOM 5467 C C . VAL B 1 254 ? -4.164 -10.703 -13.016 1 98.25 254 VAL B C 1
ATOM 5469 O O . VAL B 1 254 ? -4.195 -9.602 -13.562 1 98.25 254 VAL B O 1
ATOM 5472 N N . ARG B 1 255 ? -4.215 -10.891 -11.734 1 97.62 255 ARG B N 1
ATOM 5473 C CA . ARG B 1 255 ? -4.191 -9.75 -10.82 1 97.62 255 ARG B CA 1
ATOM 5474 C C . ARG B 1 255 ? -3.32 -10.039 -9.602 1 97.62 255 ARG B C 1
ATOM 5476 O O . ARG B 1 255 ? -3.145 -11.195 -9.219 1 97.62 255 ARG B O 1
ATOM 5483 N N . HIS B 1 256 ? -2.789 -8.984 -9.039 1 98.5 256 HIS B N 1
ATOM 5484 C CA . HIS B 1 256 ? -2.066 -9.164 -7.785 1 98.5 256 HIS B CA 1
ATOM 5485 C C . HIS B 1 256 ? -2.959 -8.859 -6.586 1 98.5 256 HIS B C 1
ATOM 5487 O O . HIS B 1 256 ? -3.965 -8.164 -6.715 1 98.5 256 HIS B O 1
ATOM 5493 N N . HIS B 1 257 ? -2.568 -9.461 -5.461 1 98.31 257 HIS B N 1
ATOM 5494 C CA . HIS B 1 257 ? -3.254 -9.211 -4.199 1 98.31 257 HIS B CA 1
ATOM 5495 C C . HIS B 1 257 ? -2.26 -8.898 -3.084 1 98.31 257 HIS B C 1
ATOM 5497 O O . HIS B 1 257 ? -1.193 -9.516 -3.008 1 98.31 257 HIS B O 1
ATOM 5503 N N . ASN B 1 258 ? -2.631 -7.852 -2.314 1 97.75 258 ASN B N 1
ATOM 5504 C CA . ASN B 1 258 ? -1.976 -7.688 -1.021 1 97.75 258 ASN B CA 1
ATOM 5505 C C . ASN B 1 258 ? -2.42 -8.758 -0.027 1 97.75 258 ASN B C 1
ATOM 5507 O O . ASN B 1 258 ? -3.582 -8.781 0.385 1 97.75 258 ASN B O 1
ATOM 5511 N N . ILE B 1 259 ? -1.481 -9.594 0.405 1 97.5 259 ILE B N 1
ATOM 5512 C CA . ILE B 1 259 ? -1.858 -10.703 1.274 1 97.5 259 ILE B CA 1
ATOM 5513 C C . ILE B 1 259 ? -1.069 -10.625 2.58 1 97.5 259 ILE B C 1
ATOM 5515 O O . ILE B 1 259 ? -0.699 -11.656 3.148 1 97.5 259 ILE B O 1
ATOM 5519 N N . THR B 1 260 ? -0.736 -9.5 3.016 1 95.38 260 THR B N 1
ATOM 5520 C CA . THR B 1 260 ? 0.07 -9.281 4.211 1 95.38 260 THR B CA 1
ATOM 5521 C C . THR B 1 260 ? -0.669 -9.766 5.457 1 95.38 260 THR B C 1
ATOM 5523 O O . THR B 1 260 ? -0.067 -9.922 6.52 1 95.38 260 THR B O 1
ATOM 5526 N N . THR B 1 261 ? -2 -9.984 5.379 1 93.75 261 THR B N 1
ATOM 5527 C CA . THR B 1 261 ? -2.768 -10.438 6.535 1 93.75 261 THR B CA 1
ATOM 5528 C C . THR B 1 261 ? -3.336 -11.828 6.301 1 93.75 261 THR B C 1
ATOM 5530 O O . THR B 1 261 ? -4.062 -12.359 7.145 1 93.75 261 THR B O 1
ATOM 5533 N N . ALA B 1 262 ? -3.047 -12.352 5.148 1 95.81 262 ALA B N 1
ATOM 5534 C CA . ALA B 1 262 ? -3.553 -13.688 4.848 1 95.81 262 ALA B CA 1
ATOM 5535 C C . ALA B 1 262 ? -2.826 -14.75 5.672 1 95.81 262 ALA B C 1
ATOM 5537 O O . ALA B 1 262 ? -1.615 -14.938 5.527 1 95.81 262 ALA B O 1
ATOM 5538 N N . ARG B 1 263 ? -3.562 -15.406 6.387 1 95 263 ARG B N 1
ATOM 5539 C CA . ARG B 1 263 ? -2.961 -16.438 7.234 1 95 263 ARG B CA 1
ATOM 5540 C C . ARG B 1 263 ? -3.07 -17.812 6.59 1 95 263 ARG B C 1
ATOM 5542 O O . ARG B 1 263 ? -4.066 -18.125 5.934 1 95 263 ARG B O 1
ATOM 5549 N N . LEU B 1 264 ? -2.066 -18.562 6.855 1 95.38 264 LEU B N 1
ATOM 5550 C CA . LEU B 1 264 ? -2.105 -19.953 6.434 1 95.38 264 LEU B CA 1
ATOM 5551 C C . LEU B 1 264 ? -3.146 -20.734 7.23 1 95.38 264 LEU B C 1
ATOM 5553 O O . LEU B 1 264 ? -3.293 -20.531 8.438 1 95.38 264 LEU B O 1
ATOM 5557 N N . GLU B 1 265 ? -3.811 -21.578 6.551 1 94.69 265 GLU B N 1
ATOM 5558 C CA . GLU B 1 265 ? -4.68 -22.516 7.273 1 94.69 265 GLU B CA 1
ATOM 5559 C C . GLU B 1 265 ? -3.867 -23.469 8.148 1 94.69 265 GLU B C 1
ATOM 5561 O O . GLU B 1 265 ? -2.82 -23.953 7.727 1 94.69 265 GLU B O 1
ATOM 5566 N N . ASN B 1 266 ? -4.363 -23.719 9.273 1 91.38 266 ASN B N 1
ATOM 5567 C CA . ASN B 1 266 ? -3.621 -24.484 10.273 1 91.38 266 ASN B CA 1
ATOM 5568 C C . ASN B 1 266 ? -3.264 -25.875 9.766 1 91.38 266 ASN B C 1
ATOM 5570 O O . ASN B 1 266 ? -2.18 -26.391 10.055 1 91.38 266 ASN B O 1
ATOM 5574 N N . CYS B 1 267 ? -4.102 -26.531 9.07 1 90.12 267 CYS B N 1
ATOM 5575 C CA . CYS B 1 267 ? -3.889 -27.891 8.602 1 90.12 267 CYS B CA 1
ATOM 5576 C C . CYS B 1 267 ? -2.764 -27.938 7.574 1 90.12 267 CYS B C 1
ATOM 5578 O O . CYS B 1 267 ? -2.264 -29.016 7.246 1 90.12 267 CYS B O 1
ATOM 5580 N N . LEU B 1 268 ? -2.348 -26.734 7.066 1 93.5 268 LEU B N 1
ATOM 5581 C CA . LEU B 1 268 ? -1.353 -26.703 6 1 93.5 268 LEU B CA 1
ATOM 5582 C C . LEU B 1 268 ? 0.003 -26.266 6.535 1 93.5 268 LEU B C 1
ATOM 5584 O O . LEU B 1 268 ? 0.997 -26.266 5.805 1 93.5 268 LEU B O 1
ATOM 5588 N N . LEU B 1 269 ? 0.029 -25.906 7.762 1 92.06 269 LEU B N 1
ATOM 5589 C CA . LEU B 1 269 ? 1.295 -25.469 8.336 1 92.06 269 LEU B CA 1
ATOM 5590 C C . LEU B 1 269 ? 2.311 -26.609 8.352 1 92.06 269 LEU B C 1
ATOM 5592 O O . LEU B 1 269 ? 2.014 -27.703 8.844 1 92.06 269 LEU B O 1
ATOM 5596 N N . PRO B 1 270 ? 3.486 -26.297 7.844 1 90.25 270 PRO B N 1
ATOM 5597 C CA . PRO B 1 270 ? 4.516 -27.328 7.945 1 90.25 270 PRO B CA 1
ATOM 5598 C C . PRO B 1 270 ? 4.855 -27.688 9.391 1 90.25 270 PRO B C 1
ATOM 5600 O O . PRO B 1 270 ? 4.68 -26.859 10.289 1 90.25 270 PRO B O 1
ATOM 5603 N N . VAL B 1 271 ? 5.324 -28.859 9.523 1 89.69 271 VAL B N 1
ATOM 5604 C CA . VAL B 1 271 ? 5.672 -29.344 10.859 1 89.69 271 VAL B CA 1
ATOM 5605 C C . VAL B 1 271 ? 7.168 -29.641 10.93 1 89.69 271 VAL B C 1
ATOM 5607 O O . VAL B 1 271 ? 7.805 -29.906 9.906 1 89.69 271 VAL B O 1
ATOM 5610 N N . ASP B 1 272 ? 7.629 -29.562 12.086 1 87.81 272 ASP B N 1
ATOM 5611 C CA . ASP B 1 272 ? 9.031 -29.906 12.266 1 87.81 272 ASP B CA 1
ATOM 5612 C C . ASP B 1 272 ? 9.195 -31.406 12.508 1 87.81 272 ASP B C 1
ATOM 5614 O O . ASP B 1 272 ? 8.227 -32.156 12.398 1 87.81 272 ASP B O 1
ATOM 5618 N N . LEU B 1 273 ? 10.438 -31.875 12.789 1 86.69 273 LEU B N 1
ATOM 5619 C CA . LEU B 1 273 ? 10.773 -33.281 12.953 1 86.69 273 LEU B CA 1
ATOM 5620 C C . LEU B 1 273 ? 10.047 -33.875 14.156 1 86.69 273 LEU B C 1
ATOM 5622 O O . LEU B 1 273 ? 9.812 -35.094 14.211 1 86.69 273 LEU B O 1
ATOM 5626 N N . SER B 1 274 ? 9.641 -33.031 15.102 1 86.81 274 SER B N 1
ATOM 5627 C CA . SER B 1 274 ? 8.93 -33.5 16.281 1 86.81 274 SER B CA 1
ATOM 5628 C C . SER B 1 274 ? 7.426 -33.5 16.062 1 86.81 274 SER B C 1
ATOM 5630 O O . SER B 1 274 ? 6.668 -33.969 16.922 1 86.81 274 SER B O 1
ATOM 5632 N N . GLY B 1 275 ? 7.059 -32.969 15.016 1 86.81 275 GLY B N 1
ATOM 5633 C CA . GLY B 1 275 ? 5.641 -32.938 14.695 1 86.81 275 GLY B CA 1
ATOM 5634 C C . GLY B 1 275 ? 4.984 -31.625 15.086 1 86.81 275 GLY B C 1
ATOM 5635 O O . GLY B 1 275 ? 3.777 -31.453 14.898 1 86.81 275 GLY B O 1
ATOM 5636 N N . GLU B 1 276 ? 5.797 -30.75 15.602 1 87.88 276 GLU B N 1
ATOM 5637 C CA . GLU B 1 276 ? 5.262 -29.453 15.969 1 87.88 276 GLU B CA 1
ATOM 5638 C C . GLU B 1 276 ? 5.176 -28.531 14.758 1 87.88 276 GLU B C 1
ATOM 5640 O O . GLU B 1 276 ? 6.078 -28.5 13.922 1 87.88 276 GLU B O 1
ATOM 5645 N N . GLN B 1 277 ? 4.133 -27.781 14.75 1 89 277 GLN B N 1
ATOM 5646 C CA . GLN B 1 277 ? 3.918 -26.875 13.625 1 89 277 GLN B CA 1
ATOM 5647 C C . GLN B 1 277 ? 4.832 -25.656 13.719 1 89 277 GLN B C 1
ATOM 5649 O O . GLN B 1 277 ? 5.07 -25.141 14.812 1 89 277 GLN B O 1
ATOM 5654 N N . PHE B 1 278 ? 5.254 -25.266 12.547 1 87.69 278 PHE B N 1
ATOM 5655 C CA . PHE B 1 278 ? 5.949 -23.984 12.484 1 87.69 278 PHE B CA 1
ATOM 5656 C C . PHE B 1 278 ? 4.988 -22.844 12.742 1 87.69 278 PHE B C 1
ATOM 5658 O O . PHE B 1 278 ? 3.785 -22.969 12.516 1 87.69 278 PHE B O 1
ATOM 5665 N N . ASP B 1 279 ? 5.609 -21.719 13.211 1 85.38 279 ASP B N 1
ATOM 5666 C CA . ASP B 1 279 ? 4.832 -20.5 13.297 1 85.38 279 ASP B CA 1
ATOM 5667 C C . ASP B 1 279 ? 4.395 -20.016 11.914 1 85.38 279 ASP B C 1
ATOM 5669 O O . ASP B 1 279 ? 5.164 -20.094 10.961 1 85.38 279 ASP B O 1
ATOM 5673 N N . SER B 1 280 ? 3.148 -19.594 11.93 1 81.88 280 SER B N 1
ATOM 5674 C CA . SER B 1 280 ? 2.637 -19.062 10.664 1 81.88 280 SER B CA 1
ATOM 5675 C C . SER B 1 280 ? 3.402 -17.812 10.234 1 81.88 280 SER B C 1
ATOM 5677 O O . SER B 1 280 ? 3.797 -17 11.078 1 81.88 280 SER B O 1
ATOM 5679 N N . LYS B 1 281 ? 3.67 -17.828 8.953 1 84.31 281 LYS B N 1
ATOM 5680 C CA . LYS B 1 281 ? 4.355 -16.688 8.367 1 84.31 281 LYS B CA 1
ATOM 5681 C C . LYS B 1 281 ? 3.492 -16.016 7.301 1 84.31 281 LYS B C 1
ATOM 5683 O O . LYS B 1 281 ? 2.75 -16.688 6.582 1 84.31 281 LYS B O 1
ATOM 5688 N N . LEU B 1 282 ? 3.658 -14.719 7.305 1 91.06 282 LEU B N 1
ATOM 5689 C CA . LEU B 1 282 ? 2.904 -13.922 6.34 1 91.06 282 LEU B CA 1
ATOM 5690 C C . LEU B 1 282 ? 3.777 -13.539 5.152 1 91.06 282 LEU B C 1
ATOM 5692 O O . LEU B 1 282 ? 5 -13.422 5.285 1 91.06 282 LEU B O 1
ATOM 5696 N N . VAL B 1 283 ? 3.195 -13.539 4.039 1 95.88 283 VAL B N 1
ATOM 5697 C CA . VAL B 1 283 ? 3.822 -13.047 2.818 1 95.88 283 VAL B CA 1
ATOM 5698 C C . VAL B 1 283 ? 3.072 -11.812 2.316 1 95.88 283 VAL B C 1
ATOM 5700 O O . VAL B 1 283 ? 1.958 -11.531 2.764 1 95.88 283 VAL B O 1
ATOM 5703 N N . ASP B 1 284 ? 3.66 -11.094 1.368 1 97.19 284 ASP B N 1
ATOM 5704 C CA . ASP B 1 284 ? 3.158 -9.742 1.125 1 97.19 284 ASP B CA 1
ATOM 5705 C C . ASP B 1 284 ? 2.221 -9.719 -0.079 1 97.19 284 ASP B C 1
ATOM 5707 O O . ASP B 1 284 ? 1.147 -9.117 -0.023 1 97.19 284 ASP B O 1
ATOM 5711 N N . TYR B 1 285 ? 2.646 -10.336 -1.171 1 98.62 285 TYR B N 1
ATOM 5712 C CA . TYR B 1 285 ? 1.826 -10.258 -2.375 1 98.62 285 TYR B CA 1
ATOM 5713 C C . TYR B 1 285 ? 1.765 -11.609 -3.076 1 98.62 285 TYR B C 1
ATOM 5715 O O . TYR B 1 285 ? 2.631 -12.469 -2.869 1 98.62 285 TYR B O 1
ATOM 5723 N N . SER B 1 286 ? 0.718 -11.781 -3.803 1 98.69 286 SER B N 1
ATOM 5724 C CA . SER B 1 286 ? 0.619 -12.875 -4.77 1 98.69 286 SER B CA 1
ATOM 5725 C C . SER B 1 286 ? 0.029 -12.383 -6.09 1 98.69 286 SER B C 1
ATOM 5727 O O . SER B 1 286 ? -0.716 -11.406 -6.117 1 98.69 286 SER B O 1
ATOM 5729 N N . MET B 1 287 ? 0.472 -12.969 -7.145 1 98.81 287 MET B N 1
ATOM 5730 C CA . MET B 1 287 ? -0.226 -12.875 -8.422 1 98.81 287 MET B CA 1
ATOM 5731 C C . MET B 1 287 ? -1.139 -14.07 -8.641 1 98.81 287 MET B C 1
ATOM 5733 O O . MET B 1 287 ? -0.714 -15.219 -8.477 1 98.81 287 MET B O 1
ATOM 5737 N N . ASN B 1 288 ? -2.381 -13.812 -8.953 1 98.75 288 ASN B N 1
ATOM 5738 C CA . ASN B 1 288 ? -3.396 -14.852 -9.055 1 98.75 288 ASN B CA 1
ATOM 5739 C C . ASN B 1 288 ? -4.137 -14.797 -10.383 1 98.75 288 ASN B C 1
ATOM 5741 O O . ASN B 1 288 ? -4.281 -13.719 -10.977 1 98.75 288 ASN B O 1
ATOM 5745 N N . LEU B 1 289 ? -4.52 -15.945 -10.82 1 98.44 289 LEU B N 1
ATOM 5746 C CA . LEU B 1 289 ? -5.504 -15.961 -11.898 1 98.44 289 LEU B CA 1
ATOM 5747 C C . LEU B 1 289 ? -6.836 -15.391 -11.43 1 98.44 289 LEU B C 1
ATOM 5749 O O . LEU B 1 289 ? -7.172 -15.477 -10.242 1 98.44 289 LEU B O 1
ATOM 5753 N N . VAL B 1 290 ? -7.574 -14.805 -12.359 1 97.25 290 VAL B N 1
ATOM 5754 C CA . VAL B 1 290 ? -8.867 -14.195 -12.055 1 97.25 290 VAL B CA 1
ATOM 5755 C C . VAL B 1 290 ? -9.992 -15.078 -12.578 1 97.25 290 VAL B C 1
ATOM 5757 O O . VAL B 1 290 ? -10.375 -14.984 -13.742 1 97.25 290 VAL B O 1
ATOM 5760 N N . PRO B 1 291 ? -10.68 -15.82 -11.711 1 94.94 291 PRO B N 1
ATOM 5761 C CA . PRO B 1 291 ? -11.711 -16.75 -12.164 1 94.94 291 PRO B CA 1
ATOM 5762 C C . PRO B 1 291 ? -12.883 -16.062 -12.844 1 94.94 291 PRO B C 1
ATOM 5764 O O . PRO B 1 291 ? -13.461 -16.594 -13.797 1 94.94 291 PRO B O 1
ATOM 5767 N N . SER B 1 292 ? -13.234 -14.859 -12.398 1 91 292 SER B N 1
ATOM 5768 C CA . SER B 1 292 ? -14.383 -14.156 -12.961 1 91 292 SER B CA 1
ATOM 5769 C C . SER B 1 292 ? -14.125 -13.773 -14.422 1 91 292 SER B C 1
ATOM 5771 O O . SER B 1 292 ? -15.07 -13.523 -15.172 1 91 292 SER B O 1
ATOM 5773 N N . ALA B 1 293 ? -12.906 -13.773 -14.789 1 91.75 293 ALA B N 1
ATOM 5774 C CA . ALA B 1 293 ? -12.555 -13.445 -16.172 1 91.75 293 ALA B CA 1
ATOM 5775 C C . ALA B 1 293 ? -12.547 -14.695 -17.047 1 91.75 293 ALA B C 1
ATOM 5777 O O . ALA B 1 293 ? -12.414 -14.602 -18.266 1 91.75 293 ALA B O 1
ATOM 5778 N N . ASP B 1 294 ? -12.672 -15.875 -16.516 1 92.69 294 ASP B N 1
ATOM 5779 C CA . ASP B 1 294 ? -12.641 -17.172 -17.156 1 92.69 294 ASP B CA 1
ATOM 5780 C C . ASP B 1 294 ? -13.727 -18.094 -16.609 1 92.69 294 ASP B C 1
ATOM 5782 O O . ASP B 1 294 ? -13.5 -18.812 -15.633 1 92.69 294 ASP B O 1
ATOM 5786 N N . ALA B 1 295 ? -14.812 -18.172 -17.281 1 92.44 295 ALA B N 1
ATOM 5787 C CA . ALA B 1 295 ? -15.984 -18.906 -16.812 1 92.44 295 ALA B CA 1
ATOM 5788 C C . ALA B 1 295 ? -15.656 -20.375 -16.594 1 92.44 295 ALA B C 1
ATOM 5790 O O . ALA B 1 295 ? -16.172 -21 -15.664 1 92.44 295 ALA B O 1
ATOM 5791 N N . THR B 1 296 ? -14.883 -20.875 -17.484 1 94.31 296 THR B N 1
ATOM 5792 C CA . THR B 1 296 ? -14.508 -22.281 -17.375 1 94.31 296 THR B CA 1
ATOM 5793 C C . THR B 1 296 ? -13.695 -22.516 -16.109 1 94.31 296 THR B C 1
ATOM 5795 O O . THR B 1 296 ? -13.938 -23.484 -15.383 1 94.31 296 THR B O 1
ATOM 5798 N N . LEU B 1 297 ? -12.758 -21.656 -15.875 1 95.25 297 LEU B N 1
ATOM 5799 C CA . LEU B 1 297 ? -11.945 -21.766 -14.672 1 95.25 297 LEU B CA 1
ATOM 5800 C C . LEU B 1 297 ? -12.812 -21.656 -13.414 1 95.25 297 LEU B C 1
ATOM 5802 O O . LEU B 1 297 ? -12.664 -22.453 -12.484 1 95.25 297 LEU B O 1
ATOM 5806 N N . GLU B 1 298 ? -13.656 -20.719 -13.391 1 95.06 298 GLU B N 1
ATOM 5807 C CA . GLU B 1 298 ? -14.523 -20.484 -12.25 1 95.06 298 GLU B CA 1
ATOM 5808 C C . GLU B 1 298 ? -15.406 -21.688 -11.953 1 95.06 298 GLU B C 1
ATOM 5810 O O . GLU B 1 298 ? -15.516 -22.125 -10.805 1 95.06 298 GLU B O 1
ATOM 5815 N N . LYS B 1 299 ? -16.016 -22.234 -12.969 1 94.94 299 LYS B N 1
ATOM 5816 C CA . LYS B 1 299 ? -16.891 -23.406 -12.82 1 94.94 299 LYS B CA 1
ATOM 5817 C C . LYS B 1 299 ? -16.094 -24.609 -12.312 1 94.94 299 LYS B C 1
ATOM 5819 O O . LYS B 1 299 ? -16.578 -25.359 -11.453 1 94.94 299 LYS B O 1
ATOM 5824 N N . SER B 1 300 ? -14.969 -24.797 -12.891 1 94.75 300 SER B N 1
ATOM 5825 C CA . SER B 1 300 ? -14.148 -25.938 -12.516 1 94.75 300 SER B CA 1
ATOM 5826 C C . SER B 1 300 ? -13.711 -25.844 -11.055 1 94.75 300 SER B C 1
ATOM 5828 O O . SER B 1 300 ? -13.688 -26.844 -10.344 1 94.75 300 SER B O 1
ATOM 5830 N N . ILE B 1 301 ? -13.328 -24.641 -10.625 1 95.12 301 ILE B N 1
ATOM 5831 C CA . ILE B 1 301 ? -12.93 -24.438 -9.234 1 95.12 301 ILE B CA 1
ATOM 5832 C C . ILE B 1 301 ? -14.109 -24.703 -8.312 1 95.12 301 ILE B C 1
ATOM 5834 O O . ILE B 1 301 ? -13.961 -25.391 -7.297 1 95.12 301 ILE B O 1
ATOM 5838 N N . ARG B 1 302 ? -15.25 -24.25 -8.633 1 93.62 302 ARG B N 1
ATOM 5839 C CA . ARG B 1 302 ? -16.453 -24.469 -7.844 1 93.62 302 ARG B CA 1
ATOM 5840 C C . ARG B 1 302 ? -16.781 -25.953 -7.738 1 93.62 302 ARG B C 1
ATOM 5842 O O . ARG B 1 302 ? -17.141 -26.438 -6.66 1 93.62 302 ARG B O 1
ATOM 5849 N N . HIS B 1 303 ? -16.672 -26.562 -8.828 1 91.88 303 HIS B N 1
ATOM 5850 C CA . HIS B 1 303 ? -16.938 -28 -8.859 1 91.88 303 HIS B CA 1
ATOM 5851 C C . HIS B 1 303 ? -15.977 -28.75 -7.961 1 91.88 303 HIS B C 1
ATOM 5853 O O . HIS B 1 303 ? -16.391 -29.578 -7.133 1 91.88 303 HIS B O 1
ATOM 5859 N N . LEU B 1 304 ? -14.75 -28.469 -8.133 1 91.94 304 LEU B N 1
ATOM 5860 C CA . LEU B 1 304 ? -13.727 -29.141 -7.348 1 91.94 304 LEU B CA 1
ATOM 5861 C C . LEU B 1 304 ? -13.953 -28.922 -5.855 1 91.94 304 LEU B C 1
ATOM 5863 O O . LEU B 1 304 ? -13.938 -29.875 -5.07 1 91.94 304 LEU B O 1
ATOM 5867 N N . LEU B 1 305 ? -14.164 -27.656 -5.484 1 91.69 305 LEU B N 1
ATOM 5868 C CA . LEU B 1 305 ? -14.273 -27.312 -4.07 1 91.69 305 LEU B CA 1
ATOM 5869 C C . LEU B 1 305 ? -15.594 -27.797 -3.49 1 91.69 305 LEU B C 1
ATOM 5871 O O . LEU B 1 305 ? -15.75 -27.859 -2.27 1 91.69 305 LEU B O 1
ATOM 5875 N N . GLY B 1 306 ? -16.5 -28.109 -4.363 1 89.62 306 GLY B N 1
ATOM 5876 C CA . GLY B 1 306 ? -17.719 -28.766 -3.928 1 89.62 306 GLY B CA 1
ATOM 5877 C C . GLY B 1 306 ? -17.5 -30.203 -3.479 1 89.62 306 GLY B C 1
ATOM 5878 O O . GLY B 1 306 ? -18.297 -30.75 -2.723 1 89.62 306 GLY B O 1
ATOM 5879 N N . LEU B 1 307 ? -16.438 -30.828 -3.91 1 86.88 307 LEU B N 1
ATOM 5880 C CA . LEU B 1 307 ? -16.188 -32.25 -3.68 1 86.88 307 LEU B CA 1
ATOM 5881 C C . LEU B 1 307 ? -15.25 -32.438 -2.49 1 86.88 307 LEU B C 1
ATOM 5883 O O . LEU B 1 307 ? -15.117 -33.562 -1.979 1 86.88 307 LEU B O 1
ATOM 5887 N N . VAL B 1 308 ? -14.602 -31.375 -2.076 1 88.62 308 VAL B N 1
ATOM 5888 C CA . VAL B 1 308 ? -13.602 -31.531 -1.029 1 88.62 308 VAL B CA 1
ATOM 5889 C C . VAL B 1 308 ? -14.234 -31.281 0.337 1 88.62 308 VAL B C 1
ATOM 5891 O O . VAL B 1 308 ? -15.281 -30.641 0.435 1 88.62 308 VAL B O 1
ATOM 5894 N N . PRO B 1 309 ? -13.625 -31.797 1.366 1 88 309 PRO B N 1
ATOM 5895 C CA . PRO B 1 309 ? -14.164 -31.562 2.711 1 88 309 PRO B CA 1
ATOM 5896 C C . PRO B 1 309 ? -14.234 -30.078 3.08 1 88 309 PRO B C 1
ATOM 5898 O O . PRO B 1 309 ? -13.477 -29.281 2.539 1 88 309 PRO B O 1
ATOM 5901 N N . ARG B 1 310 ? -15.008 -29.703 4.066 1 86.25 310 ARG B N 1
ATOM 5902 C CA . ARG B 1 310 ? -15.336 -28.328 4.449 1 86.25 310 ARG B CA 1
ATOM 5903 C C . ARG B 1 310 ? -14.086 -27.578 4.891 1 86.25 310 ARG B C 1
ATOM 5905 O O . ARG B 1 310 ? -13.945 -26.375 4.617 1 86.25 310 ARG B O 1
ATOM 5912 N N . ASN B 1 311 ? -13.266 -28.25 5.52 1 87.06 311 ASN B N 1
ATOM 5913 C CA . ASN B 1 311 ? -12.102 -27.578 6.094 1 87.06 311 ASN B CA 1
ATOM 5914 C C . ASN B 1 311 ? -11 -27.391 5.055 1 87.06 311 ASN B C 1
ATOM 5916 O O . ASN B 1 311 ? -9.938 -26.828 5.359 1 87.06 311 ASN B O 1
ATOM 5920 N N . ARG B 1 312 ? -11.227 -27.797 3.855 1 90.12 312 ARG B N 1
ATOM 5921 C CA . ARG B 1 312 ? -10.234 -27.641 2.799 1 90.12 312 ARG B CA 1
ATOM 5922 C C . ARG B 1 312 ? -10.836 -26.969 1.572 1 90.12 312 ARG B C 1
ATOM 5924 O O . ARG B 1 312 ? -10.32 -27.109 0.46 1 90.12 312 ARG B O 1
ATOM 5931 N N . LYS B 1 313 ? -11.898 -26.219 1.739 1 93.12 313 LYS B N 1
ATOM 5932 C CA . LYS B 1 313 ? -12.602 -25.578 0.627 1 93.12 313 LYS B CA 1
ATOM 5933 C C . LYS B 1 313 ? -11.93 -24.266 0.235 1 93.12 313 LYS B C 1
ATOM 5935 O O . LYS B 1 313 ? -12.562 -23.203 0.277 1 93.12 313 LYS B O 1
ATOM 5940 N N . PHE B 1 314 ? -10.758 -24.328 -0.178 1 96.12 314 PHE B N 1
ATOM 5941 C CA . PHE B 1 314 ? -9.938 -23.219 -0.679 1 96.12 314 PHE B CA 1
ATOM 5942 C C . PHE B 1 314 ? -8.93 -23.719 -1.702 1 96.12 314 PHE B C 1
ATOM 5944 O O . PHE B 1 314 ? -8.445 -24.859 -1.606 1 96.12 314 PHE B O 1
ATOM 5951 N N . ILE B 1 315 ? -8.695 -22.922 -2.664 1 96.62 315 ILE B N 1
ATOM 5952 C CA . ILE B 1 315 ? -7.832 -23.375 -3.75 1 96.62 315 ILE B CA 1
ATOM 5953 C C . ILE B 1 315 ? -6.367 -23.156 -3.369 1 96.62 315 ILE B C 1
ATOM 5955 O O . ILE B 1 315 ? -5.48 -23.859 -3.848 1 96.62 315 ILE B O 1
ATOM 5959 N N . ASN B 1 316 ? -6.133 -22.078 -2.58 1 97.62 316 ASN B N 1
ATOM 5960 C CA . ASN B 1 316 ? -4.785 -21.766 -2.105 1 97.62 316 ASN B CA 1
ATOM 5961 C C . ASN B 1 316 ? -4.574 -22.266 -0.674 1 97.62 316 ASN B C 1
ATOM 5963 O O . ASN B 1 316 ? -5.234 -23.203 -0.231 1 97.62 316 ASN B O 1
ATOM 5967 N N . GLN B 1 317 ? -3.648 -21.719 0.012 1 97.06 317 GLN B N 1
ATOM 5968 C CA . GLN B 1 317 ? -3.328 -22.156 1.368 1 97.06 317 GLN B CA 1
ATOM 5969 C C . GLN B 1 317 ? -3.955 -21.234 2.402 1 97.06 317 GLN B C 1
ATOM 5971 O O . GLN B 1 317 ? -3.586 -21.25 3.578 1 97.06 317 GLN B O 1
ATOM 5976 N N . SER B 1 318 ? -4.852 -20.375 1.973 1 96.69 318 SER B N 1
ATOM 5977 C CA . SER B 1 318 ? -5.5 -19.406 2.857 1 96.69 318 SER B CA 1
ATOM 5978 C C . SER B 1 318 ? -6.973 -19.25 2.508 1 96.69 318 SER B C 1
ATOM 5980 O O . SER B 1 318 ? -7.355 -19.359 1.341 1 96.69 318 SER B O 1
ATOM 5982 N N . THR B 1 319 ? -7.781 -18.938 3.527 1 95.75 319 THR B N 1
ATOM 5983 C CA . THR B 1 319 ? -9.195 -18.641 3.318 1 95.75 319 THR B CA 1
ATOM 5984 C C . THR B 1 319 ? -9.422 -17.141 3.188 1 95.75 319 THR B C 1
ATOM 5986 O O . THR B 1 319 ? -10.57 -16.672 3.197 1 95.75 319 THR B O 1
ATOM 5989 N N . TYR B 1 320 ? -8.328 -16.438 3.08 1 96.38 320 TYR B N 1
ATOM 5990 C CA . TYR B 1 320 ? -8.453 -15.008 2.854 1 96.38 320 TYR B CA 1
ATOM 5991 C C . TYR B 1 320 ? -9.289 -14.719 1.613 1 96.38 320 TYR B C 1
ATOM 5993 O O . TYR B 1 320 ? -9.008 -15.234 0.53 1 96.38 320 TYR B O 1
ATOM 6001 N N . GLY B 1 321 ? -10.266 -13.938 1.737 1 93.94 321 GLY B N 1
ATOM 6002 C CA . GLY B 1 321 ? -11.312 -13.703 0.756 1 93.94 321 GLY B CA 1
ATOM 6003 C C . GLY B 1 321 ? -10.781 -13.492 -0.648 1 93.94 321 GLY B C 1
ATOM 6004 O O . GLY B 1 321 ? -11.156 -14.211 -1.577 1 93.94 321 GLY B O 1
ATOM 6005 N N . PRO B 1 322 ? -9.891 -12.609 -0.833 1 95.75 322 PRO B N 1
ATOM 6006 C CA . PRO B 1 322 ? -9.414 -12.242 -2.166 1 95.75 322 PRO B CA 1
ATOM 6007 C C . PRO B 1 322 ? -8.711 -13.398 -2.881 1 95.75 322 PRO B C 1
ATOM 6009 O O . PRO B 1 322 ? -8.68 -13.438 -4.113 1 95.75 322 PRO B O 1
ATOM 6012 N N . ILE B 1 323 ? -8.156 -14.359 -2.094 1 97.31 323 ILE B N 1
ATOM 6013 C CA . ILE B 1 323 ? -7.348 -15.344 -2.803 1 97.31 323 ILE B CA 1
ATOM 6014 C C . ILE B 1 323 ? -7.922 -16.734 -2.572 1 97.31 323 ILE B C 1
ATOM 6016 O O . ILE B 1 323 ? -7.453 -17.719 -3.168 1 97.31 323 ILE B O 1
ATOM 6020 N N . ARG B 1 324 ? -8.977 -16.875 -1.821 1 96.19 324 ARG B N 1
ATOM 6021 C CA . ARG B 1 324 ? -9.523 -18.172 -1.444 1 96.19 324 ARG B CA 1
ATOM 6022 C C . ARG B 1 324 ? -9.875 -19 -2.678 1 96.19 324 ARG B C 1
ATOM 6024 O O . ARG B 1 324 ? -9.68 -20.219 -2.699 1 96.19 324 ARG B O 1
ATOM 6031 N N . PHE B 1 325 ? -10.352 -18.312 -3.711 1 96 325 PHE B N 1
ATOM 6032 C CA . PHE B 1 325 ? -10.828 -19.016 -4.891 1 96 325 PHE B CA 1
ATOM 6033 C C . PHE B 1 325 ? -10.055 -18.594 -6.133 1 96 325 PHE B C 1
ATOM 6035 O O . PHE B 1 325 ? -10.492 -18.844 -7.258 1 96 325 PHE B O 1
ATOM 6042 N N . SER B 1 326 ? -9.016 -17.828 -5.965 1 97.81 326 SER B N 1
ATOM 6043 C CA . SER B 1 326 ? -8.188 -17.344 -7.059 1 97.81 326 SER B CA 1
ATOM 6044 C C . SER B 1 326 ? -6.801 -17.969 -7.031 1 97.81 326 SER B C 1
ATOM 6046 O O . SER B 1 326 ? -5.93 -17.531 -6.277 1 97.81 326 SER B O 1
ATOM 6048 N N . PRO B 1 327 ? -6.559 -18.938 -7.902 1 98.31 327 PRO B N 1
ATOM 6049 C CA . PRO B 1 327 ? -5.297 -19.672 -7.84 1 98.31 327 PRO B CA 1
ATOM 6050 C C . PRO B 1 327 ? -4.074 -18.766 -7.922 1 98.31 327 PRO B C 1
ATOM 6052 O O . PRO B 1 327 ? -3.977 -17.938 -8.836 1 98.31 327 PRO B O 1
ATOM 6055 N N . ALA B 1 328 ? -3.203 -18.875 -7.02 1 98.62 328 ALA B N 1
ATOM 6056 C CA . ALA B 1 328 ? -1.972 -18.094 -6.957 1 98.62 328 ALA B CA 1
ATOM 6057 C C . ALA B 1 328 ? -0.849 -18.766 -7.734 1 98.62 328 ALA B C 1
ATOM 6059 O O . ALA B 1 328 ? -0.561 -19.953 -7.52 1 98.62 328 ALA B O 1
ATOM 6060 N N . GLY B 1 329 ? -0.151 -18.016 -8.609 1 98.44 329 GLY B N 1
ATOM 6061 C CA . GLY B 1 329 ? 0.92 -18.594 -9.414 1 98.44 329 GLY B CA 1
ATOM 6062 C C . GLY B 1 329 ? 2.279 -17.984 -9.102 1 98.44 329 GLY B C 1
ATOM 6063 O O . GLY B 1 329 ? 3.311 -18.562 -9.453 1 98.44 329 GLY B O 1
ATOM 6064 N N . VAL B 1 330 ? 2.293 -16.812 -8.531 1 98.75 330 VAL B N 1
ATOM 6065 C CA . VAL B 1 330 ? 3.527 -16.156 -8.117 1 98.75 330 VAL B CA 1
ATOM 6066 C C . VAL B 1 330 ? 3.373 -15.617 -6.699 1 98.75 330 VAL B C 1
ATOM 6068 O O . VAL B 1 330 ? 2.338 -15.039 -6.355 1 98.75 330 VAL B O 1
ATOM 6071 N N . HIS B 1 331 ? 4.359 -15.859 -5.902 1 98.56 331 HIS B N 1
ATOM 6072 C CA . HIS B 1 331 ? 4.379 -15.336 -4.543 1 98.56 331 HIS B CA 1
ATOM 6073 C C . HIS B 1 331 ? 5.531 -14.359 -4.348 1 98.56 331 HIS B C 1
ATOM 6075 O O . HIS B 1 331 ? 6.641 -14.594 -4.828 1 98.56 331 HIS B O 1
ATOM 6081 N N . ILE B 1 332 ? 5.25 -13.234 -3.633 1 98.69 332 ILE B N 1
ATOM 6082 C CA . ILE B 1 332 ? 6.223 -12.148 -3.518 1 98.69 332 ILE B CA 1
ATOM 6083 C C . ILE B 1 332 ? 6.383 -11.75 -2.053 1 98.69 332 ILE B C 1
ATOM 6085 O O . ILE B 1 332 ? 5.398 -11.453 -1.373 1 98.69 332 ILE B O 1
ATOM 6089 N N . GLU B 1 333 ? 7.555 -11.789 -1.592 1 97.94 333 GLU B N 1
ATOM 6090 C CA . GLU B 1 333 ? 7.938 -11.273 -0.282 1 97.94 333 GLU B CA 1
ATOM 6091 C C . GLU B 1 333 ? 8.766 -9.992 -0.414 1 97.94 333 GLU B C 1
ATOM 6093 O O . GLU B 1 333 ? 9.617 -9.891 -1.294 1 97.94 333 GLU B O 1
ATOM 6098 N N . THR B 1 334 ? 8.469 -9.016 0.405 1 97.12 334 THR B N 1
ATOM 6099 C CA . THR B 1 334 ? 9.164 -7.738 0.325 1 97.12 334 THR B CA 1
ATOM 6100 C C . THR B 1 334 ? 9.922 -7.453 1.62 1 97.12 334 THR B C 1
ATOM 6102 O O . THR B 1 334 ? 9.5 -7.871 2.699 1 97.12 334 THR B O 1
ATOM 6105 N N . LYS B 1 335 ? 11.047 -6.875 1.474 1 94.25 335 LYS B N 1
ATOM 6106 C CA . LYS B 1 335 ? 11.867 -6.363 2.57 1 94.25 335 LYS B CA 1
ATOM 6107 C C . LYS B 1 335 ? 12.352 -4.949 2.273 1 94.25 335 LYS B C 1
ATOM 6109 O O . LYS B 1 335 ? 12.734 -4.641 1.143 1 94.25 335 LYS B O 1
ATOM 6114 N N . ALA B 1 336 ? 12.367 -4.133 3.309 1 92.25 336 ALA B N 1
ATOM 6115 C CA . ALA B 1 336 ? 12.836 -2.764 3.119 1 92.25 336 ALA B CA 1
ATOM 6116 C C . ALA B 1 336 ? 14.344 -2.727 2.906 1 92.25 336 ALA B C 1
ATOM 6118 O O . ALA B 1 336 ? 14.859 -1.811 2.264 1 92.25 336 ALA B O 1
ATOM 6119 N N . SER B 1 337 ? 15.008 -3.695 3.562 1 87.19 337 SER B N 1
ATOM 6120 C CA . SER B 1 337 ? 16.469 -3.729 3.451 1 87.19 337 SER B CA 1
ATOM 6121 C C . SER B 1 337 ? 16.984 -5.164 3.449 1 87.19 337 SER B C 1
ATOM 6123 O O . SER B 1 337 ? 16.234 -6.102 3.703 1 87.19 337 SER B O 1
ATOM 6125 N N . SER B 1 338 ? 18.234 -5.227 3.156 1 80.94 338 SER B N 1
ATOM 6126 C CA . SER B 1 338 ? 18.859 -6.539 3.061 1 80.94 338 SER B CA 1
ATOM 6127 C C . SER B 1 338 ? 19.141 -7.117 4.445 1 80.94 338 SER B C 1
ATOM 6129 O O . SER B 1 338 ? 19.562 -8.273 4.566 1 80.94 338 SER B O 1
ATOM 6131 N N . ALA B 1 339 ? 18.766 -6.375 5.418 1 75.75 339 ALA B N 1
ATOM 6132 C CA . ALA B 1 339 ? 19.016 -6.84 6.777 1 75.75 339 ALA B CA 1
ATOM 6133 C C . ALA B 1 339 ? 18.109 -8.008 7.141 1 75.75 339 ALA B C 1
ATOM 6135 O O . ALA B 1 339 ? 18.422 -8.797 8.031 1 75.75 339 ALA B O 1
ATOM 6136 N N . SER B 1 340 ? 17.062 -8.109 6.488 1 81.88 340 SER B N 1
ATOM 6137 C CA . SER B 1 340 ? 16.109 -9.18 6.746 1 81.88 340 SER B CA 1
ATOM 6138 C C . SER B 1 340 ? 15.992 -10.109 5.547 1 81.88 340 SER B C 1
ATOM 6140 O O . SER B 1 340 ? 15.938 -9.656 4.402 1 81.88 340 SER B O 1
ATOM 6142 N N . ASP B 1 341 ? 15.977 -11.398 5.879 1 88.06 341 ASP B N 1
ATOM 6143 C CA . ASP B 1 341 ? 15.883 -12.43 4.844 1 88.06 341 ASP B CA 1
ATOM 6144 C C . ASP B 1 341 ? 14.43 -12.844 4.613 1 88.06 341 ASP B C 1
ATOM 6146 O O . ASP B 1 341 ? 13.742 -13.258 5.551 1 88.06 341 ASP B O 1
ATOM 6150 N N . GLY B 1 342 ? 13.984 -12.727 3.393 1 91.75 342 GLY B N 1
ATOM 6151 C CA . GLY B 1 342 ? 12.602 -13.055 3.066 1 91.75 342 GLY B CA 1
ATOM 6152 C C . GLY B 1 342 ? 12.398 -14.516 2.725 1 91.75 342 GLY B C 1
ATOM 6153 O O . GLY B 1 342 ? 11.266 -14.977 2.59 1 91.75 342 GLY B O 1
ATOM 6154 N N . ARG B 1 343 ? 13.398 -15.43 2.65 1 92.19 343 ARG B N 1
ATOM 6155 C CA . ARG B 1 343 ? 13.328 -16.812 2.186 1 92.19 343 ARG B CA 1
ATOM 6156 C C . ARG B 1 343 ? 12.555 -17.688 3.172 1 92.19 343 ARG B C 1
ATOM 6158 O O . ARG B 1 343 ? 11.734 -18.5 2.768 1 92.19 343 ARG B O 1
ATOM 6165 N N . PRO B 1 344 ? 12.742 -17.469 4.445 1 91.56 344 PRO B N 1
ATOM 6166 C CA . PRO B 1 344 ? 11.992 -18.312 5.371 1 91.56 344 PRO B CA 1
ATOM 6167 C C . PRO B 1 344 ? 10.484 -18.156 5.23 1 91.56 344 PRO B C 1
ATOM 6169 O O . PRO B 1 344 ? 9.75 -19.141 5.215 1 91.56 344 PRO B O 1
ATOM 6172 N N . GLN B 1 345 ? 10.055 -16.875 5.105 1 93.06 345 GLN B N 1
ATOM 6173 C CA . GLN B 1 345 ? 8.625 -16.609 4.969 1 93.06 345 GLN B CA 1
ATOM 6174 C C . GLN B 1 345 ? 8.07 -17.234 3.691 1 93.06 345 GLN B C 1
ATOM 6176 O O . GLN B 1 345 ? 7.055 -17.938 3.727 1 93.06 345 GLN B O 1
ATOM 6181 N N . LEU B 1 346 ? 8.758 -17.078 2.637 1 95.06 346 LEU B N 1
ATOM 6182 C CA . LEU B 1 346 ? 8.305 -17.594 1.35 1 95.06 346 LEU B CA 1
ATOM 6183 C C . LEU B 1 346 ? 8.336 -19.125 1.332 1 95.06 346 LEU B C 1
ATOM 6185 O O . LEU B 1 346 ? 7.492 -19.75 0.693 1 95.06 346 LEU B O 1
ATOM 6189 N N . SER B 1 347 ? 9.273 -19.656 2.021 1 94.69 347 SER B N 1
ATOM 6190 C CA . SER B 1 347 ? 9.422 -21.109 2.033 1 94.69 347 SER B CA 1
ATOM 6191 C C . SER B 1 347 ? 8.266 -21.766 2.766 1 94.69 347 SER B C 1
ATOM 6193 O O . SER B 1 347 ? 7.684 -22.734 2.271 1 94.69 347 SER B O 1
ATOM 6195 N N . ILE B 1 348 ? 7.922 -21.234 3.871 1 94.62 348 ILE B N 1
ATOM 6196 C CA . ILE B 1 348 ? 6.805 -21.781 4.637 1 94.62 348 ILE B CA 1
ATOM 6197 C C . ILE B 1 348 ? 5.508 -21.609 3.85 1 94.62 348 ILE B C 1
ATOM 6199 O O . ILE B 1 348 ? 4.691 -22.531 3.77 1 94.62 348 ILE B O 1
ATOM 6203 N N . TRP B 1 349 ? 5.41 -20.438 3.256 1 96.75 349 TRP B N 1
ATOM 6204 C CA . TRP B 1 349 ? 4.211 -20.109 2.496 1 96.75 349 TRP B CA 1
ATOM 6205 C C . TRP B 1 349 ? 4.035 -21.047 1.312 1 96.75 349 TRP B C 1
ATOM 6207 O O . TRP B 1 349 ? 2.939 -21.578 1.087 1 96.75 349 TRP B O 1
ATOM 6217 N N . ILE B 1 350 ? 5.102 -21.297 0.583 1 97.31 350 ILE B N 1
ATOM 6218 C CA . ILE B 1 350 ? 5.008 -22.109 -0.626 1 97.31 350 ILE B CA 1
ATOM 6219 C C . ILE B 1 350 ? 4.852 -23.578 -0.25 1 97.31 350 ILE B C 1
ATOM 6221 O O . ILE B 1 350 ? 4.164 -24.328 -0.943 1 97.31 350 ILE B O 1
ATOM 6225 N N . ALA B 1 351 ? 5.434 -24 0.845 1 95.62 351 ALA B N 1
ATOM 6226 C CA . ALA B 1 351 ? 5.258 -25.375 1.301 1 95.62 351 ALA B CA 1
ATOM 6227 C C . ALA B 1 351 ? 3.789 -25.672 1.597 1 95.62 351 ALA B C 1
ATOM 6229 O O . ALA B 1 351 ? 3.287 -26.75 1.271 1 95.62 351 ALA B O 1
ATOM 6230 N N . ALA B 1 352 ? 3.164 -24.719 2.209 1 96.31 352 ALA B N 1
ATOM 6231 C CA . ALA B 1 352 ? 1.739 -24.859 2.494 1 96.31 352 ALA B CA 1
ATOM 6232 C C . ALA B 1 352 ? 0.925 -24.922 1.205 1 96.31 352 ALA B C 1
ATOM 6234 O O . ALA B 1 352 ? -0.02 -25.703 1.1 1 96.31 352 ALA B O 1
ATOM 6235 N N . TRP B 1 353 ? 1.256 -24.109 0.287 1 97.56 353 TRP B N 1
ATOM 6236 C CA . TRP B 1 353 ? 0.581 -24.141 -1.006 1 97.56 353 TRP B CA 1
ATOM 6237 C C . TRP B 1 353 ? 0.751 -25.5 -1.682 1 97.56 353 TRP B C 1
ATOM 6239 O O . TRP B 1 353 ? -0.217 -26.078 -2.176 1 97.56 353 TRP B O 1
ATOM 6249 N N . LEU B 1 354 ? 1.958 -26.016 -1.704 1 97.06 354 LEU B N 1
ATOM 6250 C CA . LEU B 1 354 ? 2.26 -27.312 -2.314 1 97.06 354 LEU B CA 1
ATOM 6251 C C . LEU B 1 354 ? 1.472 -28.422 -1.64 1 97.06 354 LEU B C 1
ATOM 6253 O O . LEU B 1 354 ? 0.981 -29.344 -2.309 1 97.06 354 LEU B O 1
ATOM 6257 N N . ASP B 1 355 ? 1.39 -28.312 -0.356 1 94.75 355 ASP B N 1
ATOM 6258 C CA . ASP B 1 355 ? 0.599 -29.312 0.373 1 94.75 355 ASP B CA 1
ATOM 6259 C C . ASP B 1 355 ? -0.861 -29.281 -0.075 1 94.75 355 ASP B C 1
ATOM 6261 O O . ASP B 1 355 ? -1.468 -30.328 -0.292 1 94.75 355 ASP B O 1
ATOM 6265 N N . GLN B 1 356 ? -1.396 -28.141 -0.191 1 95.62 356 GLN B N 1
ATOM 6266 C CA . GLN B 1 356 ? -2.771 -28 -0.658 1 95.62 356 GLN B CA 1
ATOM 6267 C C . GLN B 1 356 ? -2.928 -28.547 -2.078 1 95.62 356 GLN B C 1
ATOM 6269 O O . GLN B 1 356 ? -3.916 -29.219 -2.389 1 95.62 356 GLN B O 1
ATOM 6274 N N . MET B 1 357 ? -1.977 -28.281 -2.906 1 96.19 357 MET B N 1
ATOM 6275 C CA . MET B 1 357 ? -2.029 -28.781 -4.281 1 96.19 357 MET B CA 1
ATOM 6276 C C . MET B 1 357 ? -1.97 -30.297 -4.32 1 96.19 357 MET B C 1
ATOM 6278 O O . MET B 1 357 ? -2.664 -30.938 -5.117 1 96.19 357 MET B O 1
ATOM 6282 N N . ARG B 1 358 ? -1.149 -30.891 -3.525 1 94.12 358 ARG B N 1
ATOM 6283 C CA . ARG B 1 358 ? -1.089 -32.344 -3.461 1 94.12 358 ARG B CA 1
ATOM 6284 C C . ARG B 1 358 ? -2.438 -32.938 -3.055 1 94.12 358 ARG B C 1
ATOM 6286 O O . ARG B 1 358 ? -2.881 -33.938 -3.621 1 94.12 358 ARG B O 1
ATOM 6293 N N . PHE B 1 359 ? -2.994 -32.312 -2.109 1 93.5 359 PHE B N 1
ATOM 6294 C CA . PHE B 1 359 ? -4.305 -32.75 -1.648 1 93.5 359 PHE B CA 1
ATOM 6295 C C . PHE B 1 359 ? -5.332 -32.688 -2.773 1 93.5 359 PHE B C 1
ATOM 6297 O O . PHE B 1 359 ? -6.059 -33.625 -3.031 1 93.5 359 PHE B O 1
ATOM 6304 N N . LEU B 1 360 ? -5.352 -31.531 -3.387 1 93.75 360 LEU B N 1
ATOM 6305 C CA . LEU B 1 360 ? -6.344 -31.297 -4.434 1 93.75 360 LEU B CA 1
ATOM 6306 C C . LEU B 1 360 ? -6.098 -32.219 -5.621 1 93.75 360 LEU B C 1
ATOM 6308 O O . LEU B 1 360 ? -7.047 -32.688 -6.266 1 93.75 360 LEU B O 1
ATOM 6312 N N . GLN B 1 361 ? -4.852 -32.438 -5.895 1 91.81 361 GLN B N 1
ATOM 6313 C CA . GLN B 1 361 ? -4.5 -33.406 -6.941 1 91.81 361 GLN B CA 1
ATOM 6314 C C . GLN B 1 361 ? -5.07 -34.781 -6.641 1 91.81 361 GLN B C 1
ATOM 6316 O O . GLN B 1 361 ? -5.555 -35.469 -7.543 1 91.81 361 GLN B O 1
ATOM 6321 N N . CYS B 1 362 ? -4.98 -35.156 -5.422 1 89.06 362 CYS B N 1
ATOM 6322 C CA . CYS B 1 362 ? -5.5 -36.438 -4.988 1 89.06 362 CYS B CA 1
ATOM 6323 C C . CYS B 1 362 ? -7.02 -36.5 -5.109 1 89.06 362 CYS B C 1
ATOM 6325 O O . CYS B 1 362 ? -7.582 -37.5 -5.555 1 89.06 362 CYS B O 1
ATOM 6327 N N . MET B 1 363 ? -7.633 -35.438 -4.715 1 87.12 363 MET B N 1
ATOM 6328 C CA . MET B 1 363 ? -9.094 -35.344 -4.742 1 87.12 363 MET B CA 1
ATOM 6329 C C . MET B 1 363 ? -9.609 -35.312 -6.18 1 87.12 363 MET B C 1
ATOM 6331 O O . MET B 1 363 ? -10.703 -35.812 -6.461 1 87.12 363 MET B O 1
ATOM 6335 N N . ALA B 1 364 ? -8.852 -34.719 -7.02 1 84.69 364 ALA B N 1
ATOM 6336 C CA . ALA B 1 364 ? -9.234 -34.656 -8.43 1 84.69 364 ALA B CA 1
ATOM 6337 C C . ALA B 1 364 ? -9.273 -36.031 -9.07 1 84.69 364 ALA B C 1
ATOM 6339 O O . ALA B 1 364 ? -10.078 -36.281 -9.969 1 84.69 364 ALA B O 1
ATOM 6340 N N . VAL B 1 365 ? -8.461 -36.938 -8.617 1 81.81 365 VAL B N 1
ATOM 6341 C CA . VAL B 1 365 ? -8.375 -38.281 -9.188 1 81.81 365 VAL B CA 1
ATOM 6342 C C . VAL B 1 365 ? -9.32 -39.219 -8.445 1 81.81 365 VAL B C 1
ATOM 6344 O O . VAL B 1 365 ? -10.039 -40 -9.062 1 81.81 365 VAL B O 1
ATOM 6347 N N . GLU B 1 366 ? -9.25 -39.125 -7.117 1 80.62 366 GLU B N 1
ATOM 6348 C CA . GLU B 1 366 ? -10.086 -40 -6.281 1 80.62 366 GLU B CA 1
ATOM 6349 C C . GLU B 1 366 ? -10.727 -39.188 -5.145 1 80.62 366 GLU B C 1
ATOM 6351 O O . GLU B 1 366 ? -10.227 -39.188 -4.02 1 80.62 366 GLU B O 1
ATOM 6356 N N . PRO B 1 367 ? -11.82 -38.562 -5.34 1 72.94 367 PRO B N 1
ATOM 6357 C CA . PRO B 1 367 ? -12.438 -37.688 -4.344 1 72.94 367 PRO B CA 1
ATOM 6358 C C . PRO B 1 367 ? -12.711 -38.375 -3.018 1 72.94 367 PRO B C 1
ATOM 6360 O O . PRO B 1 367 ? -12.742 -37.75 -1.968 1 72.94 367 PRO B O 1
ATOM 6363 N N . LEU B 1 368 ? -12.953 -39.594 -3.012 1 68.12 368 LEU B N 1
ATOM 6364 C CA . LEU B 1 368 ? -13.359 -40.281 -1.79 1 68.12 368 LEU B CA 1
ATOM 6365 C C . LEU B 1 368 ? -12.188 -41 -1.158 1 68.12 368 LEU B C 1
ATOM 6367 O O . LEU B 1 368 ? -12.336 -41.656 -0.125 1 68.12 368 LEU B O 1
ATOM 6371 N N . ALA B 1 369 ? -11.078 -40.719 -1.709 1 69.31 369 ALA B N 1
ATOM 6372 C CA . ALA B 1 369 ? -9.945 -41.469 -1.161 1 69.31 369 ALA B CA 1
ATOM 6373 C C . ALA B 1 369 ? -9.344 -40.719 0.036 1 69.31 369 ALA B C 1
ATOM 6375 O O . ALA B 1 369 ? -9.453 -39.5 0.142 1 69.31 369 ALA B O 1
ATOM 6376 N N . GLU B 1 370 ? -8.883 -41.438 1.015 1 78.06 370 GLU B N 1
ATOM 6377 C CA . GLU B 1 370 ? -8.164 -40.844 2.143 1 78.06 370 GLU B CA 1
ATOM 6378 C C . GLU B 1 370 ? -6.844 -40.219 1.692 1 78.06 370 GLU B C 1
ATOM 6380 O O . GLU B 1 370 ? -6.07 -40.875 0.975 1 78.06 370 GLU B O 1
ATOM 6385 N N . PHE B 1 371 ? -6.723 -39 1.944 1 80.31 371 PHE B N 1
ATOM 6386 C CA . PHE B 1 371 ? -5.508 -38.281 1.569 1 80.31 371 PHE B CA 1
ATOM 6387 C C . PHE B 1 371 ? -4.367 -38.625 2.525 1 80.31 371 PHE B C 1
ATOM 6389 O O . PHE B 1 371 ? -4.527 -38.531 3.744 1 80.31 371 PHE B O 1
ATOM 6396 N N . ASP B 1 372 ? -3.328 -39.156 1.942 1 77.44 372 ASP B N 1
ATOM 6397 C CA . ASP B 1 372 ? -2.068 -39.375 2.646 1 77.44 372 ASP B CA 1
ATOM 6398 C C . ASP B 1 372 ? -0.958 -38.5 2.072 1 77.44 372 ASP B C 1
ATOM 6400 O O . ASP B 1 372 ? -0.433 -38.781 0.993 1 77.44 372 ASP B O 1
ATOM 6404 N N . ALA B 1 373 ? -0.603 -37.562 2.826 1 72.5 373 ALA B N 1
ATOM 6405 C CA . ALA B 1 373 ? 0.386 -36.594 2.369 1 72.5 373 ALA B CA 1
ATOM 6406 C C . ALA B 1 373 ? 1.718 -37.281 2.057 1 72.5 373 ALA B C 1
ATOM 6408 O O . ALA B 1 373 ? 2.408 -36.875 1.109 1 72.5 373 ALA B O 1
ATOM 6409 N N . ALA B 1 374 ? 2.029 -38.25 2.793 1 69.75 374 ALA B N 1
ATOM 6410 C CA . ALA B 1 374 ? 3.307 -38.938 2.645 1 69.75 374 ALA B CA 1
ATOM 6411 C C . ALA B 1 374 ? 3.352 -39.719 1.343 1 69.75 374 ALA B C 1
ATOM 6413 O O . ALA B 1 374 ? 4.43 -39.969 0.792 1 69.75 374 ALA B O 1
ATOM 6414 N N . LYS B 1 375 ? 2.234 -40.062 0.838 1 75.19 375 LYS B N 1
ATOM 6415 C CA . LYS B 1 375 ? 2.178 -40.906 -0.353 1 75.19 375 LYS B CA 1
ATOM 6416 C C . LYS B 1 375 ? 1.757 -40.094 -1.577 1 75.19 375 LYS B C 1
ATOM 6418 O O . LYS B 1 375 ? 1.7 -40.625 -2.689 1 75.19 375 LYS B O 1
ATOM 6423 N N . SER B 1 376 ? 1.604 -38.875 -1.327 1 84.12 376 SER B N 1
ATOM 6424 C CA . SER B 1 376 ? 1.101 -38.062 -2.424 1 84.12 376 SER B CA 1
ATOM 6425 C C . SER B 1 376 ? 2.211 -37.719 -3.408 1 84.12 376 SER B C 1
ATOM 6427 O O . SER B 1 376 ? 3.363 -37.531 -3.012 1 84.12 376 SER B O 1
ATOM 6429 N N . LYS B 1 377 ? 1.835 -37.75 -4.664 1 89.38 377 LYS B N 1
ATOM 6430 C CA . LYS B 1 377 ? 2.775 -37.375 -5.719 1 89.38 377 LYS B CA 1
ATOM 6431 C C . LYS B 1 377 ? 3.145 -35.906 -5.645 1 89.38 377 LYS B C 1
ATOM 6433 O O . LYS B 1 377 ? 2.287 -35.062 -5.387 1 89.38 377 LYS B O 1
ATOM 6438 N N . PRO B 1 378 ? 4.391 -35.625 -5.883 1 94.94 378 PRO B N 1
ATOM 6439 C CA . PRO B 1 378 ? 4.812 -34.219 -5.887 1 94.94 378 PRO B CA 1
ATOM 6440 C C . PRO B 1 378 ? 4.098 -33.406 -6.953 1 94.94 378 PRO B C 1
ATOM 6442 O O . PRO B 1 378 ? 3.672 -33.938 -7.977 1 94.94 378 PRO B O 1
ATOM 6445 N N . VAL B 1 379 ? 3.988 -32.125 -6.664 1 95.94 379 VAL B N 1
ATOM 6446 C CA . VAL B 1 379 ? 3.418 -31.172 -7.613 1 95.94 379 VAL B CA 1
ATOM 6447 C C . VAL B 1 379 ? 4.402 -30.938 -8.758 1 95.94 379 VAL B C 1
ATOM 6449 O O . VAL B 1 379 ? 5.566 -30.594 -8.516 1 95.94 379 VAL B O 1
ATOM 6452 N N . SER B 1 380 ? 3.998 -31.109 -9.953 1 94.31 380 SER B N 1
ATOM 6453 C CA . SER B 1 380 ? 4.887 -31.156 -11.102 1 94.31 380 SER B CA 1
ATOM 6454 C C . SER B 1 380 ? 5.281 -29.75 -11.555 1 94.31 380 SER B C 1
ATOM 6456 O O . SER B 1 380 ? 6.27 -29.578 -12.266 1 94.31 380 SER B O 1
ATOM 6458 N N . VAL B 1 381 ? 4.57 -28.734 -11.234 1 95.94 381 VAL B N 1
ATOM 6459 C CA . VAL B 1 381 ? 4.836 -27.375 -11.703 1 95.94 381 VAL B CA 1
ATOM 6460 C C . VAL B 1 381 ? 5.895 -26.734 -10.82 1 95.94 381 VAL B C 1
ATOM 6462 O O . VAL B 1 381 ? 5.906 -26.922 -9.602 1 95.94 381 VAL B O 1
ATOM 6465 N N . LYS B 1 382 ? 6.859 -26.062 -11.453 1 96.94 382 LYS B N 1
ATOM 6466 C CA . LYS B 1 382 ? 7.82 -25.234 -10.734 1 96.94 382 LYS B CA 1
ATOM 6467 C C . LYS B 1 382 ? 7.258 -23.844 -10.469 1 96.94 382 LYS B C 1
ATOM 6469 O O . LYS B 1 382 ? 6.844 -23.141 -11.406 1 96.94 382 LYS B O 1
ATOM 6474 N N . MET B 1 383 ? 7.332 -23.438 -9.211 1 97.88 383 MET B N 1
ATOM 6475 C CA . MET B 1 383 ? 6.605 -22.25 -8.812 1 97.88 383 MET B CA 1
ATOM 6476 C C . MET B 1 383 ? 7.551 -21.062 -8.672 1 97.88 383 MET B C 1
ATOM 6478 O O . MET B 1 383 ? 8.492 -21.094 -7.879 1 97.88 383 MET B O 1
ATOM 6482 N N . PRO B 1 384 ? 7.316 -19.953 -9.414 1 98.44 384 PRO B N 1
ATOM 6483 C CA . PRO B 1 384 ? 8.117 -18.734 -9.234 1 98.44 384 PRO B CA 1
ATOM 6484 C C . PRO B 1 384 ? 7.855 -18.047 -7.902 1 98.44 384 PRO B C 1
ATOM 6486 O O . PRO B 1 384 ? 6.699 -17.875 -7.504 1 98.44 384 PRO B O 1
ATOM 6489 N N . LEU B 1 385 ? 8.922 -17.734 -7.234 1 98.44 385 LEU B N 1
ATOM 6490 C CA . LEU B 1 385 ? 8.953 -16.922 -6.027 1 98.44 385 LEU B CA 1
ATOM 6491 C C . LEU B 1 385 ? 9.797 -15.672 -6.242 1 98.44 385 LEU B C 1
ATOM 6493 O O . LEU B 1 385 ? 10.836 -15.727 -6.898 1 98.44 385 LEU B O 1
ATOM 6497 N N . VAL B 1 386 ? 9.297 -14.516 -5.711 1 98.69 386 VAL B N 1
ATOM 6498 C CA . VAL B 1 386 ? 10.039 -13.273 -5.871 1 98.69 386 VAL B CA 1
ATOM 6499 C C . VAL B 1 386 ? 10.289 -12.641 -4.508 1 98.69 386 VAL B C 1
ATOM 6501 O O . VAL B 1 386 ? 9.383 -12.57 -3.674 1 98.69 386 VAL B O 1
ATOM 6504 N N . ILE B 1 387 ? 11.5 -12.266 -4.285 1 97.94 387 ILE B N 1
ATOM 6505 C CA . ILE B 1 387 ? 11.828 -11.461 -3.115 1 97.94 387 ILE B CA 1
ATOM 6506 C C . ILE B 1 387 ? 12.266 -10.062 -3.555 1 97.94 387 ILE B C 1
ATOM 6508 O O . ILE B 1 387 ? 13.26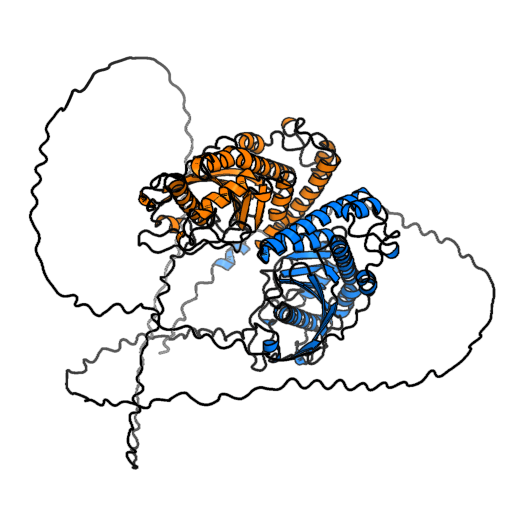6 -9.914 -4.27 1 97.94 387 ILE B O 1
ATOM 6512 N N . ALA B 1 388 ? 11.492 -9.086 -3.158 1 97.94 388 ALA B N 1
ATOM 6513 C CA . ALA B 1 388 ? 11.852 -7.684 -3.377 1 97.94 388 ALA B CA 1
ATOM 6514 C C . ALA B 1 388 ? 12.516 -7.09 -2.141 1 97.94 388 ALA B C 1
ATOM 6516 O O . ALA B 1 388 ? 11.891 -6.973 -1.084 1 97.94 388 ALA B O 1
ATOM 6517 N N . THR B 1 389 ? 13.758 -6.738 -2.23 1 96.25 389 THR B N 1
ATOM 6518 C CA . THR B 1 389 ? 14.516 -6.102 -1.156 1 96.25 389 THR B CA 1
ATOM 6519 C C . THR B 1 389 ? 14.906 -4.676 -1.543 1 96.25 389 THR B C 1
ATOM 6521 O O . THR B 1 389 ? 15.828 -4.477 -2.34 1 96.25 389 THR B O 1
ATOM 6524 N N . GLY B 1 390 ? 14.219 -3.717 -0.905 1 94.75 390 GLY B N 1
ATOM 6525 C CA . GLY B 1 390 ? 14.375 -2.361 -1.412 1 94.75 390 GLY B CA 1
ATOM 6526 C C . GLY B 1 390 ? 14.023 -2.232 -2.883 1 94.75 390 GLY B C 1
ATOM 6527 O O . GLY B 1 390 ? 12.906 -2.559 -3.295 1 94.75 390 GLY B O 1
ATOM 6528 N N . SER B 1 391 ? 15.062 -1.896 -3.621 1 96.62 391 SER B N 1
ATOM 6529 C CA . SER B 1 391 ? 14.82 -1.649 -5.039 1 96.62 391 SER B CA 1
ATOM 6530 C C . SER B 1 391 ? 15.07 -2.904 -5.867 1 96.62 391 SER B C 1
ATOM 6532 O O . SER B 1 391 ? 14.711 -2.959 -7.047 1 96.62 391 SER B O 1
ATOM 6534 N N . SER B 1 392 ? 15.57 -3.932 -5.297 1 97.38 392 SER B N 1
ATOM 6535 C CA . SER B 1 392 ? 16 -5.098 -6.062 1 97.38 392 SER B CA 1
ATOM 6536 C C . SER B 1 392 ? 14.984 -6.227 -5.969 1 97.38 392 SER B C 1
ATOM 6538 O O . SER B 1 392 ? 14.492 -6.543 -4.879 1 97.38 392 SER B O 1
ATOM 6540 N N . TRP B 1 393 ? 14.703 -6.844 -7.105 1 98.44 393 TRP B N 1
ATOM 6541 C CA . TRP B 1 393 ? 13.75 -7.949 -7.184 1 98.44 393 TRP B CA 1
ATOM 6542 C C . TRP B 1 393 ? 14.43 -9.219 -7.688 1 98.44 393 TRP B C 1
ATOM 6544 O O . TRP B 1 393 ? 14.883 -9.273 -8.828 1 98.44 393 TRP B O 1
ATOM 6554 N N . ARG B 1 394 ? 14.414 -10.25 -6.898 1 97.69 394 ARG B N 1
ATOM 6555 C CA . ARG B 1 394 ? 15.094 -11.492 -7.25 1 97.69 394 ARG B CA 1
ATOM 6556 C C . ARG B 1 394 ? 14.094 -12.633 -7.434 1 97.69 394 ARG B C 1
ATOM 6558 O O . ARG B 1 394 ? 13.156 -12.773 -6.652 1 97.69 394 ARG B O 1
ATOM 6565 N N . LEU B 1 395 ? 14.383 -13.422 -8.469 1 98.25 395 LEU B N 1
ATOM 6566 C CA . LEU B 1 395 ? 13.531 -14.57 -8.789 1 98.25 395 LEU B CA 1
ATOM 6567 C C . LEU B 1 395 ? 14.086 -15.844 -8.172 1 98.25 395 LEU B C 1
ATOM 6569 O O . LEU B 1 395 ? 15.289 -16.109 -8.25 1 98.25 395 LEU B O 1
ATOM 6573 N N . TYR B 1 396 ? 13.242 -16.547 -7.566 1 97.94 396 TYR B N 1
ATOM 6574 C CA . TYR B 1 396 ? 13.477 -17.906 -7.078 1 97.94 396 TYR B CA 1
ATOM 6575 C C . TYR B 1 396 ? 12.492 -18.891 -7.699 1 97.94 396 TYR B C 1
ATOM 6577 O O . TYR B 1 396 ? 11.484 -18.484 -8.281 1 97.94 396 TYR B O 1
ATOM 6585 N N . LEU B 1 397 ? 12.82 -20.156 -7.57 1 97.81 397 LEU B N 1
ATOM 6586 C CA . LEU B 1 397 ? 11.938 -21.234 -8.008 1 97.81 397 LEU B CA 1
ATOM 6587 C C . LEU B 1 397 ? 11.766 -22.281 -6.91 1 97.81 397 LEU B C 1
ATOM 6589 O O . LEU B 1 397 ? 12.742 -22.719 -6.309 1 97.81 397 LEU B O 1
ATOM 6593 N N . ALA B 1 398 ? 10.523 -22.578 -6.645 1 97.75 398 ALA B N 1
ATOM 6594 C CA . ALA B 1 398 ? 10.234 -23.703 -5.742 1 97.75 398 ALA B CA 1
ATOM 6595 C C . ALA B 1 398 ? 9.867 -24.953 -6.523 1 97.75 398 ALA B C 1
ATOM 6597 O O . ALA B 1 398 ? 8.969 -24.922 -7.371 1 97.75 398 ALA B O 1
ATOM 6598 N N . THR B 1 399 ? 10.531 -26.016 -6.215 1 97.25 399 THR B N 1
ATOM 6599 C CA . THR B 1 399 ? 10.281 -27.312 -6.82 1 97.25 399 THR B CA 1
ATOM 6600 C C . THR B 1 399 ? 9.922 -28.344 -5.758 1 97.25 399 THR B C 1
ATOM 6602 O O . THR B 1 399 ? 10.648 -28.516 -4.777 1 97.25 399 THR B O 1
ATOM 6605 N N . ASP B 1 400 ? 8.797 -28.969 -6.035 1 96.88 400 ASP B N 1
ATOM 6606 C CA . ASP B 1 400 ? 8.352 -30.031 -5.141 1 96.88 400 ASP B CA 1
ATOM 6607 C C . ASP B 1 400 ? 8.992 -31.359 -5.512 1 96.88 400 ASP B C 1
ATOM 6609 O O . ASP B 1 400 ? 9.031 -31.734 -6.688 1 96.88 400 ASP B O 1
ATOM 6613 N N . ARG B 1 401 ? 9.57 -31.969 -4.543 1 94.56 401 ARG B N 1
ATOM 6614 C CA . ARG B 1 401 ? 10.078 -33.312 -4.652 1 94.56 401 ARG B CA 1
ATOM 6615 C C . ARG B 1 401 ? 9.43 -34.25 -3.615 1 94.56 401 ARG B C 1
ATOM 6617 O O . ARG B 1 401 ? 8.648 -33.781 -2.777 1 94.56 401 ARG B O 1
ATOM 6624 N N . GLU B 1 402 ? 9.688 -35.531 -3.697 1 91.5 402 GLU B N 1
ATOM 6625 C CA . GLU B 1 402 ? 9.055 -36.5 -2.809 1 91.5 402 GLU B CA 1
ATOM 6626 C C . GLU B 1 402 ? 9.414 -36.25 -1.351 1 91.5 402 GLU B C 1
ATOM 6628 O O . GLU B 1 402 ? 8.547 -36.25 -0.479 1 91.5 402 GLU B O 1
ATOM 6633 N N . ASP B 1 403 ? 10.648 -35.906 -1.117 1 88.94 403 ASP B N 1
ATOM 6634 C CA . ASP B 1 403 ? 11.117 -35.844 0.267 1 88.94 403 ASP B CA 1
ATOM 6635 C C . ASP B 1 403 ? 11.438 -34.406 0.68 1 88.94 403 ASP B C 1
ATOM 6637 O O . ASP B 1 403 ? 11.641 -34.125 1.863 1 88.94 403 ASP B O 1
ATOM 6641 N N . LYS B 1 404 ? 11.469 -33.531 -0.265 1 93.88 404 LYS B N 1
ATOM 6642 C CA . LYS B 1 404 ? 11.914 -32.188 0.076 1 93.88 404 LYS B CA 1
ATOM 6643 C C . LYS B 1 404 ? 11.32 -31.156 -0.875 1 93.88 404 LYS B C 1
ATOM 6645 O O . LYS B 1 404 ? 10.789 -31.516 -1.931 1 93.88 404 LYS B O 1
ATOM 6650 N N . VAL B 1 405 ? 11.336 -29.891 -0.512 1 95.56 405 VAL B N 1
ATOM 6651 C CA . VAL B 1 405 ? 11.078 -28.719 -1.351 1 95.56 405 VAL B CA 1
ATOM 6652 C C . VAL B 1 405 ? 12.391 -28 -1.652 1 95.56 405 VAL B C 1
ATOM 6654 O O . VAL B 1 405 ? 13.133 -27.641 -0.735 1 95.56 405 VAL B O 1
ATOM 6657 N N . VAL B 1 406 ? 12.664 -27.844 -2.906 1 96.38 406 VAL B N 1
ATOM 6658 C CA . VAL B 1 406 ? 13.891 -27.172 -3.312 1 96.38 406 VAL B CA 1
ATOM 6659 C C . VAL B 1 406 ? 13.57 -25.734 -3.711 1 96.38 406 VAL B C 1
ATOM 6661 O O . VAL B 1 406 ? 12.711 -25.484 -4.566 1 96.38 406 VAL B O 1
ATOM 6664 N N . VAL B 1 407 ? 14.195 -24.797 -3.078 1 96.56 407 VAL B N 1
ATOM 6665 C CA . VAL B 1 407 ? 14.094 -23.375 -3.43 1 96.56 407 VAL B CA 1
ATOM 6666 C C . VAL B 1 407 ? 15.391 -22.906 -4.082 1 96.56 407 VAL B C 1
ATOM 6668 O O . VAL B 1 407 ? 16.406 -22.75 -3.404 1 96.56 407 VAL B O 1
ATOM 6671 N N . SER B 1 408 ? 15.328 -22.641 -5.34 1 97.25 408 SER B N 1
ATOM 6672 C CA . SER B 1 408 ? 16.5 -22.25 -6.113 1 97.25 408 SER B CA 1
ATOM 6673 C C . SER B 1 408 ? 16.531 -20.75 -6.387 1 97.25 408 SER B C 1
ATOM 6675 O O . SER B 1 408 ? 15.539 -20.188 -6.871 1 97.25 408 SER B O 1
ATOM 6677 N N . SER B 1 409 ? 17.609 -20.141 -6.023 1 96.56 409 SER B N 1
ATOM 6678 C CA . SER B 1 409 ? 17.828 -18.766 -6.422 1 96.56 409 SER B CA 1
ATOM 6679 C C . SER B 1 409 ? 18.234 -18.656 -7.891 1 96.56 409 SER B C 1
ATOM 6681 O O . SER B 1 409 ? 19.125 -19.391 -8.344 1 96.56 409 SER B O 1
ATOM 6683 N N . LEU B 1 410 ? 17.625 -17.844 -8.609 1 96.62 410 LEU B N 1
ATOM 6684 C CA . LEU B 1 410 ? 17.953 -17.703 -10.023 1 96.62 410 LEU B CA 1
ATOM 6685 C C . LEU B 1 410 ? 18.703 -16.391 -10.273 1 96.62 410 LEU B C 1
ATOM 6687 O O . LEU B 1 410 ? 19.891 -16.297 -10 1 96.62 410 LEU B O 1
ATOM 6691 N N . PHE B 1 411 ? 17.984 -15.273 -10.625 1 96.19 411 PHE B N 1
ATOM 6692 C CA . PHE B 1 411 ? 18.609 -14 -10.914 1 96.19 411 PHE B CA 1
ATOM 6693 C C . PHE B 1 411 ? 17.656 -12.844 -10.648 1 96.19 411 PHE B C 1
ATOM 6695 O O . PHE B 1 411 ? 16.484 -13.062 -10.359 1 96.19 411 PHE B O 1
ATOM 6702 N N . ASP B 1 412 ? 18.234 -11.648 -10.648 1 97.06 412 ASP B N 1
ATOM 6703 C CA . ASP B 1 412 ? 17.406 -10.445 -10.516 1 97.06 412 ASP B CA 1
ATOM 6704 C C . ASP B 1 412 ? 16.594 -10.195 -11.781 1 97.06 412 ASP B C 1
ATOM 6706 O O . ASP B 1 412 ? 17.141 -10.18 -12.883 1 97.06 412 ASP B O 1
ATOM 6710 N N . ILE B 1 413 ? 15.344 -10.016 -11.523 1 98.12 413 ILE B N 1
ATOM 6711 C CA . ILE B 1 413 ? 14.477 -9.852 -12.688 1 98.12 413 ILE B CA 1
ATOM 6712 C C . ILE B 1 413 ? 14.281 -8.359 -12.977 1 98.12 413 ILE B C 1
ATOM 6714 O O . ILE B 1 413 ? 13.664 -7.992 -13.977 1 98.12 413 ILE B O 1
ATOM 6718 N N . GLY B 1 414 ? 14.734 -7.496 -12.125 1 97.94 414 GLY B N 1
ATOM 6719 C CA . GLY B 1 414 ? 14.68 -6.055 -12.305 1 97.94 414 GLY B CA 1
ATOM 6720 C C . GLY B 1 414 ? 14.922 -5.285 -11.016 1 97.94 414 GLY B C 1
ATOM 6721 O O . GLY B 1 414 ? 15.242 -5.879 -9.984 1 97.94 414 GLY B O 1
ATOM 6722 N N . ASP B 1 415 ? 14.859 -3.975 -11.188 1 97.69 415 ASP B N 1
ATOM 6723 C CA . ASP B 1 415 ? 15.023 -3.08 -10.047 1 97.69 415 ASP B CA 1
ATOM 6724 C C . ASP B 1 415 ? 14.305 -1.753 -10.289 1 97.69 415 ASP B C 1
ATOM 6726 O O . ASP B 1 415 ? 13.898 -1.454 -11.406 1 97.69 415 ASP B O 1
ATOM 6730 N N . THR B 1 416 ? 14.148 -1.022 -9.219 1 98.12 416 THR B N 1
ATOM 6731 C CA . THR B 1 416 ? 13.508 0.286 -9.312 1 98.12 416 THR B CA 1
ATOM 6732 C C . THR B 1 416 ? 14.5 1.396 -8.969 1 98.12 416 THR B C 1
ATOM 6734 O O . THR B 1 416 ? 14.102 2.463 -8.492 1 98.12 416 THR B O 1
ATOM 6737 N N . ARG B 1 417 ? 15.812 1.125 -9.164 1 95.31 417 ARG B N 1
ATOM 6738 C CA . ARG B 1 417 ? 16.844 2.127 -8.938 1 95.31 417 ARG B CA 1
ATOM 6739 C C . ARG B 1 417 ? 17.062 2.973 -10.188 1 95.31 417 ARG B C 1
ATOM 6741 O O . ARG B 1 417 ? 17.547 4.105 -10.094 1 95.31 417 ARG B O 1
ATOM 6748 N N . SER B 1 418 ? 16.719 2.371 -11.32 1 95.69 418 SER B N 1
ATOM 6749 C CA . SER B 1 418 ? 16.891 3.061 -12.602 1 95.69 418 SER B CA 1
ATOM 6750 C C . SER B 1 418 ? 15.672 2.859 -13.5 1 95.69 418 SER B C 1
ATOM 6752 O O . SER B 1 418 ? 14.883 1.936 -13.297 1 95.69 418 SER B O 1
ATOM 6754 N N . LEU B 1 419 ? 15.555 3.734 -14.438 1 97.19 419 LEU B N 1
ATOM 6755 C CA . LEU B 1 419 ? 14.43 3.643 -15.367 1 97.19 419 LEU B CA 1
ATOM 6756 C C . LEU B 1 419 ? 14.492 2.35 -16.172 1 97.19 419 LEU B C 1
ATOM 6758 O O . LEU B 1 419 ? 13.484 1.664 -16.328 1 97.19 419 LEU B O 1
ATOM 6762 N N . LEU B 1 420 ? 15.68 1.999 -16.641 1 97.19 420 LEU B N 1
ATOM 6763 C CA . LEU B 1 420 ? 15.836 0.77 -17.406 1 97.19 420 LEU B CA 1
ATOM 6764 C C . LEU B 1 420 ? 15.578 -0.454 -16.531 1 97.19 420 LEU B C 1
ATOM 6766 O O . LEU B 1 420 ? 14.969 -1.424 -16.984 1 97.19 420 LEU B O 1
ATOM 6770 N N . GLY B 1 421 ? 16.109 -0.383 -15.344 1 97.5 421 GLY B N 1
ATOM 6771 C CA . GLY B 1 421 ? 15.82 -1.461 -14.414 1 97.5 421 GLY B CA 1
ATOM 6772 C C . GLY B 1 421 ? 14.344 -1.654 -14.148 1 97.5 421 GLY B C 1
ATOM 6773 O O . GLY B 1 421 ? 13.875 -2.785 -13.992 1 97.5 421 GLY B O 1
ATOM 6774 N N . THR B 1 422 ? 13.625 -0.515 -14.102 1 98.38 422 THR B N 1
ATOM 6775 C CA . THR B 1 422 ? 12.188 -0.574 -13.867 1 98.38 422 THR B CA 1
ATOM 6776 C C . THR B 1 422 ? 11.469 -1.152 -15.078 1 98.38 422 THR B C 1
ATOM 6778 O O . THR B 1 422 ? 10.516 -1.923 -14.93 1 98.38 422 THR B O 1
ATOM 6781 N N . TYR B 1 423 ? 11.891 -0.803 -16.266 1 98.31 423 TYR B N 1
ATOM 6782 C CA . TYR B 1 423 ? 11.328 -1.406 -17.469 1 98.31 423 TYR B CA 1
ATOM 6783 C C . TYR B 1 423 ? 11.555 -2.912 -17.484 1 98.31 423 TYR B C 1
ATOM 6785 O O . TYR B 1 423 ? 10.656 -3.68 -17.828 1 98.31 423 TYR B O 1
ATOM 6793 N N . ARG B 1 424 ? 12.727 -3.293 -17.109 1 98.19 424 ARG B N 1
ATOM 6794 C CA . ARG B 1 424 ? 13.047 -4.715 -17.047 1 98.19 424 ARG B CA 1
ATOM 6795 C C . ARG B 1 424 ? 12.117 -5.438 -16.078 1 98.19 424 ARG B C 1
ATOM 6797 O O . ARG B 1 424 ? 11.609 -6.52 -16.375 1 98.19 424 ARG B O 1
ATOM 6804 N N . LEU B 1 425 ? 11.938 -4.844 -14.992 1 98.75 425 LEU B N 1
ATOM 6805 C CA . LEU B 1 425 ? 11.086 -5.422 -13.961 1 98.75 425 LEU B CA 1
ATOM 6806 C C . LEU B 1 425 ? 9.656 -5.594 -14.469 1 98.75 425 LEU B C 1
ATOM 6808 O O . LEU B 1 425 ? 9.062 -6.664 -14.312 1 98.75 425 LEU B O 1
ATOM 6812 N N . ILE B 1 426 ? 9.125 -4.574 -15.078 1 98.62 426 ILE B N 1
ATOM 6813 C CA . ILE B 1 426 ? 7.758 -4.605 -15.594 1 98.62 426 ILE B CA 1
ATOM 6814 C C . ILE B 1 426 ? 7.629 -5.711 -16.641 1 98.62 426 ILE B C 1
ATOM 6816 O O . ILE B 1 426 ? 6.68 -6.496 -16.609 1 98.62 426 ILE B O 1
ATOM 6820 N N . LYS B 1 427 ? 8.547 -5.785 -17.5 1 98.06 427 LYS B N 1
ATOM 6821 C CA . LYS B 1 427 ? 8.5 -6.797 -18.547 1 98.06 427 LYS B CA 1
ATOM 6822 C C . LYS B 1 427 ? 8.625 -8.203 -17.969 1 98.06 427 LYS B C 1
ATOM 6824 O O . LYS B 1 427 ? 7.965 -9.133 -18.438 1 98.06 427 LYS B O 1
ATOM 6829 N N . SER B 1 428 ? 9.492 -8.352 -17.047 1 98.75 428 SER B N 1
ATOM 6830 C CA . SER B 1 428 ? 9.664 -9.656 -16.391 1 98.75 428 SER B CA 1
ATOM 6831 C C . SER B 1 428 ? 8.367 -10.117 -15.734 1 98.75 428 SER B C 1
ATOM 6833 O O . SER B 1 428 ? 7.988 -11.281 -15.859 1 98.75 428 SER B O 1
ATOM 6835 N N . LEU B 1 429 ? 7.723 -9.203 -15.047 1 98.81 429 LEU B N 1
ATOM 6836 C CA . LEU B 1 429 ? 6.469 -9.539 -14.383 1 98.81 429 LEU B CA 1
ATOM 6837 C C . LEU B 1 429 ? 5.391 -9.898 -15.398 1 98.81 429 LEU B C 1
ATOM 6839 O O . LEU B 1 429 ? 4.547 -10.758 -15.141 1 98.81 429 LEU B O 1
ATOM 6843 N N . ARG B 1 430 ? 5.449 -9.305 -16.516 1 98.12 430 ARG B N 1
ATOM 6844 C CA . ARG B 1 430 ? 4.508 -9.641 -17.578 1 98.12 430 ARG B CA 1
ATOM 6845 C C . ARG B 1 430 ? 4.762 -11.047 -18.125 1 98.12 430 ARG B C 1
ATOM 6847 O O . ARG B 1 430 ? 3.818 -11.773 -18.422 1 98.12 430 ARG B O 1
ATOM 6854 N N . VAL B 1 431 ? 6.023 -11.406 -18.188 1 98.25 431 VAL B N 1
ATOM 6855 C CA . VAL B 1 431 ? 6.359 -12.758 -18.609 1 98.25 431 VAL B CA 1
ATOM 6856 C C . VAL B 1 431 ? 5.836 -13.766 -17.594 1 98.25 431 VAL B C 1
ATOM 6858 O O . VAL B 1 431 ? 5.309 -14.82 -17.969 1 98.25 431 VAL B O 1
ATOM 6861 N N . LEU B 1 432 ? 5.949 -13.469 -16.344 1 98.69 432 LEU B N 1
ATOM 6862 C CA . LEU B 1 432 ? 5.418 -14.352 -15.312 1 98.69 432 LEU B CA 1
ATOM 6863 C C . LEU B 1 432 ? 3.9 -14.453 -15.414 1 98.69 432 LEU B C 1
ATOM 6865 O O . LEU B 1 432 ? 3.334 -15.539 -15.227 1 98.69 432 LEU B O 1
ATOM 6869 N N . ALA B 1 433 ? 3.268 -13.336 -15.688 1 98.62 433 ALA B N 1
ATOM 6870 C CA . ALA B 1 433 ? 1.819 -13.344 -15.875 1 98.62 433 ALA B CA 1
ATOM 6871 C C . ALA B 1 433 ? 1.434 -14.211 -17.078 1 98.62 433 ALA B C 1
ATOM 6873 O O . ALA B 1 433 ? 0.441 -14.938 -17.031 1 98.62 433 ALA B O 1
ATOM 6874 N N . GLU B 1 434 ? 2.195 -14.086 -18.109 1 97.5 434 GLU B N 1
ATOM 6875 C CA . GLU B 1 434 ? 1.95 -14.914 -19.281 1 97.5 434 GLU B CA 1
ATOM 6876 C C . GLU B 1 434 ? 2.135 -16.391 -18.969 1 97.5 434 GLU B C 1
ATOM 6878 O O . GLU B 1 434 ? 1.36 -17.234 -19.422 1 97.5 434 GLU B O 1
ATOM 6883 N N . TRP B 1 435 ? 3.148 -16.688 -18.297 1 98.06 435 TRP B N 1
ATOM 6884 C CA . TRP B 1 435 ? 3.373 -18.047 -17.844 1 98.06 435 TRP B CA 1
ATOM 6885 C C . TRP B 1 435 ? 2.176 -18.562 -17.062 1 98.06 435 TRP B C 1
ATOM 6887 O O . TRP B 1 435 ? 1.782 -19.734 -17.203 1 98.06 435 TRP B O 1
ATOM 6897 N N . MET B 1 436 ? 1.554 -17.781 -16.188 1 98.19 436 MET B N 1
ATOM 6898 C CA . MET B 1 436 ? 0.383 -18.156 -15.398 1 98.19 436 MET B CA 1
ATOM 6899 C C . MET B 1 436 ? -0.793 -18.5 -16.312 1 98.19 436 MET B C 1
ATOM 6901 O O . MET B 1 436 ? -1.508 -19.484 -16.062 1 98.19 436 MET B O 1
ATOM 6905 N N . GLN B 1 437 ? -0.936 -17.734 -17.344 1 96.69 437 GLN B N 1
ATOM 6906 C CA . GLN B 1 437 ? -2.041 -17.938 -18.281 1 96.69 437 GLN B CA 1
ATOM 6907 C C . GLN B 1 437 ? -1.82 -19.203 -19.125 1 96.69 437 GLN B C 1
ATOM 6909 O O . GLN B 1 437 ? -2.77 -19.75 -19.688 1 96.69 437 GLN B O 1
ATOM 6914 N N . GLY B 1 438 ? -0.576 -19.578 -19.266 1 95.56 438 GLY B N 1
ATOM 6915 C CA . GLY B 1 438 ? -0.223 -20.719 -20.094 1 95.56 438 GLY B CA 1
ATOM 6916 C C . GLY B 1 438 ? 0.089 -21.969 -19.297 1 95.56 438 GLY B C 1
ATOM 6917 O O . GLY B 1 438 ? -0.821 -22.688 -18.875 1 95.56 438 GLY B O 1
ATOM 6918 N N . SER B 1 439 ? 1.326 -22.109 -18.953 1 96.19 439 SER B N 1
ATOM 6919 C CA . SER B 1 439 ? 1.827 -23.328 -18.328 1 96.19 439 SER B CA 1
ATOM 6920 C C . SER B 1 439 ? 1.135 -23.578 -17 1 96.19 439 SER B C 1
ATOM 6922 O O . SER B 1 439 ? 0.783 -24.719 -16.688 1 96.19 439 SER B O 1
ATOM 6924 N N . PHE B 1 440 ? 0.962 -22.594 -16.203 1 97.56 440 PHE B N 1
ATOM 6925 C CA . PHE B 1 440 ? 0.337 -22.75 -14.898 1 97.56 440 PHE B CA 1
ATOM 6926 C C . PHE B 1 440 ? -1.134 -23.125 -15.047 1 97.56 440 PHE B C 1
ATOM 6928 O O . PHE B 1 440 ? -1.62 -24.031 -14.359 1 97.56 440 PHE B O 1
ATOM 6935 N N . ARG B 1 441 ? -1.843 -22.422 -15.891 1 96.75 441 ARG B N 1
ATOM 6936 C CA . ARG B 1 441 ? -3.24 -22.734 -16.156 1 96.75 441 ARG B CA 1
ATOM 6937 C C . ARG B 1 441 ? -3.389 -24.172 -16.656 1 96.75 441 ARG B C 1
ATOM 6939 O O . ARG B 1 441 ? -4.305 -24.891 -16.25 1 96.75 441 ARG B O 1
ATOM 6946 N N . THR B 1 442 ? -2.496 -24.594 -17.516 1 95.56 442 THR B N 1
ATOM 6947 C CA . THR B 1 442 ? -2.5 -25.953 -18.031 1 95.56 442 THR B CA 1
ATOM 6948 C C . THR B 1 442 ? -2.291 -26.969 -16.906 1 95.56 442 THR B C 1
ATOM 6950 O O . THR B 1 442 ? -2.975 -28 -16.859 1 95.56 442 THR B O 1
ATOM 6953 N N . PHE B 1 443 ? -1.398 -26.703 -16.078 1 96.12 443 PHE B N 1
ATOM 6954 C CA . PHE B 1 443 ? -1.173 -27.547 -14.922 1 96.12 443 PHE B CA 1
ATOM 6955 C C . PHE B 1 443 ? -2.445 -27.688 -14.094 1 96.12 443 PHE B C 1
ATOM 6957 O O . PHE B 1 443 ? -2.82 -28.781 -13.695 1 96.12 443 PHE B O 1
ATOM 6964 N N . LEU B 1 444 ? -3.133 -26.531 -13.797 1 96.81 444 LEU B N 1
ATOM 6965 C CA . LEU B 1 444 ? -4.367 -26.562 -13.016 1 96.81 444 LEU B CA 1
ATOM 6966 C C . LEU B 1 444 ? -5.418 -27.438 -13.695 1 96.81 444 LEU B C 1
ATOM 6968 O O . LEU B 1 444 ? -6.059 -28.266 -13.055 1 96.81 444 LEU B O 1
ATOM 6972 N N . ASP B 1 445 ? -5.527 -27.297 -14.953 1 95.12 445 ASP B N 1
ATOM 6973 C CA . ASP B 1 445 ? -6.555 -28.016 -15.703 1 95.12 445 ASP B CA 1
ATOM 6974 C C . ASP B 1 445 ? -6.301 -29.531 -15.68 1 95.12 445 ASP B C 1
ATOM 6976 O O . ASP B 1 445 ? -7.223 -30.312 -15.469 1 95.12 445 ASP B O 1
ATOM 6980 N N . HIS B 1 446 ? -5.09 -29.875 -15.805 1 93.88 446 HIS B N 1
ATOM 6981 C CA . HIS B 1 446 ? -4.754 -31.281 -16 1 93.88 446 HIS B CA 1
ATOM 6982 C C . HIS B 1 446 ? -4.605 -32 -14.664 1 93.88 446 HIS B C 1
ATOM 6984 O O . HIS B 1 446 ? -4.934 -33.188 -14.547 1 93.88 446 HIS B O 1
ATOM 6990 N N . ASN B 1 447 ? -4.109 -31.234 -13.711 1 93.38 447 ASN B N 1
ATOM 6991 C CA . ASN B 1 447 ? -3.707 -31.938 -12.5 1 93.38 447 ASN B CA 1
ATOM 6992 C C . ASN B 1 447 ? -4.664 -31.656 -11.344 1 93.38 447 ASN B C 1
ATOM 6994 O O . ASN B 1 447 ? -4.758 -32.438 -10.398 1 93.38 447 ASN B O 1
ATOM 6998 N N . ILE B 1 448 ? -5.32 -30.562 -11.391 1 94.25 448 ILE B N 1
ATOM 6999 C CA . ILE B 1 448 ? -6.078 -30.125 -10.219 1 94.25 448 ILE B CA 1
ATOM 7000 C C . ILE B 1 448 ? -7.57 -30.125 -10.539 1 94.25 448 ILE B C 1
ATOM 7002 O O . ILE B 1 448 ? -8.367 -30.719 -9.805 1 94.25 448 ILE B O 1
ATOM 7006 N N . LEU B 1 449 ? -7.969 -29.547 -11.609 1 92.88 449 LEU B N 1
ATOM 7007 C CA . LEU B 1 449 ? -9.375 -29.266 -11.875 1 92.88 449 LEU B CA 1
ATOM 7008 C C . LEU B 1 449 ? -10 -30.375 -12.719 1 92.88 449 LEU B C 1
ATOM 7010 O O . LEU B 1 449 ? -11.219 -30.5 -12.773 1 92.88 449 LEU B O 1
ATOM 7014 N N . GLY B 1 450 ? -9.297 -31.375 -13.047 1 74.75 450 GLY B N 1
ATOM 7015 C CA . GLY B 1 450 ? -9.805 -32.5 -13.812 1 74.75 450 GLY B CA 1
ATOM 7016 C C . GLY B 1 450 ? -10.367 -32.094 -15.164 1 74.75 450 GLY B C 1
ATOM 7017 O O . GLY B 1 450 ? -10.719 -30.938 -15.375 1 74.75 450 GLY B O 1
ATOM 7018 N N . ALA B 1 451 ? -9.969 -32.75 -16.266 1 55.53 451 ALA B N 1
ATOM 7019 C CA . ALA B 1 451 ? -10.602 -32.562 -17.562 1 55.53 451 ALA B CA 1
ATOM 7020 C C . ALA B 1 451 ? -12.125 -32.562 -17.438 1 55.53 451 ALA B C 1
ATOM 7022 O O . ALA B 1 451 ? -12.719 -33.531 -16.969 1 55.53 451 ALA B O 1
ATOM 7023 N N . LEU B 1 452 ? -12.734 -31.453 -16.875 1 44.62 452 LEU B N 1
ATOM 7024 C CA . LEU B 1 452 ? -14.172 -31.516 -17.109 1 44.62 452 LEU B CA 1
ATOM 7025 C C . LEU B 1 452 ? -14.484 -31.562 -18.594 1 44.62 452 LEU B C 1
ATOM 7027 O O . LEU B 1 452 ? -13.828 -30.891 -19.391 1 44.62 452 LEU B O 1
#

InterPro domains:
  IPR046797 PD-(D/E)XK nuclease-like [PF20516] (190-441)

Solvent-accessible surface area (backbone atoms only — not comparable to full-atom values): 54098 Å² total; per-residue (Å²): 123,80,56,75,78,78,80,82,82,76,73,87,60,63,81,68,58,67,77,62,67,62,69,77,77,74,78,81,66,80,68,77,76,74,74,73,80,73,78,77,73,82,71,87,73,82,90,78,90,81,83,90,80,85,87,81,83,86,81,87,72,87,92,84,89,72,91,82,76,90,68,87,71,88,70,88,70,86,77,82,81,78,80,84,71,93,73,77,78,86,81,75,80,73,71,59,70,92,76,87,82,80,78,84,86,79,78,84,79,78,75,77,72,79,74,72,78,67,80,67,75,70,67,64,67,63,61,66,65,73,68,70,54,42,78,69,87,43,64,72,54,42,64,46,28,57,64,27,62,44,78,46,72,78,53,74,81,51,87,68,41,61,67,46,64,45,34,61,70,44,41,43,46,38,60,44,85,47,45,65,62,50,38,60,70,51,40,88,84,45,76,83,51,78,64,25,45,23,78,77,69,89,72,54,64,68,57,52,51,51,49,51,54,52,50,51,49,30,33,52,37,36,49,48,35,65,75,33,62,41,51,49,69,30,43,39,50,48,28,52,48,48,49,53,49,62,37,34,64,89,34,79,53,38,46,75,43,65,30,62,81,38,50,62,41,75,94,41,48,55,33,27,74,86,64,41,35,44,50,85,49,55,43,36,34,32,35,20,44,36,32,92,73,31,66,67,56,38,52,34,51,53,54,52,45,67,63,44,59,82,92,58,60,37,66,36,40,25,75,38,53,74,39,15,74,22,51,66,56,34,42,32,30,73,32,52,41,83,87,54,76,56,60,46,35,52,50,54,48,48,52,17,34,52,50,41,47,33,50,40,30,46,38,49,76,38,58,86,52,83,86,48,78,90,74,43,64,52,52,86,66,72,38,48,34,34,42,31,40,56,48,39,30,34,35,28,36,36,36,53,44,88,66,33,38,37,39,17,40,64,50,60,47,27,24,34,83,40,72,68,34,34,34,23,29,36,52,38,50,36,42,52,49,49,24,40,70,42,60,49,43,50,46,40,38,66,50,40,46,34,84,119,134,88,78,84,80,74,88,78,84,75,88,78,66,88,76,80,86,76,80,76,83,52,80,80,80,81,78,85,69,89,84,89,78,85,86,79,88,70,88,66,91,70,88,80,82,86,78,82,84,83,81,80,92,78,87,90,85,81,87,86,84,92,85,86,91,86,94,83,92,91,74,90,78,94,78,93,78,92,77,88,88,83,89,92,83,91,77,69,74,78,88,82,89,84,84,87,80,91,78,84,89,77,81,88,82,86,75,82,81,71,81,74,68,79,62,70,39,68,76,67,71,69,68,65,66,66,61,67,65,71,69,70,54,41,79,68,87,42,62,73,53,42,64,46,26,56,63,28,61,42,79,47,71,78,54,72,80,50,86,67,42,61,66,47,62,44,34,63,70,44,41,43,46,40,60,44,87,47,45,66,61,51,37,59,71,50,40,89,86,45,77,82,51,77,62,25,44,24,78,76,71,88,72,53,62,69,58,53,50,52,49,50,53,52,50,50,49,33,36,51,38,38,50,49,34,64,76,33,62,40,51,50,68,32,42,40,50,49,29,52,46,49,49,52,49,63,37,36,65,89,34,82,54,39,45,73,42,66,31,63,81,39,51,61,41,74,92,41,48,55,30,28,74,85,63,44,35,44,49,85,52,54,42,38,35,32,36,19,44,37,33,91,74,31,66,66,55,36,50,35,52,51,53,50,45,66,64,43,60,81,92,57,59,38,67,36,41,26,76,39,53,75,39,16,75,21,50,65,55,33,42,32,30,71,32,52,40,84,87,53,77,54,62,47,34,51,49,54,49,49,51,14,34,50,51,41,47,33,50,41,32,46,38,47,76,39,58,86,52,84,84,48,79,88,75,43,65,54,52,86,66,73,37,48,32,36,40,31,38,56,48,40,29,34,36,30,36,38,36,52,43,87,64,32,38,38,41,16,40,63,49,61,46,27,23,34,83,41,71,66,32,34,35,24,29,34,52,40,50,36,41,53,50,49,23,39,72,41,60,49,44,50,46,41,39,68,48,39,48,35,84,120

pLDDT: mean 71.44, std 34.11, range [13.23, 98.81]

Sequence (904 aa):
MPYNLSYANSPYIFVESWLDELPPACDLDKEPVLPPFGYDMSGTSRRSERLRARPASGVEGPADSSEAGQASTVANDLVYRGNPFRSAPSLTSRNGSFQSQRTGDSGPPPLSPTRSESSTATGKTTTTSRRAKSPVKSVADLYLAAKQFEFDNEGEVPDGMEKLLDIKDNMEIIPGIIEQEIQQALGTQSKVRPWMVDKDTPTSRETALRELDELRLILEESQFCENFGASEAAWNDGVTSRVLFEALRAIPSVRHHNITTARLENCLLPVDLSGEQFDSKLVDYSMNLVPSADATLEKSIRHLLGLVPRNRKFINQSTYGPIRFSPAGVHIETKASSASDGRPQLSIWIAAWLDQMRFLQCMAVEPLAEFDAAKSKPVSVKMPLVIATGSSWRLYLATDREDKVVVSSLFDIGDTRSLLGTYRLIKSLRVLAEWMQGSFRTFLDHNILGALMPYNLSYANSPYIFVESWLDELPPACDLDKEPVLPPFGYDMSGTSRRSERLRARPASGVEGPADSSEAGQASTVANDLVYRGNPFRSAPSLTSRNGSFQSQRTGDSGPPPLSPTRSESSTATGKTTTTSRRAKSPVKSVADLYLAAKQFEFDNEGEVPDGMEKLLDIKDNMEIIPGIIEQEIQQALGTQSKVRPWMVDKDTPTSRETALRELDELRLILEESQFCENFGASEAAWNDGVTSRVLFEALRAIPSVRHHNITTARLENCLLPVDLSGEQFDSKLVDYSMNLVPSADATLEKSIRHLLGLVPRNRKFINQSTYGPIRFSPAGVHIETKASSASDGRPQLSIWIAAWLDQMRFLQCMAVEPLAEFDAAKSKPVSVKMPLVIATGSSWRLYLATDREDKVVVSSLFDIGDTRSLLGTYRLIKSLRVLAEWMQGSFRTFLDHNILGAL